Protein AF-0000000084924362 (afdb_homodimer)

Foldseek 3Di:
DDFDQALVPQPLVVLLPDAFDAADPALLLFAEAEAQQLFEFQQAEAQFAWLVRDGGHGHFFAADDPVQFQVQPPDVVSLVLQVVVLQARQQGALLGLLRCLNLCLLLQHQEYEYFAFAAAQQQHRPSSHAAHQELRFGHPSHHGLVSLLSSQVSNVVSNYAYAYEDEQFWHHLFWAFPDDAQEFDPDDQTHTQATAFSNGDRPHHQAQDDCVVVVRCPPNHHGGNSLCSHPLQFLRREAADDCPDPPSLQRYAPVSTTTTDQFDDDQVPTDGDSSLVRVLSSVLSSCSSRSHQEYEYEPVVRNDLNSLQVSLVSNCVSCVVSNHNCRAYEYADDDDDVRLVVSCVRRVHFAYEPLACQQVLLLCVLLFQWFVCSNQVSQACCVVVVPDGRASQSGHYEGENDDLASVNVPQQDKGSCADDVLSLLQLLVSLLCQQQGGHRYYYYPCSLQVFILPDRDSSSSNAHQSFDSHHGSNGHSHHHSDCPRLSSVQSSLSSVVSSVDPLSSGFGKAWWWWAPVLADTDGFTRDPSGGQAWTKMWRDDDLWIKIKTFGSAQPFKHKIWTFDDPVNDDFFWKKAWCDKPDPVRHRPIWTWDDSDPHTITTMDIHGRSMMTMITTD/DDFDQALVPQPLVVLLPDAFDAADPALLLFEEAEAQQLFEFQQAEAQFAWLVRDGGHGHFFAADDPVQFQVQPPDVVSLVLQVVVLQARQQGALLGLLRCLNLCLLLQHQEYEYFAFAAAQQQHRPSSHAAHQELRFGHPSHHGLVSLLSSQVSNVVSNYAYAYEDEQFWHHLFWAFPDDAQEADPDDQTHTQATAFSNGDRPHHQAQDDCVVVVRCPPNHHGGNSLCSHPLQFLRREAADDCPDPPSLQRYAPVSTTTTDQFDDDQVPTDGDSSLVRVLSSVLSSCSSRSHQEYEYEPVVRNDLNSLQVSLVSNCVSCVVSNHNCRAYEYAFDDDDVRLVVSCVRRVHFAYEPLACQQVLLLCVLLFQWFVCSNQVSQQCPPPDVDDGRACQQGHYEGENDDLASVNVPQQDKGSCADDVLSLLQLLVSLLCQQQGGHRYYYYPCSLQVFILHDRDSSSSNAHQSFDSHHGSNGHSHHHSDCPRLSSVQSSLSSVVSSVDPLSSGFGKAWWWWAPVLADTDGFTRDPSGGQAWTKMWRDDDLWIKIKTFGSAQPFKHKIWTFDDPVNDDFFWKKAWCDKPDPVRHRPIWTWDDSDPHTITTMDIHGRSMMIMIITD

Secondary structure (DSSP, 8-state):
-PPPSSGGG--HHHHTSSPPPPPPS-GGG--EEEE-HHHH--S-B-SSB-TTSPBP---SBPBP-GGGTTTT-SSHHHHHHHHHHTTS-----HHHHHTTHHHHHHHT--EEEEPP-EEEPTTS--TTS-SEEEEEEE-TTT--HHHHHHHHHHHHHTT-EEEEEE--SB--S-EEESSS--B--SSPPPPEEEE--TTS---B-SSS--TTT-GGGTTTSS-BSGGG-SGGGB----B-S-TTSTTHHHHSBBTTBPBB--EES-GGG-EE-HHHHHHHHHHHHHHHHH---EEEES-HHHH-HHHHHHHHHHHHHHHHHTT-TT-EEEE---SHHHHHHHHHHHH--SEEE--SSHHHHHHHHHTTSS-HHHHHHHHH-TTTT---TTTHHHHHEEEES--SS-GGGTT----TT-SSTHHHHHHHHHHHHHHHSSSEEEEETTGGGT---TTSSHHHHT-BSS-TTSBGGGB-S-B---TTSHHHHHHHHHHHHHHH-HHHHH-EEEE--EESSSS--B----BTTB--SEEEEEEEETTEEEEEEEE--SSS-EEEEEEE-TTT--TT-EEEEEEESSGGGTT-EEE-EE-SSS-EEEEEEE-TT-EEEEEE-/-PPPSSGGG--HHHHTSSPPPPPPS-GGG--EEEE-HHHH--S-B-SSB-TTSPBP---SBPBP-GGGTTTT-SSHHHHHHHHHHTTS-----HHHHHTTHHHHHHHT--EEEEPP-EEEPTTS--TT--SEEEEEEE-TTT--HHHHHHHHHHHHHTT-EEEEEE--SB--S-EEESSS--B--SSPPPPEEEE--TTS---B-SSS--TTT-GGGTTTSS-BSGGG-SGGGB----B-S-TTSTTHHHHSBBTTBPBB--EES-GGG-EE-HHHHHHHHHHHHHHHHH---EEEES-HHHH-HHHHHHHHHHHHHHHHHTT-TT-EEEE---SHHHHHHHHHHHH--SEEE--SSHHHHHHHHHTTSS-HHHHHGGG-TTTTT--STTTHHHHHEEEES--SS-GGGTT----TT-SSTHHHHHHHHHHHHHHHSSSEEEEETTGGGT---TTSSHHHHT-BSS-TTSBGGGB-S-B---TTSHHHHHHHHHHHHHHH-HHHHH-EEEE--EESSSS--B----BTTB--SEEEEEEEETTEEEEEEEE--SSS-EEEEEEE-TTT--TT-EEEEEEESSGGGTT-EEE-EE-SSS-EEEEEEE-TT-EEEEEE-

pLDDT: mean 93.86, std 7.82, range [41.47, 98.94]

Nearest PDB structures (foldseek):
  9fyz-assembly4_F  TM=7.043E-01  e=2.902E-29  Bacteroides thetaiotaomicron
  9fyz-assembly3_C  TM=7.097E-01  e=5.324E-29  Bacteroides thetaiotaomicron
  9fyz-assembly1_A  TM=7.021E-01  e=3.276E-29  Bacteroides thetaiotaomicron
  9fyz-assembly2_B  TM=7.365E-01  e=3.944E-28  Bacteroides thetaiotaomicron
  3ede-assembly1_A  TM=6.727E-01  e=7.284E-26  Flavobacterium sp. 92

Solvent-accessible surface area (backbone atoms only — not comparable to full-atom values): 61422 Å² total; per-residue (Å²): 133,84,71,58,58,37,74,90,66,57,58,56,73,67,48,51,72,62,90,58,76,64,42,62,96,52,68,25,71,38,29,36,35,37,41,53,47,36,27,46,20,62,65,38,58,18,69,31,46,34,61,88,66,49,71,33,78,62,59,76,23,42,64,64,51,83,86,45,58,38,66,30,46,80,41,68,70,41,30,51,52,29,58,55,37,45,67,40,71,68,54,10,21,38,64,19,47,46,50,40,44,28,53,39,38,68,37,48,43,31,24,38,35,37,39,29,53,35,16,51,41,68,67,51,66,57,54,72,23,78,32,33,25,25,72,65,37,45,20,71,77,39,43,44,64,66,39,47,29,48,27,38,51,50,26,51,75,59,62,23,45,39,26,42,35,44,72,74,39,44,34,10,69,33,56,37,56,72,56,89,84,47,68,48,74,89,71,59,66,60,59,66,60,7,14,13,31,43,80,57,49,46,78,37,72,70,31,73,76,54,53,87,84,39,53,63,37,60,91,52,12,34,50,38,35,47,69,56,24,38,61,77,24,34,51,46,23,26,24,51,84,48,79,86,40,88,56,39,38,51,43,19,12,66,69,69,22,40,26,37,31,42,55,47,67,51,63,92,61,47,43,75,24,71,33,37,55,48,49,51,51,45,56,50,44,49,37,44,68,32,55,55,45,29,36,36,37,50,55,41,70,32,49,35,65,29,47,45,21,52,50,37,50,52,49,49,38,45,33,41,76,53,55,22,78,48,57,38,36,32,29,38,42,72,78,49,68,68,45,34,52,51,47,32,54,36,17,60,42,50,25,28,43,34,59,60,64,47,24,58,36,47,48,30,29,52,69,8,64,39,40,53,59,68,40,56,46,72,57,49,60,42,60,82,64,54,28,56,77,46,50,66,47,23,59,31,27,34,38,37,69,48,54,69,67,40,72,63,48,63,71,64,24,53,32,82,27,33,84,54,70,66,34,53,57,36,47,55,38,48,54,48,49,50,56,56,40,85,18,19,24,34,43,33,69,49,54,56,68,56,45,23,21,65,79,47,34,57,45,32,48,54,43,20,41,40,6,46,63,31,14,54,70,49,17,46,55,28,16,58,74,52,75,77,38,67,51,30,44,53,46,19,53,53,37,50,48,38,73,70,34,62,28,40,41,71,21,37,73,42,84,34,33,32,13,86,80,64,73,64,68,42,66,60,57,58,54,94,77,33,23,71,42,62,50,39,32,36,25,37,37,68,86,44,54,33,44,33,31,36,23,31,23,67,83,46,62,39,67,33,30,34,53,51,62,59,89,75,49,51,70,66,42,41,33,24,25,77,38,39,72,44,70,87,48,42,73,40,70,36,49,30,41,64,71,50,101,84,38,29,27,32,66,47,74,24,43,41,26,12,37,34,34,29,34,68,112,130,84,72,58,58,38,73,88,66,57,58,58,73,68,48,51,72,62,88,57,76,66,42,62,96,52,68,24,70,38,29,36,34,38,42,52,48,35,28,47,20,62,65,37,57,18,70,31,46,34,62,86,65,48,71,32,77,64,59,75,24,42,64,64,51,82,86,44,57,37,66,30,45,81,42,68,71,42,32,51,52,30,58,54,39,44,65,39,72,68,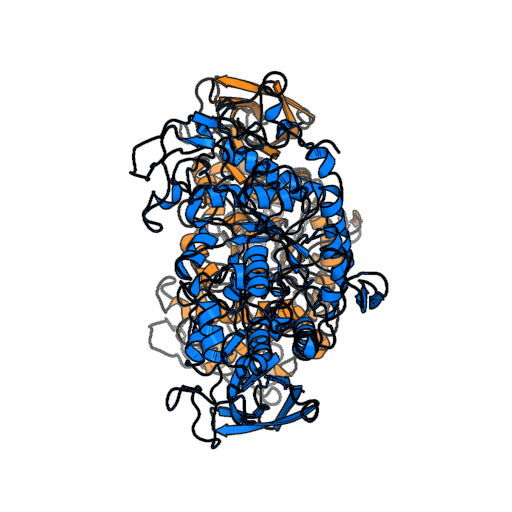54,10,21,38,65,18,48,46,51,39,44,26,54,40,38,68,38,48,41,31,24,37,34,36,41,31,53,36,16,51,43,69,66,49,65,57,56,71,22,79,32,33,25,25,72,64,37,46,19,71,76,38,43,43,62,66,40,48,30,48,28,39,51,50,27,49,75,60,60,22,45,40,26,42,36,43,72,72,39,43,33,12,69,34,56,36,55,74,55,88,85,49,68,46,73,90,73,59,65,60,59,66,61,6,15,13,32,44,79,57,50,46,79,36,72,69,30,73,76,54,53,88,84,38,52,62,37,61,90,52,12,34,49,37,35,47,70,56,24,41,63,77,23,34,49,47,24,26,24,52,83,47,79,84,41,88,56,39,37,54,44,18,12,64,68,70,23,39,25,38,30,42,55,49,69,52,62,94,62,47,43,74,24,70,33,38,54,49,50,51,51,45,57,51,44,51,37,44,68,33,57,53,45,31,37,37,36,50,55,40,70,31,47,36,63,28,45,44,20,52,50,39,50,50,50,50,38,46,33,41,74,55,56,22,77,47,57,38,36,33,29,38,43,72,81,49,67,67,45,34,52,52,48,32,52,34,18,62,43,50,26,30,42,36,59,59,62,48,25,59,37,48,49,31,30,52,68,8,65,38,40,54,58,68,41,58,53,72,53,50,32,58,78,80,56,61,29,47,78,44,51,64,47,23,58,31,28,34,37,37,68,49,55,67,67,40,72,64,46,65,73,64,25,54,33,79,28,33,83,54,72,66,35,53,55,36,47,53,38,46,53,49,49,49,57,56,39,85,19,20,22,34,43,32,69,48,53,56,69,56,45,23,21,65,79,46,35,56,45,33,49,55,43,19,39,41,5,47,66,30,14,53,69,48,16,47,55,29,16,57,75,53,72,78,36,67,49,30,45,53,46,19,54,53,36,50,48,38,73,70,33,63,29,40,42,71,23,37,74,42,85,33,34,31,14,86,82,65,73,65,68,39,67,60,55,57,54,94,78,33,22,72,41,63,51,38,33,35,24,36,36,72,86,44,53,32,44,34,32,35,20,31,23,67,84,46,63,39,67,35,30,33,53,50,63,60,91,76,49,52,71,66,44,41,33,24,26,77,37,40,73,46,69,88,48,41,72,39,70,37,47,30,41,65,71,51,100,83,39,30,26,31,65,45,74,25,43,41,26,11,40,36,34,29,32,67,110

Structure (mmCIF, N/CA/C/O backbone):
data_AF-0000000084924362-model_v1
#
loop_
_entity.id
_entity.type
_entity.pdbx_description
1 polymer 'Alpha-amylase family protein'
#
loop_
_atom_site.group_PDB
_atom_site.id
_atom_site.type_symbol
_atom_site.label_atom_id
_atom_site.label_alt_id
_atom_site.label_comp_id
_atom_site.label_asym_id
_atom_site.label_entity_id
_atom_site.label_seq_id
_atom_site.pdbx_PDB_ins_code
_atom_site.Cartn_x
_atom_site.Cartn_y
_atom_site.Cartn_z
_atom_site.occupancy
_atom_site.B_iso_or_equiv
_atom_site.auth_seq_id
_atom_site.auth_comp_id
_atom_site.auth_asym_id
_atom_site.auth_atom_id
_atom_site.pdbx_PDB_model_num
ATOM 1 N N . MET A 1 1 ? -16.188 -32.969 9.469 1 58 1 MET A N 1
ATOM 2 C CA . MET A 1 1 ? -17.297 -32 9.406 1 58 1 MET A CA 1
ATOM 3 C C . MET A 1 1 ? -18.125 -32.219 8.148 1 58 1 MET A C 1
ATOM 5 O O . MET A 1 1 ? -17.594 -32.594 7.098 1 58 1 MET A O 1
ATOM 9 N N . THR A 1 2 ? -19.391 -32.156 8.289 1 80.62 2 THR A N 1
ATOM 10 C CA . THR A 1 2 ? -20.297 -32.281 7.148 1 80.62 2 THR A CA 1
ATOM 11 C C . THR A 1 2 ? -20.109 -31.109 6.184 1 80.62 2 THR A C 1
ATOM 13 O O . THR A 1 2 ? -20.031 -29.953 6.605 1 80.62 2 THR A O 1
ATOM 16 N N . VAL A 1 3 ? -19.922 -31.453 4.895 1 91.38 3 VAL A N 1
ATOM 17 C CA . VAL A 1 3 ? -19.75 -30.453 3.848 1 91.38 3 VAL A CA 1
ATOM 18 C C . VAL A 1 3 ? -21.016 -29.625 3.707 1 91.38 3 VAL A C 1
ATOM 20 O O . VAL A 1 3 ? -22.109 -30.188 3.547 1 91.38 3 VAL A O 1
ATOM 23 N N . PRO A 1 4 ? -20.891 -28.344 3.83 1 95.06 4 PRO A N 1
ATOM 24 C CA . PRO A 1 4 ? -22.078 -27.516 3.65 1 95.06 4 PRO A CA 1
ATOM 25 C C . PRO A 1 4 ? -22.672 -27.609 2.242 1 95.06 4 PRO A C 1
ATOM 27 O O . PRO A 1 4 ? -21.922 -27.781 1.274 1 95.06 4 PRO A O 1
ATOM 30 N N . GLN A 1 5 ? -23.984 -27.531 2.127 1 95.25 5 GLN A N 1
ATOM 31 C CA . GLN A 1 5 ? -24.656 -27.594 0.834 1 95.25 5 GLN A CA 1
ATOM 32 C C . GLN A 1 5 ? -25.125 -26.219 0.395 1 95.25 5 GLN A C 1
ATOM 34 O O . GLN A 1 5 ? -25.547 -26.031 -0.751 1 95.25 5 GLN A O 1
ATOM 39 N N . SER A 1 6 ? -25.078 -25.297 1.368 1 96.25 6 SER A N 1
ATOM 40 C CA . SER A 1 6 ? -25.547 -23.938 1.124 1 96.25 6 SER A CA 1
ATOM 41 C C . SER A 1 6 ? -24.672 -22.906 1.84 1 96.25 6 SER A C 1
ATOM 43 O O . SER A 1 6 ? -24.062 -23.219 2.861 1 96.25 6 SER A O 1
ATOM 45 N N . ILE A 1 7 ? -24.641 -21.703 1.343 1 95.75 7 ILE A N 1
ATOM 46 C CA . ILE A 1 7 ? -23.875 -20.625 1.961 1 95.75 7 ILE A CA 1
ATOM 47 C C . ILE A 1 7 ? -24.5 -20.234 3.297 1 95.75 7 ILE A C 1
ATOM 49 O O . ILE A 1 7 ? -23.828 -19.672 4.168 1 95.75 7 ILE A O 1
ATOM 53 N N . THR A 1 8 ? -25.734 -20.453 3.488 1 94.31 8 THR A N 1
ATOM 54 C CA . THR A 1 8 ? -26.422 -20.125 4.734 1 94.31 8 THR A CA 1
ATOM 55 C C . THR A 1 8 ? -25.938 -21.016 5.871 1 94.31 8 THR A C 1
ATOM 57 O O . THR A 1 8 ? -26.203 -20.75 7.043 1 94.31 8 THR A O 1
ATOM 60 N N . GLU A 1 9 ? -25.219 -22.078 5.484 1 94.94 9 GLU A N 1
ATOM 61 C CA . GLU A 1 9 ? -24.719 -23.016 6.48 1 94.94 9 GLU A CA 1
ATOM 62 C C . GLU A 1 9 ? -23.297 -22.672 6.914 1 94.94 9 GLU A C 1
ATOM 64 O O . GLU A 1 9 ? -22.734 -23.312 7.793 1 94.94 9 GLU A O 1
ATOM 69 N N . LEU A 1 10 ? -22.844 -21.578 6.258 1 94.5 10 LEU A N 1
ATOM 70 C CA . LEU A 1 10 ? -21.453 -21.219 6.547 1 94.5 10 LEU A CA 1
ATOM 71 C C . LEU A 1 10 ? -21.359 -20.438 7.852 1 94.5 10 LEU A C 1
ATOM 73 O O . LEU A 1 10 ? -22.016 -19.406 8.016 1 94.5 10 LEU A O 1
ATOM 77 N N . ASP A 1 11 ? -20.938 -20.844 8.867 1 92.19 11 ASP A N 1
ATOM 78 C CA . ASP A 1 11 ? -20.812 -20.203 10.172 1 92.19 11 ASP A CA 1
ATOM 79 C C . ASP A 1 11 ? -19.562 -19.328 10.234 1 92.19 11 ASP A C 1
ATOM 81 O O . ASP A 1 11 ? -18.688 -19.547 11.07 1 92.19 11 ASP A O 1
ATOM 85 N N . LEU A 1 12 ? -19.531 -18.266 9.414 1 94.75 12 LEU A N 1
ATOM 86 C CA . LEU A 1 12 ? -18.359 -17.406 9.312 1 94.75 12 LEU A CA 1
ATOM 87 C C . LEU A 1 12 ? -18.062 -16.719 10.641 1 94.75 12 LEU A C 1
ATOM 89 O O . LEU A 1 12 ? -16.891 -16.531 11 1 94.75 12 LEU A O 1
ATOM 93 N N . LYS A 1 13 ? -19.109 -16.328 11.391 1 91.31 13 LYS A N 1
ATOM 94 C CA . LYS A 1 13 ? -18.922 -15.648 12.664 1 91.31 13 LYS A CA 1
ATOM 95 C C . LYS A 1 13 ? -18.109 -16.5 13.633 1 91.31 13 LYS A C 1
ATOM 97 O O . LYS A 1 13 ? -17.141 -16.016 14.227 1 91.31 13 LYS A O 1
ATOM 102 N N . ASN A 1 14 ? -18.438 -17.75 13.672 1 95.06 14 ASN A N 1
ATOM 103 C CA . ASN A 1 14 ? -17.703 -18.656 14.57 1 95.06 14 ASN A CA 1
ATOM 104 C C . ASN A 1 14 ? -16.312 -18.969 14.031 1 95.06 14 ASN A C 1
ATOM 106 O O . ASN A 1 14 ? -15.352 -19.062 14.797 1 95.06 14 ASN A O 1
ATOM 110 N N . LEU A 1 15 ? -16.219 -19.094 12.734 1 96.62 15 LEU A N 1
ATOM 111 C CA . LEU A 1 15 ? -14.945 -19.469 12.117 1 96.62 15 LEU A CA 1
ATOM 112 C C . LEU A 1 15 ? -13.93 -18.328 12.242 1 96.62 15 LEU A C 1
ATOM 114 O O . LEU A 1 15 ? -12.719 -18.578 12.18 1 96.62 15 LEU A O 1
ATOM 118 N N . THR A 1 16 ? -14.398 -17.094 12.438 1 97.06 16 THR A N 1
ATOM 119 C CA . THR A 1 16 ? -13.492 -15.953 12.453 1 97.06 16 THR A CA 1
ATOM 120 C C . THR A 1 16 ? -13.164 -15.531 13.883 1 97.06 16 THR A C 1
ATOM 122 O O . THR A 1 16 ? -12.414 -14.578 14.094 1 97.06 16 THR A O 1
ATOM 125 N N . ASN A 1 17 ? -13.773 -16.188 14.875 1 95.69 17 ASN A N 1
ATOM 126 C CA . ASN A 1 17 ? -13.516 -15.875 16.281 1 95.69 17 ASN A CA 1
ATOM 127 C C . ASN A 1 17 ? -12.211 -16.5 16.766 1 95.69 17 ASN A C 1
ATOM 129 O O . ASN A 1 17 ? -12.219 -17.328 17.672 1 95.69 17 ASN A O 1
ATOM 133 N N . ARG A 1 18 ? -11.117 -16.109 16.094 1 97.06 18 ARG A N 1
ATOM 134 C CA . ARG A 1 18 ? -9.766 -16.578 16.406 1 97.06 18 ARG A CA 1
ATOM 135 C C . ARG A 1 18 ? -8.727 -15.625 15.82 1 97.06 18 ARG A C 1
ATOM 137 O O . ARG A 1 18 ? -9.07 -14.672 15.117 1 97.06 18 ARG A O 1
ATOM 144 N N . THR A 1 19 ? -7.496 -15.867 16.203 1 97.19 19 THR A N 1
ATOM 145 C CA . THR A 1 19 ? -6.406 -15.07 15.648 1 97.19 19 THR A CA 1
ATOM 146 C C . THR A 1 19 ? -5.891 -15.703 14.352 1 97.19 19 THR A C 1
ATOM 148 O O . THR A 1 19 ? -5.68 -16.906 14.289 1 97.19 19 THR A O 1
ATOM 151 N N . PHE A 1 20 ? -5.727 -14.984 13.359 1 98.56 20 PHE A N 1
ATOM 152 C CA . PHE A 1 20 ? -5.27 -15.453 12.055 1 98.56 20 PHE A CA 1
ATOM 153 C C . PHE A 1 20 ? -3.797 -15.109 11.844 1 98.56 20 PHE A C 1
ATOM 155 O O . PHE A 1 20 ? -3.27 -14.203 12.484 1 98.56 20 PHE A O 1
ATOM 162 N N . HIS A 1 21 ? -3.135 -15.938 11.016 1 98.56 21 HIS A N 1
ATOM 163 C CA . HIS A 1 21 ? -1.755 -15.656 10.633 1 98.56 21 HIS A CA 1
ATOM 164 C C . HIS A 1 21 ? -1.649 -14.328 9.883 1 98.56 21 HIS A C 1
ATOM 166 O O . HIS A 1 21 ? -2.383 -14.102 8.914 1 98.56 21 HIS A O 1
ATOM 172 N N . PRO A 1 22 ? -0.805 -13.398 10.297 1 97.5 22 PRO A N 1
ATOM 173 C CA . PRO A 1 22 ? -0.743 -12.086 9.656 1 97.5 22 PRO A CA 1
ATOM 174 C C . PRO A 1 22 ? -0.2 -12.148 8.227 1 97.5 22 PRO A C 1
ATOM 176 O O . PRO A 1 22 ? 0.599 -13.039 7.91 1 97.5 22 PRO A O 1
ATOM 179 N N . SER A 1 23 ? -0.647 -11.242 7.418 1 97.81 23 SER A N 1
ATOM 180 C CA . SER A 1 23 ? -0.089 -11.078 6.078 1 97.81 23 SER A CA 1
ATOM 181 C C . SER A 1 23 ? 1.364 -10.617 6.137 1 97.81 23 SER A C 1
ATOM 183 O O . SER A 1 23 ? 1.81 -10.078 7.152 1 97.81 23 SER A O 1
ATOM 185 N N . PRO A 1 24 ? 2.121 -10.906 5.059 1 96.69 24 PRO A N 1
ATOM 186 C CA . PRO A 1 24 ? 3.455 -10.297 5.008 1 96.69 24 PRO A CA 1
ATOM 187 C C . PRO A 1 24 ? 3.41 -8.781 4.887 1 96.69 24 PRO A C 1
ATOM 189 O O . PRO A 1 24 ? 2.443 -8.227 4.352 1 96.69 24 PRO A O 1
ATOM 192 N N . VAL A 1 25 ? 4.484 -8.148 5.355 1 93.12 25 VAL A N 1
ATOM 193 C CA . VAL A 1 25 ? 4.609 -6.699 5.227 1 93.12 25 VAL A CA 1
ATOM 194 C C . VAL A 1 25 ? 4.684 -6.316 3.75 1 93.12 25 VAL A C 1
ATOM 196 O O . VAL A 1 25 ? 4.062 -5.34 3.324 1 93.12 25 VAL A O 1
ATOM 199 N N . ALA A 1 26 ? 5.418 -7.105 2.967 1 94.25 26 ALA A N 1
ATOM 200 C CA . ALA A 1 26 ? 5.641 -6.844 1.547 1 94.25 26 ALA A CA 1
ATOM 201 C C . ALA A 1 26 ? 5.691 -8.148 0.754 1 94.25 26 ALA A C 1
ATOM 203 O O . ALA A 1 26 ? 6.539 -9.008 1.014 1 94.25 26 ALA A O 1
ATOM 204 N N . TRP A 1 27 ? 4.805 -8.211 -0.245 1 96.25 27 TRP A N 1
ATOM 205 C CA . TRP A 1 27 ? 4.77 -9.438 -1.039 1 96.25 27 TRP A CA 1
ATOM 206 C C . TRP A 1 27 ? 5.953 -9.492 -2.002 1 96.25 27 TRP A C 1
ATOM 208 O O . TRP A 1 27 ? 6.344 -10.578 -2.445 1 96.25 27 TRP A O 1
ATOM 218 N N . GLU A 1 28 ? 6.57 -8.328 -2.303 1 94.38 28 GLU A N 1
ATOM 219 C CA . GLU A 1 28 ? 7.738 -8.32 -3.18 1 94.38 28 GLU A CA 1
ATOM 220 C C . GLU A 1 28 ? 8.938 -8.984 -2.512 1 94.38 28 GLU A C 1
ATOM 222 O O . GLU A 1 28 ? 9.922 -9.305 -3.178 1 94.38 28 GLU A O 1
ATOM 227 N N . ASP A 1 29 ? 8.836 -9.211 -1.19 1 97.06 29 ASP A N 1
ATOM 228 C CA . ASP A 1 29 ? 9.898 -9.906 -0.465 1 97.06 29 ASP A CA 1
ATOM 229 C C . ASP A 1 29 ? 9.766 -11.422 -0.62 1 97.06 29 ASP A C 1
ATOM 231 O O . ASP A 1 29 ? 10.688 -12.164 -0.296 1 97.06 29 ASP A O 1
ATOM 235 N N . GLN A 1 30 ? 8.594 -11.875 -1.101 1 98.19 30 GLN A N 1
ATOM 236 C CA . GLN A 1 30 ? 8.297 -13.305 -1.098 1 98.19 30 GLN A CA 1
ATOM 237 C C . GLN A 1 30 ? 8.742 -13.961 -2.4 1 98.19 30 GLN A C 1
ATOM 239 O O . GLN A 1 30 ? 8.938 -13.281 -3.41 1 98.19 30 GLN A O 1
ATOM 244 N N . VAL A 1 31 ? 9.008 -15.203 -2.322 1 98.69 31 VAL A N 1
ATOM 245 C CA . VAL A 1 31 ? 9.25 -16.062 -3.471 1 98.69 31 VAL A CA 1
ATOM 246 C C . VAL A 1 31 ? 8.133 -17.094 -3.59 1 98.69 31 VAL A C 1
ATOM 248 O O . VAL A 1 31 ? 7.973 -17.953 -2.715 1 98.69 31 VAL A O 1
ATOM 251 N N . LEU A 1 32 ? 7.41 -17.031 -4.699 1 98.69 32 LEU A N 1
ATOM 252 C CA . LEU A 1 32 ? 6.281 -17.922 -4.914 1 98.69 32 LEU A CA 1
ATOM 253 C C . LEU A 1 32 ? 6.742 -19.234 -5.562 1 98.69 32 LEU A C 1
ATOM 255 O O . LEU A 1 32 ? 7.715 -19.234 -6.32 1 98.69 32 LEU A O 1
ATOM 259 N N . TYR A 1 33 ? 6.105 -20.25 -5.199 1 98.75 33 TYR A N 1
ATOM 260 C CA . TYR A 1 33 ? 6.258 -21.578 -5.801 1 98.75 33 TYR A CA 1
ATOM 261 C C . TYR A 1 33 ? 4.91 -22.125 -6.246 1 98.75 33 TYR A C 1
ATOM 263 O O . TYR A 1 33 ? 4.059 -22.453 -5.414 1 98.75 33 TYR A O 1
ATOM 271 N N . PHE A 1 34 ? 4.727 -22.203 -7.555 1 98.19 34 PHE A N 1
ATOM 272 C CA . PHE A 1 34 ? 3.473 -22.703 -8.102 1 98.19 34 PHE A CA 1
ATOM 273 C C . PHE A 1 34 ? 3.568 -24.203 -8.383 1 98.19 34 PHE A C 1
ATOM 275 O O . PHE A 1 34 ? 4.551 -24.656 -8.969 1 98.19 34 PHE A O 1
ATOM 282 N N . LEU A 1 35 ? 2.547 -24.938 -7.969 1 98.31 35 LEU A N 1
ATOM 283 C CA . LEU A 1 35 ? 2.553 -26.375 -8.234 1 98.31 35 LEU A CA 1
ATOM 284 C C . LEU A 1 35 ? 1.149 -26.875 -8.555 1 98.31 35 LEU A C 1
ATOM 286 O O . LEU A 1 35 ? 0.16 -26.297 -8.094 1 98.31 35 LEU A O 1
ATOM 290 N N . LEU A 1 36 ? 1.085 -27.906 -9.398 1 97.81 36 LEU A N 1
ATOM 291 C CA . LEU A 1 36 ? -0.121 -28.703 -9.555 1 97.81 36 LEU A CA 1
ATOM 292 C C . LEU A 1 36 ? -0.19 -29.797 -8.484 1 97.81 36 LEU A C 1
ATOM 294 O O . LEU A 1 36 ? 0.649 -30.703 -8.461 1 97.81 36 LEU A O 1
ATOM 298 N N . LEU A 1 37 ? -1.16 -29.688 -7.703 1 98.31 37 LEU A N 1
ATOM 299 C CA . LEU A 1 37 ? -1.233 -30.547 -6.52 1 98.31 37 LEU A CA 1
ATOM 300 C C . LEU A 1 37 ? -1.228 -32 -6.914 1 98.31 37 LEU A C 1
ATOM 302 O O . LEU A 1 37 ? -0.494 -32.812 -6.328 1 98.31 37 LEU A O 1
ATOM 306 N N . ASP A 1 38 ? -1.91 -32.406 -7.941 1 98 38 ASP A N 1
ATOM 307 C CA . ASP A 1 38 ? -2.021 -33.781 -8.398 1 98 38 ASP A CA 1
ATOM 308 C C . ASP A 1 38 ? -0.662 -34.344 -8.828 1 98 38 ASP A C 1
ATOM 310 O O . ASP A 1 38 ? -0.465 -35.562 -8.891 1 98 38 ASP A O 1
ATOM 314 N N . ARG A 1 39 ? 0.23 -33.5 -9.07 1 98 39 ARG A N 1
ATOM 315 C CA . ARG A 1 39 ? 1.482 -33.906 -9.711 1 98 39 ARG A CA 1
ATOM 316 C C . ARG A 1 39 ? 2.658 -33.75 -8.75 1 98 39 ARG A C 1
ATOM 318 O O . ARG A 1 39 ? 3.793 -34.094 -9.086 1 98 39 ARG A O 1
ATOM 325 N N . PHE A 1 40 ? 2.42 -33.312 -7.523 1 98.44 40 PHE A N 1
ATOM 326 C CA . PHE A 1 40 ? 3.541 -32.844 -6.727 1 98.44 40 PHE A CA 1
ATOM 327 C C . PHE A 1 40 ? 4.039 -33.906 -5.781 1 98.44 40 PHE A C 1
ATOM 329 O O . PHE A 1 40 ? 5.211 -34.312 -5.832 1 98.44 40 PHE A O 1
ATOM 336 N N . SER A 1 41 ? 3.17 -34.5 -4.93 1 98.56 41 SER A N 1
ATOM 337 C CA . SER A 1 41 ? 3.572 -35.531 -3.994 1 98.56 41 SER A CA 1
ATOM 338 C C . SER A 1 41 ? 2.383 -36.406 -3.582 1 98.56 41 SER A C 1
ATOM 340 O O . SER A 1 41 ? 1.312 -35.875 -3.268 1 98.56 41 SER A O 1
ATOM 342 N N . ASP A 1 42 ? 2.611 -37.688 -3.529 1 97.62 42 ASP A N 1
ATOM 343 C CA . ASP A 1 42 ? 1.592 -38.594 -3.006 1 97.62 42 ASP A CA 1
ATOM 344 C C . ASP A 1 42 ? 1.968 -39.094 -1.615 1 97.62 42 ASP A C 1
ATOM 346 O O . ASP A 1 42 ? 1.304 -39.969 -1.069 1 97.62 42 ASP A O 1
ATOM 350 N N . GLY A 1 43 ? 3.025 -38.594 -1.122 1 96.94 43 GLY A N 1
ATOM 351 C CA . GLY A 1 43 ? 3.436 -38.875 0.241 1 96.94 43 GLY A CA 1
ATOM 352 C C . GLY A 1 43 ? 4.133 -40.219 0.374 1 96.94 43 GLY A C 1
ATOM 353 O O . GLY A 1 43 ? 4.391 -40.688 1.487 1 96.94 43 GLY A O 1
ATOM 354 N N . LYS A 1 44 ? 4.516 -40.844 -0.699 1 97.12 44 LYS A N 1
ATOM 355 C CA . LYS A 1 44 ? 5.062 -42.188 -0.642 1 97.12 44 LYS A CA 1
ATOM 356 C C . LYS A 1 44 ? 6.539 -42.219 -1.029 1 97.12 44 LYS A C 1
ATOM 358 O O . LYS A 1 44 ? 7.129 -43.281 -1.191 1 97.12 44 LYS A O 1
ATOM 363 N N . GLU A 1 45 ? 7.082 -41.062 -1.197 1 97.44 45 GLU A N 1
ATOM 364 C CA . GLU A 1 45 ? 8.477 -40.969 -1.616 1 97.44 45 GLU A CA 1
ATOM 365 C C . GLU A 1 45 ? 9.422 -41.375 -0.489 1 97.44 45 GLU A C 1
ATOM 367 O O . GLU A 1 45 ? 9.156 -41.094 0.683 1 97.44 45 GLU A O 1
ATOM 372 N N . THR A 1 46 ? 10.516 -41.969 -0.834 1 96.69 46 THR A N 1
ATOM 373 C CA . THR A 1 46 ? 11.562 -42.281 0.124 1 96.69 46 THR A CA 1
ATOM 374 C C . THR A 1 46 ? 12.875 -41.594 -0.254 1 96.69 46 THR A C 1
ATOM 376 O O . THR A 1 46 ? 13.047 -41.156 -1.394 1 96.69 46 THR A O 1
ATOM 379 N N . GLY A 1 47 ? 13.68 -41.438 0.721 1 95.19 47 GLY A N 1
ATOM 380 C CA . GLY A 1 47 ? 15.016 -40.906 0.472 1 95.19 47 GLY A CA 1
ATOM 381 C C . GLY A 1 47 ? 15.07 -39.375 0.493 1 95.19 47 GLY A C 1
ATOM 382 O O . GLY A 1 47 ? 16.156 -38.812 0.481 1 95.19 47 GLY A O 1
ATOM 383 N N . TYR A 1 48 ? 13.969 -38.656 0.535 1 95.81 48 TYR A N 1
ATOM 384 C CA . TYR A 1 48 ? 13.945 -37.219 0.648 1 95.81 48 TYR A CA 1
ATOM 385 C C . TYR A 1 48 ? 14.117 -36.781 2.098 1 95.81 48 TYR A C 1
ATOM 387 O O . TYR A 1 48 ? 14.18 -37.594 3.002 1 95.81 48 TYR A O 1
ATOM 395 N N . ARG A 1 49 ? 14.25 -35.469 2.348 1 96.88 49 ARG A N 1
ATOM 396 C CA . ARG A 1 49 ? 14.305 -34.938 3.701 1 96.88 49 ARG A CA 1
ATOM 397 C C . ARG A 1 49 ? 12.953 -34.375 4.133 1 96.88 49 ARG A C 1
ATOM 399 O O . ARG A 1 49 ? 12.312 -33.656 3.389 1 96.88 49 ARG A O 1
ATOM 406 N N . ASP A 1 50 ? 12.57 -34.719 5.266 1 96.62 50 ASP A N 1
ATOM 407 C CA . ASP A 1 50 ? 11.281 -34.25 5.77 1 96.62 50 ASP A CA 1
ATOM 408 C C . ASP A 1 50 ? 11.352 -32.812 6.238 1 96.62 50 ASP A C 1
ATOM 410 O O . ASP A 1 50 ? 12.367 -32.125 6.035 1 96.62 50 ASP A O 1
ATOM 414 N N . ASN A 1 51 ? 10.305 -32.25 6.848 1 97.69 51 ASN A N 1
ATOM 415 C CA . ASN A 1 51 ? 10.195 -30.844 7.199 1 97.69 51 ASN A CA 1
ATOM 416 C C . ASN A 1 51 ? 11.211 -30.453 8.266 1 97.69 51 ASN A C 1
ATOM 418 O O . ASN A 1 51 ? 11.586 -29.281 8.367 1 97.69 51 ASN A O 1
ATOM 422 N N . ARG A 1 52 ? 11.789 -31.469 9.047 1 95.12 52 ARG A N 1
ATOM 423 C CA . ARG A 1 52 ? 12.781 -31.219 10.086 1 95.12 52 ARG A CA 1
ATOM 424 C C . ARG A 1 52 ? 14.195 -31.438 9.562 1 95.12 52 ARG A C 1
ATOM 426 O O . ARG A 1 52 ? 15.172 -31.312 10.312 1 95.12 52 ARG A O 1
ATOM 433 N N . GLY A 1 53 ? 14.273 -31.859 8.289 1 96.25 53 GLY A N 1
ATOM 434 C CA . GLY A 1 53 ? 15.578 -32.031 7.672 1 96.25 53 GLY A CA 1
ATOM 435 C C . GLY A 1 53 ? 16.109 -33.438 7.781 1 96.25 53 GLY A C 1
ATOM 436 O O . GLY A 1 53 ? 17.266 -33.688 7.43 1 96.25 53 GLY A O 1
ATOM 437 N N . ARG A 1 54 ? 15.328 -34.5 8.328 1 95.44 54 ARG A N 1
ATOM 438 C CA . ARG A 1 54 ? 15.773 -35.906 8.492 1 95.44 54 ARG A CA 1
ATOM 439 C C . ARG A 1 54 ? 15.438 -36.719 7.258 1 95.44 54 ARG A C 1
ATOM 441 O O . ARG A 1 54 ? 14.375 -36.562 6.664 1 95.44 54 ARG A O 1
ATOM 448 N N . ARG A 1 55 ? 16.266 -37.438 6.816 1 95.69 55 ARG A N 1
ATOM 449 C CA . ARG A 1 55 ? 16.031 -38.312 5.672 1 95.69 55 ARG A CA 1
ATOM 450 C C . ARG A 1 55 ? 14.914 -39.312 5.961 1 95.69 55 ARG A C 1
ATOM 452 O O . ARG A 1 55 ? 14.883 -39.938 7.027 1 95.69 55 ARG A O 1
ATOM 459 N N . VAL A 1 56 ? 14.07 -39.469 5.02 1 95.44 56 VAL A N 1
ATOM 460 C CA . VAL A 1 56 ? 12.938 -40.375 5.172 1 95.44 56 VAL A CA 1
ATOM 461 C C . VAL A 1 56 ? 13.25 -41.719 4.516 1 95.44 56 VAL A C 1
ATOM 463 O O . VAL A 1 56 ? 13.539 -41.781 3.32 1 95.44 56 VAL A O 1
ATOM 466 N N . ALA A 1 57 ? 13.141 -42.75 5.27 1 91.31 57 ALA A N 1
ATOM 467 C CA . ALA A 1 57 ? 13.445 -44.094 4.773 1 91.31 57 ALA A CA 1
ATOM 468 C C . ALA A 1 57 ? 12.172 -44.844 4.426 1 91.31 57 ALA A C 1
ATOM 470 O O . ALA A 1 57 ? 12.203 -45.812 3.664 1 91.31 57 ALA A O 1
ATOM 471 N N . LYS A 1 58 ? 11.188 -44.344 5.066 1 88.38 58 LYS A N 1
ATOM 472 C CA . LYS A 1 58 ? 9.906 -45 4.793 1 88.38 58 LYS A CA 1
ATOM 473 C C . LYS A 1 58 ? 9.328 -44.531 3.461 1 88.38 58 LYS A C 1
ATOM 475 O O . LYS A 1 58 ? 9.609 -43.406 3.004 1 88.38 58 LYS A O 1
ATOM 480 N N . GLY A 1 59 ? 8.727 -45.438 2.596 1 90.44 59 GLY A N 1
ATOM 481 C CA . GLY A 1 59 ? 8.125 -45.094 1.313 1 90.44 59 GLY A CA 1
ATOM 482 C C . GLY A 1 59 ? 8.43 -46.094 0.229 1 90.44 59 GLY A C 1
ATOM 483 O O . GLY A 1 59 ? 9.141 -47.094 0.467 1 90.44 59 GLY A O 1
ATOM 484 N N . GLU A 1 60 ? 7.926 -45.75 -0.871 1 94.56 60 GLU A N 1
ATOM 485 C CA . GLU A 1 60 ? 7.961 -46.719 -1.941 1 94.56 60 GLU A CA 1
ATOM 486 C C . GLU A 1 60 ? 8.727 -46.219 -3.154 1 94.56 60 GLU A C 1
ATOM 488 O O . GLU A 1 60 ? 9.367 -46.969 -3.871 1 94.56 60 GLU A O 1
ATOM 493 N N . THR A 1 61 ? 8.688 -44.938 -3.398 1 97.56 61 THR A N 1
ATOM 494 C CA . THR A 1 61 ? 9.227 -44.375 -4.637 1 97.56 61 THR A CA 1
ATOM 495 C C . THR A 1 61 ? 10.625 -43.844 -4.414 1 97.56 61 THR A C 1
ATOM 497 O O . THR A 1 61 ? 10.805 -42.844 -3.709 1 97.56 61 THR A O 1
ATOM 500 N N . PRO A 1 62 ? 11.664 -44.344 -5.039 1 96.75 62 PRO A N 1
ATOM 501 C CA . PRO A 1 62 ? 13.047 -43.938 -4.824 1 96.75 62 PRO A CA 1
ATOM 502 C C . PRO A 1 62 ? 13.406 -42.688 -5.637 1 96.75 62 PRO A C 1
ATOM 504 O O . PRO A 1 62 ? 12.68 -42.312 -6.559 1 96.75 62 PRO A O 1
ATOM 507 N N . LEU A 1 63 ? 14.516 -42.125 -5.289 1 96.88 63 LEU A N 1
ATOM 508 C CA . LEU A 1 63 ? 15.031 -40.938 -5.957 1 96.88 63 LEU A CA 1
ATOM 509 C C . LEU A 1 63 ? 15.461 -41.25 -7.383 1 96.88 63 LEU A C 1
ATOM 511 O O . LEU A 1 63 ? 16.062 -42.281 -7.637 1 96.88 63 LEU A O 1
ATOM 515 N N . TYR A 1 64 ? 15.219 -40.406 -8.266 1 97.31 64 TYR A N 1
ATOM 516 C CA . TYR A 1 64 ? 15.641 -40.469 -9.664 1 97.31 64 TYR A CA 1
ATOM 517 C C . TYR A 1 64 ? 17.156 -40.594 -9.766 1 97.31 64 TYR A C 1
ATOM 519 O O . TYR A 1 64 ? 17.891 -39.906 -9.055 1 97.31 64 TYR A O 1
ATOM 527 N N . GLN A 1 65 ? 17.641 -41.5 -10.578 1 95.44 65 GLN A N 1
ATOM 528 C CA . GLN A 1 65 ? 19.031 -41.625 -11.016 1 95.44 65 GLN A CA 1
ATOM 529 C C . GLN A 1 65 ? 19.156 -41.469 -12.523 1 95.44 65 GLN A C 1
ATOM 531 O O . GLN A 1 65 ? 18.203 -41.75 -13.266 1 95.44 65 GLN A O 1
ATOM 536 N N . PRO A 1 66 ? 20.297 -41.031 -13 1 92.62 66 PRO A N 1
ATOM 537 C CA . PRO A 1 66 ? 20.453 -40.812 -14.438 1 92.62 66 PRO A CA 1
ATOM 538 C C . PRO A 1 66 ? 20.109 -42.031 -15.266 1 92.62 66 PRO A C 1
ATOM 540 O O . PRO A 1 66 ? 19.578 -41.938 -16.375 1 92.62 66 PRO A O 1
ATOM 543 N N . GLY A 1 67 ? 20.344 -43.156 -14.766 1 94.81 67 GLY A N 1
ATOM 544 C CA . GLY A 1 67 ? 20.062 -44.375 -15.469 1 94.81 67 GLY A CA 1
ATOM 545 C C . GLY A 1 67 ? 18.578 -44.656 -15.625 1 94.81 67 GLY A C 1
ATOM 546 O O . GLY A 1 67 ? 18.172 -45.5 -16.422 1 94.81 67 GLY A O 1
ATOM 547 N N . ASP A 1 68 ? 17.766 -43.938 -14.906 1 96.38 68 ASP A N 1
ATOM 548 C CA . ASP A 1 68 ? 16.312 -44.094 -14.938 1 96.38 68 ASP A CA 1
ATOM 549 C C . ASP A 1 68 ? 15.695 -43.375 -16.141 1 96.38 68 ASP A C 1
ATOM 551 O O . ASP A 1 68 ? 14.539 -43.656 -16.484 1 96.38 68 ASP A O 1
ATOM 555 N N . ALA A 1 69 ? 16.453 -42.5 -16.781 1 95.12 69 ALA A N 1
ATOM 556 C CA . ALA A 1 69 ? 15.914 -41.719 -17.891 1 95.12 69 ALA A CA 1
ATOM 557 C C . ALA A 1 69 ? 15.344 -42.594 -18.969 1 95.12 69 ALA A C 1
ATOM 559 O O . ALA A 1 69 ? 16 -43.531 -19.422 1 95.12 69 ALA A O 1
ATOM 560 N N . GLY A 1 70 ? 14.117 -42.375 -19.312 1 96.06 70 GLY A N 1
ATOM 561 C CA . GLY A 1 70 ? 13.484 -43.094 -20.406 1 96.06 70 GLY A CA 1
ATOM 562 C C . GLY A 1 70 ? 12.938 -44.438 -20.016 1 96.06 70 GLY A C 1
ATOM 563 O O . GLY A 1 70 ? 12.461 -45.188 -20.859 1 96.06 70 GLY A O 1
ATOM 564 N N . ASN A 1 71 ? 12.938 -44.75 -18.766 1 97.12 71 ASN A N 1
ATOM 565 C CA . ASN A 1 71 ? 12.539 -46.094 -18.344 1 97.12 71 ASN A CA 1
ATOM 566 C C . ASN A 1 71 ? 11.055 -46.344 -18.594 1 97.12 71 ASN A C 1
ATOM 568 O O . ASN A 1 71 ? 10.617 -47.5 -18.594 1 97.12 71 ASN A O 1
ATOM 572 N N . ALA A 1 72 ? 10.289 -45.312 -18.828 1 97.06 72 ALA A N 1
ATOM 573 C CA . ALA A 1 72 ? 8.852 -45.469 -19.047 1 97.06 72 ALA A CA 1
ATOM 574 C C . ALA A 1 72 ? 8.547 -45.656 -20.531 1 97.06 72 ALA A C 1
ATOM 576 O O . ALA A 1 72 ? 7.414 -46 -20.891 1 97.06 72 ALA A O 1
ATOM 577 N N . ILE A 1 73 ? 9.531 -45.531 -21.391 1 96.94 73 ILE A N 1
ATOM 578 C CA . ILE A 1 73 ? 9.219 -45.531 -22.812 1 96.94 73 ILE A CA 1
ATOM 579 C C . ILE A 1 73 ? 10.164 -46.5 -23.547 1 96.94 73 ILE A C 1
ATOM 581 O O . ILE A 1 73 ? 10.609 -46.188 -24.656 1 96.94 73 ILE A O 1
ATOM 585 N N . ARG A 1 74 ? 10.531 -47.531 -23.047 1 96.69 74 ARG A N 1
ATOM 586 C CA . ARG A 1 74 ? 11.453 -48.5 -23.641 1 96.69 74 ARG A CA 1
ATOM 587 C C . ARG A 1 74 ? 10.82 -49.156 -24.859 1 96.69 74 ARG A C 1
ATOM 589 O O . ARG A 1 74 ? 11.516 -49.531 -25.797 1 96.69 74 ARG A O 1
ATOM 596 N N . THR A 1 75 ? 9.508 -49.344 -24.766 1 97.12 75 THR A N 1
ATOM 597 C CA . THR A 1 75 ? 8.719 -49.844 -25.875 1 97.12 75 THR A CA 1
ATOM 598 C C . THR A 1 75 ? 7.555 -48.906 -26.188 1 97.12 75 THR A C 1
ATOM 600 O O . THR A 1 75 ? 7.176 -48.062 -25.359 1 97.12 75 THR A O 1
ATOM 603 N N . GLU A 1 76 ? 7.125 -49.031 -27.359 1 96.12 76 GLU A N 1
ATOM 604 C CA . GLU A 1 76 ? 6.035 -48.156 -27.75 1 96.12 76 GLU A CA 1
ATOM 605 C C . GLU A 1 76 ? 4.797 -48.375 -26.891 1 96.12 76 GLU A C 1
ATOM 607 O O . GLU A 1 76 ? 4.137 -47.438 -26.484 1 96.12 76 GLU A O 1
ATOM 612 N N . PRO A 1 77 ? 4.508 -49.656 -26.562 1 96.88 77 PRO A N 1
ATOM 613 C CA . PRO A 1 77 ? 3.375 -49.844 -25.656 1 96.88 77 PRO A CA 1
ATOM 614 C C . PRO A 1 77 ? 3.594 -49.156 -24.297 1 96.88 77 PRO A C 1
ATOM 616 O O . PRO A 1 77 ? 2.662 -48.594 -23.734 1 96.88 77 PRO A O 1
ATOM 619 N N . GLU A 1 78 ? 4.738 -49.219 -23.828 1 96.12 78 GLU A N 1
ATOM 620 C CA . GLU A 1 78 ? 5.059 -48.531 -22.578 1 96.12 78 GLU A CA 1
ATOM 621 C C . GLU A 1 78 ? 4.941 -47.031 -22.734 1 96.12 78 GLU A C 1
ATOM 623 O O . GLU A 1 78 ? 4.434 -46.344 -21.844 1 96.12 78 GLU A O 1
ATOM 628 N N . ALA A 1 79 ? 5.434 -46.562 -23.844 1 96.5 79 ALA A N 1
ATOM 629 C CA . ALA A 1 79 ? 5.352 -45.125 -24.141 1 96.5 79 ALA A CA 1
ATOM 630 C C . ALA A 1 79 ? 3.898 -44.656 -24.203 1 96.5 79 ALA A C 1
ATOM 632 O O . ALA A 1 79 ? 3.562 -43.594 -23.719 1 96.5 79 ALA A O 1
ATOM 633 N N . ALA A 1 80 ? 3.125 -45.438 -24.828 1 96.56 80 ALA A N 1
ATOM 634 C CA . ALA A 1 80 ? 1.705 -45.125 -24.953 1 96.56 80 ALA A CA 1
ATOM 635 C C . ALA A 1 80 ? 1.037 -45.031 -23.578 1 96.56 80 ALA A C 1
ATOM 637 O O . ALA A 1 80 ? 0.236 -44.125 -23.328 1 96.56 80 ALA A O 1
ATOM 638 N N . VAL A 1 81 ? 1.387 -45.969 -22.75 1 96.44 81 VAL A N 1
ATOM 639 C CA . VAL A 1 81 ? 0.84 -46 -21.406 1 96.44 81 VAL A CA 1
ATOM 640 C C . VAL A 1 81 ? 1.292 -44.75 -20.641 1 96.44 81 VAL A C 1
ATOM 642 O O . VAL A 1 81 ? 0.5 -44.125 -19.938 1 96.44 81 VAL A O 1
ATOM 645 N N . TRP A 1 82 ? 2.51 -44.406 -20.781 1 96.5 82 TRP A N 1
ATOM 646 C CA . TRP A 1 82 ? 3.072 -43.219 -20.141 1 96.5 82 TRP A CA 1
ATOM 647 C C . TRP A 1 82 ? 2.365 -41.938 -20.609 1 96.5 82 TRP A C 1
ATOM 649 O O . TRP A 1 82 ? 1.924 -41.125 -19.781 1 96.5 82 TRP A O 1
ATOM 659 N N . ARG A 1 83 ? 2.162 -41.812 -21.844 1 95.69 83 ARG A N 1
ATOM 660 C CA . ARG A 1 83 ? 1.492 -40.656 -22.391 1 95.69 83 ARG A CA 1
ATOM 661 C C . ARG A 1 83 ? 0.052 -40.562 -21.906 1 95.69 83 ARG A C 1
ATOM 663 O O . ARG A 1 83 ? -0.42 -39.469 -21.547 1 95.69 83 ARG A O 1
ATOM 670 N N . GLU A 1 84 ? -0.577 -41.625 -21.875 1 95.31 84 GLU A N 1
ATOM 671 C CA . GLU A 1 84 ? -1.965 -41.656 -21.422 1 95.31 84 GLU A CA 1
ATOM 672 C C . GLU A 1 84 ? -2.074 -41.312 -19.938 1 95.31 84 GLU A C 1
ATOM 674 O O . GLU A 1 84 ? -3.045 -40.656 -19.516 1 95.31 84 GLU A O 1
ATOM 679 N N . SER A 1 85 ? -1.1 -41.688 -19.219 1 95.5 85 SER A N 1
ATOM 680 C CA . SER A 1 85 ? -1.088 -41.375 -17.797 1 95.5 85 SER A CA 1
ATOM 681 C C . SER A 1 85 ? -1.036 -39.875 -17.547 1 95.5 85 SER A C 1
ATOM 683 O O . SER A 1 85 ? -1.527 -39.375 -16.516 1 95.5 85 SER A O 1
ATOM 685 N N . GLY A 1 86 ? -0.515 -39.188 -18.438 1 95.31 86 GLY A N 1
ATOM 686 C CA . GLY A 1 86 ? -0.402 -37.719 -18.312 1 95.31 86 GLY A CA 1
ATOM 687 C C . GLY A 1 86 ? -1.737 -37.031 -18.406 1 95.31 86 GLY A C 1
ATOM 688 O O . GLY A 1 86 ? -1.853 -35.844 -18.031 1 95.31 86 GLY A O 1
ATOM 689 N N . SER A 1 87 ? -2.75 -37.688 -18.828 1 94.06 87 SER A N 1
ATOM 690 C CA . SER A 1 87 ? -4.066 -37.062 -19 1 94.06 87 SER A CA 1
ATOM 691 C C . SER A 1 87 ? -5.02 -37.5 -17.891 1 94.06 87 SER A C 1
ATOM 693 O O . SER A 1 87 ? -6.211 -37.188 -17.938 1 94.06 87 SER A O 1
ATOM 695 N N . ARG A 1 88 ? -4.461 -38.188 -16.906 1 94.38 88 ARG A N 1
ATOM 696 C CA . ARG A 1 88 ? -5.281 -38.75 -15.836 1 94.38 88 ARG A CA 1
ATOM 697 C C . ARG A 1 88 ? -4.77 -38.281 -14.477 1 94.38 88 ARG A C 1
ATOM 699 O O . ARG A 1 88 ? -3.754 -37.594 -14.391 1 94.38 88 ARG A O 1
ATOM 706 N N . TRP A 1 89 ? -5.641 -38.531 -13.469 1 96.31 89 TRP A N 1
ATOM 707 C CA . TRP A 1 89 ? -5.188 -38.281 -12.102 1 96.31 89 TRP A CA 1
ATOM 708 C C . TRP A 1 89 ? -3.939 -39.125 -11.797 1 96.31 89 TRP A C 1
ATOM 710 O O . TRP A 1 89 ? -3.848 -40.281 -12.18 1 96.31 89 TRP A O 1
ATOM 720 N N . CYS A 1 90 ? -2.959 -38.5 -11.117 1 97.06 90 CYS A N 1
ATOM 721 C CA . CYS A 1 90 ? -1.725 -39.188 -10.805 1 97.06 90 CYS A CA 1
ATOM 722 C C . CYS A 1 90 ? -1.604 -39.438 -9.312 1 97.06 90 CYS A C 1
ATOM 724 O O . CYS A 1 90 ? -0.824 -40.312 -8.875 1 97.06 90 CYS A O 1
ATOM 726 N N . GLY A 1 91 ? -2.312 -38.594 -8.477 1 97.12 91 GLY A N 1
ATOM 727 C CA . GLY A 1 91 ? -2.449 -39.062 -7.102 1 97.12 91 GLY A CA 1
ATOM 728 C C . GLY A 1 91 ? -1.78 -38.125 -6.105 1 97.12 91 GLY A C 1
ATOM 729 O O . GLY A 1 91 ? -1.677 -38.438 -4.922 1 97.12 91 GLY A O 1
ATOM 730 N N . GLY A 1 92 ? -1.309 -36.906 -6.438 1 98.06 92 GLY A N 1
ATOM 731 C CA . GLY A 1 92 ? -0.822 -35.969 -5.465 1 98.06 92 GLY A CA 1
ATOM 732 C C . GLY A 1 92 ? -1.893 -35.5 -4.492 1 98.06 92 GLY A C 1
ATOM 733 O O . GLY A 1 92 ? -3.064 -35.375 -4.859 1 98.06 92 GLY A O 1
ATOM 734 N N . THR A 1 93 ? -1.443 -35.156 -3.201 1 98.5 93 THR A N 1
ATOM 735 C CA . THR A 1 93 ? -2.418 -34.844 -2.162 1 98.5 93 THR A CA 1
ATOM 736 C C . THR A 1 93 ? -1.947 -33.656 -1.32 1 98.5 93 THR A C 1
ATOM 738 O O . THR A 1 93 ? -0.781 -33.25 -1.389 1 98.5 93 THR A O 1
ATOM 741 N N . LEU A 1 94 ? -2.906 -33.188 -0.534 1 98.81 94 LEU A N 1
ATOM 742 C CA . LEU A 1 94 ? -2.594 -32.125 0.424 1 98.81 94 LEU A CA 1
ATOM 743 C C . LEU A 1 94 ? -1.608 -32.625 1.477 1 98.81 94 LEU A C 1
ATOM 745 O O . LEU A 1 94 ? -0.689 -31.891 1.863 1 98.81 94 LEU A O 1
ATOM 749 N N . LYS A 1 95 ? -1.768 -33.844 1.929 1 98.56 95 LYS A N 1
ATOM 750 C CA . LYS A 1 95 ? -0.842 -34.438 2.896 1 98.56 95 LYS A CA 1
ATOM 751 C C . LYS A 1 95 ? 0.556 -34.562 2.303 1 98.56 95 LYS A C 1
ATOM 753 O O . LYS A 1 95 ? 1.555 -34.344 2.982 1 98.56 95 LYS A O 1
ATOM 758 N N . GLY A 1 96 ? 0.547 -35.031 1.053 1 98.5 96 GLY A N 1
ATOM 759 C CA . GLY A 1 96 ? 1.827 -35.094 0.366 1 98.5 96 GLY A CA 1
ATOM 760 C C . GLY A 1 96 ? 2.537 -33.75 0.307 1 98.5 96 GLY A C 1
ATOM 761 O O . GLY A 1 96 ? 3.732 -33.656 0.594 1 98.5 96 GLY A O 1
ATOM 762 N N . LEU A 1 97 ? 1.831 -32.719 -0.07 1 98.88 97 LEU A N 1
ATOM 763 C CA . LEU A 1 97 ? 2.404 -31.359 -0.135 1 98.88 97 LEU A CA 1
ATOM 764 C C . LEU A 1 97 ? 2.873 -30.906 1.242 1 98.88 97 LEU A C 1
ATOM 766 O O . LEU A 1 97 ? 3.969 -30.359 1.378 1 98.88 97 LEU A O 1
ATOM 770 N N . ALA A 1 98 ? 2.078 -31.125 2.273 1 98.88 98 ALA A N 1
ATOM 771 C CA . ALA A 1 98 ? 2.441 -30.719 3.631 1 98.88 98 ALA A CA 1
ATOM 772 C C . ALA A 1 98 ? 3.775 -31.344 4.047 1 98.88 98 ALA A C 1
ATOM 774 O O . ALA A 1 98 ? 4.586 -30.688 4.707 1 98.88 98 ALA A O 1
ATOM 775 N N . SER A 1 99 ? 4.047 -32.531 3.592 1 98.38 99 SER A N 1
ATOM 776 C CA . SER A 1 99 ? 5.258 -33.25 3.975 1 98.38 99 SER A CA 1
ATOM 777 C C . SER A 1 99 ? 6.48 -32.719 3.252 1 98.38 99 SER A C 1
ATOM 779 O O . SER A 1 99 ? 7.613 -33.094 3.551 1 98.38 99 SER A O 1
ATOM 781 N N . LYS A 1 100 ? 6.293 -31.812 2.316 1 98.69 100 LYS A N 1
ATOM 782 C CA . LYS A 1 100 ? 7.395 -31.297 1.509 1 98.69 100 LYS A CA 1
ATOM 783 C C . LYS A 1 100 ? 7.66 -29.812 1.82 1 98.69 100 LYS A C 1
ATOM 785 O O . LYS A 1 100 ? 8.422 -29.156 1.112 1 98.69 100 LYS A O 1
ATOM 790 N N . MET A 1 101 ? 7.039 -29.203 2.828 1 98.81 101 MET A N 1
ATOM 791 C CA . MET A 1 101 ? 7.25 -27.797 3.191 1 98.81 101 MET A CA 1
ATOM 792 C C . MET A 1 101 ? 8.711 -27.547 3.553 1 98.81 101 MET A C 1
ATOM 794 O O . MET A 1 101 ? 9.25 -26.484 3.236 1 98.81 101 MET A O 1
ATOM 798 N N . GLY A 1 102 ? 9.367 -28.516 4.203 1 98.75 102 GLY A N 1
ATOM 799 C CA . GLY A 1 102 ? 10.781 -28.391 4.5 1 98.75 102 GLY A CA 1
ATOM 800 C C . GLY A 1 102 ? 11.641 -28.281 3.256 1 98.75 102 GLY A C 1
ATOM 801 O O . GLY A 1 102 ? 12.602 -27.5 3.217 1 98.75 102 GLY A O 1
ATOM 802 N N . TYR A 1 103 ? 11.32 -29.141 2.242 1 98.69 103 TYR A N 1
ATOM 803 C CA . TYR A 1 103 ? 12 -29.094 0.957 1 98.69 103 TYR A CA 1
ATOM 804 C C . TYR A 1 103 ? 11.938 -27.703 0.347 1 98.69 103 TYR A C 1
ATOM 806 O O . TYR A 1 103 ? 12.953 -27.172 -0.107 1 98.69 103 TYR A O 1
ATOM 814 N N . LEU A 1 104 ? 10.781 -27.094 0.408 1 98.88 104 LEU A N 1
ATOM 815 C CA . LEU A 1 104 ? 10.555 -25.766 -0.155 1 98.88 104 LEU A CA 1
ATOM 816 C C . LEU A 1 104 ? 11.25 -24.703 0.683 1 98.88 104 LEU A C 1
ATOM 818 O O . LEU A 1 104 ? 11.883 -23.797 0.138 1 98.88 104 LEU A O 1
ATOM 822 N N . LYS A 1 105 ? 11.133 -24.797 1.982 1 98.81 105 LYS A N 1
ATOM 823 C CA . LYS A 1 105 ? 11.766 -23.844 2.891 1 98.81 105 LYS A CA 1
ATOM 824 C C . LYS A 1 105 ? 13.273 -23.828 2.697 1 98.81 105 LYS A C 1
ATOM 826 O O . LYS A 1 105 ? 13.875 -22.75 2.592 1 98.81 105 LYS A O 1
ATOM 831 N N . ARG A 1 106 ? 13.883 -24.969 2.6 1 98.75 106 ARG A N 1
ATOM 832 C CA . ARG A 1 106 ? 15.336 -25.062 2.473 1 98.75 106 ARG A CA 1
ATOM 833 C C . ARG A 1 106 ? 15.797 -24.547 1.111 1 98.75 106 ARG A C 1
ATOM 835 O O . ARG A 1 106 ? 16.922 -24.062 0.971 1 98.75 106 ARG A O 1
ATOM 842 N N . MET A 1 107 ? 14.953 -24.594 0.118 1 98.69 107 MET A N 1
ATOM 843 C CA . MET A 1 107 ? 15.258 -23.969 -1.17 1 98.69 107 MET A CA 1
ATOM 844 C C . MET A 1 107 ? 15.188 -22.453 -1.073 1 98.69 107 MET A C 1
ATOM 846 O O . MET A 1 107 ? 15.891 -21.75 -1.799 1 98.69 107 MET A O 1
ATOM 850 N N . GLY A 1 108 ? 14.312 -21.891 -0.246 1 98.75 108 GLY A N 1
ATOM 851 C CA . GLY A 1 108 ? 14.164 -20.469 -0.063 1 98.75 108 GLY A CA 1
ATOM 852 C C . GLY A 1 108 ? 12.789 -19.953 -0.443 1 98.75 108 GLY A C 1
ATOM 853 O O . GLY A 1 108 ? 12.547 -18.75 -0.467 1 98.75 108 GLY A O 1
ATOM 854 N N . VAL A 1 109 ? 11.844 -20.828 -0.636 1 98.81 109 VAL A N 1
ATOM 855 C CA . VAL A 1 109 ? 10.469 -20.484 -0.993 1 98.81 109 VAL A CA 1
ATOM 856 C C . VAL A 1 1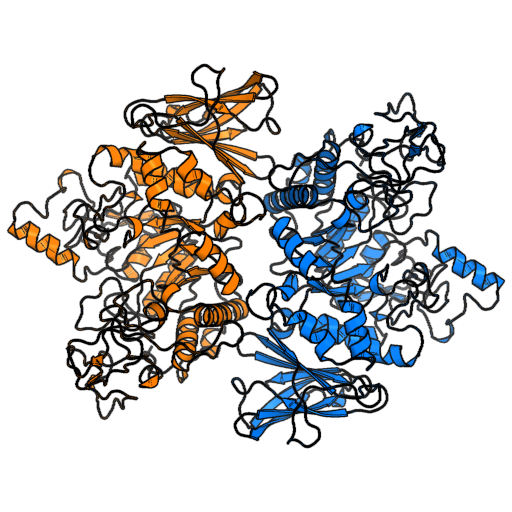09 ? 9.734 -19.969 0.24 1 98.81 109 VAL A C 1
ATOM 858 O O . VAL A 1 109 ? 9.867 -20.531 1.333 1 98.81 109 VAL A O 1
ATOM 861 N N . THR A 1 110 ? 8.938 -18.938 0.026 1 98.88 110 THR A N 1
ATOM 862 C CA . THR A 1 110 ? 8.258 -18.359 1.179 1 98.88 110 THR A CA 1
ATOM 863 C C . THR A 1 110 ? 6.75 -18.281 0.938 1 98.88 110 THR A C 1
ATOM 865 O O . THR A 1 110 ? 6.004 -17.797 1.794 1 98.88 110 THR A O 1
ATOM 868 N N . ALA A 1 111 ? 6.266 -18.734 -0.183 1 98.88 111 ALA A N 1
ATOM 869 C CA . ALA A 1 111 ? 4.84 -18.844 -0.467 1 98.88 111 ALA A CA 1
ATOM 870 C C . ALA A 1 111 ? 4.566 -19.938 -1.491 1 98.88 111 ALA A C 1
ATOM 872 O O . ALA A 1 111 ? 5.289 -20.062 -2.482 1 98.88 111 ALA A O 1
ATOM 873 N N . VAL A 1 112 ? 3.557 -20.703 -1.255 1 98.81 112 VAL A N 1
ATOM 874 C CA . VAL A 1 112 ? 3.166 -21.719 -2.227 1 98.81 112 VAL A CA 1
ATOM 875 C C . VAL A 1 112 ? 1.826 -21.344 -2.855 1 98.81 112 VAL A C 1
ATOM 877 O O . VAL A 1 112 ? 0.911 -20.906 -2.16 1 98.81 112 VAL A O 1
ATOM 880 N N . TRP A 1 113 ? 1.796 -21.375 -4.109 1 98.44 113 TRP A N 1
ATOM 881 C CA . TRP A 1 113 ? 0.588 -21.25 -4.918 1 98.44 113 TRP A CA 1
ATOM 882 C C . TRP A 1 113 ? 0.098 -22.609 -5.395 1 98.44 113 TRP A C 1
ATOM 884 O O . TRP A 1 113 ? 0.747 -23.25 -6.219 1 98.44 113 TRP A O 1
ATOM 894 N N . VAL A 1 114 ? -1.072 -23.016 -4.891 1 98.62 114 VAL A N 1
ATOM 895 C CA . VAL A 1 114 ? -1.581 -24.359 -5.125 1 98.62 114 VAL A CA 1
ATOM 896 C C . VAL A 1 114 ? -2.66 -24.328 -6.207 1 98.62 114 VAL A C 1
ATOM 898 O O . VAL A 1 114 ? -3.551 -23.469 -6.176 1 98.62 114 VAL A O 1
ATOM 901 N N . SER A 1 115 ? -2.588 -25.234 -7.098 1 97.94 115 SER A N 1
ATOM 902 C CA . SER A 1 115 ? -3.6 -25.344 -8.141 1 97.94 115 SER A CA 1
ATOM 903 C C . SER A 1 115 ? -4.992 -25.516 -7.547 1 97.94 115 SER A C 1
ATOM 905 O O . SER A 1 115 ? -5.133 -25.766 -6.348 1 97.94 115 SER A O 1
ATOM 907 N N . PRO A 1 116 ? -6.055 -25.344 -8.367 1 97.81 116 PRO A N 1
ATOM 908 C CA . PRO A 1 116 ? -7.41 -25.438 -7.816 1 97.81 116 PRO A CA 1
ATOM 909 C C . PRO A 1 116 ? -7.676 -26.781 -7.125 1 97.81 116 PRO A C 1
ATOM 911 O O . PRO A 1 116 ? -7.246 -27.828 -7.609 1 97.81 116 PRO A O 1
ATOM 914 N N . LEU A 1 117 ? -8.359 -26.688 -5.988 1 97.25 117 LEU A N 1
ATOM 915 C CA . LEU A 1 117 ? -8.414 -27.922 -5.199 1 97.25 117 LEU A CA 1
ATOM 916 C C . LEU A 1 117 ? -9.859 -28.297 -4.895 1 97.25 117 LEU A C 1
ATOM 918 O O . LEU A 1 117 ? -10.109 -29.281 -4.191 1 97.25 117 LEU A O 1
ATOM 922 N N . PHE A 1 118 ? -10.836 -27.547 -5.438 1 98 118 PHE A N 1
ATOM 923 C CA . PHE A 1 118 ? -12.211 -27.844 -5.059 1 98 118 PHE A CA 1
ATOM 924 C C . PHE A 1 118 ? -12.812 -28.922 -5.953 1 98 118 PHE A C 1
ATOM 926 O O . PHE A 1 118 ? -12.312 -29.172 -7.055 1 98 118 PHE A O 1
ATOM 933 N N . LYS A 1 119 ? -13.875 -29.531 -5.539 1 98 119 LYS A N 1
ATOM 934 C CA . LYS A 1 119 ? -14.375 -30.781 -6.102 1 98 119 LYS A CA 1
ATOM 935 C C . LYS A 1 119 ? -14.766 -30.609 -7.566 1 98 119 LYS A C 1
ATOM 937 O O . LYS A 1 119 ? -15.531 -29.703 -7.906 1 98 119 LYS A O 1
ATOM 942 N N . GLN A 1 120 ? -14.266 -31.547 -8.398 1 97.5 120 GLN A N 1
ATOM 943 C CA . GLN A 1 120 ? -14.477 -31.562 -9.836 1 97.5 120 GLN A CA 1
ATOM 944 C C . GLN A 1 120 ? -15.617 -32.5 -10.219 1 97.5 120 GLN A C 1
ATOM 946 O O . GLN A 1 120 ? -16.094 -33.281 -9.391 1 97.5 120 GLN A O 1
ATOM 951 N N . CYS A 1 121 ? -16.062 -32.375 -11.484 1 96.88 121 CYS A N 1
ATOM 952 C CA . CYS A 1 121 ? -17.031 -33.312 -12 1 96.88 121 CYS A CA 1
ATOM 953 C C . CYS A 1 121 ? -16.438 -34.719 -12.023 1 96.88 121 CYS A C 1
ATOM 955 O O . CYS A 1 121 ? -15.344 -34.938 -12.562 1 96.88 121 CYS A O 1
ATOM 957 N N . SER A 1 122 ? -17.125 -35.656 -11.516 1 94.38 122 SER A N 1
ATOM 958 C CA . SER A 1 122 ? -16.578 -36.969 -11.258 1 94.38 122 SER A CA 1
ATOM 959 C C . SER A 1 122 ? -16.359 -37.75 -12.562 1 94.38 122 SER A C 1
ATOM 961 O O . SER A 1 122 ? -15.547 -38.656 -12.617 1 94.38 122 SER A O 1
ATOM 963 N N . PHE A 1 123 ? -17.062 -37.406 -13.641 1 94.25 123 PHE A N 1
ATOM 964 C CA . PHE A 1 123 ? -17.031 -38.188 -14.875 1 94.25 123 PHE A CA 1
ATOM 965 C C . PHE A 1 123 ? -15.953 -37.656 -15.812 1 94.25 123 PHE A C 1
ATOM 967 O O . PHE A 1 123 ? -15.734 -38.219 -16.891 1 94.25 123 PHE A O 1
ATOM 974 N N . VAL A 1 124 ? -15.25 -36.625 -15.469 1 91.38 124 VAL A N 1
ATOM 975 C CA . VAL A 1 124 ? -14.156 -36.031 -16.234 1 91.38 124 VAL A CA 1
ATOM 976 C C . VAL A 1 124 ? -12.883 -36.031 -15.406 1 91.38 124 VAL A C 1
ATOM 978 O O . VAL A 1 124 ? -12.891 -35.594 -14.242 1 91.38 124 VAL A O 1
ATOM 981 N N . PRO A 1 125 ? -11.734 -36.5 -15.977 1 90 125 PRO A N 1
ATOM 982 C CA . PRO A 1 125 ? -10.484 -36.469 -15.211 1 90 125 PRO A CA 1
ATOM 983 C C . PRO A 1 125 ? -9.82 -35.094 -15.203 1 90 125 PRO A C 1
ATOM 985 O O . PRO A 1 125 ? -8.688 -34.969 -15.664 1 90 125 PRO A O 1
ATOM 988 N N . THR A 1 126 ? -10.43 -34.188 -14.633 1 91.19 126 THR A N 1
ATOM 989 C CA . THR A 1 126 ? -9.93 -32.812 -14.562 1 91.19 126 THR A CA 1
ATOM 990 C C . THR A 1 126 ? -8.93 -32.656 -13.422 1 91.19 126 THR A C 1
ATOM 992 O O . THR A 1 126 ? -9.18 -31.906 -12.469 1 91.19 126 THR A O 1
ATOM 995 N N . TYR A 1 127 ? -7.727 -33.25 -13.625 1 92.62 127 TYR A N 1
ATOM 996 C CA . TYR A 1 127 ? -6.715 -33.312 -12.57 1 92.62 127 TYR A CA 1
ATOM 997 C C . TYR A 1 127 ? -6.172 -31.922 -12.266 1 92.62 127 TYR A C 1
ATOM 999 O O . TYR A 1 127 ? -5.629 -31.688 -11.188 1 92.62 127 TYR A O 1
ATOM 1007 N N . HIS A 1 128 ? -6.336 -30.938 -13.234 1 90.94 128 HIS A N 1
ATOM 1008 C CA . HIS A 1 128 ? -5.773 -29.594 -13.055 1 90.94 128 HIS A CA 1
ATOM 1009 C C . HIS A 1 128 ? -6.699 -28.719 -12.227 1 90.94 128 HIS A C 1
ATOM 1011 O O . HIS A 1 128 ? -6.289 -27.656 -11.742 1 90.94 128 HIS A O 1
ATOM 1017 N N . GLY A 1 129 ? -7.953 -29.125 -12.078 1 93.44 129 GLY A N 1
ATOM 1018 C CA . GLY A 1 129 ? -8.789 -28.594 -11.008 1 93.44 129 GLY A CA 1
ATOM 1019 C C . GLY A 1 129 ? -9.664 -27.438 -11.453 1 93.44 129 GLY A C 1
ATOM 1020 O O . GLY A 1 129 ? -10.32 -26.797 -10.633 1 93.44 129 GLY A O 1
ATOM 1021 N N . TYR A 1 130 ? -9.883 -27.156 -12.781 1 94.25 130 TYR A N 1
ATOM 1022 C CA . TYR A 1 130 ? -10.539 -25.922 -13.211 1 94.25 130 TYR A CA 1
ATOM 1023 C C . TYR A 1 130 ? -12.008 -26.172 -13.531 1 94.25 130 TYR A C 1
ATOM 1025 O O . TYR A 1 130 ? -12.727 -25.266 -13.953 1 94.25 130 TYR A O 1
ATOM 1033 N N . GLY A 1 131 ? -12.516 -27.375 -13.406 1 96.38 131 GLY A N 1
ATOM 1034 C CA . GLY A 1 131 ? -13.906 -27.703 -13.641 1 96.38 131 GLY A CA 1
ATOM 1035 C C . GLY A 1 131 ? -14.664 -28.031 -12.367 1 96.38 131 GLY A C 1
ATOM 1036 O O . GLY A 1 131 ? -15.133 -29.156 -12.188 1 96.38 131 GLY A O 1
ATOM 1037 N N . ILE A 1 132 ? -14.969 -27.047 -11.594 1 98.06 132 ILE A N 1
ATOM 1038 C CA . ILE A 1 132 ? -15.461 -27.234 -10.234 1 98.06 132 ILE A CA 1
ATOM 1039 C C . ILE A 1 132 ? -16.938 -27.594 -10.266 1 98.06 132 ILE A C 1
ATOM 1041 O O . ILE A 1 132 ? -17.734 -26.969 -10.977 1 98.06 132 ILE A O 1
ATOM 1045 N N . GLN A 1 133 ? -17.297 -28.625 -9.539 1 98.06 133 GLN A N 1
ATOM 1046 C CA . GLN A 1 133 ? -18.672 -29.047 -9.328 1 98.06 133 GLN A CA 1
ATOM 1047 C C . GLN A 1 133 ? -19.172 -28.609 -7.961 1 98.06 133 GLN A C 1
ATOM 1049 O O . GLN A 1 133 ? -20.344 -28.266 -7.812 1 98.06 133 GLN A O 1
ATOM 1054 N N . ASN A 1 134 ? -18.375 -28.641 -7.004 1 98.44 134 ASN A N 1
ATOM 1055 C CA . ASN A 1 134 ? -18.703 -28.188 -5.66 1 98.44 134 ASN A CA 1
ATOM 1056 C C . ASN A 1 134 ? -17.656 -27.234 -5.102 1 98.44 134 ASN A C 1
ATOM 1058 O O . ASN A 1 134 ? -16.547 -27.656 -4.758 1 98.44 134 ASN A O 1
ATOM 1062 N N . PHE A 1 135 ? -18.016 -25.984 -4.875 1 98.56 135 PHE A N 1
ATOM 1063 C CA . PHE A 1 135 ? -17.094 -24.922 -4.453 1 98.56 135 PHE A CA 1
ATOM 1064 C C . PHE A 1 135 ? -16.875 -24.984 -2.947 1 98.56 135 PHE A C 1
ATOM 1066 O O . PHE A 1 135 ? -16 -24.281 -2.42 1 98.56 135 PHE A O 1
ATOM 1073 N N . LEU A 1 136 ? -17.547 -25.859 -2.205 1 98.25 136 LEU A N 1
ATOM 1074 C CA . LEU A 1 136 ? -17.469 -25.906 -0.75 1 98.25 136 LEU A CA 1
ATOM 1075 C C . LEU A 1 136 ? -16.797 -27.188 -0.279 1 98.25 136 LEU A C 1
ATOM 1077 O O . LEU A 1 136 ? -16.812 -27.5 0.914 1 98.25 136 LEU A O 1
ATOM 1081 N N . GLU A 1 137 ? -16.234 -27.891 -1.211 1 98.06 137 GLU A N 1
ATOM 1082 C CA . GLU A 1 137 ? -15.602 -29.156 -0.854 1 98.06 137 GLU A CA 1
ATOM 1083 C C . GLU A 1 137 ? -14.258 -29.328 -1.554 1 98.06 137 GLU A C 1
ATOM 1085 O O . GLU A 1 137 ? -14.125 -29.016 -2.74 1 98.06 137 GLU A O 1
ATOM 1090 N N . VAL A 1 138 ? -13.281 -29.781 -0.795 1 98.25 138 VAL A N 1
ATOM 1091 C CA . VAL A 1 138 ? -12.016 -30.188 -1.393 1 98.25 138 VAL A CA 1
ATOM 1092 C C . VAL A 1 138 ? -12.211 -31.469 -2.201 1 98.25 138 VAL A C 1
ATOM 1094 O O . VAL A 1 138 ? -12.914 -32.375 -1.763 1 98.25 138 VAL A O 1
ATOM 1097 N N . ASP A 1 139 ? -11.656 -31.5 -3.385 1 98.12 139 ASP A N 1
ATOM 1098 C CA . ASP A 1 139 ? -11.781 -32.719 -4.176 1 98.12 139 ASP A CA 1
ATOM 1099 C C . ASP A 1 139 ? -11.234 -33.938 -3.416 1 98.12 139 ASP A C 1
ATOM 1101 O O . ASP A 1 139 ? -10.133 -33.875 -2.875 1 98.12 139 ASP A O 1
ATOM 1105 N N . PRO A 1 140 ? -11.953 -34.969 -3.396 1 96.69 140 PRO A N 1
ATOM 1106 C CA . PRO A 1 140 ? -11.555 -36.125 -2.598 1 96.69 140 PRO A CA 1
ATOM 1107 C C . PRO A 1 140 ? -10.234 -36.75 -3.064 1 96.69 140 PRO A C 1
ATOM 1109 O O . PRO A 1 140 ? -9.562 -37.438 -2.299 1 96.69 140 PRO A O 1
ATOM 1112 N N . HIS A 1 141 ? -9.852 -36.531 -4.328 1 97.19 141 HIS A N 1
ATOM 1113 C CA . HIS A 1 141 ? -8.547 -37 -4.785 1 97.19 141 HIS A CA 1
ATOM 1114 C C . HIS A 1 141 ? -7.418 -36.344 -4.012 1 97.19 141 HIS A C 1
ATOM 1116 O O . HIS A 1 141 ? -6.328 -36.906 -3.887 1 97.19 141 HIS A O 1
ATOM 1122 N N . PHE A 1 142 ? -7.672 -35.094 -3.521 1 98.25 142 PHE A N 1
ATOM 1123 C CA . PHE A 1 142 ? -6.633 -34.312 -2.867 1 98.25 142 PHE A CA 1
ATOM 1124 C C . PHE A 1 142 ? -6.68 -34.5 -1.355 1 98.25 142 PHE A C 1
ATOM 1126 O O . PHE A 1 142 ? -5.676 -34.312 -0.668 1 98.25 142 PHE A O 1
ATOM 1133 N N . GLY A 1 143 ? -7.805 -34.781 -0.815 1 98 143 GLY A N 1
ATOM 1134 C CA . GLY A 1 143 ? -7.996 -34.906 0.619 1 98 143 GLY A CA 1
ATOM 1135 C C . GLY A 1 143 ? -9.281 -34.281 1.113 1 98 143 GLY A C 1
ATOM 1136 O O . GLY A 1 143 ? -10.336 -34.438 0.491 1 98 143 GLY A O 1
ATOM 1137 N N . THR A 1 144 ? -9.172 -33.688 2.33 1 98 144 THR A N 1
ATOM 1138 C CA . THR A 1 144 ? -10.328 -33.094 2.998 1 98 144 THR A CA 1
ATOM 1139 C C . THR A 1 144 ? -10.062 -31.641 3.354 1 98 144 THR A C 1
ATOM 1141 O O . THR A 1 144 ? -8.945 -31.141 3.18 1 98 144 THR A O 1
ATOM 1144 N N . ALA A 1 145 ? -11.141 -31.031 3.795 1 97.81 145 ALA A N 1
ATOM 1145 C CA . ALA A 1 145 ? -10.992 -29.672 4.301 1 97.81 145 ALA A CA 1
ATOM 1146 C C . ALA A 1 145 ? -10.039 -29.625 5.492 1 97.81 145 ALA A C 1
ATOM 1148 O O . ALA A 1 145 ? -9.273 -28.672 5.652 1 97.81 145 ALA A O 1
ATOM 1149 N N . ASP A 1 146 ? -10.07 -30.625 6.312 1 98.06 146 ASP A N 1
ATOM 1150 C CA . ASP A 1 146 ? -9.148 -30.719 7.445 1 98.06 146 ASP A CA 1
ATOM 1151 C C . ASP A 1 146 ? -7.703 -30.844 6.973 1 98.06 146 ASP A C 1
ATOM 1153 O O . ASP A 1 146 ? -6.793 -30.297 7.598 1 98.06 146 ASP A O 1
ATOM 1157 N N . ASP A 1 147 ? -7.535 -31.594 5.891 1 98.56 147 ASP A N 1
ATOM 1158 C CA . ASP A 1 147 ? -6.195 -31.703 5.32 1 98.56 147 ASP A CA 1
ATOM 1159 C C . ASP A 1 147 ? -5.691 -30.344 4.832 1 98.56 147 ASP A C 1
ATOM 1161 O O . ASP A 1 147 ? -4.504 -30.031 4.953 1 98.56 147 ASP A O 1
ATOM 1165 N N . LEU A 1 148 ? -6.578 -29.547 4.266 1 98.69 148 LEU A N 1
ATOM 1166 C CA . LEU A 1 148 ? -6.199 -28.203 3.836 1 98.69 148 LEU A CA 1
ATOM 1167 C C . LEU A 1 148 ? -5.812 -27.344 5.031 1 98.69 148 LEU A C 1
ATOM 1169 O O . LEU A 1 148 ? -4.797 -26.641 4.992 1 98.69 148 LEU A O 1
ATOM 1173 N N . ARG A 1 149 ? -6.605 -27.375 6.09 1 98.38 149 ARG A N 1
ATOM 1174 C CA . ARG A 1 149 ? -6.277 -26.641 7.309 1 98.38 149 ARG A CA 1
ATOM 1175 C C . ARG A 1 149 ? -4.902 -27.047 7.84 1 98.38 149 ARG A C 1
ATOM 1177 O O . ARG A 1 149 ? -4.109 -26.188 8.227 1 98.38 149 ARG A O 1
ATOM 1184 N N . GLU A 1 150 ? -4.664 -28.328 7.805 1 98.62 150 GLU A N 1
ATOM 1185 C CA . GLU A 1 150 ? -3.385 -28.828 8.281 1 98.62 150 GLU A CA 1
ATOM 1186 C C . GLU A 1 150 ? -2.238 -28.375 7.383 1 98.62 150 GLU A C 1
ATOM 1188 O O . GLU A 1 150 ? -1.167 -28.016 7.871 1 98.62 150 GLU A O 1
ATOM 1193 N N . LEU A 1 151 ? -2.465 -28.422 6.105 1 98.81 151 LEU A N 1
ATOM 1194 C CA . LEU A 1 151 ? -1.446 -27.938 5.184 1 98.81 151 LEU A CA 1
ATOM 1195 C C . LEU A 1 151 ? -1.062 -26.5 5.512 1 98.81 151 LEU A C 1
ATOM 1197 O O . LEU A 1 151 ? 0.123 -26.172 5.59 1 98.81 151 LEU A O 1
ATOM 1201 N N . VAL A 1 152 ? -2.045 -25.609 5.711 1 98.88 152 VAL A N 1
ATOM 1202 C CA . VAL A 1 152 ? -1.793 -24.188 5.953 1 98.88 152 VAL A CA 1
ATOM 1203 C C . VAL A 1 152 ? -1.075 -24.016 7.293 1 98.88 152 VAL A C 1
ATOM 1205 O O . VAL A 1 152 ? -0.132 -23.234 7.398 1 98.88 152 VAL A O 1
ATOM 1208 N N . HIS A 1 153 ? -1.48 -24.781 8.281 1 98.75 153 HIS A N 1
ATOM 1209 C CA . HIS A 1 153 ? -0.824 -24.734 9.578 1 98.75 153 HIS A CA 1
ATOM 1210 C C . HIS A 1 153 ? 0.651 -25.109 9.469 1 98.75 153 HIS A C 1
ATOM 1212 O O . HIS A 1 153 ? 1.518 -24.391 9.969 1 98.75 153 HIS A O 1
ATOM 1218 N N . VAL A 1 154 ? 0.919 -26.203 8.75 1 98.88 154 VAL A N 1
ATOM 1219 C CA . VAL A 1 154 ? 2.287 -26.672 8.578 1 98.88 154 VAL A CA 1
ATOM 1220 C C . VAL A 1 154 ? 3.09 -25.656 7.77 1 98.88 154 VAL A C 1
ATOM 1222 O O . VAL A 1 154 ? 4.25 -25.391 8.086 1 98.88 154 VAL A O 1
ATOM 1225 N N . ALA A 1 155 ? 2.469 -25.141 6.734 1 98.94 155 ALA A N 1
ATOM 1226 C CA . ALA A 1 155 ? 3.133 -24.125 5.918 1 98.94 155 ALA A CA 1
ATOM 1227 C C . ALA A 1 155 ? 3.527 -22.922 6.762 1 98.94 155 ALA A C 1
ATOM 1229 O O . ALA A 1 155 ? 4.688 -22.484 6.746 1 98.94 155 ALA A O 1
ATOM 1230 N N . HIS A 1 156 ? 2.566 -22.359 7.562 1 98.81 156 HIS A N 1
ATOM 1231 C CA . HIS A 1 156 ? 2.83 -21.203 8.414 1 98.81 156 HIS A CA 1
ATOM 1232 C C . HIS A 1 156 ? 3.941 -21.5 9.414 1 98.81 156 HIS A C 1
ATOM 1234 O O . HIS A 1 156 ? 4.816 -20.672 9.648 1 98.81 156 HIS A O 1
ATOM 1240 N N . ALA A 1 157 ? 3.941 -22.688 9.945 1 98.62 157 ALA A N 1
ATOM 1241 C CA . ALA A 1 157 ? 4.961 -23.094 10.906 1 98.62 157 ALA A CA 1
ATOM 1242 C C . ALA A 1 157 ? 6.344 -23.141 10.258 1 98.62 157 ALA A C 1
ATOM 1244 O O . ALA A 1 157 ? 7.363 -23.047 10.945 1 98.62 157 ALA A O 1
ATOM 1245 N N . ASN A 1 158 ? 6.348 -23.344 8.953 1 98.56 158 ASN A N 1
ATOM 1246 C CA . ASN A 1 158 ? 7.609 -23.391 8.219 1 98.56 158 ASN A CA 1
ATOM 1247 C C . ASN A 1 158 ? 7.902 -22.047 7.539 1 98.56 158 ASN A C 1
ATOM 1249 O O . ASN A 1 158 ? 8.773 -21.969 6.676 1 98.56 158 ASN A O 1
ATOM 1253 N N . GLY A 1 159 ? 7.145 -20.969 7.848 1 98.38 159 GLY A N 1
ATOM 1254 C CA . GLY A 1 159 ? 7.375 -19.641 7.297 1 98.38 159 GLY A CA 1
ATOM 1255 C C . GLY A 1 159 ? 6.922 -19.5 5.852 1 98.38 159 GLY A C 1
ATOM 1256 O O . GLY A 1 159 ? 7.488 -18.719 5.09 1 98.38 159 GLY A O 1
ATOM 1257 N N . ILE A 1 160 ? 5.961 -20.281 5.449 1 98.88 160 ILE A N 1
ATOM 1258 C CA . ILE A 1 160 ? 5.504 -20.297 4.066 1 98.88 160 ILE A CA 1
ATOM 1259 C C . ILE A 1 160 ? 4.035 -19.875 4.008 1 98.88 160 ILE A C 1
ATOM 1261 O O . ILE A 1 160 ? 3.193 -20.453 4.699 1 98.88 160 ILE A O 1
ATOM 1265 N N . TYR A 1 161 ? 3.713 -18.875 3.246 1 98.94 161 TYR A N 1
ATOM 1266 C CA . TYR A 1 161 ? 2.338 -18.453 2.994 1 98.94 161 TYR A CA 1
ATOM 1267 C C . TYR A 1 161 ? 1.67 -19.359 1.97 1 98.94 161 TYR A C 1
ATOM 1269 O O . TYR A 1 161 ? 2.35 -20.031 1.189 1 98.94 161 TYR A O 1
ATOM 1277 N N . VAL A 1 162 ? 0.335 -19.406 1.966 1 98.94 162 VAL A N 1
ATOM 1278 C CA . VAL A 1 162 ? -0.391 -20.297 1.06 1 98.94 162 VAL A CA 1
ATOM 1279 C C . VAL A 1 162 ? -1.374 -19.484 0.221 1 98.94 162 VAL A C 1
ATOM 1281 O O . VAL A 1 162 ? -2.217 -18.766 0.764 1 98.94 162 VAL A O 1
ATOM 1284 N N . ILE A 1 163 ? -1.267 -19.594 -1.057 1 98.81 163 ILE A N 1
ATOM 1285 C CA . ILE A 1 163 ? -2.158 -18.984 -2.037 1 98.81 163 ILE A CA 1
ATOM 1286 C C . ILE A 1 163 ? -2.957 -20.062 -2.754 1 98.81 163 ILE A C 1
ATOM 1288 O O . ILE A 1 163 ? -2.387 -21.047 -3.25 1 98.81 163 ILE A O 1
ATOM 1292 N N . LEU A 1 164 ? -4.277 -19.906 -2.832 1 98.75 164 LEU A N 1
ATOM 1293 C CA . LEU A 1 164 ? -5.105 -20.875 -3.557 1 98.75 164 LEU A CA 1
ATOM 1294 C C . LEU A 1 164 ? -5.484 -20.328 -4.934 1 98.75 164 LEU A C 1
ATOM 1296 O O . LEU A 1 164 ? -5.77 -19.141 -5.082 1 98.75 164 LEU A O 1
ATOM 1300 N N . ASP A 1 165 ? -5.461 -21.219 -5.852 1 98 165 ASP A N 1
ATOM 1301 C CA . ASP A 1 165 ? -6.004 -20.922 -7.176 1 98 165 ASP A CA 1
ATOM 1302 C C . ASP A 1 165 ? -7.523 -21.047 -7.184 1 98 165 ASP A C 1
ATOM 1304 O O . ASP A 1 165 ? -8.062 -22.125 -6.875 1 98 165 ASP A O 1
ATOM 1308 N N . ILE A 1 166 ? -8.219 -19.938 -7.605 1 98.38 166 ILE A N 1
ATOM 1309 C CA . ILE A 1 166 ? -9.672 -19.984 -7.5 1 98.38 166 ILE A CA 1
ATOM 1310 C C . ILE A 1 166 ? -10.297 -19.547 -8.828 1 98.38 166 ILE A C 1
ATOM 1312 O O . ILE A 1 166 ? -9.641 -18.906 -9.648 1 98.38 166 ILE A O 1
ATOM 1316 N N . ILE A 1 167 ? -11.578 -19.953 -8.992 1 97.75 167 ILE A N 1
ATOM 1317 C CA . ILE A 1 167 ? -12.328 -19.703 -10.211 1 97.75 167 ILE A CA 1
ATOM 1318 C C . ILE A 1 167 ? -13.672 -19.062 -9.867 1 97.75 167 ILE A C 1
ATOM 1320 O O . ILE A 1 167 ? -14.359 -19.5 -8.938 1 97.75 167 ILE A O 1
ATOM 1324 N N . LEU A 1 168 ? -13.992 -18.016 -10.562 1 96.81 168 LEU A N 1
ATOM 1325 C CA . LEU A 1 168 ? -15.281 -17.359 -10.344 1 96.81 168 LEU A CA 1
ATOM 1326 C C . LEU A 1 168 ? -16.109 -17.344 -11.625 1 96.81 168 LEU A C 1
ATOM 1328 O O . LEU A 1 168 ? -17.344 -17.375 -11.578 1 96.81 168 LEU A O 1
ATOM 1332 N N . ASN A 1 169 ? -15.555 -17.406 -12.781 1 95.88 169 ASN A N 1
ATOM 1333 C CA . ASN A 1 169 ? -16.219 -17.125 -14.047 1 95.88 169 ASN A CA 1
ATOM 1334 C C . ASN A 1 169 ? -17.031 -18.328 -14.539 1 95.88 169 ASN A C 1
ATOM 1336 O O . ASN A 1 169 ? -18 -18.172 -15.281 1 95.88 169 ASN A O 1
ATOM 1340 N N . HIS A 1 170 ? -16.594 -19.5 -14.125 1 97.69 170 HIS A N 1
ATOM 1341 C CA . HIS A 1 170 ? -17.281 -20.688 -14.648 1 97.69 170 HIS A CA 1
ATOM 1342 C C . HIS A 1 170 ? -17.312 -21.797 -13.617 1 97.69 170 HIS A C 1
ATOM 1344 O O . HIS A 1 170 ? -16.562 -21.781 -12.641 1 97.69 170 HIS A O 1
ATOM 1350 N N . ALA A 1 171 ? -18.234 -22.688 -13.828 1 97.94 171 ALA A N 1
ATOM 1351 C CA . ALA A 1 171 ? -18.25 -23.984 -13.156 1 97.94 171 ALA A CA 1
ATOM 1352 C C . ALA A 1 171 ? -17.781 -25.094 -14.094 1 97.94 171 ALA A C 1
ATOM 1354 O O . ALA A 1 171 ? -17.266 -24.812 -15.18 1 97.94 171 ALA A O 1
ATOM 1355 N N . GLY A 1 172 ? -17.781 -26.344 -13.602 1 97.56 172 GLY A N 1
ATOM 1356 C CA . GLY A 1 172 ? -17.453 -27.469 -14.469 1 97.56 172 GLY A CA 1
ATOM 1357 C C . GLY A 1 172 ? -18.531 -27.766 -15.484 1 97.56 172 GLY A C 1
ATOM 1358 O O . GLY A 1 172 ? -19.438 -26.953 -15.711 1 97.56 172 GLY A O 1
ATOM 1359 N N . ASN A 1 173 ? -18.375 -28.859 -16.188 1 97.44 173 ASN A N 1
ATOM 1360 C CA . ASN A 1 173 ? -19.391 -29.344 -17.125 1 97.44 173 ASN A CA 1
ATOM 1361 C C . ASN A 1 173 ? -20.594 -29.922 -16.391 1 97.44 173 ASN A C 1
ATOM 1363 O O . ASN A 1 173 ? -20.891 -31.109 -16.5 1 97.44 173 ASN A O 1
ATOM 1367 N N . ILE A 1 174 ? -21.359 -29.094 -15.797 1 97.81 174 ILE A N 1
ATOM 1368 C CA . ILE A 1 174 ? -22.312 -29.516 -14.766 1 97.81 174 ILE A CA 1
ATOM 1369 C C . ILE A 1 174 ? -23.703 -29.703 -15.383 1 97.81 174 ILE A C 1
ATOM 1371 O O . ILE A 1 174 ? -24.594 -30.281 -14.766 1 97.81 174 ILE A O 1
ATOM 1375 N N . PHE A 1 175 ? -23.969 -29.188 -16.594 1 97.81 175 PHE A N 1
ATOM 1376 C CA . PHE A 1 175 ? -25.25 -29.391 -17.25 1 97.81 175 PHE A CA 1
ATOM 1377 C C . PHE A 1 175 ? -25.062 -29.547 -18.766 1 97.81 175 PHE A C 1
ATOM 1379 O O . PHE A 1 175 ? -23.984 -29.266 -19.281 1 97.81 175 PHE A O 1
ATOM 1386 N N . ALA A 1 176 ? -26.125 -30.047 -19.391 1 97.31 176 ALA A N 1
ATOM 1387 C CA . ALA A 1 176 ? -26.125 -30.203 -20.844 1 97.31 176 ALA A CA 1
ATOM 1388 C C . ALA A 1 176 ? -27.188 -29.312 -21.484 1 97.31 176 ALA A C 1
ATOM 1390 O O . ALA A 1 176 ? -28.297 -29.172 -20.953 1 97.31 176 ALA A O 1
ATOM 1391 N N . TYR A 1 177 ? -26.766 -28.766 -22.609 1 97.19 177 TYR A N 1
ATOM 1392 C CA . TYR A 1 177 ? -27.766 -28.109 -23.453 1 97.19 177 TYR A CA 1
ATOM 1393 C C . TYR A 1 177 ? -28.641 -29.141 -24.156 1 97.19 177 TYR A C 1
ATOM 1395 O O . TYR A 1 177 ? -28.312 -30.328 -24.203 1 97.19 177 TYR A O 1
ATOM 1403 N N . ASP A 1 178 ? -29.766 -28.688 -24.734 1 95.5 178 ASP A N 1
ATOM 1404 C CA . ASP A 1 178 ? -30.734 -29.578 -25.359 1 95.5 178 ASP A CA 1
ATOM 1405 C C . ASP A 1 178 ? -30.266 -30 -26.75 1 95.5 178 ASP A C 1
ATOM 1407 O O . ASP A 1 178 ? -30.938 -30.781 -27.438 1 95.5 178 ASP A O 1
ATOM 1411 N N . ARG A 1 179 ? -29.141 -29.375 -27.094 1 92.75 179 ARG A N 1
ATOM 1412 C CA . ARG A 1 179 ? -28.547 -29.719 -28.375 1 92.75 179 ARG A CA 1
ATOM 1413 C C . ARG A 1 179 ? -27.016 -29.75 -28.266 1 92.75 179 ARG A C 1
ATOM 1415 O O . ARG A 1 179 ? -26.453 -29.234 -27.297 1 92.75 179 ARG A O 1
ATOM 1422 N N . GLY A 1 180 ? -26.375 -30.312 -29.25 1 87 180 GLY A N 1
ATOM 1423 C CA . GLY A 1 180 ? -24.938 -30.531 -29.203 1 87 180 GLY A CA 1
ATOM 1424 C C . GLY A 1 180 ? -24.125 -29.297 -29.609 1 87 180 GLY A C 1
ATOM 1425 O O . GLY A 1 180 ? -23.094 -29.016 -29 1 87 180 GLY A O 1
ATOM 1426 N N . TYR A 1 181 ? -24.531 -28.641 -30.656 1 91.12 181 TYR A N 1
ATOM 1427 C CA . TYR A 1 181 ? -23.797 -27.469 -31.141 1 91.12 181 TYR A CA 1
ATOM 1428 C C . TYR A 1 181 ? -24.438 -26.172 -30.656 1 91.12 181 TYR A C 1
ATOM 1430 O O . TYR A 1 181 ? -25.516 -25.797 -31.125 1 91.12 181 TYR A O 1
ATOM 1438 N N . THR A 1 182 ? -23.766 -25.484 -29.703 1 94.81 182 THR A N 1
ATOM 1439 C CA . THR A 1 182 ? -24.297 -24.281 -29.078 1 94.81 182 THR A CA 1
ATOM 1440 C C . THR A 1 182 ? -23.25 -23.156 -29.109 1 94.81 182 THR A C 1
ATOM 1442 O O . THR A 1 182 ? -22.75 -22.75 -28.062 1 94.81 182 THR A O 1
ATOM 1445 N N . PRO A 1 183 ? -22.969 -22.578 -30.297 1 96.12 183 PRO A N 1
ATOM 1446 C CA . PRO A 1 183 ? -22.016 -21.453 -30.391 1 96.12 183 PRO A CA 1
ATOM 1447 C C . PRO A 1 183 ? -22.609 -20.141 -29.875 1 96.12 183 PRO A C 1
ATOM 1449 O O . PRO A 1 183 ? -23.797 -19.875 -30.062 1 96.12 183 PRO A O 1
ATOM 1452 N N . TYR A 1 184 ? -21.766 -19.391 -29.219 1 96.69 184 TYR A N 1
ATOM 1453 C CA . TYR A 1 184 ? -22.188 -18.031 -28.859 1 96.69 184 TYR A CA 1
ATOM 1454 C C . TYR A 1 184 ? -22.562 -17.234 -30.094 1 96.69 184 TYR A C 1
ATOM 1456 O O . TYR A 1 184 ? -21.812 -17.219 -31.078 1 96.69 184 TYR A O 1
ATOM 1464 N N . ASP A 1 185 ? -23.688 -16.531 -30.062 1 94.69 185 ASP A N 1
ATOM 1465 C CA . ASP A 1 185 ? -24.094 -15.703 -31.203 1 94.69 185 ASP A CA 1
ATOM 1466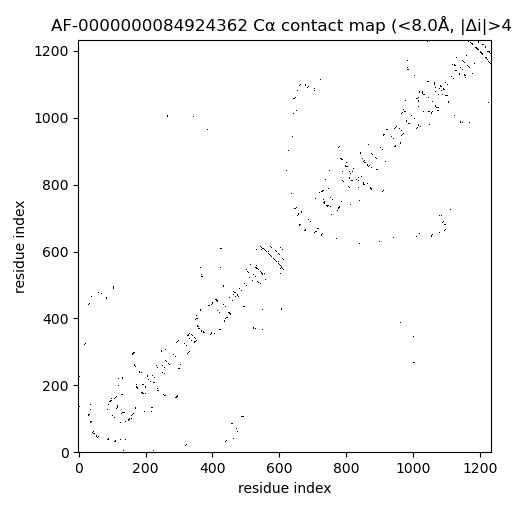 C C . ASP A 1 185 ? -24.578 -14.328 -30.734 1 94.69 185 ASP A C 1
ATOM 1468 O O . ASP A 1 185 ? -25.125 -13.562 -31.531 1 94.69 185 ASP A O 1
ATOM 1472 N N . GLY A 1 186 ? -24.422 -14.062 -29.5 1 92.56 186 GLY A N 1
ATOM 1473 C CA . GLY A 1 186 ? -24.688 -12.742 -28.953 1 92.56 186 GLY A CA 1
ATOM 1474 C C . GLY A 1 186 ? -26.125 -12.57 -28.484 1 92.56 186 GLY A C 1
ATOM 1475 O O . GLY A 1 186 ? -26.438 -11.633 -27.75 1 92.56 186 GLY A O 1
ATOM 1476 N N . SER A 1 187 ? -26.969 -13.523 -28.734 1 91.69 187 SER A N 1
ATOM 1477 C CA . SER A 1 187 ? -28.375 -13.273 -28.453 1 91.69 187 SER A CA 1
ATOM 1478 C C . SER A 1 187 ? -29.062 -14.539 -27.938 1 91.69 187 SER A C 1
ATOM 1480 O O . SER A 1 187 ? -29.953 -14.461 -27.078 1 91.69 187 SER A O 1
ATOM 1482 N N . THR A 1 188 ? -28.703 -15.609 -28.344 1 94.69 188 THR A N 1
ATOM 1483 C CA . THR A 1 188 ? -29.406 -16.859 -28.062 1 94.69 188 THR A CA 1
ATOM 1484 C C . THR A 1 188 ? -29.094 -17.328 -26.641 1 94.69 188 THR A C 1
ATOM 1486 O O . THR A 1 188 ? -27.922 -17.422 -26.25 1 94.69 188 THR A O 1
ATOM 1489 N N . VAL A 1 189 ? -30.109 -17.578 -25.891 1 96.94 189 VAL A N 1
ATOM 1490 C CA . VAL A 1 189 ? -30.016 -18.328 -24.641 1 96.94 189 VAL A CA 1
ATOM 1491 C C . VAL A 1 189 ? -30.469 -19.766 -24.875 1 96.94 189 VAL A C 1
ATOM 1493 O O . VAL A 1 189 ? -31.641 -20.016 -25.141 1 96.94 189 VAL A O 1
ATOM 1496 N N . TYR A 1 190 ? -29.594 -20.703 -24.688 1 97.19 190 TYR A N 1
ATOM 1497 C CA . TYR A 1 190 ? -29.875 -22.078 -25.062 1 97.19 190 TYR A CA 1
ATOM 1498 C C . TYR A 1 190 ? -30.641 -22.797 -23.938 1 97.19 190 TYR A C 1
ATOM 1500 O O . TYR A 1 190 ? -30.344 -22.609 -22.766 1 97.19 190 TYR A O 1
ATOM 1508 N N . PRO A 1 191 ? -31.625 -23.578 -24.359 1 96.88 191 PRO A N 1
ATOM 1509 C CA . PRO A 1 191 ? -32.281 -24.406 -23.344 1 96.88 191 PRO A CA 1
ATOM 1510 C C . PRO A 1 191 ? -31.391 -25.5 -22.781 1 96.88 191 PRO A C 1
ATOM 1512 O O . PRO A 1 191 ? -30.531 -26.031 -23.484 1 96.88 191 PRO A O 1
ATOM 1515 N N . VAL A 1 192 ? -31.656 -25.797 -21.5 1 97.88 192 VAL A N 1
ATOM 1516 C CA . VAL A 1 192 ? -30.844 -26.781 -20.797 1 97.88 192 VAL A CA 1
ATOM 1517 C C . VAL A 1 192 ? -31.672 -28.031 -20.516 1 97.88 192 VAL A C 1
ATOM 1519 O O . VAL A 1 192 ? -32.812 -27.953 -20.047 1 97.88 192 VAL A O 1
ATOM 1522 N N . THR A 1 193 ? -31.094 -29.156 -20.875 1 97.19 193 THR A N 1
ATOM 1523 C CA . THR A 1 193 ? -31.734 -30.453 -20.609 1 97.19 193 THR A CA 1
ATOM 1524 C C . THR A 1 193 ? -31.797 -30.719 -19.109 1 97.19 193 THR A C 1
ATOM 1526 O O . THR A 1 193 ? -32.812 -31.141 -18.578 1 97.19 193 THR A O 1
ATOM 1529 N N . GLY A 1 194 ? -30.703 -30.547 -18.453 1 97.31 194 GLY A N 1
ATOM 1530 C CA . GLY A 1 194 ? -30.625 -30.766 -17.016 1 97.31 194 GLY A CA 1
ATOM 1531 C C . GLY A 1 194 ? -29.203 -30.766 -16.484 1 97.31 194 GLY A C 1
ATOM 1532 O O . GLY A 1 194 ? -28.25 -30.75 -17.266 1 97.31 194 GLY A O 1
ATOM 1533 N N . PHE A 1 195 ? -29.094 -30.781 -15.164 1 98.19 195 PHE A N 1
ATOM 1534 C CA . PHE A 1 195 ? -27.812 -30.984 -14.516 1 98.19 195 PHE A CA 1
ATOM 1535 C C . PHE A 1 195 ? -27.344 -32.438 -14.695 1 98.19 195 PHE A C 1
ATOM 1537 O O . PHE A 1 195 ? -28.156 -33.344 -14.836 1 98.19 195 PHE A O 1
ATOM 1544 N N . ARG A 1 196 ? -26.078 -32.531 -14.648 1 97.62 196 ARG A N 1
ATOM 1545 C CA . ARG A 1 196 ? -25.484 -33.844 -14.844 1 97.62 196 ARG A CA 1
ATOM 1546 C C . ARG A 1 196 ? -25.359 -34.594 -13.516 1 97.62 196 ARG A C 1
ATOM 1548 O O . ARG A 1 196 ? -25.031 -34 -12.492 1 97.62 196 ARG A O 1
ATOM 1555 N N . SER A 1 197 ? -25.578 -35.906 -13.562 1 96.94 197 SER A N 1
ATOM 1556 C CA . SER A 1 197 ? -25.328 -36.812 -12.43 1 96.94 197 SER A CA 1
ATOM 1557 C C . SER A 1 197 ? -23.875 -37.25 -12.383 1 96.94 197 SER A C 1
ATOM 1559 O O . SER A 1 197 ? -23.062 -36.812 -13.188 1 96.94 197 SER A O 1
ATOM 1561 N N . ALA A 1 198 ? -23.562 -38.094 -11.469 1 95.38 198 ALA A N 1
ATOM 1562 C CA . ALA A 1 198 ? -22.188 -38.531 -11.211 1 95.38 198 ALA A CA 1
ATOM 1563 C C . ALA A 1 198 ? -21.562 -39.156 -12.469 1 95.38 198 ALA A C 1
ATOM 1565 O O . ALA A 1 198 ? -20.359 -39.031 -12.688 1 95.38 198 ALA A O 1
ATOM 1566 N N . ASP A 1 199 ? -22.422 -39.688 -13.297 1 95.62 199 ASP A N 1
ATOM 1567 C CA . ASP A 1 199 ? -21.906 -40.375 -14.469 1 95.62 199 ASP A CA 1
ATOM 1568 C C . ASP A 1 199 ? -21.922 -39.469 -15.703 1 95.62 199 ASP A C 1
ATOM 1570 O O . ASP A 1 199 ? -21.625 -39.906 -16.812 1 95.62 199 ASP A O 1
ATOM 1574 N N . GLY A 1 200 ? -22.344 -38.312 -15.547 1 96.44 200 GLY A N 1
ATOM 1575 C CA . GLY A 1 200 ? -22.328 -37.312 -16.625 1 96.44 200 GLY A CA 1
ATOM 1576 C C . GLY A 1 200 ? -23.641 -37.219 -17.375 1 96.44 200 GLY A C 1
ATOM 1577 O O . GLY A 1 200 ? -23.797 -36.344 -18.234 1 96.44 200 GLY A O 1
ATOM 1578 N N . THR A 1 201 ? -24.625 -38.062 -16.984 1 96.88 201 THR A N 1
ATOM 1579 C CA . THR A 1 201 ? -25.938 -38.031 -17.625 1 96.88 201 THR A CA 1
ATOM 1580 C C . THR A 1 201 ? -26.734 -36.812 -17.172 1 96.88 201 THR A C 1
ATOM 1582 O O . THR A 1 201 ? -26.859 -36.562 -15.977 1 96.88 201 THR A O 1
ATOM 1585 N N . PRO A 1 202 ? -27.25 -36.031 -18.125 1 96.94 202 PRO A N 1
ATOM 1586 C CA . PRO A 1 202 ? -28.016 -34.844 -17.75 1 96.94 202 PRO A CA 1
ATOM 1587 C C . PRO A 1 202 ? -29.453 -35.156 -17.359 1 96.94 202 PRO A C 1
ATOM 1589 O O . PRO A 1 202 ? -30.391 -34.75 -18.047 1 96.94 202 PRO A O 1
ATOM 1592 N N . ASN A 1 203 ? -29.672 -35.781 -16.219 1 96 203 ASN A N 1
ATOM 1593 C CA . ASN A 1 203 ? -30.984 -36.312 -15.836 1 96 203 ASN A CA 1
ATOM 1594 C C . ASN A 1 203 ? -31.484 -35.688 -14.539 1 96 203 ASN A C 1
ATOM 1596 O O . ASN A 1 203 ? -32.469 -36.125 -13.953 1 96 203 ASN A O 1
ATOM 1600 N N . LEU A 1 204 ? -30.797 -34.719 -14.039 1 97.31 204 LEU A N 1
ATOM 1601 C CA . LEU A 1 204 ? -31.234 -34 -12.844 1 97.31 204 LEU A CA 1
ATOM 1602 C C . LEU A 1 204 ? -31.922 -32.688 -13.227 1 97.31 204 LEU A C 1
ATOM 1604 O O . LEU A 1 204 ? -31.594 -32.094 -14.258 1 97.31 204 LEU A O 1
ATOM 1608 N N . PRO A 1 205 ? -32.812 -32.25 -12.43 1 96.44 205 PRO A N 1
ATOM 1609 C CA . PRO A 1 205 ? -33.5 -31 -12.75 1 96.44 205 PRO A CA 1
ATOM 1610 C C . PRO A 1 205 ? -32.531 -29.812 -12.82 1 96.44 205 PRO A C 1
ATOM 1612 O O . PRO A 1 205 ? -31.609 -29.719 -12.023 1 96.44 205 PRO A O 1
ATOM 1615 N N . PHE A 1 206 ? -32.844 -28.922 -13.789 1 97.19 206 PHE A N 1
ATOM 1616 C CA . PHE A 1 206 ? -32.094 -27.672 -13.891 1 97.19 206 PHE A CA 1
ATOM 1617 C C . PHE A 1 206 ? -32.719 -26.594 -13.023 1 97.19 206 PHE A C 1
ATOM 1619 O O . PHE A 1 206 ? -33.469 -25.734 -13.523 1 97.19 206 PHE A O 1
ATOM 1626 N N . GLY A 1 207 ? -32.406 -26.547 -11.797 1 96 207 GLY A N 1
ATOM 1627 C CA . GLY A 1 207 ? -32.938 -25.703 -10.734 1 96 207 GLY A CA 1
ATOM 1628 C C . GLY A 1 207 ? -32.594 -26.234 -9.352 1 96 207 GLY A C 1
ATOM 1629 O O . GLY A 1 207 ? -31.891 -27.234 -9.203 1 96 207 GLY A O 1
ATOM 1630 N N . PRO A 1 208 ? -33.031 -25.5 -8.406 1 94.12 208 PRO A N 1
ATOM 1631 C CA . PRO A 1 208 ? -32.781 -25.984 -7.047 1 94.12 208 PRO A CA 1
ATOM 1632 C C . PRO A 1 208 ? -33.188 -27.453 -6.859 1 94.12 208 PRO A C 1
ATOM 1634 O O . PRO A 1 208 ? -34.312 -27.844 -7.242 1 94.12 208 PRO A O 1
ATOM 1637 N N . ILE A 1 209 ? -32.344 -28.203 -6.242 1 94.62 209 ILE A N 1
ATOM 1638 C CA . ILE A 1 209 ? -32.531 -29.641 -6.195 1 94.62 209 ILE A CA 1
ATOM 1639 C C . ILE A 1 209 ? -32.938 -30.062 -4.777 1 94.62 209 ILE A C 1
ATOM 1641 O O . ILE A 1 209 ? -32.281 -29.672 -3.809 1 94.62 209 ILE A O 1
ATOM 1645 N N . ASP A 1 210 ? -33.969 -30.828 -4.73 1 92.88 210 ASP A N 1
ATOM 1646 C CA . ASP A 1 210 ? -34.281 -31.578 -3.523 1 92.88 210 ASP A CA 1
ATOM 1647 C C . ASP A 1 210 ? -33.562 -32.906 -3.484 1 92.88 210 ASP A C 1
ATOM 1649 O O . ASP A 1 210 ? -33.906 -33.844 -4.207 1 92.88 210 ASP A O 1
ATOM 1653 N N . THR A 1 211 ? -32.625 -32.938 -2.604 1 90.94 211 THR A N 1
ATOM 1654 C CA . THR A 1 211 ? -31.766 -34.094 -2.58 1 90.94 211 THR A CA 1
ATOM 1655 C C . THR A 1 211 ? -32.562 -35.344 -2.123 1 90.94 211 THR A C 1
ATOM 1657 O O . THR A 1 211 ? -32.125 -36.469 -2.344 1 90.94 211 THR A O 1
ATOM 1660 N N . LYS A 1 212 ? -33.812 -35.219 -1.448 1 90.94 212 LYS A N 1
ATOM 1661 C CA . LYS A 1 212 ? -34.656 -36.344 -1.097 1 90.94 212 LYS A CA 1
ATOM 1662 C C . LYS A 1 212 ? -35.312 -36.938 -2.338 1 90.94 212 LYS A C 1
ATOM 1664 O O . LYS A 1 212 ? -35.406 -38.156 -2.479 1 90.94 212 LYS A O 1
ATOM 1669 N N . ALA A 1 213 ? -35.594 -36.062 -3.201 1 93.88 213 ALA A N 1
ATOM 1670 C CA . ALA A 1 213 ? -36.25 -36.5 -4.438 1 93.88 213 ALA A CA 1
ATOM 1671 C C . ALA A 1 213 ? -35.219 -36.906 -5.488 1 93.88 213 ALA A C 1
ATOM 1673 O O . ALA A 1 213 ? -35.5 -37.719 -6.359 1 93.88 213 ALA A O 1
ATOM 1674 N N . ASN A 1 214 ? -34.062 -36.344 -5.422 1 94.88 214 ASN A N 1
ATOM 1675 C CA . ASN A 1 214 ? -32.969 -36.625 -6.348 1 94.88 214 ASN A CA 1
ATOM 1676 C C . ASN A 1 214 ? -31.688 -36.969 -5.609 1 94.88 214 ASN A C 1
ATOM 1678 O O . ASN A 1 214 ? -30.719 -36.219 -5.641 1 94.88 214 ASN A O 1
ATOM 1682 N N . PRO A 1 215 ? -31.656 -38.062 -5.055 1 92.19 215 PRO A N 1
ATOM 1683 C CA . PRO A 1 215 ? -30.516 -38.438 -4.215 1 92.19 215 PRO A CA 1
ATOM 1684 C C . PRO A 1 215 ? -29.203 -38.531 -4.992 1 92.19 215 PRO A C 1
ATOM 1686 O O . PRO A 1 215 ? -28.125 -38.406 -4.406 1 92.19 215 PRO A O 1
ATOM 1689 N N . ASP A 1 216 ? -29.297 -38.656 -6.309 1 91.5 216 ASP A N 1
ATOM 1690 C CA . ASP A 1 216 ? -28.109 -38.75 -7.148 1 91.5 216 ASP A CA 1
ATOM 1691 C C . ASP A 1 216 ? -27.406 -37.406 -7.277 1 91.5 216 ASP A C 1
ATOM 1693 O O . ASP A 1 216 ? -26.266 -37.344 -7.734 1 91.5 216 ASP A O 1
ATOM 1697 N N . ALA A 1 217 ? -27.984 -36.438 -6.82 1 94.56 217 ALA A N 1
ATOM 1698 C CA . ALA A 1 217 ? -27.422 -35.094 -6.945 1 94.56 217 ALA A CA 1
ATOM 1699 C C . ALA A 1 217 ? -26.281 -34.875 -5.953 1 94.56 217 ALA A C 1
ATOM 1701 O O . ALA A 1 217 ? -25.344 -34.125 -6.23 1 94.56 217 ALA A O 1
ATOM 1702 N N . TRP A 1 218 ? -26.391 -35.531 -4.809 1 93.62 218 TRP A N 1
ATOM 1703 C CA . TRP A 1 218 ? -25.375 -35.375 -3.775 1 93.62 218 TRP A CA 1
ATOM 1704 C C . TRP A 1 218 ? -24.609 -36.656 -3.543 1 93.62 218 TRP A C 1
ATOM 1706 O O . TRP A 1 218 ? -25.219 -37.719 -3.395 1 93.62 218 TRP A O 1
ATOM 1716 N N . PRO A 1 219 ? -23.312 -36.594 -3.453 1 93.5 219 PRO A N 1
ATOM 1717 C CA . PRO A 1 219 ? -22.469 -35.406 -3.469 1 93.5 219 PRO A CA 1
ATOM 1718 C C . PRO A 1 219 ? -21.875 -35.125 -4.844 1 93.5 219 PRO A C 1
ATOM 1720 O O . PRO A 1 219 ? -21.188 -34.094 -5.027 1 93.5 219 PRO A O 1
ATOM 1723 N N . ASP A 1 220 ? -22.203 -35.906 -5.926 1 94.94 220 ASP A N 1
ATOM 1724 C CA . ASP A 1 220 ? -21.375 -35.875 -7.125 1 94.94 220 ASP A CA 1
ATOM 1725 C C . ASP A 1 220 ? -22.141 -35.281 -8.305 1 94.94 220 ASP A C 1
ATOM 1727 O O . ASP A 1 220 ? -21.578 -35.125 -9.391 1 94.94 220 ASP A O 1
ATOM 1731 N N . GLY A 1 221 ? -23.406 -35.031 -8.117 1 96 221 GLY A N 1
ATOM 1732 C CA . GLY A 1 221 ? -24.203 -34.5 -9.203 1 96 221 GLY A CA 1
ATOM 1733 C C . GLY A 1 221 ? -24.547 -33.031 -9.031 1 96 221 GLY A C 1
ATOM 1734 O O . GLY A 1 221 ? -24.297 -32.469 -7.98 1 96 221 GLY A O 1
ATOM 1735 N N . ALA A 1 222 ? -25.016 -32.5 -10.102 1 97.12 222 ALA A N 1
ATOM 1736 C CA . ALA A 1 222 ? -25.422 -31.094 -10.125 1 97.12 222 ALA A CA 1
ATOM 1737 C C . ALA A 1 222 ? -24.234 -30.172 -9.812 1 97.12 222 ALA A C 1
ATOM 1739 O O . ALA A 1 222 ? -23.125 -30.391 -10.289 1 97.12 222 ALA A O 1
ATOM 1740 N N . VAL A 1 223 ? -24.531 -29 -9.203 1 98.12 223 VAL A N 1
ATOM 1741 C CA . VAL A 1 223 ? -23.516 -28.031 -8.781 1 98.12 223 VAL A CA 1
ATOM 1742 C C . VAL A 1 223 ? -23.828 -27.562 -7.363 1 98.12 223 VAL A C 1
ATOM 1744 O O . VAL A 1 223 ? -25 -27.5 -6.961 1 98.12 223 VAL A O 1
ATOM 1747 N N . TRP A 1 224 ? -22.781 -27.297 -6.625 1 97.81 224 TRP A N 1
ATOM 1748 C CA . TRP A 1 224 ? -22.953 -26.859 -5.25 1 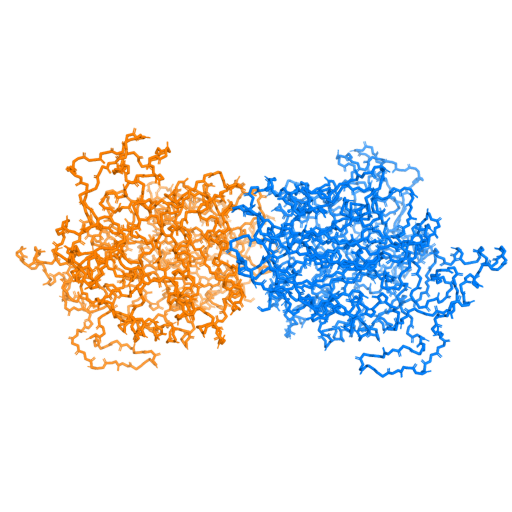97.81 224 TRP A CA 1
ATOM 1749 C C . TRP A 1 224 ? -22 -25.703 -4.93 1 97.81 224 TRP A C 1
ATOM 1751 O O . TRP A 1 224 ? -20.875 -25.656 -5.426 1 97.81 224 TRP A O 1
ATOM 1761 N N . PRO A 1 225 ? -22.531 -24.703 -4.066 1 97.75 225 PRO A N 1
ATOM 1762 C CA . PRO A 1 225 ? -23.688 -24.734 -3.176 1 97.75 225 PRO A CA 1
ATOM 1763 C C . PRO A 1 225 ? -25 -24.547 -3.918 1 97.75 225 PRO A C 1
ATOM 1765 O O . PRO A 1 225 ? -25 -24.188 -5.098 1 97.75 225 PRO A O 1
ATOM 1768 N N . ARG A 1 226 ? -26.141 -24.703 -3.146 1 97.12 226 ARG A N 1
ATOM 1769 C CA . ARG A 1 226 ? -27.484 -24.703 -3.719 1 97.12 226 ARG A CA 1
ATOM 1770 C C . ARG A 1 226 ? -27.766 -23.391 -4.441 1 97.12 226 ARG A C 1
ATOM 1772 O O . ARG A 1 226 ? -28.469 -23.375 -5.449 1 97.12 226 ARG A O 1
ATOM 1779 N N . GLU A 1 227 ? -27.172 -22.328 -4.004 1 97.19 227 GLU A N 1
ATOM 1780 C CA . GLU A 1 227 ? -27.391 -21 -4.555 1 97.19 227 GLU A CA 1
ATOM 1781 C C . GLU A 1 227 ? -26.922 -20.922 -6.004 1 97.19 227 GLU A C 1
ATOM 1783 O O . GLU A 1 227 ? -27.344 -20.016 -6.742 1 97.19 227 GLU A O 1
ATOM 1788 N N . LEU A 1 228 ? -26.094 -21.875 -6.445 1 98.31 228 LEU A N 1
ATOM 1789 C CA . LEU A 1 228 ? -25.594 -21.875 -7.816 1 98.31 228 LEU A CA 1
ATOM 1790 C C . LEU A 1 228 ? -26.469 -22.766 -8.711 1 98.31 228 LEU A C 1
ATOM 1792 O O . LEU A 1 228 ? -26.188 -22.922 -9.898 1 98.31 228 LEU A O 1
ATOM 1796 N N . GLN A 1 229 ? -27.594 -23.266 -8.188 1 98.25 229 GLN A N 1
ATOM 1797 C CA . GLN A 1 229 ? -28.406 -24.203 -8.945 1 98.25 229 GLN A CA 1
ATOM 1798 C C . GLN A 1 229 ? -29.531 -23.484 -9.688 1 98.25 229 GLN A C 1
ATOM 1800 O O . GLN A 1 229 ? -30.203 -24.078 -10.531 1 98.25 229 GLN A O 1
ATOM 1805 N N . ALA A 1 230 ? -29.656 -22.172 -9.414 1 97.25 230 ALA A N 1
ATOM 1806 C CA . ALA A 1 230 ? -30.656 -21.391 -10.133 1 97.25 230 ALA A CA 1
ATOM 1807 C C . ALA A 1 230 ? -30.312 -21.266 -11.609 1 97.25 230 ALA A C 1
ATOM 1809 O O . ALA A 1 230 ? -29.141 -21.094 -11.969 1 97.25 230 ALA A O 1
ATOM 1810 N N . ALA A 1 231 ? -31.312 -21.297 -12.445 1 94.88 231 ALA A N 1
ATOM 1811 C CA . ALA A 1 231 ? -31.062 -21.188 -13.875 1 94.88 231 ALA A CA 1
ATOM 1812 C C . ALA A 1 231 ? -30.375 -19.859 -14.219 1 94.88 231 ALA A C 1
ATOM 1814 O O . ALA A 1 231 ? -29.516 -19.812 -15.094 1 94.88 231 ALA A O 1
ATOM 1815 N N . ASN A 1 232 ? -30.781 -18.875 -13.539 1 95.81 232 ASN A N 1
ATOM 1816 C CA . ASN A 1 232 ? -30.234 -17.562 -13.852 1 95.81 232 ASN A CA 1
ATOM 1817 C C . ASN A 1 232 ? -28.828 -17.375 -13.297 1 95.81 232 ASN A C 1
ATOM 1819 O O . ASN A 1 232 ? -28.234 -16.312 -13.445 1 95.81 232 ASN A O 1
ATOM 1823 N N . ALA A 1 233 ? -28.281 -18.391 -12.664 1 98 233 ALA A N 1
ATOM 1824 C CA . ALA A 1 233 ? -26.891 -18.359 -12.219 1 98 233 ALA A CA 1
ATOM 1825 C C . ALA A 1 233 ? -25.938 -18.516 -13.398 1 98 233 ALA A C 1
ATOM 1827 O O . ALA A 1 233 ? -24.734 -18.266 -13.273 1 98 233 ALA A O 1
ATOM 1828 N N . TYR A 1 234 ? -26.438 -18.812 -14.523 1 98.12 234 TYR A N 1
ATOM 1829 C CA . TYR A 1 234 ? -25.609 -19.062 -15.711 1 98.12 234 TYR A CA 1
ATOM 1830 C C . TYR A 1 234 ? -26.109 -18.234 -16.891 1 98.12 234 TYR A C 1
ATOM 1832 O O . TYR A 1 234 ? -27.312 -18.016 -17.047 1 98.12 234 TYR A O 1
ATOM 1840 N N . THR A 1 235 ? -25.188 -17.891 -17.781 1 97.44 235 THR A N 1
ATOM 1841 C CA . THR A 1 235 ? -25.562 -17.109 -18.938 1 97.44 235 THR A CA 1
ATOM 1842 C C . THR A 1 235 ? -26.266 -17.969 -19.984 1 97.44 235 THR A C 1
ATOM 1844 O O . THR A 1 235 ? -27.234 -17.531 -20.609 1 97.44 235 THR A O 1
ATOM 1847 N N . ARG A 1 236 ? -25.812 -19.156 -20.219 1 97.62 236 ARG A N 1
ATOM 1848 C CA . ARG A 1 236 ? -26.375 -20.156 -21.109 1 97.62 236 ARG A CA 1
ATOM 1849 C C . ARG A 1 236 ? -26.375 -19.672 -22.562 1 97.62 236 ARG A C 1
ATOM 1851 O O . ARG A 1 236 ? -27.344 -19.875 -23.297 1 97.62 236 ARG A O 1
ATOM 1858 N N . MET A 1 237 ? -25.281 -19.016 -22.922 1 97.56 237 MET A N 1
ATOM 1859 C CA . MET A 1 237 ? -25.266 -18.406 -24.25 1 97.56 237 MET A CA 1
ATOM 1860 C C . MET A 1 237 ? -24.328 -19.172 -25.172 1 97.56 237 MET A C 1
ATOM 1862 O O . MET A 1 237 ? -23.938 -18.656 -26.234 1 97.56 237 MET A O 1
ATOM 1866 N N . GLY A 1 238 ? -23.875 -20.344 -24.781 1 97.12 238 GLY A N 1
ATOM 1867 C CA . GLY A 1 238 ? -23.062 -21.188 -25.641 1 97.12 238 GLY A CA 1
ATOM 1868 C C . GLY A 1 238 ? -21.578 -20.906 -25.484 1 97.12 238 GLY A C 1
ATOM 1869 O O . GLY A 1 238 ? -21.172 -20.078 -24.672 1 97.12 238 GLY A O 1
ATOM 1870 N N . HIS A 1 239 ? -20.75 -21.688 -26.297 1 96.75 239 HIS A N 1
ATOM 1871 C CA . HIS A 1 239 ? -19.297 -21.641 -26.125 1 96.75 239 HIS A CA 1
ATOM 1872 C C . HIS A 1 239 ? -18.688 -20.484 -26.906 1 96.75 239 HIS A C 1
ATOM 1874 O O . HIS A 1 239 ? -19.156 -20.141 -28 1 96.75 239 HIS A O 1
ATOM 1880 N N . ILE A 1 240 ? -17.609 -19.984 -26.438 1 96.31 240 ILE A N 1
ATOM 1881 C CA . ILE A 1 240 ? -16.859 -18.891 -27.047 1 96.31 240 ILE A CA 1
ATOM 1882 C C . ILE A 1 240 ? -16.234 -19.375 -28.359 1 96.31 240 ILE A C 1
ATOM 1884 O O . ILE A 1 240 ? -15.695 -20.469 -28.438 1 96.31 240 ILE A O 1
ATOM 1888 N N . ARG A 1 241 ? -16.281 -18.562 -29.406 1 93.69 241 ARG A N 1
ATOM 1889 C CA . ARG A 1 241 ? -15.641 -18.781 -30.703 1 93.69 241 ARG A CA 1
ATOM 1890 C C . ARG A 1 241 ? -14.516 -17.781 -30.938 1 93.69 241 ARG A C 1
ATOM 1892 O O . ARG A 1 241 ? -13.438 -18.141 -31.406 1 93.69 241 ARG A O 1
ATOM 1899 N N . ASP A 1 242 ? -14.852 -16.641 -30.547 1 93.75 242 ASP A N 1
ATOM 1900 C CA . ASP A 1 242 ? -13.875 -15.562 -30.641 1 93.75 242 ASP A CA 1
ATOM 1901 C C . ASP A 1 242 ? -13.5 -15.062 -29.25 1 93.75 242 ASP A C 1
ATOM 1903 O O . ASP A 1 242 ? -14.234 -14.273 -28.641 1 93.75 242 ASP A O 1
ATOM 1907 N N . TRP A 1 243 ? -12.297 -15.367 -28.891 1 89.44 243 TRP A N 1
ATOM 1908 C CA . TRP A 1 243 ? -11.844 -15.195 -27.516 1 89.44 243 TRP A CA 1
ATOM 1909 C C . TRP A 1 243 ? -11.578 -13.727 -27.203 1 89.44 243 TRP A C 1
ATOM 1911 O O . TRP A 1 243 ? -11.43 -13.344 -26.047 1 89.44 243 TRP A O 1
ATOM 1921 N N . ASP A 1 244 ? -11.555 -12.828 -28.172 1 87.31 244 ASP A N 1
ATOM 1922 C CA . ASP A 1 244 ? -11.188 -11.43 -27.953 1 87.31 244 ASP A CA 1
ATOM 1923 C C . ASP A 1 244 ? -12.375 -10.508 -28.234 1 87.31 244 ASP A C 1
ATOM 1925 O O . ASP A 1 244 ? -12.25 -9.289 -28.125 1 87.31 244 ASP A O 1
ATOM 1929 N N . SER A 1 245 ? -13.5 -11.102 -28.5 1 91.94 245 SER A N 1
ATOM 1930 C CA . SER A 1 245 ? -14.664 -10.289 -28.844 1 91.94 245 SER A CA 1
ATOM 1931 C C . SER A 1 245 ? -15.555 -10.047 -27.641 1 91.94 245 SER A C 1
ATOM 1933 O O . SER A 1 245 ? -16.016 -10.992 -27 1 91.94 245 SER A O 1
ATOM 1935 N N . TYR A 1 246 ? -15.859 -8.836 -27.328 1 89.31 246 TYR A N 1
ATOM 1936 C CA . TYR A 1 246 ? -16.828 -8.461 -26.312 1 89.31 246 TYR A CA 1
ATOM 1937 C C . TYR A 1 246 ? -18.25 -8.562 -26.859 1 89.31 246 TYR A C 1
ATOM 1939 O O . TYR A 1 246 ? -18.547 -8.062 -27.953 1 89.31 246 TYR A O 1
ATOM 1947 N N . HIS A 1 247 ? -19.062 -9.18 -26.312 1 91.62 247 HIS A N 1
ATOM 1948 C CA . HIS A 1 247 ? -19.141 -9.711 -24.953 1 91.62 247 HIS A CA 1
ATOM 1949 C C . HIS A 1 247 ? -18.938 -11.227 -24.953 1 91.62 247 HIS A C 1
ATOM 1951 O O . HIS A 1 247 ? -19.234 -11.891 -23.953 1 91.62 247 HIS A O 1
ATOM 1957 N N . GLU A 1 248 ? -18.547 -11.75 -26.094 1 94.38 248 GLU A N 1
ATOM 1958 C CA . GLU A 1 248 ? -18.406 -13.195 -26.234 1 94.38 248 GLU A CA 1
ATOM 1959 C C . GLU A 1 248 ? -17.5 -13.773 -25.141 1 94.38 248 GLU A C 1
ATOM 1961 O O . GLU A 1 248 ? -17.844 -14.781 -24.516 1 94.38 248 GLU A O 1
ATOM 1966 N N . TYR A 1 249 ? -16.422 -13.141 -24.812 1 92.06 249 TYR A N 1
ATOM 1967 C CA . TYR A 1 249 ? -15.492 -13.68 -23.828 1 92.06 249 TYR A CA 1
ATOM 1968 C C . TYR A 1 249 ? -16.047 -13.516 -22.422 1 92.06 249 TYR A C 1
ATOM 1970 O O . TYR A 1 249 ? -15.562 -14.141 -21.469 1 92.06 249 TYR A O 1
ATOM 1978 N N . LEU A 1 250 ? -17.047 -12.633 -22.266 1 93.06 250 LEU A N 1
ATOM 1979 C CA . LEU A 1 250 ? -17.625 -12.398 -20.953 1 93.06 250 LEU A CA 1
ATOM 1980 C C . LEU A 1 250 ? -18.797 -13.359 -20.688 1 93.06 250 LEU A C 1
ATOM 1982 O O . LEU A 1 250 ? -18.984 -13.812 -19.562 1 93.06 250 LEU A O 1
ATOM 1986 N N . ASP A 1 251 ? -19.5 -13.68 -21.797 1 95.5 251 ASP A N 1
ATOM 1987 C CA . ASP A 1 251 ? -20.812 -14.32 -21.609 1 95.5 251 ASP A CA 1
ATOM 1988 C C . ASP A 1 251 ? -20.797 -15.758 -22.109 1 95.5 251 ASP A C 1
ATOM 1990 O O . ASP A 1 251 ? -21.719 -16.531 -21.859 1 95.5 251 ASP A O 1
ATOM 1994 N N . GLY A 1 252 ? -19.797 -16.078 -22.781 1 96.94 252 GLY A N 1
ATOM 1995 C CA . GLY A 1 252 ? -19.766 -17.406 -23.375 1 96.94 252 GLY A CA 1
ATOM 1996 C C . GLY A 1 252 ? -19.141 -18.453 -22.469 1 96.94 252 GLY A C 1
ATOM 1997 O O . GLY A 1 252 ? -18.359 -18.125 -21.578 1 96.94 252 GLY A O 1
ATOM 1998 N N . ASP A 1 253 ? -19.531 -19.719 -22.75 1 96.88 253 ASP A N 1
ATOM 1999 C CA . ASP A 1 253 ? -18.922 -20.859 -22.062 1 96.88 253 ASP A CA 1
ATOM 2000 C C . ASP A 1 253 ? -17.469 -21.031 -22.469 1 96.88 253 ASP A C 1
ATOM 2002 O O . ASP A 1 253 ? -17.109 -20.891 -23.641 1 96.88 253 ASP A O 1
ATOM 2006 N N . PHE A 1 254 ? -16.641 -21.266 -21.5 1 93.56 254 PHE A N 1
ATOM 2007 C CA . PHE A 1 254 ? -15.25 -21.641 -21.75 1 93.56 254 PHE A CA 1
ATOM 2008 C C . PHE A 1 254 ? -15.148 -23.125 -22.109 1 93.56 254 PHE A C 1
ATOM 2010 O O . PHE A 1 254 ? -14.938 -23.969 -21.25 1 93.56 254 PHE A O 1
ATOM 2017 N N . PHE A 1 255 ? -15.305 -23.438 -23.359 1 91.75 255 PHE A N 1
ATOM 2018 C CA . PHE A 1 255 ? -15.422 -24.797 -23.844 1 91.75 255 PHE A CA 1
ATOM 2019 C C . PHE A 1 255 ? -16.609 -25.516 -23.188 1 91.75 255 PHE A C 1
ATOM 2021 O O . PHE A 1 255 ? -17.75 -25.062 -23.328 1 91.75 255 PHE A O 1
ATOM 2028 N N . ASP A 1 256 ? -16.266 -26.578 -22.422 1 93.56 256 ASP A N 1
ATOM 2029 C CA . ASP A 1 256 ? -17.375 -27.297 -21.797 1 93.56 256 ASP A CA 1
ATOM 2030 C C . ASP A 1 256 ? -17.641 -26.781 -20.391 1 93.56 256 ASP A C 1
ATOM 2032 O O . ASP A 1 256 ? -18.547 -27.266 -19.703 1 93.56 256 ASP A O 1
ATOM 2036 N N . LEU A 1 257 ? -16.875 -25.797 -19.953 1 96.69 257 LEU A N 1
ATOM 2037 C CA . LEU A 1 257 ? -17.094 -25.172 -18.656 1 96.69 257 LEU A CA 1
ATOM 2038 C C . LEU A 1 257 ? -18.188 -24.109 -18.734 1 96.69 257 LEU A C 1
ATOM 2040 O O . LEU A 1 257 ? -18.188 -23.281 -19.656 1 96.69 257 LEU A O 1
ATOM 2044 N N . LYS A 1 258 ? -19.094 -24.125 -17.859 1 97.94 258 LYS A N 1
ATOM 2045 C CA . LYS A 1 258 ? -20.312 -23.328 -17.969 1 97.94 258 LYS A CA 1
ATOM 2046 C C . LYS A 1 258 ? -20.141 -21.953 -17.328 1 97.94 258 LYS A C 1
ATOM 2048 O O . LYS A 1 258 ? -19.812 -21.844 -16.156 1 97.94 258 LYS A O 1
ATOM 2053 N N . ASP A 1 259 ? -20.453 -20.969 -18.094 1 98 259 ASP A N 1
ATOM 2054 C CA . ASP A 1 259 ? -20.25 -19.578 -17.672 1 98 259 ASP A CA 1
ATOM 2055 C C . ASP A 1 259 ? -21.25 -19.188 -16.594 1 98 259 ASP A C 1
ATOM 2057 O O . ASP A 1 259 ? -22.453 -19.375 -16.75 1 98 259 ASP A O 1
ATOM 2061 N N . ILE A 1 260 ? -20.75 -18.656 -15.508 1 98.38 260 ILE A N 1
ATOM 2062 C CA . ILE A 1 260 ? -21.562 -18.141 -14.406 1 98.38 260 ILE A CA 1
ATOM 2063 C C . ILE A 1 260 ? -21.906 -16.672 -14.648 1 98.38 260 ILE A C 1
ATOM 2065 O O . ILE A 1 260 ? -21.031 -15.875 -14.969 1 98.38 260 ILE A O 1
ATOM 2069 N N . HIS A 1 261 ? -23.156 -16.359 -14.539 1 97.94 261 HIS A N 1
ATOM 2070 C CA . HIS A 1 261 ? -23.594 -14.969 -14.633 1 97.94 261 HIS A CA 1
ATOM 2071 C C . HIS A 1 261 ? -23.219 -14.188 -13.375 1 97.94 261 HIS A C 1
ATOM 2073 O O . HIS A 1 261 ? -23.891 -14.32 -12.344 1 97.94 261 HIS A O 1
ATOM 2079 N N . LEU A 1 262 ? -22.266 -13.297 -13.492 1 97.69 262 LEU A N 1
ATOM 2080 C CA . LEU A 1 262 ? -21.719 -12.68 -12.297 1 97.69 262 LEU A CA 1
ATOM 2081 C C . LEU A 1 262 ? -22.422 -11.359 -11.984 1 97.69 262 LEU A C 1
ATOM 2083 O O . LEU A 1 262 ? -22.344 -10.859 -10.859 1 97.69 262 LEU A O 1
ATOM 2087 N N . GLY A 1 263 ? -23.078 -10.781 -12.914 1 96.81 263 GLY A N 1
ATOM 2088 C CA . GLY A 1 263 ? -23.766 -9.523 -12.664 1 96.81 263 GLY A CA 1
ATOM 2089 C C . GLY A 1 263 ? -23.922 -8.672 -13.906 1 96.81 263 GLY A C 1
ATOM 2090 O O . GLY A 1 263 ? -23.766 -9.164 -15.031 1 96.81 263 GLY A O 1
ATOM 2091 N N . GLU A 1 264 ? -24.375 -7.402 -13.664 1 93.5 264 GLU A N 1
ATOM 2092 C CA . GLU A 1 264 ? -24.656 -6.5 -14.773 1 93.5 264 GLU A CA 1
ATOM 2093 C C . GLU A 1 264 ? -24.266 -5.066 -14.43 1 93.5 264 GLU A C 1
ATOM 2095 O O . GLU A 1 264 ? -24.172 -4.707 -13.258 1 93.5 264 GLU A O 1
ATOM 2100 N N . GLY A 1 265 ? -23.953 -4.336 -15.578 1 88.94 265 GLY A N 1
ATOM 2101 C CA . GLY A 1 265 ? -23.703 -2.912 -15.422 1 88.94 265 GLY A CA 1
ATOM 2102 C C . GLY A 1 265 ? -22.234 -2.539 -15.594 1 88.94 265 GLY A C 1
ATOM 2103 O O . GLY A 1 265 ? -21.375 -3.414 -15.633 1 88.94 265 GLY A O 1
ATOM 2104 N N . GLU A 1 266 ? -22.078 -1.229 -15.617 1 84.75 266 GLU A N 1
ATOM 2105 C CA . GLU A 1 266 ? -20.719 -0.691 -15.688 1 84.75 266 GLU A CA 1
ATOM 2106 C C . GLU A 1 266 ? -20.016 -0.789 -14.336 1 84.75 266 GLU A C 1
ATOM 2108 O O . GLU A 1 266 ? -20.672 -0.964 -13.305 1 84.75 266 GLU A O 1
ATOM 2113 N N . VAL A 1 267 ? -18.75 -0.668 -14.375 1 84.44 267 VAL A N 1
ATOM 2114 C CA . VAL A 1 267 ? -17.891 -0.875 -13.203 1 84.44 267 VAL A CA 1
ATOM 2115 C C . VAL A 1 267 ? -18.391 -0.015 -12.047 1 84.44 267 VAL A C 1
ATOM 2117 O O . VAL A 1 267 ? -18.516 -0.498 -10.914 1 84.44 267 VAL A O 1
ATOM 2120 N N . ASP A 1 268 ? -18.828 1.245 -12.281 1 78 268 ASP A N 1
ATOM 2121 C CA . ASP A 1 268 ? -19.203 2.184 -11.227 1 78 268 ASP A CA 1
ATOM 2122 C C . ASP A 1 268 ? -20.641 1.959 -10.773 1 78 268 ASP A C 1
ATOM 2124 O O . ASP A 1 268 ? -21.047 2.457 -9.727 1 78 268 ASP A O 1
ATOM 2128 N N . ALA A 1 269 ? -21.422 1.264 -11.547 1 83.75 269 ALA A N 1
ATOM 2129 C CA . ALA A 1 269 ? -22.812 0.969 -11.242 1 83.75 269 ALA A CA 1
ATOM 2130 C C . ALA A 1 269 ? -23.078 -0.532 -11.297 1 83.75 269 ALA A C 1
ATOM 2132 O O . ALA A 1 269 ? -24.172 -0.958 -11.695 1 83.75 269 ALA A O 1
ATOM 2133 N N . PHE A 1 270 ? -22.125 -1.226 -11.008 1 90.88 270 PHE A N 1
ATOM 2134 C CA . PHE A 1 270 ? -22.203 -2.678 -11.125 1 90.88 270 PHE A CA 1
ATOM 2135 C C . PHE A 1 270 ? -23.156 -3.252 -10.094 1 90.88 270 PHE A C 1
ATOM 2137 O O . PHE A 1 270 ? -23.172 -2.826 -8.938 1 90.88 270 PHE A O 1
ATOM 2144 N N . ARG A 1 271 ? -24.047 -4.207 -10.57 1 93.19 271 ARG A N 1
ATOM 2145 C CA . ARG A 1 271 ? -24.969 -4.957 -9.727 1 93.19 271 ARG A CA 1
ATOM 2146 C C . ARG A 1 271 ? -24.625 -6.441 -9.719 1 93.19 271 ARG A C 1
ATOM 2148 O O . ARG A 1 271 ? -24.797 -7.133 -10.727 1 93.19 271 ARG A O 1
ATOM 2155 N N . PRO A 1 272 ? -24.078 -6.922 -8.594 1 96.12 272 PRO A N 1
ATOM 2156 C CA . PRO A 1 272 ? -23.703 -8.336 -8.523 1 96.12 272 PRO A CA 1
ATOM 2157 C C . PRO A 1 272 ? -24.906 -9.273 -8.625 1 96.12 272 PRO A C 1
ATOM 2159 O O . PRO A 1 272 ? -25.984 -8.945 -8.133 1 96.12 272 PRO A O 1
ATOM 2162 N N . SER A 1 273 ? -24.734 -10.398 -9.227 1 97.62 273 SER A N 1
ATOM 2163 C CA . SER A 1 273 ? -25.75 -11.438 -9.258 1 97.62 273 SER A CA 1
ATOM 2164 C C . SER A 1 273 ? -25.781 -12.227 -7.953 1 97.62 273 SER A C 1
ATOM 2166 O O . SER A 1 273 ? -24.828 -12.164 -7.168 1 97.62 273 SER A O 1
ATOM 2168 N N . PRO A 1 274 ? -26.859 -12.953 -7.742 1 96.94 274 PRO A N 1
ATOM 2169 C CA . PRO A 1 274 ? -26.875 -13.852 -6.59 1 96.94 274 PRO A CA 1
ATOM 2170 C C . PRO A 1 274 ? -25.75 -14.898 -6.641 1 96.94 274 PRO A C 1
ATOM 2172 O O . PRO A 1 274 ? -25.219 -15.289 -5.598 1 96.94 274 PRO A O 1
ATOM 2175 N N . ALA A 1 275 ? -25.391 -15.305 -7.852 1 98.31 275 ALA A N 1
ATOM 2176 C CA . ALA A 1 275 ? -24.328 -16.281 -7.996 1 98.31 275 ALA A CA 1
ATOM 2177 C C . ALA A 1 275 ? -22.984 -15.711 -7.52 1 98.31 275 ALA A C 1
ATOM 2179 O O . ALA A 1 275 ? -22.25 -16.375 -6.797 1 98.31 275 ALA A O 1
ATOM 2180 N N . LEU A 1 276 ? -22.719 -14.453 -7.941 1 98.25 276 LEU A N 1
ATOM 2181 C CA . LEU A 1 276 ? -21.484 -13.812 -7.492 1 98.25 276 LEU A CA 1
ATOM 2182 C C . LEU A 1 276 ? -21.484 -13.648 -5.977 1 98.25 276 LEU A C 1
ATOM 2184 O O . LEU A 1 276 ? -20.469 -13.891 -5.32 1 98.25 276 LEU A O 1
ATOM 2188 N N . LEU A 1 277 ? -22.609 -13.227 -5.402 1 97.38 277 LEU A N 1
ATOM 2189 C CA . LEU A 1 277 ? -22.719 -13.07 -3.955 1 97.38 277 LEU A CA 1
ATOM 2190 C C . LEU A 1 277 ? -22.453 -14.391 -3.246 1 97.38 277 LEU A C 1
ATOM 2192 O O . LEU A 1 277 ? -21.766 -14.43 -2.227 1 97.38 277 LEU A O 1
ATOM 2196 N N . ALA A 1 278 ? -22.969 -15.461 -3.807 1 98.19 278 ALA A N 1
ATOM 2197 C CA . ALA A 1 278 ? -22.734 -16.781 -3.23 1 98.19 278 ALA A CA 1
ATOM 2198 C C . ALA A 1 278 ? -21.266 -17.156 -3.279 1 98.19 278 ALA A C 1
ATOM 2200 O O . ALA A 1 278 ? -20.703 -17.672 -2.301 1 98.19 278 ALA A O 1
ATOM 2201 N N . LEU A 1 279 ? -20.656 -16.875 -4.379 1 98.69 279 LEU A N 1
ATOM 2202 C CA . LEU A 1 279 ? -19.234 -17.188 -4.535 1 98.69 279 LEU A CA 1
ATOM 2203 C C . LEU A 1 279 ? -18.375 -16.359 -3.582 1 98.69 279 LEU A C 1
ATOM 2205 O O . LEU A 1 279 ? -17.375 -16.844 -3.062 1 98.69 279 LEU A O 1
ATOM 2209 N N . CYS A 1 280 ? -18.734 -15.125 -3.361 1 98.12 280 CYS A N 1
ATOM 2210 C CA . CYS A 1 280 ? -18.031 -14.312 -2.369 1 98.12 280 CYS A CA 1
ATOM 2211 C C . CYS A 1 280 ? -18.062 -14.984 -1.002 1 98.12 280 CYS A C 1
ATOM 2213 O O . CYS A 1 280 ? -17.031 -15.086 -0.336 1 98.12 280 CYS A O 1
ATOM 2215 N N . GLU A 1 281 ? -19.203 -15.492 -0.629 1 98.06 281 GLU A N 1
ATOM 2216 C CA . GLU A 1 281 ? -19.328 -16.172 0.661 1 98.06 281 GLU A CA 1
ATOM 2217 C C . GLU A 1 281 ? -18.484 -17.438 0.701 1 98.06 281 GLU A C 1
ATOM 2219 O O . GLU A 1 281 ? -17.875 -17.766 1.728 1 98.06 281 GLU A O 1
ATOM 2224 N N . VAL A 1 282 ? -18.469 -18.094 -0.389 1 98.56 282 VAL A N 1
ATOM 2225 C CA . VAL A 1 282 ? -17.688 -19.312 -0.5 1 98.56 282 VAL A CA 1
ATOM 2226 C C . VAL A 1 282 ? -16.203 -19.016 -0.223 1 98.56 282 VAL A C 1
ATOM 2228 O O . VAL A 1 282 ? -15.57 -19.703 0.578 1 98.56 282 VAL A O 1
ATOM 2231 N N . TYR A 1 283 ? -15.727 -18.047 -0.84 1 98.69 283 TYR A N 1
ATOM 2232 C CA . TYR A 1 283 ? -14.289 -17.797 -0.744 1 98.69 283 TYR A CA 1
ATOM 2233 C C . TYR A 1 283 ? -13.945 -17.109 0.572 1 98.69 283 TYR A C 1
ATOM 2235 O O . TYR A 1 283 ? -12.812 -17.219 1.057 1 98.69 283 TYR A O 1
ATOM 2243 N N . LYS A 1 284 ? -14.898 -16.359 1.189 1 98.62 284 LYS A N 1
ATOM 2244 C CA . LYS A 1 284 ? -14.719 -15.961 2.582 1 98.62 284 LYS A CA 1
ATOM 2245 C C . LYS A 1 284 ? -14.586 -17.188 3.492 1 98.62 284 LYS A C 1
ATOM 2247 O O . LYS A 1 284 ? -13.727 -17.203 4.379 1 98.62 284 LYS A O 1
ATOM 2252 N N . TYR A 1 285 ? -15.414 -18.203 3.266 1 98.25 285 TYR A N 1
ATOM 2253 C CA . TYR A 1 285 ? -15.445 -19.438 4.051 1 98.25 285 TYR A CA 1
ATOM 2254 C C . TYR A 1 285 ? -14.078 -20.109 4.043 1 98.25 285 TYR A C 1
ATOM 2256 O O . TYR A 1 285 ? -13.586 -20.531 5.094 1 98.25 285 TYR A O 1
ATOM 2264 N N . TRP A 1 286 ? -13.461 -20.156 2.898 1 98.62 286 TRP A N 1
ATOM 2265 C CA . TRP A 1 286 ? -12.195 -20.875 2.811 1 98.62 286 TRP A CA 1
ATOM 2266 C C . TRP A 1 286 ? -11.078 -20.094 3.498 1 98.62 286 TRP A C 1
ATOM 2268 O O . TRP A 1 286 ? -10.164 -20.688 4.066 1 98.62 286 TRP A O 1
ATOM 2278 N N . ILE A 1 287 ? -11.102 -18.75 3.496 1 98.81 287 ILE A N 1
ATOM 2279 C CA . ILE A 1 287 ? -10.164 -17.953 4.285 1 98.81 287 ILE A CA 1
ATOM 2280 C C . ILE A 1 287 ? -10.367 -18.25 5.77 1 98.81 287 ILE A C 1
ATOM 2282 O O . ILE A 1 287 ? -9.414 -18.562 6.484 1 98.81 287 ILE A O 1
ATOM 2286 N N . ALA A 1 288 ? -11.633 -18.156 6.199 1 98.56 288 ALA A N 1
ATOM 2287 C CA . ALA A 1 288 ? -11.984 -18.312 7.609 1 98.56 288 ALA A CA 1
ATOM 2288 C C . ALA A 1 288 ? -11.609 -19.703 8.117 1 98.56 288 ALA A C 1
ATOM 2290 O O . ALA A 1 288 ? -11.086 -19.859 9.219 1 98.56 288 ALA A O 1
ATOM 2291 N N . LEU A 1 289 ? -11.852 -20.688 7.281 1 97.94 289 LEU A N 1
ATOM 2292 C CA . LEU A 1 289 ? -11.648 -22.078 7.695 1 97.94 289 LEU A CA 1
ATOM 2293 C C . LEU A 1 289 ? -10.164 -22.422 7.707 1 97.94 289 LEU A C 1
ATOM 2295 O O . LEU A 1 289 ? -9.664 -23 8.68 1 97.94 289 LEU A O 1
ATOM 2299 N N . SER A 1 290 ? -9.422 -22.062 6.645 1 98.25 290 SER A N 1
ATOM 2300 C CA . SER A 1 290 ? -8.094 -22.641 6.441 1 98.25 290 SER A CA 1
ATOM 2301 C C . SER A 1 290 ? -6.996 -21.625 6.758 1 98.25 290 SER A C 1
ATOM 2303 O O . SER A 1 290 ? -5.828 -22 6.898 1 98.25 290 SER A O 1
ATOM 2305 N N . ASP A 1 291 ? -7.301 -20.312 6.828 1 98.69 291 ASP A N 1
ATOM 2306 C CA . ASP A 1 291 ? -6.32 -19.281 7.16 1 98.69 291 ASP A CA 1
ATOM 2307 C C . ASP A 1 291 ? -5.332 -19.078 6.012 1 98.69 291 ASP A C 1
ATOM 2309 O O . ASP A 1 291 ? -4.137 -18.891 6.242 1 98.69 291 ASP A O 1
ATOM 2313 N N . VAL A 1 292 ? -5.832 -19.219 4.766 1 98.81 292 VAL A N 1
ATOM 2314 C CA . VAL A 1 292 ? -4.984 -19.016 3.594 1 98.81 292 VAL A CA 1
ATOM 2315 C C . VAL A 1 292 ? -4.594 -17.547 3.496 1 98.81 292 VAL A C 1
ATOM 2317 O O . VAL A 1 292 ? -5.215 -16.688 4.129 1 98.81 292 VAL A O 1
ATOM 2320 N N . ASP A 1 293 ? -3.609 -17.219 2.627 1 98.88 293 ASP A N 1
ATOM 2321 C CA . ASP A 1 293 ? -2.969 -15.906 2.676 1 98.88 293 ASP A CA 1
ATOM 2322 C C . ASP A 1 293 ? -3.225 -15.125 1.391 1 98.88 293 ASP A C 1
ATOM 2324 O O . ASP A 1 293 ? -2.914 -13.93 1.312 1 98.88 293 ASP A O 1
ATOM 2328 N N . GLY A 1 294 ? -3.762 -15.711 0.39 1 98.75 294 GLY A N 1
ATOM 2329 C CA . GLY A 1 294 ? -4.051 -15.078 -0.885 1 98.75 294 GLY A CA 1
ATOM 2330 C C . GLY A 1 294 ? -4.805 -15.977 -1.844 1 98.75 294 GLY A C 1
ATOM 2331 O O . GLY A 1 294 ? -4.984 -17.172 -1.573 1 98.75 294 GLY A O 1
ATOM 2332 N N . TYR A 1 295 ? -5.312 -15.367 -2.971 1 98.69 295 TYR A N 1
ATOM 2333 C CA . TYR A 1 295 ? -5.949 -16.078 -4.074 1 98.69 295 TYR A CA 1
ATOM 2334 C C . TYR A 1 295 ? -5.328 -15.68 -5.406 1 98.69 295 TYR A C 1
ATOM 2336 O O . TYR A 1 295 ? -5.031 -14.508 -5.641 1 98.69 295 TYR A O 1
ATOM 2344 N N . ARG A 1 296 ? -5.016 -16.641 -6.156 1 97.94 296 ARG A N 1
ATOM 2345 C CA . ARG A 1 296 ? -4.844 -16.391 -7.586 1 97.94 296 ARG A CA 1
ATOM 2346 C C . ARG A 1 296 ? -6.156 -16.594 -8.336 1 97.94 296 ARG A C 1
ATOM 2348 O O . ARG A 1 296 ? -6.742 -17.672 -8.289 1 97.94 296 ARG A O 1
ATOM 2355 N N . ILE A 1 297 ? -6.633 -15.562 -9 1 97.31 297 ILE A N 1
ATOM 2356 C CA . ILE A 1 297 ? -7.934 -15.57 -9.656 1 97.31 297 ILE A CA 1
ATOM 2357 C C . ILE A 1 297 ? -7.766 -15.898 -11.141 1 97.31 297 ILE A C 1
ATOM 2359 O O . ILE A 1 297 ? -7.129 -15.141 -11.875 1 97.31 297 ILE A O 1
ATOM 2363 N N . ASP A 1 298 ? -8.375 -16.906 -11.508 1 93.62 298 ASP A N 1
ATOM 2364 C CA . ASP A 1 298 ? -8.312 -17.391 -12.883 1 93.62 298 ASP A CA 1
ATOM 2365 C C . ASP A 1 298 ? -9.188 -16.531 -13.805 1 93.62 298 ASP A C 1
ATOM 2367 O O . ASP A 1 298 ? -10.242 -16.047 -13.391 1 93.62 298 ASP A O 1
ATOM 2371 N N . THR A 1 299 ? -8.844 -16.312 -14.984 1 89.75 299 THR A N 1
ATOM 2372 C CA . THR A 1 299 ? -9.602 -15.805 -16.109 1 89.75 299 THR A CA 1
ATOM 2373 C C . THR A 1 299 ? -10.289 -14.484 -15.758 1 89.75 299 THR A C 1
ATOM 2375 O O . THR A 1 299 ? -11.492 -14.32 -15.984 1 89.75 299 THR A O 1
ATOM 2378 N N . VAL A 1 300 ? -9.555 -13.547 -15.281 1 93.06 300 VAL A N 1
ATOM 2379 C CA . VAL A 1 300 ? -10.078 -12.25 -14.875 1 93.06 300 VAL A CA 1
ATOM 2380 C C . VAL A 1 300 ? -10.719 -11.555 -16.078 1 93.06 300 VAL A C 1
ATOM 2382 O O . VAL A 1 300 ? -11.758 -10.906 -15.938 1 93.06 300 VAL A O 1
ATOM 2385 N N . LYS A 1 301 ? -10.109 -11.734 -17.266 1 88.88 301 LYS A N 1
ATOM 2386 C CA . LYS A 1 301 ? -10.648 -11.156 -18.484 1 88.88 301 LYS A CA 1
ATOM 2387 C C . LYS A 1 301 ? -12.102 -11.57 -18.703 1 88.88 301 LYS A C 1
ATOM 2389 O O . LYS A 1 301 ? -12.93 -10.75 -19.094 1 88.88 301 LYS A O 1
ATOM 2394 N N . HIS A 1 302 ? -12.406 -12.719 -18.328 1 92.25 302 HIS A N 1
ATOM 2395 C CA . HIS A 1 302 ? -13.719 -13.297 -18.609 1 92.25 302 HIS A CA 1
ATOM 2396 C C . HIS A 1 302 ? -14.711 -12.977 -17.5 1 92.25 302 HIS A C 1
ATOM 2398 O O . HIS A 1 302 ? -15.914 -13.227 -17.641 1 92.25 302 HIS A O 1
ATOM 2404 N N . MET A 1 303 ? -14.305 -12.438 -16.438 1 94.38 303 MET A N 1
ATOM 2405 C CA . MET A 1 303 ? -15.18 -11.992 -15.359 1 94.38 303 MET A CA 1
ATOM 2406 C C . MET A 1 303 ? -15.734 -10.602 -15.648 1 94.38 303 MET A C 1
ATOM 2408 O O . MET A 1 303 ? -16.859 -10.297 -15.273 1 94.38 303 MET A O 1
ATOM 2412 N N . GLY A 1 304 ? -14.914 -9.812 -16.297 1 92.31 304 GLY A N 1
ATOM 2413 C CA . GLY A 1 304 ? -15.234 -8.406 -16.438 1 92.31 304 GLY A CA 1
ATOM 2414 C C . GLY A 1 304 ? -14.773 -7.566 -15.258 1 92.31 304 GLY A C 1
ATOM 2415 O O . GLY A 1 304 ? -14.641 -8.078 -14.148 1 92.31 304 GLY A O 1
ATOM 2416 N N . ALA A 1 305 ? -14.625 -6.258 -15.477 1 91.25 305 ALA A N 1
ATOM 2417 C CA . ALA A 1 305 ? -14.055 -5.352 -14.484 1 91.25 305 ALA A CA 1
ATOM 2418 C C . ALA A 1 305 ? -15 -5.168 -13.305 1 91.25 305 ALA A C 1
ATOM 2420 O O . ALA A 1 305 ? -14.555 -5.082 -12.156 1 91.25 305 ALA A O 1
ATOM 2421 N N . GLY A 1 306 ? -16.281 -5.055 -13.539 1 92.56 306 GLY A N 1
ATOM 2422 C CA . GLY A 1 306 ? -17.266 -4.855 -12.477 1 92.56 306 GLY A CA 1
ATOM 2423 C C . GLY A 1 306 ? -17.281 -5.988 -11.469 1 92.56 306 GLY A C 1
ATOM 2424 O O . GLY A 1 306 ? -17.188 -5.75 -10.258 1 92.56 306 GLY A O 1
ATOM 2425 N N . ALA A 1 307 ? -17.344 -7.203 -11.961 1 95.88 307 ALA A N 1
ATOM 2426 C CA . ALA A 1 307 ? -17.375 -8.375 -11.094 1 95.88 307 ALA A CA 1
ATOM 2427 C C . ALA A 1 307 ? -16.047 -8.531 -10.344 1 95.88 307 ALA A C 1
ATOM 2429 O O . ALA A 1 307 ? -16.047 -8.836 -9.148 1 95.88 307 ALA A O 1
ATOM 2430 N N . THR A 1 308 ? -14.977 -8.273 -11.055 1 95.5 308 THR A N 1
ATOM 2431 C CA . THR A 1 308 ? -13.656 -8.391 -10.445 1 95.5 308 THR A CA 1
ATOM 2432 C C . THR A 1 308 ? -13.484 -7.387 -9.312 1 95.5 308 THR A C 1
ATOM 2434 O O . THR A 1 308 ? -13.023 -7.742 -8.227 1 95.5 308 THR A O 1
ATOM 2437 N N . ARG A 1 309 ? -13.883 -6.188 -9.562 1 92.75 309 ARG A N 1
ATOM 2438 C CA . ARG A 1 309 ? -13.773 -5.145 -8.547 1 92.75 309 ARG A CA 1
ATOM 2439 C C . ARG A 1 309 ? -14.633 -5.477 -7.324 1 92.75 309 ARG A C 1
ATOM 2441 O O . ARG A 1 309 ? -14.188 -5.316 -6.188 1 92.75 309 ARG A O 1
ATOM 2448 N N . PHE A 1 310 ? -15.836 -5.875 -7.594 1 93.56 310 PHE A N 1
ATOM 2449 C CA . PHE A 1 310 ? -16.75 -6.23 -6.508 1 93.56 310 PHE A CA 1
ATOM 2450 C C . PHE A 1 310 ? -16.156 -7.332 -5.641 1 93.56 310 PHE A C 1
ATOM 2452 O O . PHE A 1 310 ? -16.094 -7.199 -4.418 1 93.56 310 PHE A O 1
ATOM 2459 N N . PHE A 1 311 ? -15.656 -8.359 -6.273 1 96.75 311 PHE A N 1
ATOM 2460 C CA . PHE A 1 311 ? -15.07 -9.492 -5.562 1 96.75 311 PHE A CA 1
ATOM 2461 C C . PHE A 1 311 ? -13.844 -9.062 -4.773 1 96.75 311 PHE A C 1
ATOM 2463 O O . PHE A 1 311 ? -13.695 -9.414 -3.6 1 96.75 311 PHE A O 1
ATOM 2470 N N . ALA A 1 312 ? -12.984 -8.344 -5.402 1 95.44 312 ALA A N 1
ATOM 2471 C CA . ALA A 1 312 ? -11.758 -7.887 -4.746 1 95.44 312 ALA A CA 1
ATOM 2472 C C . ALA A 1 312 ? -12.078 -7.07 -3.496 1 95.44 312 ALA A C 1
ATOM 2474 O O . ALA A 1 312 ? -11.469 -7.277 -2.443 1 95.44 312 ALA A O 1
ATOM 2475 N N . SER A 1 313 ? -13.023 -6.211 -3.6 1 92.38 313 SER A N 1
ATOM 2476 C CA . SER A 1 313 ? -13.414 -5.379 -2.469 1 92.38 313 SER A CA 1
ATOM 2477 C C . SER A 1 313 ? -13.953 -6.223 -1.318 1 92.38 313 SER A C 1
ATOM 2479 O O . SER A 1 313 ? -13.57 -6.023 -0.164 1 92.38 313 SER A O 1
ATOM 2481 N N . VAL A 1 314 ? -14.797 -7.18 -1.639 1 95.38 314 VAL A N 1
ATOM 2482 C CA . VAL A 1 314 ? -15.422 -8.039 -0.634 1 95.38 314 VAL A CA 1
ATOM 2483 C C . VAL A 1 314 ? -14.344 -8.82 0.111 1 95.38 314 VAL A C 1
ATOM 2485 O O . VAL A 1 314 ? -14.336 -8.859 1.344 1 95.38 314 VAL A O 1
ATOM 2488 N N . ILE A 1 315 ? -13.422 -9.32 -0.633 1 97.5 315 ILE A N 1
ATOM 2489 C CA . ILE A 1 315 ? -12.414 -10.195 -0.034 1 97.5 315 ILE A CA 1
ATOM 2490 C C . ILE A 1 315 ? -11.43 -9.352 0.777 1 97.5 315 ILE A C 1
ATOM 2492 O O . ILE A 1 315 ? -11.039 -9.742 1.883 1 97.5 315 ILE A O 1
ATOM 2496 N N . HIS A 1 316 ? -11.031 -8.234 0.282 1 95.56 316 HIS A N 1
ATOM 2497 C CA . HIS A 1 316 ? -10.117 -7.367 1.015 1 95.56 316 HIS A CA 1
ATOM 2498 C C . HIS A 1 316 ? -10.727 -6.914 2.336 1 95.56 316 HIS A C 1
ATOM 2500 O O . HIS A 1 316 ? -10.062 -6.953 3.377 1 95.56 316 HIS A O 1
ATOM 2506 N N . GLU A 1 317 ? -11.961 -6.469 2.287 1 95.12 317 GLU A N 1
ATOM 2507 C CA . GLU A 1 317 ? -12.609 -6.016 3.514 1 95.12 317 GLU A CA 1
ATOM 2508 C C . GLU A 1 317 ? -12.727 -7.148 4.527 1 95.12 317 GLU A C 1
ATOM 2510 O O . GLU A 1 317 ? -12.43 -6.965 5.711 1 95.12 317 GLU A O 1
ATOM 2515 N N . PHE A 1 318 ? -13.078 -8.344 4.062 1 97.38 318 PHE A N 1
ATOM 2516 C CA . PHE A 1 318 ? -13.203 -9.492 4.949 1 97.38 318 PHE A CA 1
ATOM 2517 C C . PHE A 1 318 ? -11.867 -9.836 5.582 1 97.38 318 PHE A C 1
ATOM 2519 O O . PHE A 1 318 ? -11.773 -10.031 6.797 1 97.38 318 PHE A O 1
ATOM 2526 N N . ALA A 1 319 ? -10.859 -9.883 4.715 1 97.69 319 ALA A N 1
ATOM 2527 C CA . ALA A 1 319 ? -9.523 -10.227 5.191 1 97.69 319 ALA A CA 1
ATOM 2528 C C . ALA A 1 319 ? -9.023 -9.219 6.223 1 97.69 319 ALA A C 1
ATOM 2530 O O . ALA A 1 319 ? -8.523 -9.602 7.281 1 97.69 319 ALA A O 1
ATOM 2531 N N . GLN A 1 320 ? -9.188 -7.977 5.977 1 95.56 320 GLN A N 1
ATOM 2532 C CA . GLN A 1 320 ? -8.75 -6.941 6.906 1 95.56 320 GLN A CA 1
ATOM 2533 C C . GLN A 1 320 ? -9.531 -7.016 8.219 1 95.56 320 GLN A C 1
ATOM 2535 O O . GLN A 1 320 ? -8.969 -6.77 9.289 1 95.56 320 GLN A O 1
ATOM 2540 N N . ALA A 1 321 ? -10.797 -7.348 8.133 1 95.81 321 ALA A N 1
ATOM 2541 C CA . ALA A 1 321 ? -11.641 -7.453 9.32 1 95.81 321 ALA A CA 1
ATOM 2542 C C . ALA A 1 321 ? -11.109 -8.523 10.273 1 95.81 321 ALA A C 1
ATOM 2544 O O . ALA A 1 321 ? -11.312 -8.445 11.484 1 95.81 321 ALA A O 1
ATOM 2545 N N . ILE A 1 322 ? -10.359 -9.508 9.719 1 97.25 322 ILE A N 1
ATOM 2546 C CA . ILE A 1 322 ? -9.875 -10.578 10.578 1 97.25 322 ILE A CA 1
ATOM 2547 C C . ILE A 1 322 ? -8.367 -10.438 10.781 1 97.25 322 ILE A C 1
ATOM 2549 O O . ILE A 1 322 ? -7.707 -11.383 11.227 1 97.25 322 ILE A O 1
ATOM 2553 N N . GLY A 1 323 ? -7.805 -9.367 10.375 1 96.12 323 GLY A N 1
ATOM 2554 C CA . GLY A 1 323 ? -6.426 -9.031 10.695 1 96.12 323 GLY A CA 1
ATOM 2555 C C . GLY A 1 323 ? -5.457 -9.383 9.578 1 96.12 323 GLY A C 1
ATOM 2556 O O . GLY A 1 323 ? -4.242 -9.242 9.742 1 96.12 323 GLY A O 1
ATOM 2557 N N . LYS A 1 324 ? -5.922 -9.859 8.453 1 97.75 324 LYS A N 1
ATOM 2558 C CA . LYS A 1 324 ? -5.062 -10.102 7.297 1 97.75 324 LYS A CA 1
ATOM 2559 C C . LYS A 1 324 ? -4.984 -8.875 6.395 1 97.75 324 LYS A C 1
ATOM 2561 O O . LYS A 1 324 ? -5.648 -8.82 5.355 1 97.75 324 LYS A O 1
ATOM 2566 N N . GLU A 1 325 ? -4.039 -8.023 6.676 1 95.94 325 GLU A N 1
ATOM 2567 C CA . GLU A 1 325 ? -3.984 -6.648 6.18 1 95.94 325 GLU A CA 1
ATOM 2568 C C . GLU A 1 325 ? -3.557 -6.605 4.719 1 95.94 325 GLU A C 1
ATOM 2570 O O . GLU A 1 325 ? -3.846 -5.641 4.008 1 95.94 325 GLU A O 1
ATOM 2575 N N . ASN A 1 326 ? -2.834 -7.598 4.277 1 96.38 326 ASN A N 1
ATOM 2576 C CA . ASN A 1 326 ? -2.27 -7.645 2.932 1 96.38 326 ASN A CA 1
ATOM 2577 C C . ASN A 1 326 ? -2.562 -8.977 2.248 1 96.38 326 ASN A C 1
ATOM 2579 O O . ASN A 1 326 ? -1.661 -9.609 1.698 1 96.38 326 ASN A O 1
ATOM 2583 N N . PHE A 1 327 ? -3.926 -9.391 2.408 1 97.88 327 PHE A N 1
ATOM 2584 C CA . PHE A 1 327 ? -4.359 -10.562 1.655 1 97.88 327 PHE A CA 1
ATOM 2585 C C . PHE A 1 327 ? -4.184 -10.336 0.158 1 97.88 327 PHE A C 1
ATOM 2587 O O . PHE A 1 327 ? -4.602 -9.312 -0.377 1 97.88 327 PHE A O 1
ATOM 2594 N N . TYR A 1 328 ? -3.553 -11.18 -0.521 1 97.25 328 TYR A N 1
ATOM 2595 C CA . TYR A 1 328 ? -3.041 -10.898 -1.858 1 97.25 328 TYR A CA 1
ATOM 2596 C C . TYR A 1 328 ? -3.92 -11.539 -2.926 1 97.25 328 TYR A C 1
ATOM 2598 O O . TYR A 1 328 ? -4.16 -12.75 -2.898 1 97.25 328 TYR A O 1
ATOM 2606 N N . LEU A 1 329 ? -4.492 -10.742 -3.814 1 97.5 329 LEU A N 1
ATOM 2607 C CA . LEU A 1 329 ? -5.266 -11.195 -4.965 1 97.5 329 LEU A CA 1
ATOM 2608 C C . LEU A 1 329 ? -4.473 -11.016 -6.258 1 97.5 329 LEU A C 1
ATOM 2610 O O . LEU A 1 329 ? -4.223 -9.891 -6.684 1 97.5 329 LEU A O 1
ATOM 2614 N N . ILE A 1 330 ? -4.074 -12.125 -6.812 1 97 330 ILE A N 1
ATOM 2615 C CA . ILE A 1 330 ? -3.311 -12.125 -8.055 1 97 330 ILE A CA 1
ATOM 2616 C C . ILE A 1 330 ? -4.227 -12.477 -9.227 1 97 330 ILE A C 1
ATOM 2618 O O . ILE A 1 330 ? -4.883 -13.523 -9.211 1 97 330 ILE A O 1
ATOM 2622 N N . GLY A 1 331 ? -4.277 -11.594 -10.227 1 95.38 331 GLY A N 1
ATOM 2623 C CA . GLY A 1 331 ? -5.141 -11.844 -11.367 1 95.38 331 GLY A CA 1
ATOM 2624 C C . GLY A 1 331 ? -4.387 -12.344 -12.586 1 95.38 331 GLY A C 1
ATOM 2625 O O . GLY A 1 331 ? -3.287 -11.867 -12.883 1 95.38 331 GLY A O 1
ATOM 2626 N N . GLU A 1 332 ? -4.902 -13.297 -13.172 1 89.25 332 GLU A N 1
ATOM 2627 C CA . GLU A 1 332 ? -4.449 -13.625 -14.516 1 89.25 332 GLU A CA 1
ATOM 2628 C C . GLU A 1 332 ? -5.039 -12.664 -15.547 1 89.25 332 GLU A C 1
ATOM 2630 O O . GLU A 1 332 ? -6.223 -12.758 -15.883 1 89.25 332 GLU A O 1
ATOM 2635 N N . ILE A 1 333 ? -4.289 -11.75 -15.992 1 79.69 333 ILE A N 1
ATOM 2636 C CA . ILE A 1 333 ? -4.715 -10.703 -16.906 1 79.69 333 ILE A CA 1
ATOM 2637 C C . ILE A 1 333 ? -3.949 -10.82 -18.219 1 79.69 333 ILE A C 1
ATOM 2639 O O . ILE A 1 333 ? -2.732 -10.625 -18.266 1 79.69 333 ILE A O 1
ATOM 2643 N N . THR A 1 334 ? -4.578 -11.188 -19.188 1 74.25 334 THR A N 1
ATOM 2644 C CA . THR A 1 334 ? -3.959 -11.289 -20.5 1 74.25 334 THR A CA 1
ATOM 2645 C C . THR A 1 334 ? -4.184 -10.008 -21.297 1 74.25 334 THR A C 1
ATOM 2647 O O . THR A 1 334 ? -4.945 -9.133 -20.875 1 74.25 334 THR A O 1
ATOM 2650 N N . GLY A 1 335 ? -3.514 -9.781 -22.328 1 71.81 335 GLY A N 1
ATOM 2651 C CA . GLY A 1 335 ? -3.701 -8.617 -23.188 1 71.81 335 GLY A CA 1
ATOM 2652 C C . GLY A 1 335 ? -2.621 -7.566 -23.016 1 71.81 335 GLY A C 1
ATOM 2653 O O . GLY A 1 335 ? -2.826 -6.398 -23.344 1 71.81 335 GLY A O 1
ATOM 2654 N N . GLY A 1 336 ? -1.576 -7.961 -22.375 1 73.88 336 GLY A N 1
ATOM 2655 C CA . GLY A 1 336 ? -0.425 -7.074 -22.312 1 73.88 336 GLY A CA 1
ATOM 2656 C C . GLY A 1 336 ? -0.334 -6.301 -21.016 1 73.88 336 GLY A C 1
ATOM 2657 O O . GLY A 1 336 ? -1.253 -6.344 -20.203 1 73.88 336 GLY A O 1
ATOM 2658 N N . ARG A 1 337 ? 0.722 -5.562 -20.812 1 76.25 337 ARG A N 1
ATOM 2659 C CA . ARG A 1 337 ? 1.072 -4.859 -19.578 1 76.25 337 ARG A CA 1
ATOM 2660 C C . ARG A 1 337 ? 0.141 -3.676 -19.344 1 76.25 337 ARG A C 1
ATOM 2662 O O . ARG A 1 337 ? -0.216 -3.381 -18.203 1 76.25 337 ARG A O 1
ATOM 2669 N N . ASP A 1 338 ? -0.219 -3.045 -20.422 1 77.25 338 ASP A N 1
ATOM 2670 C CA . ASP A 1 338 ? -1.127 -1.909 -20.297 1 77.25 338 ASP A CA 1
ATOM 2671 C C . ASP A 1 338 ? -2.475 -2.348 -19.719 1 77.25 338 ASP A C 1
ATOM 2673 O O . ASP A 1 338 ? -3.035 -1.677 -18.844 1 77.25 338 ASP A O 1
ATOM 2677 N N . ASN A 1 339 ? -2.9 -3.408 -20.266 1 82.69 339 ASN A N 1
ATOM 2678 C CA . ASN A 1 339 ? -4.172 -3.93 -19.766 1 82.69 339 ASN A CA 1
ATOM 2679 C C . ASN A 1 339 ? -4.059 -4.387 -18.312 1 82.69 339 ASN A C 1
ATOM 2681 O O . ASN A 1 339 ? -4.984 -4.188 -17.516 1 82.69 339 ASN A O 1
ATOM 2685 N N . ALA A 1 340 ? -2.943 -4.957 -18 1 84.06 340 ALA A N 1
ATOM 2686 C CA . ALA A 1 340 ? -2.717 -5.383 -16.625 1 84.06 340 ALA A CA 1
ATOM 2687 C C . ALA A 1 340 ? -2.719 -4.191 -15.68 1 84.06 340 ALA A C 1
ATOM 2689 O O . ALA A 1 340 ? -3.355 -4.23 -14.625 1 84.06 340 ALA A O 1
ATOM 2690 N N . PHE A 1 341 ? -2.086 -3.117 -16.062 1 80.69 341 PHE A N 1
ATOM 2691 C CA . PHE A 1 341 ? -2.027 -1.903 -15.266 1 80.69 341 PHE A CA 1
ATOM 2692 C C . PHE A 1 341 ? -3.424 -1.345 -15.023 1 80.69 341 PHE A C 1
ATOM 2694 O O . PHE A 1 341 ? -3.805 -1.082 -13.883 1 80.69 341 PHE A O 1
ATOM 2701 N N . ASN A 1 342 ? -4.16 -1.224 -16.078 1 82.12 342 ASN A N 1
ATOM 2702 C CA . ASN A 1 342 ? -5.496 -0.644 -15.984 1 82.12 342 ASN A CA 1
ATOM 2703 C C . ASN A 1 342 ? -6.438 -1.527 -15.172 1 82.12 342 ASN A C 1
ATOM 2705 O O . ASN A 1 342 ? -7.238 -1.025 -14.383 1 82.12 342 ASN A O 1
ATOM 2709 N N . THR A 1 343 ? -6.309 -2.762 -15.43 1 87.75 343 THR A N 1
ATOM 2710 C CA . THR A 1 343 ? -7.18 -3.693 -14.719 1 87.75 343 THR A CA 1
ATOM 2711 C C . THR A 1 343 ? -6.891 -3.672 -13.219 1 87.75 343 THR A C 1
ATOM 2713 O O . THR A 1 343 ? -7.816 -3.619 -12.406 1 87.75 343 THR A O 1
ATOM 2716 N N . LEU A 1 344 ? -5.629 -3.65 -12.875 1 87.94 344 LEU A N 1
ATOM 2717 C CA . LEU A 1 344 ? -5.27 -3.59 -11.461 1 87.94 344 LEU A CA 1
ATOM 2718 C C . LEU A 1 344 ? -5.781 -2.303 -10.828 1 87.94 344 LEU A C 1
ATOM 2720 O O . LEU A 1 344 ? -6.355 -2.33 -9.734 1 87.94 344 LEU A O 1
ATOM 2724 N N . ALA A 1 345 ? -5.621 -1.229 -11.523 1 80.44 345 ALA A N 1
ATOM 2725 C CA . ALA A 1 345 ? -6.035 0.075 -11.008 1 80.44 345 ALA A CA 1
ATOM 2726 C C . ALA A 1 345 ? -7.551 0.142 -10.836 1 80.44 345 ALA A C 1
ATOM 2728 O O . ALA A 1 345 ? -8.047 0.723 -9.867 1 80.44 345 ALA A O 1
ATOM 2729 N N . THR A 1 346 ? -8.258 -0.49 -11.703 1 84.19 346 THR A N 1
ATOM 2730 C CA . THR A 1 346 ? -9.711 -0.404 -11.734 1 84.19 346 THR A CA 1
ATOM 2731 C C . THR A 1 346 ? -10.336 -1.373 -10.734 1 84.19 346 THR A C 1
ATOM 2733 O O . THR A 1 346 ? -11.359 -1.065 -10.117 1 84.19 346 THR A O 1
ATOM 2736 N N . THR A 1 347 ? -9.758 -2.48 -10.508 1 90 347 THR A N 1
ATOM 2737 C CA . THR A 1 347 ? -10.461 -3.564 -9.828 1 90 347 THR A CA 1
ATOM 2738 C C . THR A 1 347 ? -9.984 -3.709 -8.391 1 90 347 THR A C 1
ATOM 2740 O O . THR A 1 347 ? -10.648 -4.34 -7.566 1 90 347 THR A O 1
ATOM 2743 N N . GLY A 1 348 ? -8.797 -3.229 -8.102 1 88.5 348 GLY A N 1
ATOM 2744 C CA . GLY A 1 348 ? -8.258 -3.377 -6.758 1 88.5 348 GLY A CA 1
ATOM 2745 C C . GLY A 1 348 ? -7.52 -4.684 -6.551 1 88.5 348 GLY A C 1
ATOM 2746 O O . GLY A 1 348 ? -7.082 -4.988 -5.438 1 88.5 348 GLY A O 1
ATOM 2747 N N . LEU A 1 349 ? -7.281 -5.453 -7.645 1 93.62 349 LEU A N 1
ATOM 2748 C CA . LEU A 1 349 ? -6.387 -6.598 -7.551 1 93.62 349 LEU A CA 1
ATOM 2749 C C . LEU A 1 349 ? -4.984 -6.16 -7.145 1 93.62 349 LEU A C 1
ATOM 2751 O O . LEU A 1 349 ? -4.566 -5.039 -7.449 1 93.62 349 LEU A O 1
ATOM 2755 N N . ASN A 1 350 ? -4.277 -7.043 -6.461 1 94.31 350 ASN A N 1
ATOM 2756 C CA . ASN A 1 350 ? -2.963 -6.668 -5.945 1 94.31 350 ASN A CA 1
ATOM 2757 C C . ASN A 1 350 ? -1.878 -6.824 -7.004 1 94.31 350 ASN A C 1
ATOM 2759 O O . ASN A 1 350 ? -0.942 -6.023 -7.062 1 94.31 350 ASN A O 1
ATOM 2763 N N . ALA A 1 351 ? -2.01 -7.855 -7.836 1 94.38 351 ALA A N 1
ATOM 2764 C CA . ALA A 1 351 ? -0.961 -8.125 -8.812 1 94.38 351 ALA A CA 1
ATOM 2765 C C . ALA A 1 351 ? -1.518 -8.883 -10.023 1 94.38 351 ALA A C 1
ATOM 2767 O O . ALA A 1 351 ? -2.621 -9.43 -9.961 1 94.38 351 ALA A O 1
ATOM 2768 N N . ALA A 1 352 ? -0.757 -8.789 -11.078 1 93.06 352 ALA A N 1
ATOM 2769 C CA . ALA A 1 352 ? -1.03 -9.547 -12.297 1 93.06 352 ALA A CA 1
ATOM 2770 C C . ALA A 1 352 ? -0.006 -10.664 -12.492 1 93.06 352 ALA A C 1
ATOM 2772 O O . ALA A 1 352 ? 1.167 -10.5 -12.148 1 93.06 352 ALA A O 1
ATOM 2773 N N . LEU A 1 353 ? -0.475 -11.703 -12.992 1 90.19 353 LEU A N 1
ATOM 2774 C CA . LEU A 1 353 ? 0.437 -12.766 -13.398 1 90.19 353 LEU A CA 1
ATOM 2775 C C . LEU A 1 353 ? 1.132 -12.414 -14.711 1 90.19 353 LEU A C 1
ATOM 2777 O O . LEU A 1 353 ? 0.47 -12.141 -15.711 1 90.19 353 LEU A O 1
ATOM 2781 N N . GLY A 1 354 ? 2.422 -12.359 -14.719 1 84.44 354 GLY A N 1
ATOM 2782 C CA . GLY A 1 354 ? 3.207 -11.945 -15.867 1 84.44 354 GLY A CA 1
ATOM 2783 C C . GLY A 1 354 ? 3.449 -13.07 -16.859 1 84.44 354 GLY A C 1
ATOM 2784 O O . GLY A 1 354 ? 4.59 -13.32 -17.25 1 84.44 354 GLY A O 1
ATOM 2785 N N . VAL A 1 355 ? 2.387 -13.688 -17.391 1 78.44 355 VAL A N 1
ATOM 2786 C CA . VAL A 1 355 ? 2.531 -14.891 -18.203 1 78.44 355 VAL A CA 1
ATOM 2787 C C . VAL A 1 355 ? 2.531 -14.523 -19.688 1 78.44 355 VAL A C 1
ATOM 2789 O O . VAL A 1 355 ? 2.744 -15.375 -20.547 1 78.44 355 VAL A O 1
ATOM 2792 N N . ASP A 1 356 ? 2.395 -13.258 -19.953 1 81.44 356 ASP A N 1
ATOM 2793 C CA . ASP A 1 356 ? 2.324 -12.852 -21.359 1 81.44 356 ASP A CA 1
ATOM 2794 C C . ASP A 1 356 ? 3.713 -12.812 -21.984 1 81.44 356 ASP A C 1
ATOM 2796 O O . ASP A 1 356 ? 4.168 -13.812 -22.547 1 81.44 356 ASP A O 1
ATOM 2800 N N . ASP A 1 357 ? 4.484 -11.781 -21.75 1 82.38 357 ASP A N 1
ATOM 2801 C CA . ASP A 1 357 ? 5.719 -11.594 -22.516 1 82.38 357 ASP A CA 1
ATOM 2802 C C . ASP A 1 357 ? 6.941 -11.898 -21.641 1 82.38 357 ASP A C 1
ATOM 2804 O O . ASP A 1 357 ? 8.023 -12.18 -22.156 1 82.38 357 ASP A O 1
ATOM 2808 N N . ILE A 1 358 ? 6.844 -12.031 -20.406 1 88.69 358 ILE A N 1
ATOM 2809 C CA . ILE A 1 358 ? 7.988 -12.102 -19.5 1 88.69 358 ILE A CA 1
ATOM 2810 C C . ILE A 1 358 ? 8.703 -13.438 -19.688 1 88.69 358 ILE A C 1
ATOM 2812 O O . ILE A 1 358 ? 9.922 -13.477 -19.875 1 88.69 358 ILE A O 1
ATOM 2816 N N . PRO A 1 359 ? 7.973 -14.602 -19.781 1 91.12 359 PRO A N 1
ATOM 2817 C CA . PRO A 1 359 ? 8.672 -15.883 -19.891 1 91.12 359 PRO A CA 1
ATOM 2818 C C . PRO A 1 359 ? 9.508 -15.992 -21.156 1 91.12 359 PRO A C 1
ATOM 2820 O O . PRO A 1 359 ? 10.664 -16.422 -21.109 1 91.12 359 PRO A O 1
ATOM 2823 N N . LEU A 1 360 ? 8.977 -15.547 -22.25 1 91.75 360 LEU A N 1
ATOM 2824 C CA . LEU A 1 360 ? 9.672 -15.68 -23.531 1 91.75 360 LEU A CA 1
ATOM 2825 C C . LEU A 1 360 ? 10.859 -14.727 -23.594 1 91.75 360 LEU A C 1
ATOM 2827 O O . LEU A 1 360 ? 11.922 -15.094 -24.109 1 91.75 360 LEU A O 1
ATOM 2831 N N . ARG A 1 361 ? 10.656 -13.516 -23.141 1 93.06 361 ARG A N 1
ATOM 2832 C CA . ARG A 1 361 ? 11.75 -12.547 -23.156 1 93.06 361 ARG A CA 1
ATOM 2833 C C . ARG A 1 361 ? 12.891 -12.992 -22.25 1 93.06 361 ARG A C 1
ATOM 2835 O O . ARG A 1 361 ? 14.062 -12.812 -22.578 1 93.06 361 ARG A O 1
ATOM 2842 N N . LEU A 1 362 ? 12.516 -13.523 -21.141 1 95.62 362 LEU A N 1
ATOM 2843 C CA . LEU A 1 362 ? 13.516 -14.047 -20.219 1 95.62 362 LEU A CA 1
ATOM 2844 C C . LEU A 1 362 ? 14.273 -15.211 -20.844 1 95.62 362 LEU A C 1
ATOM 2846 O O . LEU A 1 362 ? 15.508 -15.242 -20.812 1 95.62 362 LEU A O 1
ATOM 2850 N N . GLU A 1 363 ? 13.578 -16.141 -21.438 1 95.31 363 GLU A N 1
ATOM 2851 C CA . GLU A 1 363 ? 14.18 -17.312 -22.078 1 95.31 363 GLU A CA 1
ATOM 2852 C C . GLU A 1 363 ? 15.109 -16.906 -23.219 1 95.31 363 GLU A C 1
ATOM 2854 O O . GLU A 1 363 ? 16.234 -17.391 -23.312 1 95.31 363 GLU A O 1
ATOM 2859 N N . ASP A 1 364 ? 14.602 -16.016 -24.031 1 95.56 364 ASP A N 1
ATOM 2860 C CA . ASP A 1 364 ? 15.383 -15.594 -25.203 1 95.56 364 ASP A CA 1
ATOM 2861 C C . ASP A 1 364 ? 16.672 -14.891 -24.766 1 95.56 364 ASP A C 1
ATOM 2863 O O . ASP A 1 364 ? 17.719 -15.07 -25.391 1 95.56 364 ASP A O 1
ATOM 2867 N N . LEU A 1 365 ? 16.562 -14.148 -23.703 1 96.69 365 LEU A N 1
ATOM 2868 C CA . LEU A 1 365 ? 17.766 -13.492 -23.188 1 96.69 365 LEU A CA 1
ATOM 2869 C C . LEU A 1 365 ? 18.766 -14.516 -22.688 1 96.69 365 LEU A C 1
ATOM 2871 O O . LEU A 1 365 ? 19.938 -14.516 -23.109 1 96.69 365 LEU A O 1
ATOM 2875 N N . VAL A 1 366 ? 18.344 -15.406 -21.875 1 97.38 366 VAL A N 1
ATOM 2876 C CA . VAL A 1 366 ? 19.25 -16.344 -21.203 1 97.38 366 VAL A CA 1
ATOM 2877 C C . VAL A 1 366 ? 19.859 -17.297 -22.234 1 97.38 366 VAL A C 1
ATOM 2879 O O . VAL A 1 366 ? 21.031 -17.672 -22.125 1 97.38 366 VAL A O 1
ATOM 2882 N N . LYS A 1 367 ? 19.109 -17.641 -23.297 1 95.5 367 LYS A N 1
ATOM 2883 C CA . LYS A 1 367 ? 19.594 -18.562 -24.312 1 95.5 367 LYS A CA 1
ATOM 2884 C C . LYS A 1 367 ? 20.375 -17.812 -25.391 1 95.5 367 LYS A C 1
ATOM 2886 O O . LYS A 1 367 ? 20.812 -18.422 -26.375 1 95.5 367 LYS A O 1
ATOM 2891 N N . GLY A 1 368 ? 20.484 -16.531 -25.281 1 95.31 368 GLY A N 1
ATOM 2892 C CA . GLY A 1 368 ? 21.312 -15.734 -26.172 1 95.31 368 GLY A CA 1
ATOM 2893 C C . GLY A 1 368 ? 20.641 -15.438 -27.5 1 95.31 368 GLY A C 1
ATOM 2894 O O . GLY A 1 368 ? 21.312 -15.172 -28.5 1 95.31 368 GLY A O 1
ATOM 2895 N N . ARG A 1 369 ? 19.297 -15.391 -27.469 1 94.38 369 ARG A N 1
ATOM 2896 C CA . ARG A 1 369 ? 18.578 -15.266 -28.734 1 94.38 369 ARG A CA 1
ATOM 2897 C C . ARG A 1 369 ? 18.047 -13.844 -28.922 1 94.38 369 ARG A C 1
ATOM 2899 O O . ARG A 1 369 ? 17.562 -13.508 -30 1 94.38 369 ARG A O 1
ATOM 2906 N N . ALA A 1 370 ? 18.125 -13.047 -27.906 1 94.56 370 ALA A N 1
ATOM 2907 C CA . ALA A 1 370 ? 17.609 -11.688 -27.969 1 94.56 370 ALA A CA 1
ATOM 2908 C C . ALA A 1 370 ? 18.484 -10.711 -27.203 1 94.56 370 ALA A C 1
ATOM 2910 O O . ALA A 1 370 ? 19.312 -11.125 -26.391 1 94.56 370 ALA A O 1
ATOM 2911 N N . ASN A 1 371 ? 18.25 -9.461 -27.547 1 95.69 371 ASN A N 1
ATOM 2912 C CA . ASN A 1 371 ? 18.953 -8.422 -26.797 1 95.69 371 ASN A CA 1
ATOM 2913 C C . ASN A 1 371 ? 18.453 -8.336 -25.359 1 95.69 371 ASN A C 1
ATOM 2915 O O . ASN A 1 371 ? 17.25 -8.391 -25.094 1 95.69 371 ASN A O 1
ATOM 2919 N N . PRO A 1 372 ? 19.484 -8.195 -24.406 1 95.88 372 PRO A N 1
ATOM 2920 C CA . PRO A 1 372 ? 19.078 -8.055 -23.016 1 95.88 372 PRO A CA 1
ATOM 2921 C C . PRO A 1 372 ? 18.094 -6.906 -22.797 1 95.88 372 PRO A C 1
ATOM 2923 O O . PRO A 1 372 ? 17.25 -6.988 -21.906 1 95.88 372 PRO A O 1
ATOM 2926 N N . ALA A 1 373 ? 18.172 -5.852 -23.562 1 93 373 ALA A N 1
ATOM 2927 C CA . ALA A 1 373 ? 17.297 -4.695 -23.453 1 93 373 ALA A CA 1
ATOM 2928 C C . ALA A 1 373 ? 15.828 -5.098 -23.625 1 93 373 ALA A C 1
ATOM 2930 O O . ALA A 1 373 ? 14.938 -4.504 -23.031 1 93 373 ALA A O 1
ATOM 2931 N N . ASP A 1 374 ? 15.602 -6.094 -24.406 1 92.06 374 ASP A N 1
ATOM 2932 C CA . ASP A 1 374 ? 14.234 -6.547 -24.656 1 92.06 374 ASP A CA 1
ATOM 2933 C C . ASP A 1 374 ? 13.57 -7 -23.359 1 92.06 374 ASP A C 1
ATOM 2935 O O . ASP A 1 374 ? 12.391 -6.723 -23.125 1 92.06 374 ASP A O 1
ATOM 2939 N N . TYR A 1 375 ? 14.312 -7.656 -22.531 1 92.5 375 TYR A N 1
ATOM 2940 C CA . TYR A 1 375 ? 13.789 -8.117 -21.25 1 92.5 375 TYR A CA 1
ATOM 2941 C C . TYR A 1 375 ? 13.766 -6.988 -20.234 1 92.5 375 TYR A C 1
ATOM 2943 O O . TYR A 1 375 ? 12.742 -6.754 -19.594 1 92.5 375 TYR A O 1
ATOM 2951 N N . PHE A 1 376 ? 14.82 -6.27 -20.094 1 91.06 376 PHE A N 1
ATOM 2952 C CA . PHE A 1 376 ? 14.961 -5.277 -19.031 1 91.06 376 PHE A CA 1
ATOM 2953 C C . PHE A 1 376 ? 14.039 -4.086 -19.281 1 91.06 376 PHE A C 1
ATOM 2955 O O . PHE A 1 376 ? 13.594 -3.428 -18.344 1 91.06 376 PHE A O 1
ATOM 2962 N N . ASN A 1 377 ? 13.742 -3.842 -20.531 1 85.31 377 ASN A N 1
ATOM 2963 C CA . ASN A 1 377 ? 12.844 -2.742 -20.859 1 85.31 377 ASN A CA 1
ATOM 2964 C C . ASN A 1 377 ? 11.406 -3.037 -20.422 1 85.31 377 ASN A C 1
ATOM 2966 O O . ASN A 1 377 ? 10.578 -2.131 -20.359 1 85.31 377 ASN A O 1
ATOM 2970 N N . LEU A 1 378 ? 11.195 -4.344 -20.172 1 81.62 378 LEU A N 1
ATOM 2971 C CA . LEU A 1 378 ? 9.875 -4.699 -19.656 1 81.62 378 LEU A CA 1
ATOM 2972 C C . LEU A 1 378 ? 9.594 -3.984 -18.344 1 81.62 378 LEU A C 1
ATOM 2974 O O . LEU A 1 378 ? 8.43 -3.713 -18.016 1 81.62 378 LEU A O 1
ATOM 2978 N N . PHE A 1 379 ? 10.734 -3.693 -17.609 1 78.31 379 PHE A N 1
ATOM 2979 C CA . PHE A 1 379 ? 10.586 -3.186 -16.25 1 78.31 379 PHE A CA 1
ATOM 2980 C C . PHE A 1 379 ? 10.797 -1.677 -16.219 1 78.31 379 PHE A C 1
ATOM 2982 O O . PHE A 1 379 ? 10.797 -1.073 -15.141 1 78.31 379 PHE A O 1
ATOM 2989 N N . ARG A 1 380 ? 11.547 -1.106 -17.172 1 62.97 380 ARG A N 1
ATOM 2990 C CA . ARG A 1 380 ? 11.828 0.324 -17.188 1 62.97 380 ARG A CA 1
ATOM 2991 C C . ARG A 1 380 ? 10.562 1.136 -17.406 1 62.97 380 ARG A C 1
ATOM 2993 O O . ARG A 1 380 ? 10.414 2.234 -16.859 1 62.97 380 ARG A O 1
ATOM 3000 N N . ASN A 1 381 ? 10.211 0.868 -18.859 1 50.94 381 ASN A N 1
ATOM 3001 C CA . ASN A 1 381 ? 9.312 1.894 -19.375 1 50.94 381 ASN A CA 1
ATOM 3002 C C . ASN A 1 381 ? 8.148 2.158 -18.422 1 50.94 381 ASN A C 1
ATOM 3004 O O . ASN A 1 381 ? 7.047 1.647 -18.625 1 50.94 381 ASN A O 1
ATOM 3008 N N . SER A 1 382 ? 8.375 2.061 -17.312 1 45.34 382 SER A N 1
ATOM 3009 C CA . SER A 1 382 ? 7.199 2.609 -16.656 1 45.34 382 SER A CA 1
ATOM 3010 C C . SER A 1 382 ? 6.75 3.912 -17.312 1 45.34 382 SER A C 1
ATOM 3012 O O . SER A 1 382 ? 7.055 5 -16.812 1 45.34 382 SER A O 1
ATOM 3014 N N . LEU A 1 383 ? 7.207 4.281 -18.312 1 41.47 383 LEU A N 1
ATOM 3015 C CA . LEU A 1 383 ? 6.578 5.172 -19.281 1 41.47 383 LEU A CA 1
ATOM 3016 C C . LEU A 1 383 ? 5.094 5.355 -18.984 1 41.47 383 LEU A C 1
ATOM 3018 O O . LEU A 1 383 ? 4.578 6.473 -19.031 1 41.47 383 LEU A O 1
ATOM 3022 N N . LEU A 1 384 ? 4.559 4.117 -19.344 1 43.47 384 LEU A N 1
ATOM 3023 C CA . LEU A 1 384 ? 3.111 4.285 -19.281 1 43.47 384 LEU A CA 1
ATOM 3024 C C . LEU A 1 384 ? 2.699 5.094 -18.062 1 43.47 384 LEU A C 1
ATOM 3026 O O . LEU A 1 384 ? 1.727 5.848 -18.109 1 43.47 384 LEU A O 1
ATOM 3030 N N . VAL A 1 385 ? 3.172 4.707 -16.859 1 47.44 385 VAL A N 1
ATOM 3031 C CA . VAL A 1 385 ? 2.303 5.125 -15.773 1 47.44 385 VAL A CA 1
ATOM 3032 C C . VAL A 1 385 ? 2.895 6.348 -15.078 1 47.44 385 VAL A C 1
ATOM 3034 O O . VAL A 1 385 ? 2.383 6.793 -14.047 1 47.44 385 VAL A O 1
ATOM 3037 N N . ARG A 1 386 ? 3.963 6.879 -15.984 1 47.44 386 ARG A N 1
ATOM 3038 C CA . ARG A 1 386 ? 4.457 8.125 -15.406 1 47.44 386 ARG A CA 1
ATOM 3039 C C . ARG A 1 386 ? 4.66 7.988 -13.906 1 47.44 386 ARG A C 1
ATOM 3041 O O . ARG A 1 386 ? 4.422 8.938 -13.156 1 47.44 386 ARG A O 1
ATOM 3048 N N . LYS A 1 387 ? 4.477 6.773 -13.438 1 52.38 387 LYS A N 1
ATOM 3049 C CA . LYS A 1 387 ? 4.715 6.598 -12.008 1 52.38 387 LYS A CA 1
ATOM 3050 C C . LYS A 1 387 ? 6.184 6.285 -11.727 1 52.38 387 LYS A C 1
ATOM 3052 O O . LYS A 1 387 ? 6.922 5.895 -12.633 1 52.38 387 LYS A O 1
ATOM 3057 N N . GLU A 1 388 ? 6.824 6.84 -10.844 1 49.47 388 GLU A N 1
ATOM 3058 C CA . GLU A 1 388 ? 8.219 6.715 -10.438 1 49.47 388 GLU A CA 1
ATOM 3059 C C . GLU A 1 388 ? 8.836 5.426 -10.969 1 49.47 388 GLU A C 1
ATOM 3061 O O . GLU A 1 388 ? 8.125 4.473 -11.281 1 49.47 388 GLU A O 1
ATOM 3066 N N . SER A 1 389 ? 10.062 5.395 -11.453 1 48.81 389 SER A N 1
ATOM 3067 C CA . SER A 1 389 ? 11.016 4.422 -11.977 1 48.81 389 SER A CA 1
ATOM 3068 C C . SER A 1 389 ? 11.125 3.203 -11.07 1 48.81 389 SER A C 1
ATOM 3070 O O . SER A 1 389 ? 11.297 3.34 -9.859 1 48.81 389 SER A O 1
ATOM 3072 N N . HIS A 1 390 ? 10.797 2.105 -11.672 1 56.19 390 HIS A N 1
ATOM 3073 C CA . HIS A 1 390 ? 11.273 0.8 -11.234 1 56.19 390 HIS A CA 1
ATOM 3074 C C . HIS A 1 390 ? 10.531 0.332 -9.984 1 56.19 390 HIS A C 1
ATOM 3076 O O . HIS A 1 390 ? 10.953 -0.612 -9.32 1 56.19 390 HIS A O 1
ATOM 3082 N N . VAL A 1 391 ? 9.297 1.135 -9.672 1 61.62 391 VAL A N 1
ATOM 3083 C CA . VAL A 1 391 ? 8.852 0.635 -8.375 1 61.62 391 VAL A CA 1
ATOM 3084 C C . VAL A 1 391 ? 7.492 -0.042 -8.523 1 61.62 391 VAL A C 1
ATOM 3086 O O . VAL A 1 391 ? 7.176 -0.988 -7.797 1 61.62 391 VAL A O 1
ATOM 3089 N N . TRP A 1 392 ? 6.801 0.246 -9.703 1 71.69 392 TRP A N 1
ATOM 3090 C CA . TRP A 1 392 ? 5.449 -0.304 -9.781 1 71.69 392 TRP A CA 1
ATOM 3091 C C . TRP A 1 392 ? 5.488 -1.819 -9.953 1 71.69 392 TRP A C 1
ATOM 3093 O O . TRP A 1 392 ? 4.746 -2.545 -9.281 1 71.69 392 TRP A O 1
ATOM 3103 N N . PHE A 1 393 ? 6.477 -2.371 -10.664 1 77.88 393 PHE A N 1
ATOM 3104 C CA . PHE A 1 393 ? 6.527 -3.785 -11.016 1 77.88 393 PHE A CA 1
ATOM 3105 C C . PHE A 1 393 ? 6.898 -4.629 -9.805 1 77.88 393 PHE A C 1
ATOM 3107 O O . PHE A 1 393 ? 6.605 -5.828 -9.758 1 77.88 393 PHE A O 1
ATOM 3114 N N . ARG A 1 394 ? 7.492 -3.943 -8.93 1 84.62 394 ARG A N 1
ATOM 3115 C CA . ARG A 1 394 ? 8.117 -4.66 -7.824 1 84.62 394 ARG A CA 1
ATOM 3116 C C . ARG A 1 394 ? 7.09 -5.496 -7.066 1 84.62 394 ARG A C 1
ATOM 3118 O O . ARG A 1 394 ? 7.363 -6.645 -6.703 1 84.62 394 ARG A O 1
ATOM 3125 N N . ASP A 1 395 ? 5.871 -4.953 -6.957 1 89 395 ASP A N 1
ATOM 3126 C CA . ASP A 1 395 ? 4.891 -5.66 -6.137 1 89 395 ASP A CA 1
ATOM 3127 C C . ASP A 1 395 ? 3.568 -5.828 -6.883 1 89 395 ASP A C 1
ATOM 3129 O O . ASP A 1 395 ? 2.549 -6.168 -6.281 1 89 395 ASP A O 1
ATOM 3133 N N . LYS A 1 396 ? 3.631 -5.621 -8.266 1 90.19 396 LYS A N 1
ATOM 3134 C CA . LYS A 1 396 ? 2.379 -5.664 -9.016 1 90.19 396 LYS A CA 1
ATOM 3135 C C . LYS A 1 396 ? 2.41 -6.758 -10.086 1 90.19 396 LYS A C 1
ATOM 3137 O O . LYS A 1 396 ? 1.391 -7.051 -10.711 1 90.19 396 LYS A O 1
ATOM 3142 N N . VAL A 1 397 ? 3.584 -7.34 -10.227 1 91.44 397 VAL A N 1
ATOM 3143 C CA . VAL A 1 397 ? 3.686 -8.352 -11.273 1 91.44 397 VAL A CA 1
ATOM 3144 C C . VAL A 1 397 ? 4.387 -9.594 -10.719 1 91.44 397 VAL A C 1
ATOM 3146 O O . VAL A 1 397 ? 5.473 -9.492 -10.141 1 91.44 397 VAL A O 1
ATOM 3149 N N . VAL A 1 398 ? 3.736 -10.695 -10.859 1 95.31 398 VAL A N 1
ATOM 3150 C CA . VAL A 1 398 ? 4.371 -11.977 -10.578 1 95.31 398 VAL A CA 1
ATOM 3151 C C . VAL A 1 398 ? 5.125 -12.469 -11.812 1 95.31 398 VAL A C 1
ATOM 3153 O O . VAL A 1 398 ? 4.539 -12.617 -12.891 1 95.31 398 VAL A O 1
ATOM 3156 N N . THR A 1 399 ? 6.422 -12.68 -11.719 1 94.75 399 THR A N 1
ATOM 3157 C CA . THR A 1 399 ? 7.254 -13.078 -12.852 1 94.75 399 THR A CA 1
ATOM 3158 C C . THR A 1 399 ? 7.496 -14.586 -12.836 1 94.75 399 THR A C 1
ATOM 3160 O O . THR A 1 399 ? 7.676 -15.18 -11.773 1 94.75 399 THR A O 1
ATOM 3163 N N . VAL A 1 400 ? 7.465 -15.203 -14.031 1 93.69 400 VAL A N 1
ATOM 3164 C CA . VAL A 1 400 ? 7.605 -16.656 -14.141 1 93.69 400 VAL A CA 1
ATOM 3165 C C . VAL A 1 400 ? 8.492 -17 -15.336 1 93.69 400 VAL A C 1
ATOM 3167 O O . VAL A 1 400 ? 8.609 -16.203 -16.281 1 93.69 400 VAL A O 1
ATOM 3170 N N . ILE A 1 401 ? 9.109 -18.188 -15.281 1 93.88 401 ILE A N 1
ATOM 3171 C CA . ILE A 1 401 ? 9.867 -18.734 -16.391 1 93.88 401 ILE A CA 1
ATOM 3172 C C . ILE A 1 401 ? 9.016 -19.766 -17.141 1 93.88 401 ILE A C 1
ATOM 3174 O O . ILE A 1 401 ? 9 -19.797 -18.375 1 93.88 401 ILE A O 1
ATOM 3178 N N . ASP A 1 402 ? 8.414 -20.562 -16.312 1 91.81 402 ASP A N 1
ATOM 3179 C CA . ASP A 1 402 ? 7.523 -21.625 -16.781 1 91.81 402 ASP A CA 1
ATOM 3180 C C . ASP A 1 402 ? 6.211 -21.625 -16 1 91.81 402 ASP A C 1
ATOM 3182 O O . ASP A 1 402 ? 6.148 -21.109 -14.875 1 91.81 402 ASP A O 1
ATOM 3186 N N . ASP A 1 403 ? 5.195 -22.062 -16.703 1 88.94 403 ASP A N 1
ATOM 3187 C CA . ASP A 1 403 ? 3.947 -22.312 -15.992 1 88.94 403 ASP A CA 1
ATOM 3188 C C . ASP A 1 403 ? 3.221 -23.531 -16.578 1 88.94 403 ASP A C 1
ATOM 3190 O O . ASP A 1 403 ? 3.752 -24.219 -17.438 1 88.94 403 ASP A O 1
ATOM 3194 N N . HIS A 1 404 ? 2.105 -23.812 -16.047 1 89.56 404 HIS A N 1
ATOM 3195 C CA . HIS A 1 404 ? 1.434 -25.078 -16.344 1 89.56 404 HIS A CA 1
ATOM 3196 C C . HIS A 1 404 ? 0.719 -25.016 -17.703 1 89.56 404 HIS A C 1
ATOM 3198 O O . HIS A 1 404 ? 0.291 -26.047 -18.219 1 89.56 404 HIS A O 1
ATOM 3204 N N . ASP A 1 405 ? 0.64 -23.828 -18.297 1 84.75 405 ASP A N 1
ATOM 3205 C CA . ASP A 1 405 ? -0.066 -23.688 -19.578 1 84.75 405 ASP A CA 1
ATOM 3206 C C . ASP A 1 405 ? 0.865 -23.172 -20.656 1 84.75 405 ASP A C 1
ATOM 3208 O O . ASP A 1 405 ? 0.654 -23.438 -21.844 1 84.75 405 ASP A O 1
ATOM 3212 N N . GLN A 1 406 ? 1.77 -22.406 -20.266 1 83.06 406 GLN A N 1
ATOM 3213 C CA . GLN A 1 406 ? 2.674 -21.734 -21.188 1 83.06 406 GLN A CA 1
ATOM 3214 C C . GLN A 1 406 ? 1.904 -21.094 -22.328 1 83.06 406 GLN A C 1
ATOM 3216 O O . GLN A 1 406 ? 2.221 -21.312 -23.5 1 83.06 406 GLN A O 1
ATOM 3221 N N . VAL A 1 407 ? 0.984 -20.266 -22.047 1 74.56 407 VAL A N 1
ATOM 3222 C CA . VAL A 1 407 ? 0.075 -19.656 -23 1 74.56 407 VAL A CA 1
ATOM 3223 C C . VAL A 1 407 ? 0.871 -18.844 -24.016 1 74.56 407 VAL A C 1
ATOM 3225 O O . VAL A 1 407 ? 0.495 -18.75 -25.188 1 74.56 407 VAL A O 1
ATOM 3228 N N . CYS A 1 408 ? 1.986 -18.375 -23.594 1 75.12 408 CYS A N 1
ATOM 3229 C CA . CYS A 1 408 ? 2.799 -17.5 -24.438 1 75.12 408 CYS A CA 1
ATOM 3230 C C . CYS A 1 408 ? 3.424 -18.266 -25.594 1 75.12 408 CYS A C 1
ATOM 3232 O O . CYS A 1 408 ? 3.891 -17.672 -26.562 1 75.12 408 CYS A O 1
ATOM 3234 N N . ARG A 1 409 ? 3.424 -19.594 -25.531 1 80.94 409 ARG A N 1
ATOM 3235 C CA . ARG A 1 409 ? 4.141 -20.391 -26.516 1 80.94 409 ARG A CA 1
ATOM 3236 C C . ARG A 1 409 ? 3.188 -20.938 -27.594 1 80.94 409 ARG A C 1
ATOM 3238 O O . ARG A 1 409 ? 3.619 -21.562 -28.562 1 80.94 409 ARG A O 1
ATOM 3245 N N . GLY A 1 410 ? 2.01 -20.703 -27.469 1 77.44 410 GLY A N 1
ATOM 3246 C CA . GLY A 1 410 ? 1.061 -21.219 -28.453 1 77.44 410 GLY A CA 1
ATOM 3247 C C . GLY A 1 410 ? 1.059 -22.734 -28.531 1 77.44 410 GLY A C 1
ATOM 3248 O O . GLY A 1 410 ? 0.896 -23.422 -27.531 1 77.44 410 GLY A O 1
ATOM 3249 N N . ALA A 1 411 ? 1.49 -23.25 -29.703 1 76.38 411 ALA A N 1
ATOM 3250 C CA . ALA A 1 411 ? 1.375 -24.672 -29.953 1 76.38 411 ALA A CA 1
ATOM 3251 C C . ALA A 1 411 ? 2.619 -25.422 -29.469 1 76.38 411 ALA A C 1
ATOM 3253 O O . ALA A 1 411 ? 2.566 -26.625 -29.203 1 76.38 411 ALA A O 1
ATOM 3254 N N . LYS A 1 412 ? 3.691 -24.766 -29.406 1 80.12 412 LYS A N 1
ATOM 3255 C CA . LYS A 1 412 ? 4.922 -25.422 -28.984 1 80.12 412 LYS A CA 1
ATOM 3256 C C . LYS A 1 412 ? 5.121 -25.328 -27.484 1 80.12 412 LYS A C 1
ATOM 3258 O O . LYS A 1 412 ? 6.027 -24.641 -27.016 1 80.12 412 LYS A O 1
ATOM 3263 N N . LYS A 1 413 ? 4.418 -26.188 -26.797 1 88.62 413 LYS A N 1
ATOM 3264 C CA . LYS A 1 413 ? 4.453 -26.188 -25.344 1 88.62 413 LYS A CA 1
ATOM 3265 C C . LYS A 1 413 ? 5.672 -26.938 -24.828 1 88.62 413 LYS A C 1
ATOM 3267 O O . LYS A 1 413 ? 5.844 -28.125 -25.125 1 88.62 413 LYS A O 1
ATOM 3272 N N . GLU A 1 414 ? 6.504 -26.312 -24.203 1 91.56 414 GLU A N 1
ATOM 3273 C CA . GLU A 1 414 ? 7.688 -26.891 -23.578 1 91.56 414 GLU A CA 1
ATOM 3274 C C . GLU A 1 414 ? 8.234 -25.984 -22.484 1 91.56 414 GLU A C 1
ATOM 3276 O O . GLU A 1 414 ? 7.871 -24.812 -22.406 1 91.56 414 GLU A O 1
ATOM 3281 N N . ARG A 1 415 ? 8.969 -26.562 -21.641 1 95.38 415 ARG A N 1
ATOM 3282 C CA . ARG A 1 415 ? 9.602 -25.797 -20.578 1 95.38 415 ARG A CA 1
ATOM 3283 C C . ARG A 1 415 ? 10.969 -25.266 -21.016 1 95.38 415 ARG A C 1
ATOM 3285 O O . ARG A 1 415 ? 11.414 -25.531 -22.125 1 95.38 415 ARG A O 1
ATOM 3292 N N . PHE A 1 416 ? 11.586 -24.469 -20.281 1 95.56 416 PHE A N 1
ATOM 3293 C CA . PHE A 1 416 ? 12.836 -23.781 -20.578 1 95.56 416 PHE A CA 1
ATOM 3294 C C . PHE A 1 416 ? 13.898 -24.781 -21.016 1 95.56 416 PHE A C 1
ATOM 3296 O O . PHE A 1 416 ? 14.68 -24.516 -21.938 1 95.56 416 PHE A O 1
ATOM 3303 N N . CYS A 1 417 ? 13.938 -26 -20.406 1 96.12 417 CYS A N 1
ATOM 3304 C CA . CYS A 1 417 ? 15.031 -26.953 -20.562 1 96.12 417 CYS A CA 1
ATOM 3305 C C . CYS A 1 417 ? 14.781 -27.875 -21.75 1 96.12 417 CYS A C 1
ATOM 3307 O O . CYS A 1 417 ? 15.586 -28.766 -22.016 1 96.12 417 CYS A O 1
ATOM 3309 N N . ALA A 1 418 ? 13.758 -27.703 -22.484 1 94.44 418 ALA A N 1
ATOM 3310 C CA . ALA A 1 418 ? 13.43 -28.578 -23.609 1 94.44 418 ALA A CA 1
ATOM 3311 C C . ALA A 1 418 ? 14.391 -28.344 -24.781 1 94.44 418 ALA A C 1
ATOM 3313 O O . ALA A 1 418 ? 14.875 -27.219 -24.984 1 94.44 418 ALA A O 1
ATOM 3314 N N . GLY A 1 419 ? 14.594 -29.422 -25.547 1 91.38 419 GLY A N 1
ATOM 3315 C CA . GLY A 1 419 ? 15.383 -29.312 -26.766 1 91.38 419 GLY A CA 1
ATOM 3316 C C . GLY A 1 419 ? 16.859 -29.594 -26.547 1 91.38 419 GLY A C 1
ATOM 3317 O O . GLY A 1 419 ? 17.234 -30.688 -26.094 1 91.38 419 GLY A O 1
ATOM 3318 N N . ASP A 1 420 ? 17.641 -28.531 -26.719 1 90.56 420 ASP A N 1
ATOM 3319 C CA . ASP A 1 420 ? 19.078 -28.672 -26.609 1 90.56 420 ASP A CA 1
ATOM 3320 C C . ASP A 1 420 ? 19.5 -28.906 -25.156 1 90.56 420 ASP A C 1
ATOM 3322 O O . ASP A 1 420 ? 19.156 -28.125 -24.266 1 90.56 420 ASP A O 1
ATOM 3326 N N . PRO A 1 421 ? 20.281 -29.969 -24.922 1 87.75 421 PRO A N 1
ATOM 3327 C CA . PRO A 1 421 ? 20.719 -30.281 -23.562 1 87.75 421 PRO A CA 1
ATOM 3328 C C . PRO A 1 421 ? 21.5 -29.141 -22.906 1 87.75 421 PRO A C 1
ATOM 3330 O O . PRO A 1 421 ? 21.578 -29.062 -21.688 1 87.75 421 PRO A O 1
ATOM 3333 N N . LYS A 1 422 ? 22 -28.344 -23.672 1 88.12 422 LYS A N 1
ATOM 3334 C CA . LYS A 1 422 ? 22.766 -27.219 -23.109 1 88.12 422 LYS A CA 1
ATOM 3335 C C . LYS A 1 422 ? 21.859 -26.281 -22.328 1 88.12 422 LYS A C 1
ATOM 3337 O O . LYS A 1 422 ? 22.328 -25.531 -21.469 1 88.12 422 LYS A O 1
ATOM 3342 N N . TRP A 1 423 ? 20.578 -26.297 -22.672 1 93.06 423 TRP A N 1
ATOM 3343 C CA . TRP A 1 423 ? 19.656 -25.406 -21.969 1 93.06 423 TRP A CA 1
ATOM 3344 C C . TRP A 1 423 ? 19.547 -25.766 -20.5 1 93.06 423 TRP A C 1
ATOM 3346 O O . TRP A 1 423 ? 19.281 -24.906 -19.656 1 93.06 423 TRP A O 1
ATOM 3356 N N . ARG A 1 424 ? 19.828 -27.016 -20.219 1 93.69 424 ARG A N 1
ATOM 3357 C CA . ARG A 1 424 ? 19.797 -27.453 -18.828 1 93.69 424 ARG A CA 1
ATOM 3358 C C . ARG A 1 424 ? 20.906 -26.766 -18.031 1 93.69 424 ARG A C 1
ATOM 3360 O O . ARG A 1 424 ? 20.75 -26.516 -16.828 1 93.69 424 ARG A O 1
ATOM 3367 N N . ARG A 1 425 ? 21.938 -26.438 -18.703 1 94.38 425 ARG A N 1
ATOM 3368 C CA . ARG A 1 425 ? 23.062 -25.781 -18.047 1 94.38 425 ARG A CA 1
ATOM 3369 C C . ARG A 1 425 ? 22.734 -24.328 -17.734 1 94.38 425 ARG A C 1
ATOM 3371 O O . ARG A 1 425 ? 23.359 -23.719 -16.875 1 94.38 425 ARG A O 1
ATOM 3378 N N . LEU A 1 426 ? 21.703 -23.797 -18.438 1 97.06 426 LEU A N 1
ATOM 3379 C CA . LEU A 1 426 ? 21.406 -22.375 -18.344 1 97.06 426 LEU A CA 1
ATOM 3380 C C . LEU A 1 426 ? 20.203 -22.125 -17.453 1 97.06 426 LEU A C 1
ATOM 3382 O O . LEU A 1 426 ? 19.859 -20.984 -17.156 1 97.06 426 LEU A O 1
ATOM 3386 N N . VAL A 1 427 ? 19.594 -23.156 -16.969 1 97.69 427 VAL A N 1
ATOM 3387 C CA . VAL A 1 427 ? 18.328 -22.984 -16.25 1 97.69 427 VAL A CA 1
ATOM 3388 C C . VAL A 1 427 ? 18.594 -22.25 -14.93 1 97.69 427 VAL A C 1
ATOM 3390 O O . VAL A 1 427 ? 17.75 -21.469 -14.484 1 97.69 427 VAL A O 1
ATOM 3393 N N . LEU A 1 428 ? 19.766 -22.453 -14.352 1 98.12 428 LEU A N 1
ATOM 3394 C CA . LEU A 1 428 ? 20.109 -21.688 -13.148 1 98.12 428 LEU A CA 1
ATOM 3395 C C . LEU A 1 428 ? 20.141 -20.188 -13.445 1 98.12 428 LEU A C 1
ATOM 3397 O O . LEU A 1 428 ? 19.719 -19.391 -12.625 1 98.12 428 LEU A O 1
ATOM 3401 N N . ASN A 1 429 ? 20.672 -19.828 -14.617 1 98.31 429 ASN A N 1
ATOM 3402 C CA . ASN A 1 429 ? 20.672 -18.422 -15.023 1 98.31 429 ASN A CA 1
ATOM 3403 C C . ASN A 1 429 ? 19.266 -17.859 -15.141 1 98.31 429 ASN A C 1
ATOM 3405 O O . ASN A 1 429 ? 19.016 -16.719 -14.758 1 98.31 429 ASN A O 1
ATOM 3409 N N . ALA A 1 430 ? 18.391 -18.656 -15.68 1 98.25 430 ALA A N 1
ATOM 3410 C CA . ALA A 1 430 ? 17 -18.219 -15.805 1 98.25 430 ALA A CA 1
ATOM 3411 C C . ALA A 1 430 ? 16.359 -17.984 -14.438 1 98.25 430 ALA A C 1
ATOM 3413 O O . ALA A 1 430 ? 15.711 -16.969 -14.211 1 98.25 430 ALA A O 1
ATOM 3414 N N . LEU A 1 431 ? 16.594 -18.891 -13.539 1 98.5 431 LEU A N 1
ATOM 3415 C CA . LEU A 1 431 ? 16.062 -18.781 -12.188 1 98.5 431 LEU A CA 1
ATOM 3416 C C . LEU A 1 431 ? 16.672 -17.578 -11.469 1 98.5 431 LEU A C 1
ATOM 3418 O O . LEU A 1 431 ? 15.961 -16.812 -10.805 1 98.5 431 LEU A O 1
ATOM 3422 N N . ALA A 1 432 ? 17.969 -17.438 -11.617 1 98.62 432 ALA A N 1
ATOM 3423 C CA . ALA A 1 432 ? 18.672 -16.312 -11 1 98.62 432 ALA A CA 1
ATOM 3424 C C . ALA A 1 432 ? 18.141 -14.984 -11.523 1 98.62 432 ALA A C 1
ATOM 3426 O O . ALA A 1 432 ? 17.844 -14.078 -10.742 1 98.62 432 ALA A O 1
ATOM 3427 N N . LEU A 1 433 ? 18.016 -14.914 -12.828 1 98.12 433 LEU A N 1
ATOM 3428 C CA . LEU A 1 433 ? 17.484 -13.695 -13.438 1 98.12 433 LEU A CA 1
ATOM 3429 C C . LEU A 1 433 ? 16.078 -13.398 -12.922 1 98.12 433 LEU A C 1
ATOM 3431 O O . LEU A 1 433 ? 15.789 -12.266 -12.508 1 98.12 433 LEU A O 1
ATOM 3435 N N . ASN A 1 434 ? 15.258 -14.328 -12.859 1 97.5 434 ASN A N 1
ATOM 3436 C CA . ASN A 1 434 ? 13.875 -14.156 -12.414 1 97.5 434 ASN A CA 1
ATOM 3437 C C . ASN A 1 434 ? 13.812 -13.672 -10.969 1 97.5 434 ASN A C 1
ATOM 3439 O O . ASN A 1 434 ? 12.992 -12.812 -10.633 1 97.5 434 ASN A O 1
ATOM 3443 N N . THR A 1 435 ? 14.695 -14.164 -10.086 1 98.12 435 THR A N 1
ATOM 3444 C CA . THR A 1 435 ? 14.578 -13.914 -8.656 1 98.12 435 THR A CA 1
ATOM 3445 C C . THR A 1 435 ? 15.391 -12.688 -8.258 1 98.12 435 THR A C 1
ATOM 3447 O O . THR A 1 435 ? 15.281 -12.203 -7.129 1 98.12 435 THR A O 1
ATOM 3450 N N . THR A 1 436 ? 16.219 -12.188 -9.156 1 97.88 436 THR A N 1
ATOM 3451 C CA . THR A 1 436 ? 17.047 -11.047 -8.781 1 97.88 436 THR A CA 1
ATOM 3452 C C . THR A 1 436 ? 16.734 -9.836 -9.664 1 97.88 436 THR A C 1
ATOM 3454 O O . THR A 1 436 ? 17.438 -8.828 -9.617 1 97.88 436 THR A O 1
ATOM 3457 N N . THR A 1 437 ? 15.711 -9.898 -10.523 1 94.94 437 THR A N 1
ATOM 3458 C CA . THR A 1 437 ? 15.156 -8.742 -11.219 1 94.94 437 THR A CA 1
ATOM 3459 C C . THR A 1 437 ? 13.805 -8.344 -10.633 1 94.94 437 THR A C 1
ATOM 3461 O O . THR A 1 437 ? 13.289 -9.023 -9.742 1 94.94 437 THR A O 1
ATOM 3464 N N . LEU A 1 438 ? 13.266 -7.242 -11.109 1 91.38 438 LEU A N 1
ATOM 3465 C CA . LEU A 1 438 ? 12.055 -6.66 -10.539 1 91.38 438 LEU A CA 1
ATOM 3466 C C . LEU A 1 438 ? 10.867 -7.598 -10.719 1 91.38 438 LEU A C 1
ATOM 3468 O O . LEU A 1 438 ? 10.727 -8.234 -11.758 1 91.38 438 LEU A O 1
ATOM 3472 N N . GLY A 1 439 ? 9.953 -7.562 -9.664 1 92.19 439 GLY A N 1
ATOM 3473 C CA . GLY A 1 439 ? 8.758 -8.391 -9.648 1 92.19 439 GLY A CA 1
ATOM 3474 C C . GLY A 1 439 ? 8.703 -9.336 -8.461 1 92.19 439 GLY A C 1
ATOM 3475 O O . GLY A 1 439 ? 9.609 -9.352 -7.629 1 92.19 439 GLY A O 1
ATOM 3476 N N . ILE A 1 440 ? 7.59 -10.023 -8.328 1 96.44 440 ILE A N 1
ATOM 3477 C CA . ILE A 1 440 ? 7.445 -11.117 -7.371 1 96.44 440 ILE A CA 1
ATOM 3478 C C . ILE A 1 440 ? 7.742 -12.445 -8.055 1 96.44 440 ILE A C 1
ATOM 3480 O O . ILE A 1 440 ? 6.926 -12.953 -8.828 1 96.44 440 ILE A O 1
ATOM 3484 N N . PRO A 1 441 ? 8.875 -12.984 -7.777 1 97.62 441 PRO A N 1
ATOM 3485 C CA . PRO A 1 441 ? 9.266 -14.172 -8.539 1 97.62 441 PRO A CA 1
ATOM 3486 C C . PRO A 1 441 ? 8.445 -15.406 -8.164 1 97.62 441 PRO A C 1
ATOM 3488 O O . PRO A 1 441 ? 8.133 -15.609 -6.992 1 97.62 441 PRO A O 1
ATOM 3491 N N . CYS A 1 442 ? 8.133 -16.125 -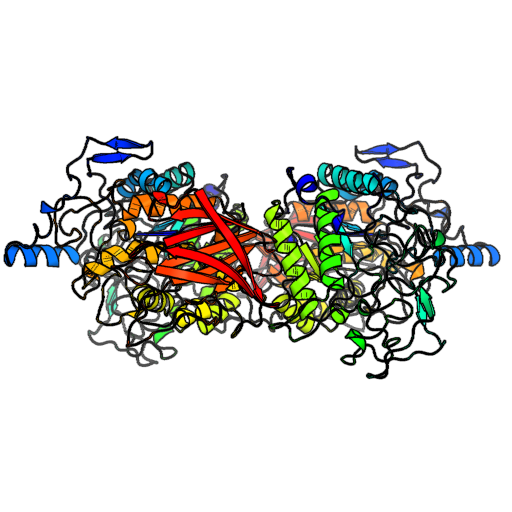9.172 1 97.94 442 CYS A N 1
ATOM 3492 C CA . CYS A 1 442 ? 7.418 -17.375 -9.016 1 97.94 442 CYS A CA 1
ATOM 3493 C C . CYS A 1 442 ? 8.156 -18.516 -9.719 1 97.94 442 CYS A C 1
ATOM 3495 O O . CYS A 1 442 ? 8.5 -18.391 -10.898 1 97.94 442 CYS A O 1
ATOM 3497 N N . VAL A 1 443 ? 8.414 -19.531 -9.008 1 98.06 443 VAL A N 1
ATOM 3498 C CA . VAL A 1 443 ? 9.031 -20.75 -9.531 1 98.06 443 VAL A CA 1
ATOM 3499 C C . VAL A 1 443 ? 7.957 -21.812 -9.781 1 98.06 443 VAL A C 1
ATOM 3501 O O . VAL A 1 443 ? 7.129 -22.078 -8.906 1 98.06 443 VAL A O 1
ATOM 3504 N N . TYR A 1 444 ? 7.957 -22.359 -10.977 1 97.62 444 TYR A N 1
ATOM 3505 C CA . TYR A 1 444 ? 7.094 -23.484 -11.281 1 97.62 444 TYR A CA 1
ATOM 3506 C C . TYR A 1 444 ? 7.742 -24.797 -10.844 1 97.62 444 TYR A C 1
ATOM 3508 O O . TYR A 1 444 ? 8.938 -25 -11.055 1 97.62 444 TYR A O 1
ATOM 3516 N N . TYR A 1 445 ? 6.98 -25.641 -10.203 1 98.19 445 TYR A N 1
ATOM 3517 C CA . TYR A 1 445 ? 7.566 -26.859 -9.641 1 98.19 445 TYR A CA 1
ATOM 3518 C C . TYR A 1 445 ? 8.328 -27.641 -10.703 1 98.19 445 TYR A C 1
ATOM 3520 O O . TYR A 1 445 ? 7.91 -27.672 -11.867 1 98.19 445 TYR A O 1
ATOM 3528 N N . GLY A 1 446 ? 9.422 -28.203 -10.328 1 97.88 446 GLY A N 1
ATOM 3529 C CA . GLY A 1 446 ? 10.211 -29.031 -11.219 1 97.88 446 GLY A CA 1
ATOM 3530 C C . GLY A 1 446 ? 11.312 -28.281 -11.922 1 97.88 446 GLY A C 1
ATOM 3531 O O . GLY A 1 446 ? 12.258 -28.875 -12.438 1 97.88 446 GLY A O 1
ATOM 3532 N N . THR A 1 447 ? 11.188 -26.922 -11.961 1 98.06 447 THR A N 1
ATOM 3533 C CA . THR A 1 447 ? 12.234 -26.141 -12.609 1 98.06 447 THR A CA 1
ATOM 3534 C C . THR A 1 447 ? 13.562 -26.297 -11.867 1 98.06 447 THR A C 1
ATOM 3536 O O . THR A 1 447 ? 14.617 -26.375 -12.492 1 98.06 447 THR A O 1
ATOM 3539 N N . GLU A 1 448 ? 13.508 -26.406 -10.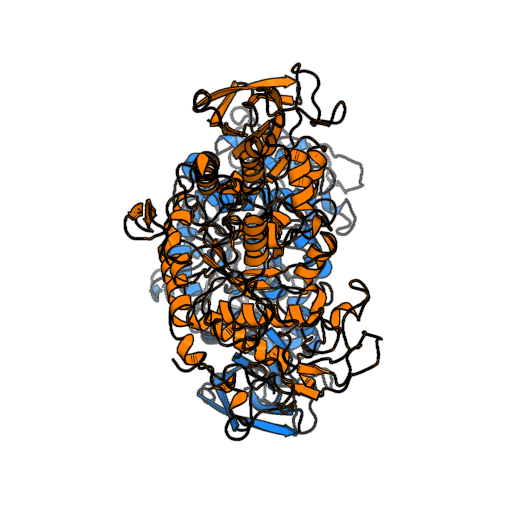555 1 98.12 448 GLU A N 1
ATOM 3540 C CA . GLU A 1 448 ? 14.695 -26.562 -9.719 1 98.12 448 GLU A CA 1
ATOM 3541 C C . GLU A 1 448 ? 15.344 -27.922 -9.93 1 98.12 448 GLU A C 1
ATOM 3543 O O . GLU A 1 448 ? 16.469 -28.156 -9.477 1 98.12 448 GLU A O 1
ATOM 3548 N N . GLN A 1 449 ? 14.625 -28.828 -10.586 1 97.62 449 GLN A N 1
ATOM 3549 C CA . GLN A 1 449 ? 15.133 -30.156 -10.953 1 97.62 449 GLN A CA 1
ATOM 3550 C C . GLN A 1 449 ? 15.375 -30.25 -12.453 1 97.62 449 GLN A C 1
ATOM 3552 O O . GLN A 1 449 ? 15.602 -31.344 -12.984 1 97.62 449 GLN A O 1
ATOM 3557 N N . ALA A 1 450 ? 15.203 -29.156 -13.219 1 96.88 450 ALA A N 1
ATOM 3558 C CA . ALA A 1 450 ? 15.5 -28.984 -14.641 1 96.88 450 ALA A CA 1
ATOM 3559 C C . ALA A 1 450 ? 14.547 -29.797 -15.5 1 96.88 450 ALA A C 1
ATOM 3561 O O . ALA A 1 450 ? 14.945 -30.375 -16.516 1 96.88 450 ALA A O 1
ATOM 3562 N N . PHE A 1 451 ? 13.281 -29.891 -15.047 1 96.88 451 PHE A N 1
ATOM 3563 C CA . PHE A 1 451 ? 12.281 -30.531 -15.891 1 96.88 451 PHE A CA 1
ATOM 3564 C C . PHE A 1 451 ? 12.266 -29.922 -17.281 1 96.88 451 PHE A C 1
ATOM 3566 O O . PHE A 1 451 ? 12.352 -28.703 -17.422 1 96.88 451 PHE A O 1
ATOM 3573 N N . ASP A 1 452 ? 12.125 -30.688 -18.328 1 94.62 452 ASP A N 1
ATOM 3574 C CA . ASP A 1 452 ? 12.195 -30.188 -19.703 1 94.62 452 ASP A CA 1
ATOM 3575 C C . ASP A 1 452 ? 10.805 -30.062 -20.312 1 94.62 452 ASP A C 1
ATOM 3577 O O . ASP A 1 452 ? 10.586 -29.25 -21.219 1 94.62 452 ASP A O 1
ATOM 3581 N N . GLY A 1 453 ? 9.875 -30.859 -19.844 1 93.38 453 GLY A N 1
ATOM 3582 C CA . GLY A 1 453 ? 8.516 -30.781 -20.344 1 93.38 453 GLY A CA 1
ATOM 3583 C C . GLY A 1 453 ? 8.422 -31 -21.844 1 93.38 453 GLY A C 1
ATOM 3584 O O . GLY A 1 453 ? 7.594 -30.375 -22.516 1 93.38 453 GLY A O 1
ATOM 3585 N N . GLU A 1 454 ? 9.219 -31.781 -22.406 1 89.38 454 GLU A N 1
ATOM 3586 C CA . GLU A 1 454 ? 9.281 -31.984 -23.859 1 89.38 454 GLU A CA 1
ATOM 3587 C C . GLU A 1 454 ? 8.148 -32.906 -24.328 1 89.38 454 GLU A C 1
ATOM 3589 O O . GLU A 1 454 ? 7.883 -33.938 -23.734 1 89.38 454 GLU A O 1
ATOM 3594 N N . GLY A 1 455 ? 7.402 -32.531 -25.375 1 86.19 455 GLY A N 1
ATOM 3595 C CA . GLY A 1 455 ? 6.375 -33.375 -25.969 1 86.19 455 GLY A CA 1
ATOM 3596 C C . GLY A 1 455 ? 5.32 -32.594 -26.719 1 86.19 455 GLY A C 1
ATOM 3597 O O . GLY A 1 455 ? 4.516 -33.156 -27.469 1 86.19 455 GLY A O 1
ATOM 3598 N N . GLY A 1 456 ? 5.266 -31.25 -26.453 1 85.69 456 GLY A N 1
ATOM 3599 C CA . GLY A 1 456 ? 4.457 -30.359 -27.281 1 85.69 456 GLY A CA 1
ATOM 3600 C C . GLY A 1 456 ? 3.006 -30.297 -26.859 1 85.69 456 GLY A C 1
ATOM 3601 O O . GLY A 1 456 ? 2.121 -30.016 -27.672 1 85.69 456 GLY A O 1
ATOM 3602 N N . ASP A 1 457 ? 2.779 -30.734 -25.719 1 88.75 457 ASP A N 1
ATOM 3603 C CA . ASP A 1 457 ? 1.43 -30.719 -25.156 1 88.75 457 ASP A CA 1
ATOM 3604 C C . ASP A 1 457 ? 1.45 -30.297 -23.703 1 88.75 457 ASP A C 1
ATOM 3606 O O . ASP A 1 457 ? 2.479 -30.406 -23.031 1 88.75 457 ASP A O 1
ATOM 3610 N N . ASP A 1 458 ? 0.293 -29.812 -23.172 1 90.31 458 ASP A N 1
ATOM 3611 C CA . ASP A 1 458 ? 0.176 -29.344 -21.797 1 90.31 458 ASP A CA 1
ATOM 3612 C C . ASP A 1 458 ? 0.598 -30.438 -20.812 1 90.31 458 ASP A C 1
ATOM 3614 O O . ASP A 1 458 ? 1.18 -30.141 -19.766 1 90.31 458 ASP A O 1
ATOM 3618 N N . ARG A 1 459 ? 0.251 -31.656 -21.156 1 91.69 459 ARG A N 1
ATOM 3619 C CA . ARG A 1 459 ? 0.492 -32.719 -20.203 1 91.69 459 ARG A CA 1
ATOM 3620 C C . ARG A 1 459 ? 1.978 -32.844 -19.891 1 91.69 459 ARG A C 1
ATOM 3622 O O . ARG A 1 459 ? 2.346 -33.219 -18.766 1 91.69 459 ARG A O 1
ATOM 3629 N N . TYR A 1 460 ? 2.814 -32.469 -20.844 1 93.69 460 TYR A N 1
ATOM 3630 C CA . TYR A 1 460 ? 4.25 -32.625 -20.625 1 93.69 460 TYR A CA 1
ATOM 3631 C C . TYR A 1 460 ? 4.809 -31.5 -19.766 1 93.69 460 TYR A C 1
ATOM 3633 O O . TYR A 1 460 ? 5.91 -31.609 -19.219 1 93.69 460 TYR A O 1
ATOM 3641 N N . LEU A 1 461 ? 4.055 -30.375 -19.656 1 95.38 461 LEU A N 1
ATOM 3642 C CA . LEU A 1 461 ? 4.395 -29.312 -18.734 1 95.38 461 LEU A CA 1
ATOM 3643 C C . LEU A 1 461 ? 4.027 -29.688 -17.297 1 95.38 461 LEU A C 1
ATOM 3645 O O . LEU A 1 461 ? 4.457 -29.047 -16.344 1 95.38 461 LEU A O 1
ATOM 3649 N N . ARG A 1 462 ? 3.25 -30.797 -17.203 1 96.88 462 ARG A N 1
ATOM 3650 C CA . ARG A 1 462 ? 2.594 -31.141 -15.953 1 96.88 462 ARG A CA 1
ATOM 3651 C C . ARG A 1 462 ? 3.035 -32.531 -15.461 1 96.88 462 ARG A C 1
ATOM 3653 O O . ARG A 1 462 ? 2.221 -33.281 -14.953 1 96.88 462 ARG A O 1
ATOM 3660 N N . GLU A 1 463 ? 4.27 -32.875 -15.656 1 96.56 463 GLU A N 1
ATOM 3661 C CA . GLU A 1 463 ? 4.844 -34.125 -15.219 1 96.56 463 GLU A CA 1
ATOM 3662 C C . GLU A 1 463 ? 4.938 -34.188 -13.695 1 96.56 463 GLU A C 1
ATOM 3664 O O . GLU A 1 463 ? 4.992 -33.156 -13.023 1 96.56 463 GLU A O 1
ATOM 3669 N N . CYS A 1 464 ? 5.027 -35.406 -13.172 1 97.56 464 CYS A N 1
ATOM 3670 C CA . CYS A 1 464 ? 4.961 -35.594 -11.734 1 97.56 464 CYS A CA 1
ATOM 3671 C C . CYS A 1 464 ? 6.336 -35.438 -11.094 1 97.56 464 CYS A C 1
ATOM 3673 O O . CYS A 1 464 ? 7.309 -36.062 -11.555 1 97.56 464 CYS A O 1
ATOM 3675 N N . MET A 1 465 ? 6.348 -34.75 -9.992 1 97.69 465 MET A N 1
ATOM 3676 C CA . MET A 1 465 ? 7.535 -34.656 -9.156 1 97.69 465 MET A CA 1
ATOM 3677 C C . MET A 1 465 ? 7.781 -35.938 -8.391 1 97.69 465 MET A C 1
ATOM 3679 O O . MET A 1 465 ? 8.93 -36.375 -8.211 1 97.69 465 MET A O 1
ATOM 3683 N N . PHE A 1 466 ? 6.684 -36.656 -8.039 1 95.31 466 PHE A N 1
ATOM 3684 C CA . PHE A 1 466 ? 6.824 -37.875 -7.238 1 95.31 466 PHE A CA 1
ATOM 3685 C C . PHE A 1 466 ? 6.953 -39.094 -8.133 1 95.31 466 PHE A C 1
ATOM 3687 O O . PHE A 1 466 ? 7.105 -40.219 -7.633 1 95.31 466 PHE A O 1
ATOM 3694 N N . GLY A 1 467 ? 6.957 -38.906 -9.508 1 89.56 467 GLY A N 1
ATOM 3695 C CA . GLY A 1 467 ? 7.18 -39.969 -10.484 1 89.56 467 GLY A CA 1
ATOM 3696 C C . GLY A 1 467 ? 5.922 -40.719 -10.836 1 89.56 467 GLY A C 1
ATOM 3697 O O . GLY A 1 467 ? 5.391 -40.594 -11.938 1 89.56 467 GLY A O 1
ATOM 3698 N N . GLY A 1 468 ? 5.477 -41.562 -9.93 1 91.56 468 GLY A N 1
ATOM 3699 C CA . GLY A 1 468 ? 4.297 -42.344 -10.25 1 91.56 468 GLY A CA 1
ATOM 3700 C C . GLY A 1 468 ? 4.289 -42.844 -11.68 1 91.56 468 GLY A C 1
ATOM 3701 O O . GLY A 1 468 ? 5.297 -43.375 -12.164 1 91.56 468 GLY A O 1
ATOM 3702 N N . PRO A 1 469 ? 3.145 -42.75 -12.359 1 92.31 469 PRO A N 1
ATOM 3703 C CA . PRO A 1 469 ? 3.033 -43.281 -13.719 1 92.31 469 PRO A CA 1
ATOM 3704 C C . PRO A 1 469 ? 3.516 -42.312 -14.781 1 92.31 469 PRO A C 1
ATOM 3706 O O . PRO A 1 469 ? 3.684 -42.688 -15.945 1 92.31 469 PRO A O 1
ATOM 3709 N N . PHE A 1 470 ? 3.762 -41.062 -14.461 1 97.19 470 PHE A N 1
ATOM 3710 C CA . PHE A 1 470 ? 4.047 -40.031 -15.438 1 97.19 470 PHE A CA 1
ATOM 3711 C C . PHE A 1 470 ? 5.121 -39.094 -14.922 1 97.19 470 PHE A C 1
ATOM 3713 O O . PHE A 1 470 ? 4.855 -37.906 -14.664 1 97.19 470 PHE A O 1
ATOM 3720 N N . GLY A 1 471 ? 6.277 -39.562 -14.828 1 96.62 471 GLY A N 1
ATOM 3721 C CA . GLY A 1 471 ? 7.391 -38.781 -14.289 1 96.62 471 GLY A CA 1
ATOM 3722 C C . GLY A 1 471 ? 8.125 -37.969 -15.344 1 96.62 471 GLY A C 1
ATOM 3723 O O . GLY A 1 471 ? 7.965 -38.219 -16.547 1 96.62 471 GLY A O 1
ATOM 3724 N N . ALA A 1 472 ? 8.867 -37 -14.93 1 96.31 472 ALA A N 1
ATOM 3725 C CA . ALA A 1 472 ? 9.719 -36.219 -15.812 1 96.31 472 ALA A CA 1
ATOM 3726 C C . ALA A 1 472 ? 10.781 -37.094 -16.484 1 96.31 472 ALA A C 1
ATOM 3728 O O . ALA A 1 472 ? 11.062 -38.188 -16.016 1 96.31 472 ALA A O 1
ATOM 3729 N N . PHE A 1 473 ? 11.305 -36.594 -17.625 1 96.12 473 PHE A N 1
ATOM 3730 C CA . PHE A 1 473 ? 12.359 -37.25 -18.391 1 96.12 473 PHE A CA 1
ATOM 3731 C C . PHE A 1 473 ? 11.898 -38.625 -18.875 1 96.12 473 PHE A C 1
ATOM 3733 O O . PHE A 1 473 ? 12.688 -39.594 -18.906 1 96.12 473 PHE A O 1
ATOM 3740 N N . ARG A 1 474 ? 10.594 -38.75 -19.062 1 96.56 474 ARG A N 1
ATOM 3741 C CA . ARG A 1 474 ? 9.992 -39.969 -19.609 1 96.56 474 ARG A CA 1
ATOM 3742 C C . ARG A 1 474 ? 10.227 -41.156 -18.672 1 96.56 474 ARG A C 1
ATOM 3744 O O . ARG A 1 474 ? 10.602 -42.219 -19.109 1 96.56 474 ARG A O 1
ATOM 3751 N N . THR A 1 475 ? 9.992 -40.875 -17.359 1 97.62 475 THR A N 1
ATOM 3752 C CA . THR A 1 475 ? 10.219 -41.906 -16.359 1 97.62 475 THR A CA 1
ATOM 3753 C C . THR A 1 475 ? 8.906 -42.312 -15.688 1 97.62 475 THR A C 1
ATOM 3755 O O . THR A 1 475 ? 7.879 -41.656 -15.898 1 97.62 475 THR A O 1
ATOM 3758 N N . ARG A 1 476 ? 8.977 -43.344 -14.969 1 97.06 476 ARG A N 1
ATOM 3759 C CA . ARG A 1 476 ? 7.961 -43.781 -14.016 1 97.06 476 ARG A CA 1
ATOM 3760 C C . ARG A 1 476 ? 8.602 -44.375 -12.766 1 97.06 476 ARG A C 1
ATOM 3762 O O . ARG A 1 476 ? 9.711 -44.906 -12.82 1 97.06 476 ARG A O 1
ATOM 3769 N N . GLY A 1 477 ? 7.969 -44.156 -11.672 1 96.44 477 GLY A N 1
ATOM 3770 C CA . GLY A 1 477 ? 8.32 -44.844 -10.445 1 96.44 477 GLY A CA 1
ATOM 3771 C C . GLY A 1 477 ? 9.555 -44.281 -9.766 1 96.44 477 GLY A C 1
ATOM 3772 O O . GLY A 1 477 ? 10.195 -44.938 -8.961 1 96.44 477 GLY A O 1
ATOM 3773 N N . VAL A 1 478 ? 9.938 -43.062 -10.102 1 97.94 478 VAL A N 1
ATOM 3774 C CA . VAL A 1 478 ? 11.055 -42.406 -9.438 1 97.94 478 VAL A CA 1
ATOM 3775 C C . VAL A 1 478 ? 10.688 -40.969 -9.094 1 97.94 478 VAL A C 1
ATOM 3777 O O . VAL A 1 478 ? 10.008 -40.312 -9.867 1 97.94 478 VAL A O 1
ATOM 3780 N N . GLN A 1 479 ? 11.125 -40.5 -7.926 1 97.69 479 GLN A N 1
ATOM 3781 C CA . GLN A 1 479 ? 10.766 -39.156 -7.473 1 97.69 479 GLN A CA 1
ATOM 3782 C C . GLN A 1 479 ? 11.914 -38.188 -7.68 1 97.69 479 GLN A C 1
ATOM 3784 O O . GLN A 1 479 ? 13.055 -38.594 -7.918 1 97.69 479 GLN A O 1
ATOM 3789 N N . PHE A 1 480 ? 11.648 -36.844 -7.508 1 98.19 480 PHE A N 1
ATOM 3790 C CA . PHE A 1 480 ? 12.633 -35.844 -7.922 1 98.19 480 PHE A CA 1
ATOM 3791 C C . PHE A 1 480 ? 12.875 -34.844 -6.812 1 98.19 480 PHE A C 1
ATOM 3793 O O . PHE A 1 480 ? 13.352 -33.719 -7.07 1 98.19 480 PHE A O 1
ATOM 3800 N N . PHE A 1 481 ? 12.469 -35.125 -5.555 1 98.25 481 PHE A N 1
ATOM 3801 C CA . PHE A 1 481 ? 12.781 -34.25 -4.438 1 98.25 481 PHE A CA 1
ATOM 3802 C C . PHE A 1 481 ? 14.25 -34.375 -4.035 1 98.25 481 PHE A C 1
ATOM 3804 O O . PHE A 1 481 ? 14.547 -34.75 -2.902 1 98.25 481 PHE A O 1
ATOM 3811 N N . ASP A 1 482 ? 15.141 -34.031 -4.941 1 97.69 482 ASP A N 1
ATOM 3812 C CA . ASP A 1 482 ? 16.578 -34.156 -4.766 1 97.69 482 ASP A CA 1
ATOM 3813 C C . ASP A 1 482 ? 17.219 -32.844 -4.352 1 97.69 482 ASP A C 1
ATOM 3815 O O . ASP A 1 482 ? 17.438 -31.953 -5.191 1 97.69 482 ASP A O 1
ATOM 3819 N N . GLU A 1 483 ? 17.594 -32.688 -3.119 1 97.81 483 GLU A N 1
ATOM 3820 C CA . GLU A 1 483 ? 18.188 -31.453 -2.617 1 97.81 483 GLU A CA 1
ATOM 3821 C C . GLU A 1 483 ? 19.672 -31.375 -2.949 1 97.81 483 GLU A C 1
ATOM 3823 O O . GLU A 1 483 ? 20.312 -30.344 -2.721 1 97.81 483 GLU A O 1
ATOM 3828 N N . GLU A 1 484 ? 20.203 -32.469 -3.572 1 96.75 484 GLU A N 1
ATOM 3829 C CA . GLU A 1 484 ? 21.594 -32.469 -4.004 1 96.75 484 GLU A CA 1
ATOM 3830 C C . GLU A 1 484 ? 21.719 -32.062 -5.473 1 96.75 484 GLU A C 1
ATOM 3832 O O . GLU A 1 484 ? 22.828 -31.906 -5.988 1 96.75 484 GLU A O 1
ATOM 3837 N N . ASN A 1 485 ? 20.578 -31.984 -6.121 1 96.94 485 ASN A N 1
ATOM 3838 C CA . ASN A 1 485 ? 20.609 -31.469 -7.484 1 96.94 485 ASN A CA 1
ATOM 3839 C C . ASN A 1 485 ? 21.359 -30.141 -7.562 1 96.94 485 ASN A C 1
ATOM 3841 O O . ASN A 1 485 ? 21.125 -29.234 -6.754 1 96.94 485 ASN A O 1
ATOM 3845 N N . PRO A 1 486 ? 22.266 -30.016 -8.539 1 96.31 486 PRO A N 1
ATOM 3846 C CA . PRO A 1 486 ? 23.078 -28.797 -8.594 1 96.31 486 PRO A CA 1
ATOM 3847 C C . PRO A 1 486 ? 22.25 -27.531 -8.75 1 96.31 486 PRO A C 1
ATOM 3849 O O . PRO A 1 486 ? 22.578 -26.5 -8.164 1 96.31 486 PRO A O 1
ATOM 3852 N N . VAL A 1 487 ? 21.203 -27.562 -9.539 1 97.81 487 VAL A N 1
ATOM 3853 C CA . VAL A 1 487 ? 20.359 -26.391 -9.727 1 97.81 487 VAL A CA 1
ATOM 3854 C C . VAL A 1 487 ? 19.672 -26.031 -8.414 1 97.81 487 VAL A C 1
ATOM 3856 O O . VAL A 1 487 ? 19.672 -24.859 -8 1 97.81 487 VAL A O 1
ATOM 3859 N N . TYR A 1 488 ? 19.125 -27.031 -7.707 1 98.38 488 TYR A N 1
ATOM 3860 C CA . TYR A 1 488 ? 18.484 -26.812 -6.414 1 98.38 488 TYR A CA 1
ATOM 3861 C C . TYR A 1 488 ? 19.453 -26.172 -5.422 1 98.38 488 TYR A C 1
ATOM 3863 O O . TYR A 1 488 ? 19.125 -25.172 -4.785 1 98.38 488 TYR A O 1
ATOM 3871 N N . ARG A 1 489 ? 20.609 -26.734 -5.32 1 98.19 489 ARG A N 1
ATOM 3872 C CA . ARG A 1 489 ? 21.594 -26.297 -4.332 1 98.19 489 ARG A CA 1
ATOM 3873 C C . ARG A 1 489 ? 22.031 -24.859 -4.586 1 98.19 489 ARG A C 1
ATOM 3875 O O . ARG A 1 489 ? 22.062 -24.047 -3.662 1 98.19 489 ARG A O 1
ATOM 3882 N N . GLU A 1 490 ? 22.375 -24.625 -5.844 1 98.44 490 GLU A N 1
ATOM 3883 C CA . GLU A 1 490 ? 22.844 -23.281 -6.172 1 98.44 490 GLU A CA 1
ATOM 3884 C C . GLU A 1 490 ? 21.719 -22.25 -6.055 1 98.44 490 GLU A C 1
ATOM 3886 O O . GLU A 1 490 ? 21.938 -21.141 -5.59 1 98.44 490 GLU A O 1
ATOM 3891 N N . PHE A 1 491 ? 20.578 -22.641 -6.492 1 98.62 491 PHE A N 1
ATOM 3892 C CA . PHE A 1 491 ? 19.422 -21.75 -6.398 1 98.62 491 PHE A CA 1
ATOM 3893 C C . PHE A 1 491 ? 19.125 -21.406 -4.949 1 98.62 491 PHE A C 1
ATOM 3895 O O . PHE A 1 491 ? 18.812 -20.25 -4.633 1 98.62 491 PHE A O 1
ATOM 3902 N N . ALA A 1 492 ? 19.219 -22.375 -4.031 1 98.81 492 ALA A N 1
ATOM 3903 C CA . ALA A 1 492 ? 19.016 -22.141 -2.605 1 98.81 492 ALA A CA 1
ATOM 3904 C C . ALA A 1 492 ? 19.969 -21.078 -2.082 1 98.81 492 ALA A C 1
ATOM 3906 O O . ALA A 1 492 ? 19.578 -20.219 -1.281 1 98.81 492 ALA A O 1
ATOM 3907 N N . LYS A 1 493 ? 21.203 -21.109 -2.562 1 98.69 493 LYS A N 1
ATOM 3908 C CA . LYS A 1 493 ? 22.172 -20.094 -2.168 1 98.69 493 LYS A CA 1
ATOM 3909 C C . LYS A 1 493 ? 21.75 -18.703 -2.666 1 98.69 493 LYS A C 1
ATOM 3911 O O . LYS A 1 493 ? 21.875 -17.719 -1.939 1 98.69 493 LYS A O 1
ATOM 3916 N N . ILE A 1 494 ? 21.312 -18.672 -3.877 1 98.81 494 ILE A N 1
ATOM 3917 C CA . ILE A 1 494 ? 20.875 -17.422 -4.484 1 98.81 494 ILE A CA 1
ATOM 3918 C C . ILE A 1 494 ? 19.703 -16.844 -3.705 1 98.81 494 ILE A C 1
ATOM 3920 O O . ILE A 1 494 ? 19.688 -15.656 -3.377 1 98.81 494 ILE A O 1
ATOM 3924 N N . LEU A 1 495 ? 18.734 -17.672 -3.34 1 98.88 495 LEU A N 1
ATOM 3925 C CA . LEU A 1 495 ? 17.547 -17.203 -2.629 1 98.88 495 LEU A CA 1
ATOM 3926 C C . LEU A 1 495 ? 17.891 -16.781 -1.205 1 98.88 495 LEU A C 1
ATOM 3928 O O . LEU A 1 495 ? 17.281 -15.867 -0.657 1 98.88 495 LEU A O 1
ATOM 3932 N N . ALA A 1 496 ? 18.875 -17.469 -0.611 1 98.69 496 ALA A N 1
ATOM 3933 C CA . ALA A 1 496 ? 19.328 -17.047 0.709 1 98.69 496 ALA A CA 1
ATOM 3934 C C . ALA A 1 496 ? 19.891 -15.633 0.669 1 98.69 496 ALA A C 1
ATOM 3936 O O . ALA A 1 496 ? 19.609 -14.82 1.554 1 98.69 496 ALA A O 1
ATOM 3937 N N . LEU A 1 497 ? 20.641 -15.344 -0.379 1 98.38 497 LEU A N 1
ATOM 3938 C CA . LEU A 1 497 ? 21.188 -14 -0.53 1 98.38 497 LEU A CA 1
ATOM 3939 C C . LEU A 1 497 ? 20.094 -12.984 -0.811 1 98.38 497 LEU A C 1
ATOM 3941 O O . LEU A 1 497 ? 20.141 -11.859 -0.309 1 98.38 497 LEU A O 1
ATOM 3945 N N . ARG A 1 498 ? 19.109 -13.367 -1.622 1 98.5 498 ARG A N 1
ATOM 3946 C CA . ARG A 1 498 ? 17.969 -12.484 -1.873 1 98.5 498 ARG A CA 1
ATOM 3947 C C . ARG A 1 498 ? 17.25 -12.125 -0.574 1 98.5 498 ARG A C 1
ATOM 3949 O O . ARG A 1 498 ? 16.891 -10.969 -0.356 1 98.5 498 ARG A O 1
ATOM 3956 N N . ARG A 1 499 ? 17.062 -13.117 0.253 1 97.75 499 ARG A N 1
ATOM 3957 C CA . ARG A 1 499 ? 16.391 -12.898 1.527 1 97.75 499 ARG A CA 1
ATOM 3958 C C . ARG A 1 499 ? 17.172 -11.938 2.408 1 97.75 499 ARG A C 1
ATOM 3960 O O . ARG A 1 499 ? 16.594 -11.102 3.105 1 97.75 499 ARG A O 1
ATOM 3967 N N . GLU A 1 500 ? 18.469 -12.039 2.299 1 97.19 500 GLU A N 1
ATOM 3968 C CA . GLU A 1 500 ? 19.344 -11.25 3.158 1 97.19 500 GLU A CA 1
ATOM 3969 C C . GLU A 1 500 ? 19.469 -9.82 2.658 1 97.19 500 GLU A C 1
ATOM 3971 O O . GLU A 1 500 ? 19.625 -8.891 3.455 1 97.19 500 GLU A O 1
ATOM 3976 N N . LYS A 1 501 ? 19.469 -9.633 1.325 1 97.19 501 LYS A N 1
ATOM 3977 C CA . LYS A 1 501 ? 19.875 -8.367 0.736 1 97.19 501 LYS A CA 1
ATOM 3978 C C . LYS A 1 501 ? 18.672 -7.582 0.219 1 97.19 501 LYS A C 1
ATOM 3980 O O . LYS A 1 501 ? 18.078 -7.941 -0.8 1 97.19 501 LYS A O 1
ATOM 3985 N N . LEU A 1 502 ? 18.422 -6.418 0.822 1 95.25 502 LEU A N 1
ATOM 3986 C CA . LEU A 1 502 ? 17.281 -5.586 0.493 1 95.25 502 LEU A CA 1
ATOM 3987 C C . LEU A 1 502 ? 17.328 -5.133 -0.962 1 95.25 502 LEU A C 1
ATOM 3989 O O . LEU A 1 502 ? 16.297 -5.105 -1.646 1 95.25 502 LEU A O 1
ATOM 3993 N N . PRO A 1 503 ? 18.531 -4.805 -1.575 1 95.88 503 PRO A N 1
ATOM 3994 C CA . PRO A 1 503 ? 18.562 -4.371 -2.973 1 95.88 503 PRO A CA 1
ATOM 3995 C C . PRO A 1 503 ? 18 -5.422 -3.932 1 95.88 503 PRO A C 1
ATOM 3997 O O . PRO A 1 503 ? 17.391 -5.074 -4.941 1 95.88 503 PRO A O 1
ATOM 4000 N N . LEU A 1 504 ? 18.109 -6.664 -3.596 1 96.88 504 LEU A N 1
ATOM 4001 C CA . LEU A 1 504 ? 17.672 -7.723 -4.496 1 96.88 504 LEU A CA 1
ATOM 4002 C C . LEU A 1 504 ? 16.141 -7.863 -4.461 1 96.88 504 LEU A C 1
ATOM 4004 O O . LEU A 1 504 ? 15.539 -8.344 -5.422 1 96.88 504 LEU A O 1
ATOM 4008 N N . ARG A 1 505 ? 15.539 -7.402 -3.375 1 94.94 505 ARG A N 1
ATOM 4009 C CA . ARG A 1 505 ? 14.094 -7.555 -3.209 1 94.94 505 ARG A CA 1
ATOM 4010 C C . ARG A 1 505 ? 13.359 -6.27 -3.58 1 94.94 505 ARG A C 1
ATOM 4012 O O . ARG A 1 505 ? 12.297 -6.312 -4.191 1 94.94 505 ARG A O 1
ATOM 4019 N N . ARG A 1 506 ? 14.023 -5.094 -3.307 1 92.38 506 ARG A N 1
ATOM 4020 C CA . ARG A 1 506 ? 13.273 -3.846 -3.369 1 92.38 506 ARG A CA 1
ATOM 4021 C C . ARG A 1 506 ? 14.008 -2.803 -4.203 1 92.38 506 ARG A C 1
ATOM 4023 O O . ARG A 1 506 ? 13.484 -1.717 -4.457 1 92.38 506 ARG A O 1
ATOM 4030 N N . GLY A 1 507 ? 15.141 -3.074 -4.637 1 92.31 507 GLY A N 1
ATOM 4031 C CA . GLY A 1 507 ? 16.016 -2.068 -5.215 1 92.31 507 GLY A CA 1
ATOM 4032 C C . GLY A 1 507 ? 15.625 -1.672 -6.625 1 92.31 507 GLY A C 1
ATOM 4033 O O . GLY A 1 507 ? 14.969 -2.443 -7.332 1 92.31 507 GLY A O 1
ATOM 4034 N N . ARG A 1 508 ? 16.047 -0.551 -7.043 1 89.44 508 ARG A N 1
ATOM 4035 C CA . ARG A 1 508 ? 15.977 -0.106 -8.43 1 89.44 508 ARG A CA 1
ATOM 4036 C C . ARG A 1 508 ? 16.844 -0.978 -9.328 1 89.44 508 ARG A C 1
ATOM 4038 O O . ARG A 1 508 ? 17.812 -1.576 -8.867 1 89.44 508 ARG A O 1
ATOM 4045 N N . GLN A 1 509 ? 16.453 -1.059 -10.594 1 92.25 509 GLN A N 1
ATOM 4046 C CA . GLN A 1 509 ? 17.125 -1.97 -11.516 1 92.25 509 GLN A CA 1
ATOM 4047 C C . GLN A 1 509 ? 17.656 -1.225 -12.742 1 92.25 509 GLN A C 1
ATOM 4049 O O . GLN A 1 509 ? 16.953 -0.392 -13.32 1 92.25 509 GLN A O 1
ATOM 4054 N N . TYR A 1 510 ? 18.922 -1.509 -13.117 1 91.69 510 TYR A N 1
ATOM 4055 C CA . TYR A 1 510 ? 19.547 -0.906 -14.289 1 91.69 510 TYR A CA 1
ATOM 4056 C C . TYR A 1 510 ? 20.328 -1.945 -15.086 1 91.69 510 TYR A C 1
ATOM 4058 O O . TYR A 1 510 ? 21.25 -2.572 -14.562 1 91.69 510 TYR A O 1
ATOM 4066 N N . LEU A 1 511 ? 19.922 -2.113 -16.391 1 95.19 511 LEU A N 1
ATOM 4067 C CA . LEU A 1 511 ? 20.828 -2.822 -17.281 1 95.19 511 LEU A CA 1
ATOM 4068 C C . LEU A 1 511 ? 22.125 -2.037 -17.484 1 95.19 511 LEU A C 1
ATOM 4070 O O . LEU A 1 511 ? 22.094 -0.833 -17.75 1 95.19 511 LEU A O 1
ATOM 4074 N N . ARG A 1 512 ? 23.234 -2.691 -17.312 1 96.81 512 ARG A N 1
ATOM 4075 C CA . ARG A 1 512 ? 24.484 -1.952 -17.344 1 96.81 512 ARG A CA 1
ATOM 4076 C C . ARG A 1 512 ? 25.234 -2.17 -18.656 1 96.81 512 ARG A C 1
ATOM 4078 O O . ARG A 1 512 ? 25.234 -3.279 -19.188 1 96.81 512 ARG A O 1
ATOM 4085 N N . GLU A 1 513 ? 25.875 -1.142 -19.078 1 96.94 513 GLU A N 1
ATOM 4086 C CA . GLU A 1 513 ? 26.75 -1.215 -20.25 1 96.94 513 GLU A CA 1
ATOM 4087 C C . GLU A 1 513 ? 28.031 -1.978 -19.922 1 96.94 513 GLU A C 1
ATOM 4089 O O . GLU A 1 513 ? 28.469 -2.02 -18.766 1 96.94 513 GLU A O 1
ATOM 4094 N N . ILE A 1 514 ? 28.562 -2.535 -21.016 1 97.19 514 ILE A N 1
ATOM 4095 C CA . ILE A 1 514 ? 29.797 -3.293 -20.859 1 97.19 514 ILE A CA 1
ATOM 4096 C C . ILE A 1 514 ? 30.828 -2.838 -21.891 1 97.19 514 ILE A C 1
ATOM 4098 O O . ILE A 1 514 ? 30.484 -2.121 -22.828 1 97.19 514 ILE A O 1
ATOM 4102 N N . SER A 1 515 ? 32.062 -3.205 -21.625 1 96.44 515 SER A N 1
ATOM 4103 C CA . SER A 1 515 ? 33.156 -2.992 -22.547 1 96.44 515 SER A CA 1
ATOM 4104 C C . SER A 1 515 ? 34.188 -4.133 -22.484 1 96.44 515 SER A C 1
ATOM 4106 O O . SER A 1 515 ? 34.531 -4.598 -21.391 1 96.44 515 SER A O 1
ATOM 4108 N N . GLY A 1 516 ? 34.562 -4.613 -23.688 1 92.38 516 GLY A N 1
ATOM 4109 C CA . GLY A 1 516 ? 35.625 -5.617 -23.75 1 92.38 516 GLY A CA 1
ATOM 4110 C C . GLY A 1 516 ? 37.031 -5.035 -23.625 1 92.38 516 GLY A C 1
ATOM 4111 O O . GLY A 1 516 ? 37.938 -5.695 -23.109 1 92.38 516 GLY A O 1
ATOM 4112 N N . ASP A 1 517 ? 37.156 -3.732 -24.062 1 90.25 517 ASP A N 1
ATOM 4113 C CA . ASP A 1 517 ? 38.469 -3.119 -24.125 1 90.25 517 ASP A CA 1
ATOM 4114 C C . ASP A 1 517 ? 38.656 -2.055 -23.047 1 90.25 517 ASP A C 1
ATOM 4116 O O . ASP A 1 517 ? 39.719 -1.444 -22.922 1 90.25 517 ASP A O 1
ATOM 4120 N N . GLY A 1 518 ? 37.625 -1.834 -22.297 1 89.25 518 GLY A N 1
ATOM 4121 C CA . GLY A 1 518 ? 37.688 -0.835 -21.234 1 89.25 518 GLY A CA 1
ATOM 4122 C C . GLY A 1 518 ? 37.562 0.586 -21.75 1 89.25 518 GLY A C 1
ATOM 4123 O O . GLY A 1 518 ? 37.844 1.542 -21.016 1 89.25 518 GLY A O 1
ATOM 4124 N N . VAL A 1 519 ? 37.125 0.787 -23.016 1 89.06 519 VAL A N 1
ATOM 4125 C CA . VAL A 1 519 ? 37.062 2.121 -23.609 1 89.06 519 VAL A CA 1
ATOM 4126 C C . VAL A 1 519 ? 35.656 2.391 -24.156 1 89.06 519 VAL A C 1
ATOM 4128 O O . VAL A 1 519 ? 35.062 3.412 -23.844 1 89.06 519 VAL A O 1
ATOM 4131 N N . THR A 1 520 ? 35.25 1.504 -24.953 1 92 520 THR A N 1
ATOM 4132 C CA . THR A 1 520 ? 33.938 1.673 -25.594 1 92 520 THR A CA 1
ATOM 4133 C C . THR A 1 520 ? 32.875 0.886 -24.859 1 92 520 THR A C 1
ATOM 4135 O O . THR A 1 520 ? 32.875 -0.347 -24.859 1 92 520 THR A O 1
ATOM 4138 N N . PHE A 1 521 ? 32.031 1.597 -24.234 1 94.94 521 PHE A N 1
ATOM 4139 C CA . PHE A 1 521 ? 30.953 0.958 -23.469 1 94.94 521 PHE A CA 1
ATOM 4140 C C . PHE A 1 521 ? 29.641 0.978 -24.25 1 94.94 521 PHE A C 1
ATOM 4142 O O . PHE A 1 521 ? 29.359 1.938 -24.969 1 94.94 521 PHE A O 1
ATOM 4149 N N . GLY A 1 522 ? 28.844 0.009 -24.172 1 94.19 522 GLY A N 1
ATOM 4150 C CA . GLY A 1 522 ? 27.5 -0.127 -24.719 1 94.19 522 GLY A CA 1
ATOM 4151 C C . GLY A 1 522 ? 26.734 -1.286 -24.125 1 94.19 522 GLY A C 1
ATOM 4152 O O . GLY A 1 522 ? 27.297 -2.137 -23.438 1 94.19 522 GLY A O 1
ATOM 4153 N N . LEU A 1 523 ? 25.469 -1.27 -24.344 1 95.38 523 LEU A N 1
ATOM 4154 C CA . LEU A 1 523 ? 24.672 -2.398 -23.875 1 95.38 523 LEU A CA 1
ATOM 4155 C C . LEU A 1 523 ? 25 -3.66 -24.672 1 95.38 523 LEU A C 1
ATOM 4157 O O . LEU A 1 523 ? 25.281 -3.59 -25.859 1 95.38 523 LEU A O 1
ATOM 4161 N N . PRO A 1 524 ? 25.016 -4.77 -23.984 1 93.31 524 PRO A N 1
ATOM 4162 C CA . PRO A 1 524 ? 25.203 -6.008 -24.734 1 93.31 524 PRO A CA 1
ATOM 4163 C C . PRO A 1 524 ? 24.109 -6.227 -25.781 1 93.31 524 PRO A C 1
ATOM 4165 O O . PRO A 1 524 ? 22.953 -5.836 -25.578 1 93.31 524 PRO A O 1
ATOM 4168 N N . TYR A 1 525 ? 24.484 -6.824 -26.906 1 91.56 525 TYR A N 1
ATOM 4169 C CA . TYR A 1 525 ? 23.547 -7.07 -27.984 1 91.56 525 TYR A CA 1
ATOM 4170 C C . TYR A 1 525 ? 23.938 -8.305 -28.797 1 91.56 525 TYR A C 1
ATOM 4172 O O . TYR A 1 525 ? 25.062 -8.805 -28.656 1 91.56 525 TYR A O 1
ATOM 4180 N N . VAL A 1 526 ? 23.016 -8.742 -29.5 1 89.06 526 VAL A N 1
ATOM 4181 C CA . VAL A 1 526 ? 23.203 -9.93 -30.328 1 89.06 526 VAL A CA 1
ATOM 4182 C C . VAL A 1 526 ? 24.156 -9.617 -31.484 1 89.06 526 VAL A C 1
ATOM 4184 O O . VAL A 1 526 ? 23.984 -8.617 -32.188 1 89.06 526 VAL A O 1
ATOM 4187 N N . ILE A 1 527 ? 25.125 -10.43 -31.609 1 84.88 527 ILE A N 1
ATOM 4188 C CA . ILE A 1 527 ? 26.047 -10.391 -32.75 1 84.88 527 ILE A CA 1
ATOM 4189 C C . ILE A 1 527 ? 26.047 -11.742 -33.469 1 84.88 527 ILE A C 1
ATOM 4191 O O . ILE A 1 527 ? 26.328 -12.773 -32.844 1 84.88 527 ILE A O 1
ATOM 4195 N N . GLY A 1 528 ? 25.859 -11.773 -34.75 1 86.25 528 GLY A N 1
ATOM 4196 C CA . GLY A 1 528 ? 25.859 -13.016 -35.5 1 86.25 528 GLY A CA 1
ATOM 4197 C C . GLY A 1 528 ? 24.719 -13.945 -35.125 1 86.25 528 GLY A C 1
ATOM 4198 O O . GLY A 1 528 ? 24.891 -15.164 -35.062 1 86.25 528 GLY A O 1
ATOM 4199 N N . GLY A 1 529 ? 23.641 -13.445 -34.625 1 87.62 529 GLY A N 1
ATOM 4200 C CA . GLY A 1 529 ? 22.438 -14.227 -34.375 1 87.62 529 GLY A CA 1
ATOM 4201 C C . GLY A 1 529 ? 22.359 -14.734 -32.938 1 87.62 529 GLY A C 1
ATOM 4202 O O . GLY A 1 529 ? 21.375 -15.359 -32.562 1 87.62 529 GLY A O 1
ATOM 4203 N N . GLU A 1 530 ? 23.469 -14.633 -32.188 1 91.81 530 GLU A N 1
ATOM 4204 C CA . GLU A 1 530 ? 23.5 -15.039 -30.797 1 91.81 530 GLU A CA 1
ATOM 4205 C C . GLU A 1 530 ? 24.328 -14.07 -29.953 1 91.81 530 GLU A C 1
ATOM 4207 O O . GLU A 1 530 ? 25.234 -13.422 -30.469 1 91.81 530 GLU A O 1
ATOM 4212 N N . ILE A 1 531 ? 23.922 -13.938 -28.812 1 92.69 531 ILE A N 1
ATOM 4213 C CA . ILE A 1 531 ? 24.719 -13.156 -27.875 1 92.69 531 ILE A CA 1
ATOM 4214 C C . ILE A 1 531 ? 25.469 -14.094 -26.922 1 92.69 531 ILE A C 1
ATOM 4216 O O . ILE A 1 531 ? 24.859 -14.875 -26.203 1 92.69 531 ILE A O 1
ATOM 4220 N N . ARG A 1 532 ? 26.75 -14.156 -26.984 1 93.19 532 ARG A N 1
ATOM 4221 C CA . ARG A 1 532 ? 27.641 -14.828 -26.047 1 93.19 532 ARG A CA 1
ATOM 4222 C C . ARG A 1 532 ? 28.453 -13.82 -25.234 1 93.19 532 ARG A C 1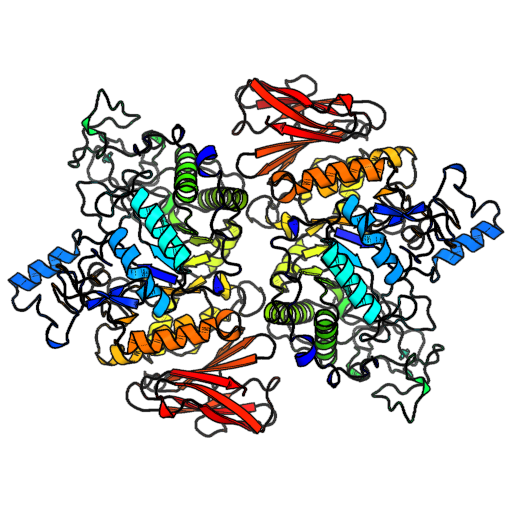
ATOM 4224 O O . ARG A 1 532 ? 29.578 -13.492 -25.609 1 93.19 532 ARG A O 1
ATOM 4231 N N . SER A 1 533 ? 27.766 -13.344 -24.188 1 94.56 533 SER A N 1
ATOM 4232 C CA . SER A 1 533 ? 28.312 -12.188 -23.5 1 94.56 533 SER A CA 1
ATOM 4233 C C . SER A 1 533 ? 27.891 -12.164 -22.031 1 94.56 533 SER A C 1
ATOM 4235 O O . SER A 1 533 ? 26.984 -12.898 -21.625 1 94.56 533 SER A O 1
ATOM 4237 N N . VAL A 1 534 ? 28.672 -11.398 -21.312 1 97 534 VAL A N 1
ATOM 4238 C CA . VAL A 1 534 ? 28.234 -10.992 -19.984 1 97 534 VAL A CA 1
ATOM 4239 C C . VAL A 1 534 ? 27.031 -10.062 -20.094 1 97 534 VAL A C 1
ATOM 4241 O O . VAL A 1 534 ? 27.062 -9.094 -20.859 1 97 534 VAL A O 1
ATOM 4244 N N . VAL A 1 535 ? 25.984 -10.375 -19.422 1 98.31 535 VAL A N 1
ATOM 4245 C CA . VAL A 1 535 ? 24.828 -9.492 -19.281 1 98.31 535 VAL A CA 1
ATOM 4246 C C . VAL A 1 535 ? 24.703 -9.047 -17.828 1 98.31 535 VAL A C 1
ATOM 4248 O O . VAL A 1 535 ? 24.156 -9.773 -17 1 98.31 535 VAL A O 1
ATOM 4251 N N . PRO A 1 536 ? 25.234 -7.875 -17.531 1 98.5 536 PRO A N 1
ATOM 4252 C CA . PRO A 1 536 ? 25.188 -7.383 -16.141 1 98.5 536 PRO A CA 1
ATOM 4253 C C . PRO A 1 536 ? 24.031 -6.434 -15.891 1 98.5 536 PRO A C 1
ATOM 4255 O O . PRO A 1 536 ? 23.578 -5.746 -16.812 1 98.5 536 PRO A O 1
ATOM 4258 N N . TRP A 1 537 ? 23.5 -6.387 -14.711 1 97.25 537 TRP A N 1
ATOM 4259 C CA . TRP A 1 537 ? 22.562 -5.375 -14.234 1 97.25 537 TRP A CA 1
ATOM 4260 C C . TRP A 1 537 ? 22.828 -5.027 -12.773 1 97.25 537 TRP A C 1
ATOM 4262 O O . TRP A 1 537 ? 23.516 -5.773 -12.07 1 97.25 537 TRP A O 1
ATOM 4272 N N . SER A 1 538 ? 22.406 -3.854 -12.391 1 96.44 538 SER A N 1
ATOM 4273 C CA . SER A 1 538 ? 22.531 -3.402 -11.008 1 96.44 538 SER A CA 1
ATOM 4274 C C . SER A 1 538 ? 21.172 -3.373 -10.32 1 96.44 538 SER A C 1
ATOM 4276 O O . SER A 1 538 ? 20.141 -3.086 -10.953 1 96.44 538 SER A O 1
ATOM 4278 N N . ARG A 1 539 ? 21.172 -3.793 -9.109 1 95.69 539 ARG A N 1
ATOM 4279 C CA . ARG A 1 539 ? 20.109 -3.479 -8.148 1 95.69 539 ARG A CA 1
ATOM 4280 C C . ARG A 1 539 ? 20.594 -2.484 -7.102 1 95.69 539 ARG A C 1
ATOM 4282 O O . ARG A 1 539 ? 21.625 -2.709 -6.457 1 95.69 539 ARG A O 1
ATOM 4289 N N . ILE A 1 540 ? 19.844 -1.328 -6.98 1 94.38 540 ILE A N 1
ATOM 4290 C CA . ILE A 1 540 ? 20.281 -0.279 -6.07 1 94.38 540 ILE A CA 1
ATOM 4291 C C . ILE A 1 540 ? 19.172 0.045 -5.074 1 94.38 540 ILE A C 1
ATOM 4293 O O . ILE A 1 540 ? 18.031 0.255 -5.465 1 94.38 540 ILE A O 1
ATOM 4297 N N . PHE A 1 541 ? 19.469 0.04 -3.824 1 93.94 541 PHE A N 1
ATOM 4298 C CA . PHE A 1 541 ? 18.547 0.459 -2.766 1 93.94 541 PHE A CA 1
ATOM 4299 C C . PHE A 1 541 ? 19.25 1.405 -1.795 1 93.94 541 PHE A C 1
ATOM 4301 O O . PHE A 1 541 ? 20.234 1.032 -1.16 1 93.94 541 PHE A O 1
ATOM 4308 N N . ASP A 1 542 ? 18.688 2.643 -1.681 1 93.62 542 ASP A N 1
ATOM 4309 C CA . ASP A 1 542 ? 19.344 3.715 -0.94 1 93.62 542 ASP A CA 1
ATOM 4310 C C . ASP A 1 542 ? 20.766 3.945 -1.45 1 93.62 542 ASP A C 1
ATOM 4312 O O . ASP A 1 542 ? 20.953 4.391 -2.584 1 93.62 542 ASP A O 1
ATOM 4316 N N . THR A 1 543 ? 21.797 3.5 -0.724 1 92 543 THR A N 1
ATOM 4317 C CA . THR A 1 543 ? 23.156 3.75 -1.152 1 92 543 THR A CA 1
ATOM 4318 C C . THR A 1 543 ? 23.891 2.438 -1.442 1 92 543 THR A C 1
ATOM 4320 O O . THR A 1 543 ? 25.094 2.426 -1.649 1 92 543 THR A O 1
ATOM 4323 N N . GLU A 1 544 ? 23.156 1.348 -1.522 1 94.88 544 GLU A N 1
ATOM 4324 C CA . GLU A 1 544 ? 23.766 0.042 -1.754 1 94.88 544 GLU A CA 1
ATOM 4325 C C . GLU A 1 544 ? 23.531 -0.43 -3.186 1 94.88 544 GLU A C 1
ATOM 4327 O O . GLU A 1 544 ? 22.391 -0.496 -3.645 1 94.88 544 GLU A O 1
ATOM 4332 N N . GLU A 1 545 ? 24.578 -0.68 -3.863 1 96.56 545 GLU A N 1
ATOM 4333 C CA . GLU A 1 545 ? 24.5 -1.264 -5.199 1 96.56 545 GLU A CA 1
ATOM 4334 C C . GLU A 1 545 ? 25.031 -2.695 -5.211 1 96.56 545 GLU A C 1
ATOM 4336 O O . GLU A 1 545 ? 26.109 -2.969 -4.68 1 96.56 545 GLU A O 1
ATOM 4341 N N . MET A 1 546 ? 24.266 -3.584 -5.734 1 98.19 546 MET A N 1
ATOM 4342 C CA . MET A 1 546 ? 24.734 -4.922 -6.098 1 98.19 546 MET A CA 1
ATOM 4343 C C . MET A 1 546 ? 24.797 -5.082 -7.609 1 98.19 546 MET A C 1
ATOM 4345 O O . MET A 1 546 ? 23.922 -4.609 -8.328 1 98.19 546 MET A O 1
ATOM 4349 N N . VAL A 1 547 ? 25.844 -5.652 -8.086 1 98.62 547 VAL A N 1
ATOM 4350 C CA . VAL A 1 547 ? 26.016 -5.938 -9.5 1 98.62 547 VAL A CA 1
ATOM 4351 C C . VAL A 1 547 ? 25.859 -7.438 -9.75 1 98.62 547 VAL A C 1
ATOM 4353 O O . VAL A 1 547 ? 26.547 -8.25 -9.125 1 98.62 547 VAL A O 1
ATOM 4356 N N . LEU A 1 548 ? 24.953 -7.758 -10.578 1 98.81 548 LEU A N 1
ATOM 4357 C CA . LEU A 1 548 ? 24.703 -9.141 -10.977 1 98.81 548 LEU A CA 1
ATOM 4358 C C . LEU A 1 548 ? 25.016 -9.336 -12.453 1 98.81 548 LEU A C 1
ATOM 4360 O O . LEU A 1 548 ? 25 -8.383 -13.234 1 98.81 548 LEU A O 1
ATOM 4364 N N . ALA A 1 549 ? 25.312 -10.555 -12.812 1 98.81 549 ALA A N 1
ATOM 4365 C CA . ALA A 1 549 ? 25.562 -10.82 -14.227 1 98.81 549 ALA A CA 1
ATOM 4366 C C . ALA A 1 549 ? 25.375 -12.305 -14.547 1 98.81 549 ALA A C 1
ATOM 4368 O O . ALA A 1 549 ? 25.766 -13.172 -13.758 1 98.81 549 ALA A O 1
ATOM 4369 N N . ILE A 1 550 ? 24.797 -12.562 -15.641 1 98.56 550 ILE A N 1
ATOM 4370 C CA . ILE A 1 550 ? 24.781 -13.906 -16.203 1 98.56 550 ILE A CA 1
ATOM 4371 C C . ILE A 1 550 ? 25.688 -13.961 -17.422 1 98.56 550 ILE A C 1
ATOM 4373 O O . ILE A 1 550 ? 26.047 -12.922 -17.984 1 98.56 550 ILE A O 1
ATOM 4377 N N . ASN A 1 551 ? 26.156 -15.141 -17.75 1 97.94 551 ASN A N 1
ATOM 4378 C CA . ASN A 1 551 ? 26.875 -15.445 -18.984 1 97.94 551 ASN A CA 1
ATOM 4379 C C . ASN A 1 551 ? 26 -16.25 -19.938 1 97.94 551 ASN A C 1
ATOM 4381 O O . ASN A 1 551 ? 25.594 -17.375 -19.625 1 97.94 551 ASN A O 1
ATOM 4385 N N . THR A 1 552 ? 25.672 -15.68 -21.125 1 95.75 552 THR A N 1
ATOM 4386 C CA . THR A 1 552 ? 24.828 -16.375 -22.078 1 95.75 552 THR A CA 1
ATOM 4387 C C . THR A 1 552 ? 25.641 -17.391 -22.875 1 95.75 552 THR A C 1
ATOM 4389 O O . THR A 1 552 ? 25.078 -18.156 -23.672 1 95.75 552 THR A O 1
ATOM 4392 N N . ASP A 1 553 ? 26.938 -17.406 -22.688 1 94.19 553 ASP A N 1
ATOM 4393 C CA . ASP A 1 553 ? 27.797 -18.406 -23.281 1 94.19 553 ASP A CA 1
ATOM 4394 C C . ASP A 1 553 ? 27.875 -19.656 -22.422 1 94.19 553 ASP A C 1
ATOM 4396 O O . ASP A 1 553 ? 28.453 -19.625 -21.328 1 94.19 553 ASP A O 1
ATOM 4400 N N . ALA A 1 554 ? 27.391 -20.719 -22.875 1 92.56 554 ALA A N 1
ATOM 4401 C CA . ALA A 1 554 ? 27.312 -21.953 -22.094 1 92.56 554 ALA A CA 1
ATOM 4402 C C . ALA A 1 554 ? 28.688 -22.641 -22.031 1 92.56 554 ALA A C 1
ATOM 4404 O O . ALA A 1 554 ? 28.922 -23.469 -21.156 1 92.56 554 ALA A O 1
ATOM 4405 N N . ASP A 1 555 ? 29.594 -22.266 -22.859 1 94.31 555 ASP A N 1
ATOM 4406 C CA . ASP A 1 555 ? 30.766 -23.094 -23.078 1 94.31 555 ASP A CA 1
ATOM 4407 C C . ASP A 1 555 ? 32.031 -22.438 -22.5 1 94.31 555 ASP A C 1
ATOM 4409 O O . ASP A 1 555 ? 33 -23.109 -22.188 1 94.31 555 ASP A O 1
ATOM 4413 N N . SER A 1 556 ? 32 -21.109 -22.438 1 96.44 556 SER A N 1
ATOM 4414 C CA . SER A 1 556 ? 33.219 -20.438 -22.016 1 96.44 556 SER A CA 1
ATOM 4415 C C . SER A 1 556 ? 32.906 -19.312 -21.016 1 96.44 556 SER A C 1
ATOM 4417 O O . SER A 1 556 ? 31.891 -18.641 -21.141 1 96.44 556 SER A O 1
ATOM 4419 N N . PRO A 1 557 ? 33.844 -19.141 -20.047 1 97.62 557 PRO A N 1
ATOM 4420 C CA . PRO A 1 557 ? 33.719 -17.938 -19.203 1 97.62 557 PRO A CA 1
ATOM 4421 C C . PRO A 1 557 ? 33.906 -16.656 -20 1 97.62 557 PRO A C 1
ATOM 4423 O O . PRO A 1 557 ? 34.562 -16.656 -21.047 1 97.62 557 PRO A O 1
ATOM 4426 N N . ARG A 1 558 ? 33.281 -15.602 -19.594 1 97.56 558 ARG A N 1
ATOM 4427 C CA . ARG A 1 558 ? 33.406 -14.289 -20.219 1 97.56 558 ARG A CA 1
ATOM 4428 C C . ARG A 1 558 ? 33.75 -13.219 -19.188 1 97.56 558 ARG A C 1
ATOM 4430 O O . ARG A 1 558 ? 33.312 -13.297 -18.031 1 97.56 558 ARG A O 1
ATOM 4437 N N . THR A 1 559 ? 34.531 -12.305 -19.625 1 97.75 559 THR A N 1
ATOM 4438 C CA . THR A 1 559 ? 34.938 -11.164 -18.797 1 97.75 559 THR A CA 1
ATOM 4439 C C . THR A 1 559 ? 34.594 -9.852 -19.484 1 97.75 559 THR A C 1
ATOM 4441 O O . THR A 1 559 ? 34.75 -9.727 -20.703 1 97.75 559 THR A O 1
ATOM 4444 N N . ALA A 1 560 ? 34.125 -8.867 -18.734 1 97.81 560 ALA A N 1
ATOM 4445 C CA . ALA A 1 560 ? 33.844 -7.539 -19.281 1 97.81 560 ALA A CA 1
ATOM 4446 C C . ALA A 1 560 ? 34 -6.469 -18.203 1 97.81 560 ALA A C 1
ATOM 4448 O O . ALA A 1 560 ? 33.875 -6.766 -17 1 97.81 560 ALA A O 1
ATOM 4449 N N . TRP A 1 561 ? 34.344 -5.262 -18.703 1 97.56 561 TRP A N 1
ATOM 4450 C CA . TRP A 1 561 ? 34.156 -4.086 -17.859 1 97.56 561 TRP A CA 1
ATOM 4451 C C . TRP A 1 561 ? 32.656 -3.73 -17.75 1 97.56 561 TRP A C 1
ATOM 4453 O O . TRP A 1 561 ? 31.969 -3.639 -18.75 1 97.56 561 TRP A O 1
ATOM 4463 N N . VAL A 1 562 ? 32.219 -3.607 -16.516 1 98.25 562 VAL A N 1
ATOM 4464 C CA . VAL A 1 562 ? 30.797 -3.318 -16.25 1 98.25 562 VAL A CA 1
ATOM 4465 C C . VAL A 1 562 ? 30.672 -1.962 -15.555 1 98.25 562 VAL A C 1
ATOM 4467 O O . VAL A 1 562 ? 31.328 -1.714 -14.539 1 98.25 562 VAL A O 1
ATOM 4470 N N . LEU A 1 563 ? 29.844 -1.116 -16.094 1 97 563 LEU A N 1
ATOM 4471 C CA . LEU A 1 563 ? 29.594 0.191 -15.5 1 97 563 LEU A CA 1
ATOM 4472 C C . LEU A 1 563 ? 28.938 0.046 -14.133 1 97 563 LEU A C 1
ATOM 4474 O O . LEU A 1 563 ? 28.062 -0.803 -13.953 1 97 563 LEU A O 1
ATOM 4478 N N . VAL A 1 564 ? 29.359 0.817 -13.148 1 96.56 564 VAL A N 1
ATOM 4479 C CA . VAL A 1 564 ? 28.703 0.943 -11.852 1 96.56 564 VAL A CA 1
ATOM 4480 C C . VAL A 1 564 ? 28.297 2.395 -11.625 1 96.56 564 VAL A C 1
ATOM 4482 O O . VAL A 1 564 ? 28.672 3.283 -12.391 1 96.56 564 VAL A O 1
ATOM 4485 N N . ASP A 1 565 ? 27.484 2.592 -10.703 1 94.25 565 ASP A N 1
ATOM 4486 C CA . ASP A 1 565 ? 26.953 3.926 -10.445 1 94.25 565 ASP A CA 1
ATOM 4487 C C . ASP A 1 565 ? 28.031 4.863 -9.922 1 94.25 565 ASP A C 1
ATOM 4489 O O . ASP A 1 565 ? 28.516 4.691 -8.805 1 94.25 565 ASP A O 1
ATOM 4493 N N . GLY A 1 566 ? 28.312 5.875 -10.703 1 92.25 566 GLY A N 1
ATOM 4494 C CA . GLY A 1 566 ? 29.391 6.789 -10.375 1 92.25 566 GLY A CA 1
ATOM 4495 C C . GLY A 1 566 ? 29.078 7.688 -9.195 1 92.25 566 GLY A C 1
ATOM 4496 O O . GLY A 1 566 ? 29.984 8.289 -8.609 1 92.25 566 GLY A O 1
ATOM 4497 N N . SER A 1 567 ? 27.828 7.777 -8.805 1 87.94 567 SER A N 1
ATOM 4498 C CA . SER A 1 567 ? 27.453 8.594 -7.656 1 87.94 567 SER A CA 1
ATOM 4499 C C . SER A 1 567 ? 27.625 7.832 -6.348 1 87.94 567 SER A C 1
ATOM 4501 O O . SER A 1 567 ? 27.641 8.43 -5.27 1 87.94 567 SER A O 1
ATOM 4503 N N . LEU A 1 568 ? 27.812 6.555 -6.48 1 92.38 568 LEU A N 1
ATOM 4504 C CA . LEU A 1 568 ? 27.875 5.719 -5.285 1 92.38 568 LEU A CA 1
ATOM 4505 C C . LEU A 1 568 ? 29.297 5.223 -5.035 1 92.38 568 LEU A C 1
ATOM 4507 O O . LEU A 1 568 ? 29.641 4.844 -3.914 1 92.38 568 LEU A O 1
ATOM 4511 N N . HIS A 1 569 ? 30.031 5.238 -6.125 1 94.44 569 HIS A N 1
ATOM 4512 C CA . HIS A 1 569 ? 31.328 4.594 -5.996 1 94.44 569 HIS A CA 1
ATOM 4513 C C . HIS A 1 569 ? 32.438 5.496 -6.5 1 94.44 569 HIS A C 1
ATOM 4515 O O . HIS A 1 569 ? 32.219 6.34 -7.375 1 94.44 569 HIS A O 1
ATOM 4521 N N . ARG A 1 570 ? 33.656 5.336 -5.906 1 92.5 570 ARG A N 1
ATOM 4522 C CA . ARG A 1 570 ? 34.875 6.031 -6.305 1 92.5 570 ARG A CA 1
ATOM 4523 C C . ARG A 1 570 ? 35.969 5.043 -6.711 1 92.5 570 ARG A C 1
ATOM 4525 O O . ARG A 1 570 ? 35.906 3.861 -6.371 1 92.5 570 ARG A O 1
ATOM 4532 N N . GLU A 1 571 ? 36.875 5.625 -7.469 1 95.5 571 GLU A N 1
ATOM 4533 C CA . GLU A 1 571 ? 38.031 4.797 -7.836 1 95.5 571 GLU A CA 1
ATOM 4534 C C . GLU A 1 571 ? 38.656 4.164 -6.605 1 95.5 571 GLU A C 1
ATOM 4536 O O . GLU A 1 571 ? 38.875 4.84 -5.598 1 95.5 571 GLU A O 1
ATOM 4541 N N . GLY A 1 572 ? 38.844 2.928 -6.703 1 96.19 572 GLY A N 1
ATOM 4542 C CA . GLY A 1 572 ? 39.5 2.23 -5.605 1 96.19 572 GLY A CA 1
ATOM 4543 C C . GLY A 1 572 ? 38.531 1.473 -4.719 1 96.19 572 GLY A C 1
ATOM 4544 O O . GLY A 1 572 ? 38.938 0.562 -3.99 1 96.19 572 GLY A O 1
ATOM 4545 N N . ASP A 1 573 ? 37.25 1.865 -4.723 1 96.31 573 ASP A N 1
ATOM 4546 C CA . ASP A 1 573 ? 36.25 1.056 -4.027 1 96.31 573 ASP A CA 1
ATOM 4547 C C . ASP A 1 573 ? 36.281 -0.389 -4.523 1 96.31 573 ASP A C 1
ATOM 4549 O O . ASP A 1 573 ? 36.688 -0.657 -5.648 1 96.31 573 ASP A O 1
ATOM 4553 N N . ARG A 1 574 ? 35.906 -1.297 -3.697 1 97.44 574 ARG A N 1
ATOM 4554 C CA . ARG A 1 574 ? 36 -2.701 -4.082 1 97.44 574 ARG A CA 1
ATOM 4555 C C . ARG A 1 574 ? 34.656 -3.395 -4.02 1 97.44 574 ARG A C 1
ATOM 4557 O O . ARG A 1 574 ? 33.844 -3.129 -3.117 1 97.44 574 ARG A O 1
ATOM 4564 N N . PHE A 1 575 ? 34.406 -4.133 -4.949 1 98 575 PHE A N 1
ATOM 4565 C CA . PHE A 1 575 ? 33.281 -5.074 -4.957 1 98 575 PHE A CA 1
ATOM 4566 C C . PHE A 1 575 ? 33.781 -6.488 -4.676 1 98 575 PHE A C 1
ATOM 4568 O O . PHE A 1 575 ? 34.844 -6.887 -5.137 1 98 575 PHE A O 1
ATOM 4575 N N . ALA A 1 576 ? 33.031 -7.23 -3.916 1 98.19 576 ALA A N 1
ATOM 4576 C CA . ALA A 1 576 ? 33.344 -8.625 -3.639 1 98.19 576 ALA A CA 1
ATOM 4577 C C . ALA A 1 576 ? 32.312 -9.562 -4.242 1 98.19 576 ALA A C 1
ATOM 4579 O O . ALA A 1 576 ? 31.109 -9.266 -4.207 1 98.19 576 ALA A O 1
ATOM 4580 N N . TYR A 1 577 ? 32.781 -10.672 -4.785 1 98.25 577 TYR A N 1
ATOM 4581 C CA . TYR A 1 577 ? 31.891 -11.742 -5.211 1 98.25 577 TYR A CA 1
ATOM 4582 C C . TYR A 1 577 ? 31.219 -12.398 -4.012 1 98.25 577 TYR A C 1
ATOM 4584 O O . TYR A 1 577 ? 31.859 -13.102 -3.236 1 98.25 577 TYR A O 1
ATOM 4592 N N . ARG A 1 578 ? 29.906 -12.109 -3.848 1 98.12 578 ARG A N 1
ATOM 4593 C CA . ARG A 1 578 ? 29.125 -12.742 -2.785 1 98.12 578 ARG A CA 1
ATOM 4594 C C . ARG A 1 578 ? 28.625 -14.117 -3.219 1 98.12 578 ARG A C 1
ATOM 4596 O O . ARG A 1 578 ? 28.422 -15 -2.383 1 98.12 578 ARG A O 1
ATOM 4603 N N . TYR A 1 579 ? 28.406 -14.211 -4.52 1 98.56 579 TYR A N 1
ATOM 4604 C CA . TYR A 1 579 ? 28.016 -15.477 -5.133 1 98.56 579 TYR A CA 1
ATOM 4605 C C . TYR A 1 579 ? 28.641 -15.633 -6.508 1 98.56 579 TYR A C 1
ATOM 4607 O O . TYR A 1 579 ? 28.797 -14.656 -7.25 1 98.56 579 TYR A O 1
ATOM 4615 N N . SER A 1 580 ? 28.984 -16.812 -6.84 1 98.69 580 SER A N 1
ATOM 4616 C CA . SER A 1 580 ? 29.406 -17.234 -8.172 1 98.69 580 SER A CA 1
ATOM 4617 C C . SER A 1 580 ? 29.141 -18.719 -8.398 1 98.69 580 SER A C 1
ATOM 4619 O O . SER A 1 580 ? 29.266 -19.516 -7.477 1 98.69 580 SER A O 1
ATOM 4621 N N . THR A 1 581 ? 28.781 -19.031 -9.578 1 98 581 THR A N 1
ATOM 4622 C CA . THR A 1 581 ? 28.641 -20.438 -9.922 1 98 581 THR A CA 1
ATOM 4623 C C . THR A 1 581 ? 30 -21.125 -9.859 1 98 581 THR A C 1
ATOM 4625 O O . THR A 1 581 ? 30.078 -22.359 -9.812 1 98 581 THR A O 1
ATOM 4628 N N . ASP A 1 582 ? 31.078 -20.391 -9.875 1 97.44 582 ASP A N 1
ATOM 4629 C CA . ASP A 1 582 ? 32.438 -20.875 -9.578 1 97.44 582 ASP A CA 1
ATOM 4630 C C . ASP A 1 582 ? 32.812 -20.547 -8.133 1 97.44 582 ASP A C 1
ATOM 4632 O O . ASP A 1 582 ? 33.188 -19.422 -7.828 1 97.44 582 ASP A O 1
ATOM 4636 N N . PRO A 1 583 ? 32.781 -21.531 -7.32 1 96.5 583 PRO A N 1
ATOM 4637 C CA . PRO A 1 583 ? 33.094 -21.281 -5.906 1 96.5 583 PRO A CA 1
ATOM 4638 C C . PRO A 1 583 ? 34.438 -20.625 -5.695 1 96.5 583 PRO A C 1
ATOM 4640 O O . PRO A 1 583 ? 34.656 -19.922 -4.703 1 96.5 583 PRO A O 1
ATOM 4643 N N . GLY A 1 584 ? 35.375 -20.812 -6.578 1 97.12 584 GLY A N 1
ATOM 4644 C CA . GLY A 1 584 ? 36.688 -20.234 -6.461 1 97.12 584 GLY A CA 1
ATOM 4645 C C . GLY A 1 584 ? 36.688 -18.719 -6.559 1 97.12 584 GLY A C 1
ATOM 4646 O O . GLY A 1 584 ? 37.656 -18.062 -6.133 1 97.12 584 GLY A O 1
ATOM 4647 N N . GLN A 1 585 ? 35.594 -18.109 -7.086 1 97.62 585 GLN A N 1
ATOM 4648 C CA . GLN A 1 585 ? 35.5 -16.672 -7.27 1 97.62 585 GLN A CA 1
ATOM 4649 C C . GLN A 1 585 ? 34.938 -15.992 -6.023 1 97.62 585 GLN A C 1
ATOM 4651 O O . GLN A 1 585 ? 35.062 -14.773 -5.859 1 97.62 585 GLN A O 1
ATOM 4656 N N . VAL A 1 586 ? 34.344 -16.719 -5.168 1 97.31 586 VAL A N 1
ATOM 4657 C CA . VAL A 1 586 ? 33.625 -16.141 -4.027 1 97.31 586 VAL A CA 1
ATOM 4658 C C . VAL A 1 586 ? 34.625 -15.469 -3.088 1 97.31 586 VAL A C 1
ATOM 4660 O O . VAL A 1 586 ? 35.688 -16.016 -2.809 1 97.31 586 VAL A O 1
ATOM 4663 N N . ARG A 1 587 ? 34.406 -14.32 -2.59 1 94.25 587 ARG A N 1
ATOM 4664 C CA . ARG A 1 587 ? 35.219 -13.469 -1.701 1 94.25 587 ARG A CA 1
ATOM 4665 C C . ARG A 1 587 ? 36.312 -12.742 -2.471 1 94.25 587 ARG A C 1
ATOM 4667 O O . ARG A 1 587 ? 36.938 -11.844 -1.933 1 94.25 587 ARG A O 1
ATOM 4674 N N . GLY A 1 588 ? 36.5 -13.195 -3.738 1 97.38 588 GLY A N 1
ATOM 4675 C CA . GLY A 1 588 ? 37.344 -12.383 -4.582 1 97.38 588 GLY A CA 1
ATOM 4676 C C . GLY A 1 588 ? 36.844 -10.961 -4.766 1 97.38 588 GLY A C 1
ATOM 4677 O O . GLY A 1 588 ? 35.656 -10.719 -4.648 1 97.38 588 GLY A O 1
ATOM 4678 N N . THR A 1 589 ? 37.75 -10.047 -5.012 1 97.75 589 THR A N 1
ATOM 4679 C CA . THR A 1 589 ? 37.344 -8.656 -5.117 1 97.75 589 THR A CA 1
ATOM 4680 C C . THR A 1 589 ? 37.812 -8.055 -6.441 1 97.75 589 THR A C 1
ATOM 4682 O O . THR A 1 589 ? 38.656 -8.609 -7.113 1 97.75 589 THR A O 1
ATOM 4685 N N . THR A 1 590 ? 37.188 -7.125 -6.84 1 97.5 590 THR A N 1
ATOM 4686 C CA . THR A 1 590 ? 37.531 -6.285 -7.969 1 97.5 590 THR A CA 1
ATOM 4687 C C . THR A 1 590 ? 37.375 -4.809 -7.621 1 97.5 590 THR A C 1
ATOM 4689 O O . THR A 1 590 ? 36.469 -4.43 -6.891 1 97.5 590 THR A O 1
ATOM 4692 N N . ALA A 1 591 ? 38.25 -4 -8.086 1 97.56 591 ALA A N 1
ATOM 4693 C CA . ALA A 1 591 ? 38.25 -2.582 -7.734 1 97.56 591 ALA A CA 1
ATOM 4694 C C . ALA A 1 591 ? 37.531 -1.75 -8.805 1 97.56 591 ALA A C 1
ATOM 4696 O O . ALA A 1 591 ? 37.625 -2.059 -9.992 1 97.56 591 ALA A O 1
ATOM 4697 N N . VAL A 1 592 ? 36.906 -0.743 -8.344 1 97.69 592 VAL A N 1
ATOM 4698 C CA . VAL A 1 592 ? 36.344 0.248 -9.25 1 97.69 592 VAL A CA 1
ATOM 4699 C C . VAL A 1 592 ? 37.469 1.038 -9.922 1 97.69 592 VAL A C 1
ATOM 4701 O O . VAL A 1 592 ? 38.375 1.513 -9.25 1 97.69 592 VAL A O 1
ATOM 4704 N N . GLN A 1 593 ? 37.438 1.118 -11.211 1 96.19 593 GLN A N 1
ATOM 4705 C CA . GLN A 1 593 ? 38.375 1.927 -11.984 1 96.19 593 GLN A CA 1
ATOM 4706 C C . GLN A 1 593 ? 37.656 3.084 -12.672 1 96.19 593 GLN A C 1
ATOM 4708 O O . GLN A 1 593 ? 36.594 2.898 -13.266 1 96.19 593 GLN A O 1
ATOM 4713 N N . ARG A 1 594 ? 38.188 4.211 -12.586 1 94.44 594 ARG A N 1
ATOM 4714 C CA . ARG A 1 594 ? 37.719 5.348 -13.367 1 94.44 594 ARG A CA 1
ATOM 4715 C C . ARG A 1 594 ? 38.219 5.281 -14.805 1 94.44 594 ARG A C 1
ATOM 4717 O O . ARG A 1 594 ? 39.406 5.457 -15.047 1 94.44 594 ARG A O 1
ATOM 4724 N N . ILE A 1 595 ? 37.406 5.059 -15.703 1 91 595 ILE A N 1
ATOM 4725 C CA . ILE A 1 595 ? 37.781 4.949 -17.109 1 91 595 ILE A CA 1
ATOM 4726 C C . ILE A 1 595 ? 37.875 6.344 -17.734 1 91 595 ILE A C 1
ATOM 4728 O O . ILE A 1 595 ? 38.781 6.629 -18.5 1 91 595 ILE A O 1
ATOM 4732 N N . ASN A 1 596 ? 36.906 7.195 -17.422 1 86.62 596 ASN A N 1
ATOM 4733 C CA . ASN A 1 596 ? 36.875 8.625 -17.734 1 86.62 596 ASN A CA 1
ATOM 4734 C C . ASN A 1 596 ? 35.969 9.383 -16.781 1 86.62 596 ASN A C 1
ATOM 4736 O O . ASN A 1 596 ? 35.594 8.867 -15.727 1 86.62 596 ASN A O 1
ATOM 4740 N N . ASP A 1 597 ? 35.75 10.656 -17.078 1 82.81 597 ASP A N 1
ATOM 4741 C CA . ASP A 1 597 ? 35.031 11.523 -16.156 1 82.81 597 ASP A CA 1
ATOM 4742 C C . ASP A 1 597 ? 33.625 11.031 -15.93 1 82.81 597 ASP A C 1
ATOM 4744 O O . ASP A 1 597 ? 33.031 11.297 -14.883 1 82.81 597 ASP A O 1
ATOM 4748 N N . ALA A 1 598 ? 33.125 10.156 -16.812 1 82.88 598 ALA A N 1
ATOM 4749 C CA . ALA A 1 598 ? 31.703 9.789 -16.75 1 82.88 598 ALA A CA 1
ATOM 4750 C C . ALA A 1 598 ? 31.531 8.305 -16.422 1 82.88 598 ALA A C 1
ATOM 4752 O O . ALA A 1 598 ? 30.422 7.848 -16.141 1 82.88 598 ALA A O 1
ATOM 4753 N N . VAL A 1 599 ? 32.625 7.637 -16.406 1 89.38 599 VAL A N 1
ATOM 4754 C CA . VAL A 1 599 ? 32.469 6.188 -16.391 1 89.38 599 VAL A CA 1
ATOM 4755 C C . VAL A 1 599 ? 33.312 5.586 -15.273 1 89.38 599 VAL A C 1
ATOM 4757 O O . VAL A 1 599 ? 34.531 5.73 -15.258 1 89.38 599 VAL A O 1
ATOM 4760 N N . GLN A 1 600 ? 32.688 4.973 -14.328 1 94.75 600 GLN A N 1
ATOM 4761 C CA . GLN A 1 600 ? 33.25 4.059 -13.359 1 94.75 600 GLN A CA 1
ATOM 4762 C C . GLN A 1 600 ? 32.844 2.617 -13.633 1 94.75 600 GLN A C 1
ATOM 4764 O O . GLN A 1 600 ? 31.688 2.355 -13.969 1 94.75 600 GLN A O 1
ATOM 4769 N N . ALA A 1 601 ? 33.875 1.76 -13.617 1 97.5 601 ALA A N 1
ATOM 4770 C CA . ALA A 1 601 ? 33.531 0.385 -13.984 1 97.5 601 ALA A CA 1
ATOM 4771 C C . ALA A 1 601 ? 34.312 -0.611 -13.141 1 97.5 601 ALA A C 1
ATOM 4773 O O . ALA A 1 601 ? 35.312 -0.252 -12.516 1 97.5 601 ALA A O 1
ATOM 4774 N N . ILE A 1 602 ? 33.844 -1.771 -13.047 1 97.94 602 ILE A N 1
ATOM 4775 C CA . ILE A 1 602 ? 34.562 -2.906 -12.461 1 97.94 602 ILE A CA 1
ATOM 4776 C C . ILE A 1 602 ? 34.688 -4.02 -13.5 1 97.94 602 ILE A C 1
ATOM 4778 O O . ILE A 1 602 ? 33.875 -4.129 -14.414 1 97.94 602 ILE A O 1
ATOM 4782 N N . GLN A 1 603 ? 35.719 -4.781 -13.391 1 97.75 603 GLN A N 1
ATOM 4783 C CA . GLN A 1 603 ? 35.844 -5.957 -14.242 1 97.75 603 GLN A CA 1
ATOM 4784 C C . GLN A 1 603 ? 35.156 -7.164 -13.633 1 97.75 603 GLN A C 1
ATOM 4786 O O . GLN A 1 603 ? 35.406 -7.52 -12.484 1 97.75 603 GLN A O 1
ATOM 4791 N N . VAL A 1 604 ? 34.312 -7.789 -14.383 1 98.44 604 VAL A N 1
ATOM 4792 C CA . VAL A 1 604 ? 33.531 -8.914 -13.898 1 98.44 604 VAL A CA 1
ATOM 4793 C C . VAL A 1 604 ? 33.75 -10.133 -14.789 1 98.44 604 VAL A C 1
ATOM 4795 O O . VAL A 1 604 ? 33.656 -10.047 -16.016 1 98.44 604 VAL A O 1
ATOM 4798 N N . THR A 1 605 ? 34.125 -11.18 -14.219 1 98.38 605 THR A N 1
ATOM 4799 C CA . THR A 1 605 ? 34.219 -12.469 -14.891 1 98.38 605 THR A CA 1
ATOM 4800 C C . THR A 1 605 ? 33.062 -13.375 -14.484 1 98.38 605 THR A C 1
ATOM 4802 O O . THR A 1 605 ? 32.812 -13.586 -13.289 1 98.38 605 THR A O 1
ATOM 4805 N N . VAL A 1 606 ? 32.375 -13.867 -15.453 1 98.69 606 VAL A N 1
ATOM 4806 C CA . VAL A 1 606 ? 31.266 -14.797 -15.211 1 98.69 606 VAL A CA 1
ATOM 4807 C C . VAL A 1 606 ? 31.609 -16.156 -15.797 1 98.69 606 VAL A C 1
ATOM 4809 O O . VAL A 1 606 ? 31.969 -16.266 -16.969 1 98.69 606 VAL A O 1
ATOM 4812 N N . PRO A 1 607 ? 31.516 -17.234 -14.969 1 98.38 607 PRO A N 1
ATOM 4813 C CA . PRO A 1 607 ? 31.797 -18.578 -15.484 1 98.38 607 PRO A CA 1
ATOM 4814 C C . PRO A 1 607 ? 30.875 -18.969 -16.641 1 98.38 607 PRO A C 1
ATOM 4816 O O . PRO A 1 607 ? 29.859 -18.312 -16.875 1 98.38 607 PRO A O 1
ATOM 4819 N N . ALA A 1 608 ? 31.312 -20.078 -17.406 1 97.44 608 ALA A N 1
ATOM 4820 C CA . ALA A 1 608 ? 30.469 -20.625 -18.469 1 97.44 608 ALA A CA 1
ATOM 4821 C C . ALA A 1 608 ? 29.078 -21 -17.938 1 97.44 608 ALA A C 1
ATOM 4823 O O . ALA A 1 608 ? 28.969 -21.641 -16.891 1 97.44 608 ALA A O 1
ATOM 4824 N N . ALA A 1 609 ? 28.047 -20.531 -18.578 1 96.62 609 ALA A N 1
ATOM 4825 C CA . ALA A 1 609 ? 26.672 -20.766 -18.172 1 96.62 609 ALA A CA 1
ATOM 4826 C C . ALA A 1 609 ? 26.469 -20.359 -16.703 1 96.62 609 ALA A C 1
ATOM 4828 O O . ALA A 1 609 ? 25.734 -21.016 -15.977 1 96.62 609 ALA A O 1
ATOM 4829 N N . GLY A 1 610 ? 27.188 -19.281 -16.344 1 97.88 610 GLY A N 1
ATOM 4830 C CA . GLY A 1 610 ? 27.219 -19 -14.914 1 97.88 610 GLY A CA 1
ATOM 4831 C C . GLY A 1 610 ? 26.516 -17.719 -14.547 1 97.88 610 GLY A C 1
ATOM 4832 O O . GLY A 1 610 ? 25.922 -17.047 -15.406 1 97.88 610 GLY A O 1
ATOM 4833 N N . PHE A 1 611 ? 26.469 -17.406 -13.25 1 98.62 611 PHE A N 1
ATOM 4834 C CA . PHE A 1 611 ? 25.844 -16.266 -12.578 1 98.62 611 PHE A CA 1
ATOM 4835 C C . PHE A 1 611 ? 26.719 -15.773 -11.43 1 98.62 611 PHE A C 1
ATOM 4837 O O . PHE A 1 611 ? 27.328 -16.578 -10.727 1 98.62 611 PHE A O 1
ATOM 4844 N N . VAL A 1 612 ? 26.828 -14.461 -11.32 1 98.88 612 VAL A N 1
ATOM 4845 C CA . VAL A 1 612 ? 27.594 -13.891 -10.219 1 98.88 612 VAL A CA 1
ATOM 4846 C C . VAL A 1 612 ? 26.812 -12.742 -9.578 1 98.88 612 VAL A C 1
ATOM 4848 O O . VAL A 1 612 ? 25.969 -12.117 -10.227 1 98.88 612 VAL A O 1
ATOM 4851 N N . MET A 1 613 ? 27.031 -12.547 -8.312 1 98.81 613 MET A N 1
ATOM 4852 C CA . MET A 1 613 ? 26.562 -11.383 -7.559 1 98.81 613 MET A CA 1
ATOM 4853 C C . MET A 1 613 ? 27.719 -10.703 -6.836 1 98.81 613 MET A C 1
ATOM 4855 O O . MET A 1 613 ? 28.469 -11.352 -6.098 1 98.81 613 MET A O 1
ATOM 4859 N N . LEU A 1 614 ? 27.828 -9.453 -7.094 1 98.69 614 LEU A N 1
ATOM 4860 C CA . LEU A 1 614 ? 28.859 -8.664 -6.426 1 98.69 614 LEU A CA 1
ATOM 4861 C C . LEU A 1 614 ? 28.234 -7.57 -5.559 1 98.69 614 LEU A C 1
ATOM 4863 O O . LEU A 1 614 ? 27.203 -7.012 -5.918 1 98.69 614 LEU A O 1
ATOM 4867 N N . GLU A 1 615 ? 28.812 -7.301 -4.43 1 96.75 615 GLU A N 1
ATOM 4868 C CA . GLU A 1 615 ? 28.422 -6.219 -3.535 1 96.75 615 GLU A CA 1
ATOM 4869 C C . GLU A 1 615 ? 29.625 -5.402 -3.08 1 96.75 615 GLU A C 1
ATOM 4871 O O . GLU A 1 615 ? 30.75 -5.91 -3.041 1 96.75 615 GLU A O 1
ATOM 4876 N N . GLN A 1 616 ? 29.297 -4.188 -2.781 1 90.94 616 GLN A N 1
ATOM 4877 C CA . GLN A 1 616 ? 30.391 -3.367 -2.262 1 90.94 616 GLN A CA 1
ATOM 4878 C C . GLN A 1 616 ? 30.844 -3.867 -0.896 1 90.94 616 GLN A C 1
ATOM 4880 O O . GLN A 1 616 ? 30.031 -4.246 -0.057 1 90.94 616 GLN A O 1
ATOM 4885 N N . ARG A 1 617 ? 32.156 -3.994 -0.737 1 83.5 617 ARG A N 1
ATOM 4886 C CA . ARG A 1 617 ? 32.781 -4.426 0.521 1 83.5 617 ARG A CA 1
ATOM 4887 C C . ARG A 1 617 ? 32.812 -3.281 1.527 1 83.5 617 ARG A C 1
ATOM 4889 O O . ARG A 1 617 ? 33.125 -2.141 1.165 1 83.5 617 ARG A O 1
ATOM 4896 N N . MET B 1 1 ? 25.75 17.688 21.734 1 58.47 1 MET B N 1
ATOM 4897 C CA . MET B 1 1 ? 26.469 17.328 20.516 1 58.47 1 MET B CA 1
ATOM 4898 C C . MET B 1 1 ? 26.688 18.562 19.641 1 58.47 1 MET B C 1
ATOM 4900 O O . MET B 1 1 ? 25.859 19.469 19.609 1 58.47 1 MET B O 1
ATOM 4904 N N . THR B 1 2 ? 27.844 18.672 19.125 1 80.69 2 THR B N 1
ATOM 4905 C CA . THR B 1 2 ? 28.156 19.797 18.234 1 80.69 2 THR B CA 1
ATOM 4906 C C . THR B 1 2 ? 27.328 19.703 16.953 1 80.69 2 THR B C 1
ATOM 4908 O O . THR B 1 2 ? 27.188 18.641 16.359 1 80.69 2 THR B O 1
ATOM 4911 N N . VAL B 1 3 ? 26.688 20.828 16.625 1 91.56 3 VAL B N 1
ATOM 4912 C CA . VAL B 1 3 ? 25.859 20.906 15.422 1 91.56 3 VAL B CA 1
ATOM 4913 C C . VAL B 1 3 ? 26.75 20.75 14.18 1 91.56 3 VAL B C 1
ATOM 4915 O O . VAL B 1 3 ? 27.734 21.469 14.023 1 91.56 3 VAL B O 1
ATOM 4918 N N . PRO B 1 4 ? 26.391 19.812 13.359 1 95.06 4 PRO B N 1
ATOM 4919 C CA . PRO B 1 4 ? 27.188 19.672 12.133 1 95.06 4 PRO B CA 1
ATOM 4920 C C . PRO B 1 4 ? 27.094 20.891 11.219 1 95.06 4 PRO B C 1
ATOM 4922 O O . PRO B 1 4 ? 26.062 21.547 11.172 1 95.06 4 PRO B O 1
ATOM 4925 N N . GLN B 1 5 ? 28.188 21.188 10.516 1 95.31 5 GLN B N 1
ATOM 4926 C CA . GLN B 1 5 ? 28.219 22.328 9.586 1 95.31 5 GLN B CA 1
ATOM 4927 C C . GLN B 1 5 ? 28.141 21.844 8.141 1 95.31 5 GLN B C 1
ATOM 4929 O O . GLN B 1 5 ? 27.969 22.656 7.227 1 95.31 5 GLN B O 1
ATOM 4934 N N . SER B 1 6 ? 28.328 20.516 7.992 1 96.25 6 SER B N 1
ATOM 4935 C CA . SER B 1 6 ? 28.344 19.922 6.664 1 96.25 6 SER B CA 1
ATOM 4936 C C . SER B 1 6 ? 27.672 18.547 6.668 1 96.25 6 SER B C 1
ATOM 4938 O O . SER B 1 6 ? 27.641 17.875 7.699 1 96.25 6 SER B O 1
ATOM 4940 N N . ILE B 1 7 ? 27.172 18.109 5.527 1 95.69 7 ILE B N 1
ATOM 4941 C CA . ILE B 1 7 ? 26.531 16.812 5.402 1 95.69 7 ILE B CA 1
ATOM 4942 C C . ILE B 1 7 ? 27.594 15.711 5.539 1 95.69 7 ILE B C 1
ATOM 4944 O O . ILE B 1 7 ? 27.266 14.57 5.867 1 95.69 7 ILE B O 1
ATOM 4948 N N . THR B 1 8 ? 28.797 15.969 5.262 1 94.25 8 THR B N 1
ATOM 4949 C CA . THR B 1 8 ? 29.875 14.992 5.371 1 94.25 8 THR B CA 1
ATOM 4950 C C . THR B 1 8 ? 30.141 14.633 6.832 1 94.25 8 THR B C 1
ATOM 4952 O O . THR B 1 8 ? 30.828 13.656 7.121 1 94.25 8 THR B O 1
ATOM 4955 N N . GLU B 1 9 ? 29.578 15.445 7.711 1 94.94 9 GLU B N 1
ATOM 4956 C CA . GLU B 1 9 ? 29.781 15.219 9.141 1 94.94 9 GLU B CA 1
ATOM 4957 C C . GLU B 1 9 ? 28.656 14.375 9.727 1 94.94 9 GLU B C 1
ATOM 4959 O O . GLU B 1 9 ? 28.688 14.039 10.914 1 94.94 9 GLU B O 1
ATOM 4964 N N . LEU B 1 10 ? 27.734 14.039 8.789 1 94.31 10 LEU B N 1
ATOM 4965 C CA . LEU B 1 10 ? 26.578 13.312 9.289 1 94.31 10 LEU B CA 1
ATOM 4966 C C . LEU B 1 10 ? 26.891 11.828 9.453 1 94.31 10 LEU B C 1
ATOM 4968 O O . LEU B 1 10 ? 27.297 11.172 8.5 1 94.31 10 LEU B O 1
ATOM 4972 N N . ASP B 1 11 ? 27.094 11.273 10.453 1 92.06 11 ASP B N 1
ATOM 4973 C CA . ASP B 1 11 ? 27.422 9.875 10.734 1 92.06 11 ASP B CA 1
ATOM 4974 C C . ASP B 1 11 ? 26.156 9 10.68 1 92.06 11 ASP B C 1
ATOM 4976 O O . ASP B 1 11 ? 25.812 8.344 11.664 1 92.06 11 ASP B O 1
ATOM 4980 N N . LEU B 1 12 ? 25.531 8.922 9.477 1 94.62 12 LEU B N 1
ATOM 4981 C CA . LEU B 1 12 ? 24.281 8.195 9.32 1 94.62 12 LEU B CA 1
ATOM 4982 C C . LEU B 1 12 ? 24.453 6.715 9.656 1 94.62 12 LEU B C 1
ATOM 4984 O O . LEU B 1 12 ? 23.562 6.082 10.211 1 94.62 12 LEU B O 1
ATOM 4988 N N . LYS B 1 13 ? 25.625 6.125 9.289 1 91 13 LYS B N 1
ATOM 4989 C CA . LYS B 1 13 ? 25.875 4.711 9.539 1 91 13 LYS B CA 1
ATOM 4990 C C . LYS B 1 13 ? 25.766 4.387 11.023 1 91 13 LYS B C 1
ATOM 4992 O O . LYS B 1 13 ? 25.094 3.43 11.406 1 91 13 LYS B O 1
ATOM 4997 N N . ASN B 1 14 ? 26.344 5.223 11.82 1 94.94 14 ASN B N 1
ATOM 4998 C CA . ASN B 1 14 ? 26.281 4.996 13.266 1 94.94 14 ASN B CA 1
ATOM 4999 C C . ASN B 1 14 ? 24.906 5.301 13.836 1 94.94 14 ASN B C 1
ATOM 5001 O O . ASN B 1 14 ? 24.422 4.602 14.734 1 94.94 14 ASN B O 1
ATOM 5005 N N . LEU B 1 15 ? 24.281 6.316 13.281 1 96.56 15 LEU B N 1
ATOM 5006 C CA . LEU B 1 15 ? 22.984 6.742 13.789 1 96.56 15 LEU B CA 1
ATOM 5007 C C . LEU B 1 15 ? 21.906 5.699 13.484 1 96.56 15 LEU B C 1
ATOM 5009 O O . LEU B 1 15 ? 20.875 5.648 14.156 1 96.56 15 LEU B O 1
ATOM 5013 N N . THR B 1 16 ? 22.141 4.844 12.469 1 97 16 THR B N 1
ATOM 5014 C CA . THR B 1 16 ? 21.109 3.906 12.047 1 97 16 THR B CA 1
ATOM 5015 C C . THR B 1 16 ? 21.359 2.52 12.625 1 97 16 THR B C 1
ATOM 5017 O O . THR B 1 16 ? 20.594 1.585 12.375 1 97 16 THR B O 1
ATOM 5020 N N . ASN B 1 17 ? 22.469 2.336 13.359 1 95.56 17 ASN B N 1
ATOM 5021 C CA . ASN B 1 17 ? 22.781 1.052 13.977 1 95.56 17 ASN B CA 1
ATOM 5022 C C . ASN B 1 17 ? 21.984 0.832 15.266 1 95.56 17 ASN B C 1
ATOM 5024 O O . ASN B 1 17 ? 22.562 0.696 16.344 1 95.56 17 ASN B O 1
ATOM 5028 N N . ARG B 1 18 ? 20.672 0.841 15.109 1 97 18 ARG B N 1
ATOM 5029 C CA . ARG B 1 18 ? 19.703 0.637 16.188 1 97 18 ARG B CA 1
ATOM 5030 C C . ARG B 1 18 ? 18.344 0.228 15.648 1 97 18 ARG B C 1
ATOM 5032 O O . ARG B 1 18 ? 18.141 0.191 14.438 1 97 18 ARG B O 1
ATOM 5039 N N . THR B 1 19 ? 17.5 -0.159 16.578 1 97.19 19 THR B N 1
ATOM 5040 C CA . THR B 1 19 ? 16.125 -0.49 16.172 1 97.19 19 THR B CA 1
ATOM 5041 C C . THR B 1 19 ? 15.25 0.754 16.188 1 97.19 19 THR B C 1
ATOM 5043 O O . THR B 1 19 ? 15.297 1.549 17.125 1 97.19 19 THR B O 1
ATOM 5046 N N . PHE B 1 20 ? 14.516 0.986 15.211 1 98.56 20 PHE B N 1
ATOM 5047 C CA . PHE B 1 20 ? 13.641 2.143 15.078 1 98.56 20 PHE B CA 1
ATOM 5048 C C . PHE B 1 20 ? 12.195 1.761 15.359 1 98.56 20 PHE B C 1
ATOM 5050 O O . PHE B 1 20 ? 11.828 0.588 15.266 1 98.56 20 PHE B O 1
ATOM 5057 N N . HIS B 1 21 ? 11.422 2.754 15.836 1 98.56 21 HIS B N 1
ATOM 5058 C CA . HIS B 1 21 ? 9.992 2.557 16.031 1 98.56 21 HIS B CA 1
ATOM 5059 C C . HIS B 1 21 ? 9.289 2.232 14.711 1 98.56 21 HIS B C 1
ATOM 5061 O O . HIS B 1 21 ? 9.453 2.949 13.727 1 98.56 21 HIS B O 1
ATOM 5067 N N . PRO B 1 22 ? 8.539 1.144 14.617 1 97.5 22 PRO B N 1
ATOM 5068 C CA . PRO B 1 22 ? 7.934 0.752 13.344 1 97.5 22 PRO B CA 1
ATOM 5069 C C . PRO B 1 22 ? 6.844 1.721 12.883 1 97.5 22 PRO B C 1
ATOM 5071 O O . PRO B 1 22 ? 6.191 2.355 13.719 1 97.5 22 PRO B O 1
ATOM 5074 N N . SER B 1 23 ? 6.688 1.816 11.602 1 97.81 23 SER B N 1
ATOM 5075 C CA . SER B 1 23 ? 5.578 2.572 11.031 1 97.81 23 SER B CA 1
ATOM 5076 C C . SER B 1 23 ? 4.238 1.922 11.359 1 97.81 23 SER B C 1
ATOM 5078 O O . SER B 1 23 ? 4.184 0.735 11.688 1 97.81 23 SER B O 1
ATOM 5080 N N . PRO B 1 24 ? 3.164 2.74 11.336 1 96.69 24 PRO B N 1
ATOM 5081 C CA . PRO B 1 24 ? 1.851 2.102 11.453 1 96.69 24 PRO B CA 1
ATOM 5082 C C . PRO B 1 24 ? 1.515 1.222 10.25 1 96.69 24 PRO B C 1
ATOM 5084 O O . PRO B 1 24 ? 2.004 1.466 9.148 1 96.69 24 PRO B O 1
ATOM 5087 N N . VAL B 1 25 ? 0.646 0.239 10.5 1 93.12 25 VAL B N 1
ATOM 5088 C CA . VAL B 1 25 ? 0.172 -0.63 9.43 1 93.12 25 VAL B CA 1
ATOM 5089 C C . VAL B 1 25 ? -0.624 0.188 8.414 1 93.12 25 VAL B C 1
ATOM 5091 O O . VAL B 1 25 ? -0.479 -0.001 7.203 1 93.12 25 VAL B O 1
ATOM 5094 N N . ALA B 1 26 ? -1.444 1.118 8.914 1 94.19 26 ALA B N 1
ATOM 5095 C CA . ALA B 1 26 ? -2.318 1.946 8.086 1 94.19 26 ALA B CA 1
ATOM 5096 C C . ALA B 1 26 ? -2.434 3.357 8.656 1 94.19 26 ALA B C 1
ATOM 5098 O O . ALA B 1 26 ? -2.877 3.543 9.789 1 94.19 26 ALA B O 1
ATOM 5099 N N . TRP B 1 27 ? -2.086 4.316 7.797 1 96.19 27 TRP B N 1
ATOM 5100 C CA . TRP B 1 27 ? -2.146 5.699 8.266 1 96.19 27 TRP B CA 1
ATOM 5101 C C . TRP B 1 27 ? -3.588 6.191 8.328 1 96.19 27 TRP B C 1
ATOM 5103 O O . TRP B 1 27 ? -3.898 7.137 9.055 1 96.19 27 TRP B O 1
ATOM 5113 N N . GLU B 1 28 ? -4.508 5.52 7.578 1 94.25 28 GLU B N 1
ATOM 5114 C CA . GLU B 1 28 ? -5.914 5.906 7.621 1 94.25 28 GLU B CA 1
ATOM 5115 C C . GLU B 1 28 ? -6.531 5.59 8.984 1 94.25 28 GLU B C 1
ATOM 5117 O O . GLU B 1 28 ? -7.621 6.07 9.305 1 94.25 28 GLU B O 1
ATOM 5122 N N . ASP B 1 29 ? -5.812 4.805 9.797 1 97.06 29 ASP B N 1
ATOM 5123 C CA . ASP B 1 29 ? -6.273 4.5 11.148 1 97.06 29 ASP B CA 1
ATOM 5124 C C . ASP B 1 29 ? -5.91 5.621 12.125 1 97.06 29 ASP B C 1
ATOM 5126 O O . ASP B 1 29 ? -6.418 5.668 13.242 1 97.06 29 ASP B O 1
ATOM 5130 N N . GLN B 1 30 ? -5.008 6.508 11.695 1 98.12 30 GLN B N 1
ATOM 5131 C CA . GLN B 1 30 ? -4.441 7.496 12.609 1 98.12 30 GLN B CA 1
ATOM 5132 C C . GLN B 1 30 ? -5.266 8.781 12.609 1 98.12 30 GLN B C 1
ATOM 5134 O O . GLN B 1 30 ? -6.035 9.031 11.68 1 98.12 30 GLN B O 1
ATOM 5139 N N . VAL B 1 31 ? -5.195 9.477 13.68 1 98.69 31 VAL B N 1
ATOM 5140 C CA . VAL B 1 31 ? -5.734 10.828 13.82 1 98.69 31 VAL B CA 1
ATOM 5141 C C . VAL B 1 31 ? -4.59 11.82 14.023 1 98.69 31 VAL B C 1
ATOM 5143 O O . VAL B 1 31 ? -3.885 11.766 15.031 1 98.69 31 VAL B O 1
ATOM 5146 N N . LEU B 1 32 ? -4.461 12.734 13.062 1 98.69 32 LEU B N 1
ATOM 5147 C CA . LEU B 1 32 ? -3.379 13.711 13.109 1 98.69 32 LEU B CA 1
ATOM 5148 C C . LEU B 1 32 ? -3.789 14.938 13.922 1 98.69 32 LEU B C 1
ATOM 5150 O O . LEU B 1 32 ? -4.969 15.289 13.969 1 98.69 32 LEU B O 1
ATOM 5154 N N . TYR B 1 33 ? -2.865 15.469 14.594 1 98.75 33 TYR B N 1
ATOM 5155 C CA . TYR B 1 33 ? -2.982 16.734 15.312 1 98.75 33 TYR B CA 1
ATOM 5156 C C . TYR B 1 33 ? -1.885 17.703 14.891 1 98.75 33 TYR B C 1
ATOM 5158 O O . TYR B 1 33 ? -0.707 17.484 15.18 1 98.75 33 TYR B O 1
ATOM 5166 N N . PHE B 1 34 ? -2.285 18.734 14.172 1 98.25 34 PHE B N 1
ATOM 5167 C CA . PHE B 1 34 ? -1.319 19.734 13.711 1 98.25 34 PHE B CA 1
ATOM 5168 C C . PHE B 1 34 ? -1.216 20.891 14.695 1 98.25 34 PHE B C 1
ATOM 5170 O O . PHE B 1 34 ? -2.232 21.406 15.156 1 98.25 34 PHE B O 1
ATOM 5177 N N . LEU B 1 35 ? 0.023 21.281 15.016 1 98.31 35 LEU B N 1
ATOM 5178 C CA . LEU B 1 35 ? 0.205 22.406 15.93 1 98.31 35 LEU B CA 1
ATOM 5179 C C . LEU B 1 35 ? 1.394 23.266 15.508 1 98.31 35 LEU B C 1
ATOM 5181 O O . LEU B 1 35 ? 2.344 22.766 14.906 1 98.31 35 LEU B O 1
ATOM 5185 N N . LEU B 1 36 ? 1.3 24.562 15.797 1 97.81 36 LEU B N 1
ATOM 5186 C CA . LEU B 1 36 ? 2.453 25.453 15.773 1 97.81 36 LEU B CA 1
ATOM 5187 C C . LEU B 1 36 ? 3.213 25.391 17.094 1 97.81 36 LEU B C 1
ATOM 5189 O O . LEU B 1 36 ? 2.684 25.781 18.141 1 97.81 36 LEU B O 1
ATOM 5193 N N . LEU B 1 37 ? 4.379 24.953 17 1 98.31 37 LEU B N 1
ATOM 5194 C CA . LEU B 1 37 ? 5.145 24.656 18.203 1 98.31 37 LEU B CA 1
ATOM 5195 C C . LEU B 1 37 ? 5.277 25.906 19.078 1 98.31 37 LEU B C 1
ATOM 5197 O O . LEU B 1 37 ? 5.062 25.828 20.297 1 98.31 37 LEU B O 1
ATOM 5201 N N . ASP B 1 38 ? 5.512 27.062 18.531 1 98.06 38 ASP B N 1
ATOM 5202 C CA . ASP B 1 38 ? 5.699 28.312 19.266 1 98.06 38 ASP B CA 1
ATOM 5203 C C . ASP B 1 38 ? 4.438 28.688 20.031 1 98.06 38 ASP B C 1
ATOM 5205 O O . ASP B 1 38 ? 4.496 29.484 20.984 1 98.06 38 ASP B O 1
ATOM 5209 N N . ARG B 1 39 ? 3.373 28.156 19.688 1 98 39 ARG B N 1
ATOM 5210 C CA . ARG B 1 39 ? 2.086 28.609 20.203 1 98 39 ARG B CA 1
ATOM 5211 C C . ARG B 1 39 ? 1.444 27.547 21.094 1 98 39 ARG B C 1
ATOM 5213 O O . ARG B 1 39 ? 0.374 27.781 21.656 1 98 39 ARG B O 1
ATOM 5220 N N . PHE B 1 40 ? 2.098 26.422 21.328 1 98.44 40 PHE B N 1
ATOM 5221 C CA . PHE B 1 40 ? 1.364 25.297 21.875 1 98.44 40 PHE B CA 1
ATOM 5222 C C . PHE B 1 40 ? 1.573 25.203 23.391 1 98.44 40 PHE B C 1
ATOM 5224 O O . PHE B 1 40 ? 0.611 25.25 24.156 1 98.44 40 PHE B O 1
ATOM 5231 N N . SER B 1 41 ? 2.834 25.125 23.859 1 98.56 41 SER B N 1
ATOM 5232 C CA . SER B 1 41 ? 3.113 25.031 25.281 1 98.56 41 SER B CA 1
ATOM 5233 C C . SER B 1 41 ? 4.516 25.531 25.609 1 98.56 41 SER B C 1
ATOM 5235 O O . SER B 1 41 ? 5.48 25.188 24.922 1 98.56 41 SER B O 1
ATOM 5237 N N . ASP B 1 42 ? 4.613 26.281 26.672 1 97.62 42 ASP B N 1
ATOM 5238 C CA . ASP B 1 42 ? 5.926 26.703 27.156 1 97.62 42 ASP B CA 1
ATOM 5239 C C . ASP B 1 42 ? 6.312 25.922 28.422 1 97.62 42 ASP B C 1
ATOM 5241 O O . ASP B 1 42 ? 7.324 26.234 29.047 1 97.62 42 ASP B O 1
ATOM 5245 N N . GLY B 1 43 ? 5.496 25.016 28.766 1 96.94 43 GLY B N 1
ATOM 5246 C CA . GLY B 1 43 ? 5.797 24.125 29.875 1 96.94 43 GLY B CA 1
ATOM 5247 C C . GLY B 1 43 ? 5.531 24.75 31.234 1 96.94 43 GLY B C 1
ATOM 5248 O O . GLY B 1 43 ? 5.887 24.172 32.25 1 96.94 43 GLY B O 1
ATOM 5249 N N . LYS B 1 44 ? 4.859 25.844 31.312 1 97.12 44 LYS B N 1
ATOM 5250 C CA . LYS B 1 44 ? 4.695 26.562 32.562 1 97.12 44 LYS B CA 1
ATOM 5251 C C . LYS B 1 44 ? 3.24 26.547 33.031 1 97.12 44 LYS B C 1
ATOM 5253 O O . LYS B 1 44 ? 2.877 27.234 34 1 97.12 44 LYS B O 1
ATOM 5258 N N . GLU B 1 45 ? 2.436 25.828 32.312 1 97.44 45 GLU B N 1
ATOM 5259 C CA . GLU B 1 45 ? 1.014 25.781 32.625 1 97.44 45 GLU B CA 1
ATOM 5260 C C . GLU B 1 45 ? 0.771 25.016 33.938 1 97.44 45 GLU B C 1
ATOM 5262 O O . GLU B 1 45 ? 1.456 24.031 34.219 1 97.44 45 GLU B O 1
ATOM 5267 N N . THR B 1 46 ? -0.212 25.422 34.688 1 96.62 46 THR B N 1
ATOM 5268 C CA . THR B 1 46 ? -0.64 24.719 35.875 1 96.62 46 THR B CA 1
ATOM 5269 C C . THR B 1 46 ? -2.094 24.266 35.75 1 96.62 46 THR B C 1
ATOM 5271 O O . THR B 1 46 ? -2.836 24.781 34.906 1 96.62 46 THR B O 1
ATOM 5274 N N . GLY B 1 47 ? -2.41 23.297 36.5 1 95.19 47 GLY B N 1
ATOM 5275 C CA . GLY B 1 47 ? -3.795 22.844 36.562 1 95.19 47 GLY B CA 1
ATOM 5276 C C . GLY B 1 47 ? -4.156 21.844 35.5 1 95.19 47 GLY B C 1
ATOM 5277 O O . GLY B 1 47 ? -5.227 21.234 35.562 1 95.19 47 GLY B O 1
ATOM 5278 N N . TYR B 1 48 ? -3.338 21.562 34.5 1 95.81 48 TYR B N 1
ATOM 5279 C CA . TYR B 1 48 ? -3.572 20.547 33.5 1 95.81 48 TYR B CA 1
ATOM 5280 C C . TYR B 1 48 ? -3.186 19.156 34 1 95.81 48 TYR B C 1
ATOM 5282 O O . TYR B 1 48 ? -2.682 19.031 35.125 1 95.81 48 TYR B O 1
ATOM 5290 N N . ARG B 1 49 ? -3.438 18.109 33.25 1 96.88 49 ARG B N 1
ATOM 5291 C CA . ARG B 1 49 ? -3.012 16.75 33.594 1 96.88 49 ARG B CA 1
ATOM 5292 C C . ARG B 1 49 ? -1.755 16.359 32.812 1 96.88 49 ARG B C 1
ATOM 5294 O O . ARG B 1 49 ? -1.685 16.547 31.594 1 96.88 49 ARG B O 1
ATOM 5301 N N . ASP B 1 50 ? -0.855 15.812 33.469 1 96.56 50 ASP B N 1
ATOM 5302 C CA . ASP B 1 50 ? 0.398 15.422 32.844 1 96.56 50 ASP B CA 1
ATOM 5303 C C . ASP B 1 50 ? 0.234 14.125 32.062 1 96.56 50 ASP B C 1
ATOM 5305 O O . ASP B 1 50 ? -0.88 13.617 31.906 1 96.56 50 ASP B O 1
ATOM 5309 N N . ASN B 1 51 ? 1.306 13.562 31.516 1 97.69 51 ASN B N 1
ATOM 5310 C CA . ASN B 1 51 ? 1.262 12.414 30.625 1 97.69 51 ASN B CA 1
ATOM 5311 C C . ASN B 1 51 ? 0.756 11.164 31.344 1 97.69 51 ASN B C 1
ATOM 5313 O O . ASN B 1 51 ? 0.231 10.25 30.703 1 97.69 51 ASN B O 1
ATOM 5317 N N . ARG B 1 52 ? 0.804 11.133 32.719 1 95.06 52 ARG B N 1
ATOM 5318 C CA . ARG B 1 52 ? 0.341 10 33.5 1 95.06 52 ARG B CA 1
ATOM 5319 C C . ARG B 1 52 ? -1.08 10.227 34.031 1 95.06 52 ARG B C 1
ATOM 5321 O O . ARG B 1 52 ? -1.632 9.391 34.719 1 95.06 52 ARG B O 1
ATOM 5328 N N . GLY B 1 53 ? -1.615 11.43 33.719 1 96.25 53 GLY B N 1
ATOM 5329 C CA . GLY B 1 53 ? -2.994 11.719 34.062 1 96.25 53 GLY B CA 1
ATOM 5330 C C . GLY B 1 53 ? -3.121 12.438 35.406 1 96.25 53 GLY B C 1
ATOM 5331 O O . GLY B 1 53 ? -4.23 12.633 35.906 1 96.25 53 GLY B O 1
ATOM 5332 N N . ARG B 1 54 ? -1.983 12.93 36.094 1 95.06 54 ARG B N 1
ATOM 5333 C CA . ARG B 1 54 ? -2.006 13.609 37.375 1 95.06 54 ARG B CA 1
ATOM 5334 C C . ARG B 1 54 ? -2.078 15.125 37.188 1 95.06 54 ARG B C 1
ATOM 5336 O O . ARG B 1 54 ? -1.44 15.68 36.312 1 95.06 54 ARG B O 1
ATOM 5343 N N . ARG B 1 55 ? -2.818 15.695 37.875 1 95.62 55 ARG B N 1
ATOM 5344 C CA . ARG B 1 55 ? -2.93 17.141 37.844 1 95.62 55 ARG B CA 1
ATOM 5345 C C . ARG B 1 55 ? -1.613 17.812 38.219 1 95.62 55 ARG B C 1
ATOM 5347 O O . ARG B 1 55 ? -0.988 17.438 39.219 1 95.62 55 ARG B O 1
ATOM 5354 N N . VAL B 1 56 ? -1.267 18.781 37.5 1 95.5 56 VAL B N 1
ATOM 5355 C CA . VAL B 1 56 ? -0.017 19.5 37.75 1 95.5 56 VAL B CA 1
ATOM 5356 C C . VAL B 1 56 ? -0.296 20.781 38.531 1 95.5 56 VAL B C 1
ATOM 5358 O O . VAL B 1 56 ? -1.062 21.625 38.062 1 95.5 56 VAL B O 1
ATOM 5361 N N . ALA B 1 57 ? 0.352 20.906 39.594 1 91.31 57 ALA B N 1
ATOM 5362 C CA . ALA B 1 57 ? 0.149 22.062 40.438 1 91.31 57 ALA B CA 1
ATOM 5363 C C . ALA B 1 57 ? 1.276 23.078 40.281 1 91.31 57 ALA B C 1
ATOM 5365 O O . ALA B 1 57 ? 1.118 24.266 40.594 1 91.31 57 ALA B O 1
ATOM 5366 N N . LYS B 1 58 ? 2.316 22.5 39.812 1 88.12 58 LYS B N 1
ATOM 5367 C CA . LYS B 1 58 ? 3.453 23.391 39.594 1 88.12 58 LYS B CA 1
ATOM 5368 C C . LYS B 1 58 ? 3.293 24.188 38.281 1 88.12 58 LYS B C 1
ATOM 5370 O O . LYS B 1 58 ? 2.623 23.734 37.375 1 88.12 58 LYS B O 1
ATOM 5375 N N . GLY B 1 59 ? 3.57 25.547 38.219 1 90.44 59 GLY B N 1
ATOM 5376 C CA . GLY B 1 59 ? 3.471 26.391 37.031 1 90.44 59 GLY B CA 1
ATOM 5377 C C . GLY B 1 59 ? 2.953 27.781 37.344 1 90.44 59 GLY B C 1
ATOM 5378 O O . GLY B 1 59 ? 2.646 28.094 38.5 1 90.44 59 GLY B O 1
ATOM 5379 N N . GLU B 1 60 ? 2.842 28.438 36.281 1 94.56 60 GLU B N 1
ATOM 5380 C CA . GLU B 1 60 ? 2.555 29.859 36.469 1 94.56 60 GLU B CA 1
ATOM 5381 C C . GLU B 1 60 ? 1.243 30.25 35.781 1 94.56 60 GLU B C 1
ATOM 5383 O O . GLU B 1 60 ? 0.531 31.141 36.25 1 94.56 60 GLU B O 1
ATOM 5388 N N . THR B 1 61 ? 0.901 29.625 34.719 1 97.56 61 THR B N 1
ATOM 5389 C CA . THR B 1 61 ? -0.23 30.062 33.906 1 97.56 61 THR B CA 1
ATOM 5390 C C . THR B 1 61 ? -1.477 29.234 34.219 1 97.56 61 THR B C 1
ATOM 5392 O O . THR B 1 61 ? -1.531 28.047 33.938 1 97.56 61 THR B O 1
ATOM 5395 N N . PRO B 1 62 ? -2.535 29.828 34.75 1 96.69 62 PRO B N 1
ATOM 5396 C CA . PRO B 1 62 ? -3.74 29.094 35.156 1 96.69 62 PRO B CA 1
ATOM 5397 C C . PRO B 1 62 ? -4.676 28.812 33.969 1 96.69 62 PRO B C 1
ATOM 5399 O O . PRO B 1 62 ? -4.527 29.391 32.906 1 96.69 62 PRO B O 1
ATOM 5402 N N . LEU B 1 63 ? -5.613 27.953 34.25 1 96.88 63 LEU B N 1
ATOM 5403 C CA . LEU B 1 63 ? -6.605 27.562 33.25 1 96.88 63 LEU B CA 1
ATOM 5404 C C . LEU B 1 63 ? -7.539 28.719 32.906 1 96.88 63 LEU B C 1
ATOM 5406 O O . LEU B 1 63 ? -7.957 29.453 33.812 1 96.88 63 LEU B O 1
ATOM 5410 N N . TYR B 1 64 ? -7.898 28.875 31.734 1 97.38 64 TYR B N 1
ATOM 5411 C CA . TYR B 1 64 ? -8.867 29.844 31.234 1 97.38 64 TYR B CA 1
ATOM 5412 C C . TYR B 1 64 ? -10.219 29.672 31.938 1 97.38 64 TYR B C 1
ATOM 5414 O O . TYR B 1 64 ? -10.68 28.547 32.125 1 97.38 64 TYR B O 1
ATOM 5422 N N . GLN B 1 65 ? -10.812 30.734 32.375 1 95.38 65 GLN B N 1
ATOM 5423 C CA . GLN B 1 65 ? -12.188 30.844 32.844 1 95.38 65 GLN B CA 1
ATOM 5424 C C . GLN B 1 65 ? -12.992 31.828 32 1 95.38 65 GLN B C 1
ATOM 5426 O O . GLN B 1 65 ? -12.43 32.75 31.422 1 95.38 65 GLN B O 1
ATOM 5431 N N . PRO B 1 66 ? -14.289 31.641 31.938 1 92.56 66 PRO B N 1
ATOM 5432 C CA . PRO B 1 66 ? -15.109 32.531 31.109 1 92.56 66 PRO B CA 1
ATOM 5433 C C . PRO B 1 66 ? -14.914 34 31.422 1 92.56 66 PRO B C 1
ATOM 5435 O O . PRO B 1 66 ? -14.969 34.844 30.531 1 92.56 66 PRO B O 1
ATOM 5438 N N . GLY B 1 67 ? -14.672 34.281 32.594 1 94.81 67 GLY B N 1
ATOM 5439 C CA . GLY B 1 67 ? -14.461 35.688 33 1 94.81 67 GLY B CA 1
ATOM 5440 C C . GLY B 1 67 ? -13.18 36.281 32.469 1 94.81 67 GLY B C 1
ATOM 5441 O O . GLY B 1 67 ? -13 37.5 32.469 1 94.81 67 GLY B O 1
ATOM 5442 N N . ASP B 1 68 ? -12.305 35.469 31.953 1 96.44 68 ASP B N 1
ATOM 5443 C CA . ASP B 1 68 ? -11.016 35.906 31.422 1 96.44 68 ASP B CA 1
ATOM 5444 C C . ASP B 1 68 ? -11.148 36.438 30.016 1 96.44 68 ASP B C 1
ATOM 5446 O O . ASP B 1 68 ? -10.242 37.125 29.5 1 96.44 68 ASP B O 1
ATOM 5450 N N . ALA B 1 69 ? -12.289 36.188 29.359 1 95.19 69 ALA B N 1
ATOM 5451 C CA . ALA B 1 69 ? -12.469 36.594 27.969 1 95.19 69 ALA B CA 1
ATOM 5452 C C . ALA B 1 69 ? -12.258 38.094 27.797 1 95.19 69 ALA B C 1
ATOM 5454 O O . ALA B 1 69 ? -12.828 38.875 28.547 1 95.19 69 ALA B O 1
ATOM 5455 N N . GLY B 1 70 ? -11.391 38.469 26.922 1 96.06 70 GLY B N 1
ATOM 5456 C CA . GLY B 1 70 ? -11.164 39.844 26.594 1 96.06 70 GLY B CA 1
ATOM 5457 C C . GLY B 1 70 ? -10.227 40.562 27.562 1 96.06 70 GLY B C 1
ATOM 5458 O O . GLY B 1 70 ? -10.031 41.781 27.469 1 96.06 70 GLY B O 1
ATOM 5459 N N . ASN B 1 71 ? -9.617 39.844 28.422 1 97.12 71 ASN B N 1
ATOM 5460 C CA . ASN B 1 71 ? -8.805 40.469 29.453 1 97.12 71 ASN B CA 1
ATOM 5461 C C . ASN B 1 71 ? -7.566 41.125 28.859 1 97.12 71 ASN B C 1
ATOM 5463 O O . ASN B 1 71 ? -6.941 41.969 29.516 1 97.12 71 ASN B O 1
ATOM 5467 N N . ALA B 1 72 ? -7.223 40.812 27.641 1 97.06 72 ALA B N 1
ATOM 5468 C CA . ALA B 1 72 ? -6.031 41.375 27.016 1 97.06 72 ALA B CA 1
ATOM 5469 C C . ALA B 1 72 ? -6.371 42.656 26.25 1 97.06 72 ALA B C 1
ATOM 5471 O O . ALA B 1 72 ? -5.477 43.375 25.812 1 97.06 72 ALA B O 1
ATOM 5472 N N . ILE B 1 73 ? -7.637 43 26.141 1 96.94 73 ILE B N 1
ATOM 5473 C CA . ILE B 1 73 ? -7.992 44.094 25.266 1 96.94 73 ILE B CA 1
ATOM 5474 C C . ILE B 1 73 ? -8.938 45.062 25.984 1 96.94 73 ILE B C 1
ATOM 5476 O O . ILE B 1 73 ? -9.883 45.594 25.391 1 96.94 73 ILE B O 1
ATOM 5480 N N . ARG B 1 74 ? -8.812 45.25 27.188 1 96.62 74 ARG B N 1
ATOM 5481 C CA . ARG B 1 74 ? -9.68 46.125 27.984 1 96.62 74 ARG B CA 1
ATOM 5482 C C . ARG B 1 74 ? -9.516 47.594 27.562 1 96.62 74 ARG B C 1
ATOM 5484 O O . ARG B 1 74 ? -10.461 48.375 27.656 1 96.62 74 ARG B O 1
ATOM 5491 N N . THR B 1 75 ? -8.289 47.906 27.141 1 97.12 75 THR B N 1
ATOM 5492 C CA . THR B 1 75 ? -7.988 49.219 26.578 1 97.12 75 THR B CA 1
ATOM 5493 C C . THR B 1 75 ? -7.305 49.094 25.219 1 97.12 75 THR B C 1
ATOM 5495 O O . THR B 1 75 ? -6.781 48.031 24.891 1 97.12 75 THR B O 1
ATOM 5498 N N . GLU B 1 76 ? -7.402 50.125 24.531 1 96.06 76 GLU B N 1
ATOM 5499 C CA . GLU B 1 76 ? -6.812 50.062 23.203 1 96.06 76 GLU B CA 1
ATOM 5500 C C . GLU B 1 76 ? -5.305 49.844 23.266 1 96.06 76 GLU B C 1
ATOM 5502 O O . GLU B 1 76 ? -4.746 49.062 22.484 1 96.06 76 GLU B O 1
ATOM 5507 N N . PRO B 1 77 ? -4.641 50.5 24.25 1 96.81 77 PRO B N 1
ATOM 5508 C CA . PRO B 1 77 ? -3.215 50.188 24.359 1 96.81 77 PRO B CA 1
ATOM 5509 C C . PRO B 1 77 ? -2.949 48.719 24.672 1 96.81 77 PRO B C 1
ATOM 5511 O O . PRO B 1 77 ? -2.012 48.156 24.125 1 96.81 77 PRO B O 1
ATOM 5514 N N . GLU B 1 78 ? -3.729 48.188 25.453 1 96 78 GLU B N 1
ATOM 5515 C CA . GLU B 1 78 ? -3.6 46.75 25.75 1 96 78 GLU B CA 1
ATOM 5516 C C . GLU B 1 78 ? -3.883 45.906 24.516 1 96 78 GLU B C 1
ATOM 5518 O O . GLU B 1 78 ? -3.191 44.906 24.266 1 96 78 GLU B O 1
ATOM 5523 N N . ALA B 1 79 ? -4.906 46.312 23.828 1 96.44 79 ALA B N 1
ATOM 5524 C CA . ALA B 1 79 ? -5.266 45.625 22.594 1 96.44 79 ALA B CA 1
ATOM 5525 C C . ALA B 1 79 ? -4.125 45.656 21.578 1 96.44 79 ALA B C 1
ATOM 5527 O O . ALA B 1 79 ? -3.842 44.688 20.891 1 96.44 79 ALA B O 1
ATOM 5528 N N . ALA B 1 80 ? -3.559 46.781 21.469 1 96.56 80 ALA B N 1
ATOM 5529 C CA . ALA B 1 80 ? -2.443 46.969 20.547 1 96.56 80 ALA B CA 1
ATOM 5530 C C . ALA B 1 80 ? -1.272 46.062 20.906 1 96.56 80 ALA B C 1
ATOM 5532 O O . ALA B 1 80 ? -0.648 45.469 20.031 1 96.56 80 ALA B O 1
ATOM 5533 N N . VAL B 1 81 ? -1.016 46 22.188 1 96.44 81 VAL B N 1
ATOM 5534 C CA . VAL B 1 81 ? 0.063 45.125 22.656 1 96.44 81 VAL B CA 1
ATOM 5535 C C . VAL B 1 81 ? -0.258 43.688 22.344 1 96.44 81 VAL B C 1
ATOM 5537 O O . VAL B 1 81 ? 0.615 42.938 21.922 1 96.44 81 VAL B O 1
ATOM 5540 N N . TRP B 1 82 ? -1.452 43.281 22.547 1 96.56 82 TRP B N 1
ATOM 5541 C CA . TRP B 1 82 ? -1.905 41.938 22.281 1 96.56 82 TRP B CA 1
ATOM 5542 C C . TRP B 1 82 ? -1.76 41.594 20.797 1 96.56 82 TRP B C 1
ATOM 5544 O O . TRP B 1 82 ? -1.188 40.562 20.438 1 96.56 82 TRP B O 1
ATOM 5554 N N . ARG B 1 83 ? -2.158 42.438 19.969 1 95.69 83 ARG B N 1
ATOM 5555 C CA . ARG B 1 83 ? -2.064 42.219 18.531 1 95.69 83 ARG B CA 1
ATOM 5556 C C . ARG B 1 83 ? -0.61 42.125 18.094 1 95.69 83 ARG B C 1
ATOM 5558 O O . ARG B 1 83 ? -0.268 41.25 17.266 1 95.69 83 ARG B O 1
ATOM 5565 N N . GLU B 1 84 ? 0.178 42.938 18.609 1 95.38 84 GLU B N 1
ATOM 5566 C CA . GLU B 1 84 ? 1.595 42.906 18.266 1 95.38 84 GLU B CA 1
ATOM 5567 C C . GLU B 1 84 ? 2.268 41.625 18.719 1 95.38 84 GLU B C 1
ATOM 5569 O O . GLU B 1 84 ? 3.164 41.125 18.047 1 95.38 84 GLU B O 1
ATOM 5574 N N . SER B 1 85 ? 1.814 41.125 19.812 1 95.5 85 SER B N 1
ATOM 5575 C CA . SER B 1 85 ? 2.369 39.906 20.328 1 95.5 85 SER B CA 1
ATOM 5576 C C . SER B 1 85 ? 2.111 38.719 19.391 1 95.5 85 SER B C 1
ATOM 5578 O O . SER B 1 85 ? 2.891 37.781 19.344 1 95.5 85 SER B O 1
ATOM 5580 N N . GLY B 1 86 ? 1.114 38.812 18.656 1 95.31 86 GLY B N 1
ATOM 5581 C CA . GLY B 1 86 ? 0.76 37.781 17.719 1 95.31 86 GLY B CA 1
ATOM 5582 C C . GLY B 1 86 ? 1.728 37.656 16.547 1 95.31 86 GLY B C 1
ATOM 5583 O O . GLY B 1 86 ? 1.751 36.656 15.852 1 95.31 86 GLY B O 1
ATOM 5584 N N . SER B 1 87 ? 2.557 38.594 16.359 1 94.06 87 SER B N 1
ATOM 5585 C CA . SER B 1 87 ? 3.496 38.625 15.242 1 94.06 87 SER B CA 1
ATOM 5586 C C . SER B 1 87 ? 4.91 38.281 15.711 1 94.06 87 SER B C 1
ATOM 5588 O O . SER B 1 87 ? 5.859 38.344 14.922 1 94.06 87 SER B O 1
ATOM 5590 N N . ARG B 1 88 ? 5.008 37.906 16.969 1 94.38 88 ARG B N 1
ATOM 5591 C CA . ARG B 1 88 ? 6.316 37.625 17.562 1 94.38 88 ARG B CA 1
ATOM 5592 C C . ARG B 1 88 ? 6.371 36.219 18.156 1 94.38 88 ARG B C 1
ATOM 5594 O O . ARG B 1 88 ? 5.379 35.5 18.141 1 94.38 88 ARG B O 1
ATOM 5601 N N . TRP B 1 89 ? 7.629 35.844 18.484 1 96.31 89 TRP B N 1
ATOM 5602 C CA . TRP B 1 89 ? 7.789 34.594 19.234 1 96.31 89 TRP B CA 1
ATOM 5603 C C . TRP B 1 89 ? 7.004 34.656 20.547 1 96.31 89 TRP B C 1
ATOM 5605 O O . TRP B 1 89 ? 6.992 35.656 21.234 1 96.31 89 TRP B O 1
ATOM 5615 N N . CYS B 1 90 ? 6.312 33.531 20.859 1 97 90 CYS B N 1
ATOM 5616 C CA . CYS B 1 90 ? 5.52 33.5 22.094 1 97 90 CYS B CA 1
ATOM 5617 C C . CYS B 1 90 ? 6.133 32.562 23.109 1 97 90 CYS B C 1
ATOM 5619 O O . CYS B 1 90 ? 5.824 32.625 24.297 1 97 90 CYS B O 1
ATOM 5621 N N . GLY B 1 91 ? 6.93 31.547 22.609 1 97.12 91 GLY B N 1
ATOM 5622 C CA . GLY B 1 91 ? 7.75 30.859 23.594 1 97.12 91 GLY B CA 1
ATOM 5623 C C . GLY B 1 91 ? 7.41 29.391 23.719 1 97.12 91 GLY B C 1
ATOM 5624 O O . GLY B 1 91 ? 7.914 28.703 24.625 1 97.12 91 GLY B O 1
ATOM 5625 N N . GLY B 1 92 ? 6.594 28.734 22.875 1 98 92 GLY B N 1
ATOM 5626 C CA . GLY B 1 92 ? 6.395 27.297 22.906 1 98 92 GLY B CA 1
ATOM 5627 C C . GLY B 1 92 ? 7.66 26.516 22.594 1 98 92 GLY B C 1
ATOM 5628 O O . GLY B 1 92 ? 8.5 26.969 21.812 1 98 92 GLY B O 1
ATOM 5629 N N . THR B 1 93 ? 7.766 25.266 23.219 1 98.5 93 THR B N 1
ATOM 5630 C CA . THR B 1 93 ? 9.008 24.516 23.109 1 98.5 93 THR B CA 1
ATOM 5631 C C . THR B 1 93 ? 8.719 23.031 22.891 1 98.5 93 THR B C 1
ATOM 5633 O O . THR B 1 93 ? 7.586 22.578 23.078 1 98.5 93 THR B O 1
ATOM 5636 N N . LEU B 1 94 ? 9.797 22.344 22.531 1 98.81 94 LEU B N 1
ATOM 5637 C CA . LEU B 1 94 ? 9.727 20.891 22.391 1 98.81 94 LEU B CA 1
ATOM 5638 C C . LEU B 1 94 ? 9.43 20.234 23.734 1 98.81 94 LEU B C 1
ATOM 5640 O O . LEU B 1 94 ? 8.641 19.281 23.812 1 98.81 94 LEU B O 1
ATOM 5644 N N . LYS B 1 95 ? 10.031 20.734 24.797 1 98.56 95 LYS B N 1
ATOM 5645 C CA . LYS B 1 95 ? 9.773 20.203 26.125 1 98.56 95 LYS B CA 1
ATOM 5646 C C . LYS B 1 95 ? 8.32 20.438 26.547 1 98.56 95 LYS B C 1
ATOM 5648 O O . LYS B 1 95 ? 7.699 19.562 27.156 1 98.56 95 LYS B O 1
ATOM 5653 N N . GLY B 1 96 ? 7.867 21.641 26.219 1 98.5 96 GLY B N 1
ATOM 5654 C CA . GLY B 1 96 ? 6.461 21.922 26.469 1 98.5 96 GLY B CA 1
ATOM 5655 C C . GLY B 1 96 ? 5.535 20.938 25.766 1 98.5 96 GLY B C 1
ATOM 5656 O O . GLY B 1 96 ? 4.598 20.422 26.375 1 98.5 96 GLY B O 1
ATOM 5657 N N . LEU B 1 97 ? 5.758 20.688 24.5 1 98.88 97 LEU B N 1
ATOM 5658 C CA . LEU B 1 97 ? 4.949 19.75 23.734 1 98.88 97 LEU B CA 1
ATOM 5659 C C . LEU B 1 97 ? 5.043 18.344 24.328 1 98.88 97 LEU B C 1
ATOM 5661 O O . LEU B 1 97 ? 4.031 17.656 24.484 1 98.88 97 LEU B O 1
ATOM 5665 N N . ALA B 1 98 ? 6.246 17.906 24.672 1 98.81 98 ALA B N 1
ATOM 5666 C CA . ALA B 1 98 ? 6.441 16.578 25.25 1 98.81 98 ALA B CA 1
ATOM 5667 C C . ALA B 1 98 ? 5.586 16.391 26.5 1 98.81 98 ALA B C 1
ATOM 5669 O O . ALA B 1 98 ? 5.031 15.305 26.719 1 98.81 98 ALA B O 1
ATOM 5670 N N . SER B 1 99 ? 5.402 17.438 27.266 1 98.38 99 SER B N 1
ATOM 5671 C CA . SER B 1 99 ? 4.66 17.359 28.516 1 98.38 99 SER B CA 1
ATOM 5672 C C . SER B 1 99 ? 3.16 17.266 28.266 1 98.38 99 SER B C 1
ATOM 5674 O O . SER B 1 99 ? 2.381 17.062 29.203 1 98.38 99 SER B O 1
ATOM 5676 N N . LYS B 1 100 ? 2.721 17.422 27.047 1 98.69 100 LYS B N 1
ATOM 5677 C CA . LYS B 1 100 ? 1.296 17.438 26.719 1 98.69 100 LYS B CA 1
ATOM 5678 C C . LYS B 1 100 ? 0.894 16.203 25.922 1 98.69 100 LYS B C 1
ATOM 5680 O O . LYS B 1 100 ? -0.223 16.125 25.406 1 98.69 100 LYS B O 1
ATOM 5685 N N . MET B 1 101 ? 1.747 15.195 25.734 1 98.81 101 MET B N 1
ATOM 5686 C CA . MET B 1 101 ? 1.431 13.977 24.984 1 98.81 101 MET B CA 1
ATOM 5687 C C . MET B 1 101 ? 0.261 13.242 25.625 1 98.81 101 MET B C 1
ATOM 5689 O O . MET B 1 101 ? -0.576 12.664 24.938 1 98.81 101 MET B O 1
ATOM 5693 N N . GLY B 1 102 ? 0.178 13.25 26.969 1 98.75 102 GLY B N 1
ATOM 5694 C CA . GLY B 1 102 ? -0.958 12.648 27.656 1 98.75 102 GLY B CA 1
ATOM 5695 C C . GLY B 1 102 ? -2.279 13.312 27.312 1 98.75 102 GLY B C 1
ATOM 5696 O O . GLY B 1 102 ? -3.293 12.633 27.125 1 98.75 102 GLY B O 1
ATOM 5697 N N . TYR B 1 103 ? -2.262 14.68 27.266 1 98.69 103 TYR B N 1
ATOM 5698 C CA . TYR B 1 103 ? -3.436 15.445 26.859 1 98.69 103 TYR B CA 1
ATOM 5699 C C . TYR B 1 103 ? -3.939 15 25.484 1 98.69 103 TYR B C 1
ATOM 5701 O O . TYR B 1 103 ? -5.141 14.781 25.312 1 98.69 103 TYR B O 1
ATOM 5709 N N . LEU B 1 104 ? -3.029 14.812 24.578 1 98.88 104 LEU B N 1
ATOM 5710 C CA . LEU B 1 104 ? -3.357 14.414 23.203 1 98.88 104 LEU B CA 1
ATOM 5711 C C . LEU B 1 104 ? -3.818 12.961 23.172 1 98.88 104 LEU B C 1
ATOM 5713 O O . LEU B 1 104 ? -4.805 12.633 22.5 1 98.88 104 LEU B O 1
ATOM 5717 N N . LYS B 1 105 ? -3.117 12.102 23.875 1 98.81 105 LYS B N 1
ATOM 5718 C CA . LYS B 1 105 ? -3.469 10.688 23.922 1 98.81 105 LYS B CA 1
ATOM 5719 C C . LYS B 1 105 ? -4.883 10.484 24.469 1 98.81 105 LYS B C 1
ATOM 5721 O O . LYS B 1 105 ? -5.676 9.742 23.891 1 98.81 105 LYS B O 1
ATOM 5726 N N . ARG B 1 106 ? -5.223 11.18 25.516 1 98.75 106 ARG B N 1
ATOM 5727 C CA . ARG B 1 106 ? -6.527 11.016 26.156 1 98.75 106 ARG B CA 1
ATOM 5728 C C . ARG B 1 106 ? -7.637 11.578 25.266 1 98.75 106 ARG B C 1
ATOM 5730 O O . ARG B 1 106 ? -8.781 11.133 25.344 1 98.75 106 ARG B O 1
ATOM 5737 N N . MET B 1 107 ? -7.324 12.516 24.422 1 98.69 107 MET B N 1
ATOM 5738 C CA . MET B 1 107 ? -8.289 12.992 23.422 1 98.69 107 MET B CA 1
ATOM 5739 C C . MET B 1 107 ? -8.508 11.953 22.328 1 98.69 107 MET B C 1
ATOM 5741 O O . MET B 1 107 ? -9.594 11.875 21.75 1 98.69 107 MET B O 1
ATOM 5745 N N . GLY B 1 108 ? -7.5 11.18 21.969 1 98.75 108 GLY B N 1
ATOM 5746 C CA . GLY B 1 108 ? -7.586 10.148 20.953 1 98.75 108 GLY B CA 1
ATOM 5747 C C . GLY B 1 108 ? -6.656 10.383 19.781 1 98.75 108 GLY B C 1
ATOM 5748 O O . GLY B 1 108 ? -6.719 9.672 18.781 1 98.75 108 GLY B O 1
ATOM 5749 N N . VAL B 1 109 ? -5.734 11.289 19.906 1 98.88 109 VAL B N 1
ATOM 5750 C CA . VAL B 1 109 ? -4.762 11.617 18.875 1 98.88 109 VAL B CA 1
ATOM 5751 C C . VAL B 1 109 ? -3.684 10.539 18.812 1 98.88 109 VAL B C 1
ATOM 5753 O O . VAL B 1 109 ? -3.209 10.07 19.844 1 98.88 109 VAL B O 1
ATOM 5756 N N . THR B 1 110 ? -3.299 10.195 17.594 1 98.88 110 THR B N 1
ATOM 5757 C CA . THR B 1 110 ? -2.322 9.117 17.469 1 98.88 110 THR B CA 1
ATOM 5758 C C . THR B 1 110 ? -1.13 9.562 16.625 1 98.88 110 THR B C 1
ATOM 5760 O O . THR B 1 110 ? -0.2 8.789 16.406 1 98.88 110 THR B O 1
ATOM 5763 N N . ALA B 1 111 ? -1.111 10.773 16.156 1 98.88 111 ALA B N 1
ATOM 5764 C CA . ALA B 1 111 ? 0.034 11.359 15.461 1 98.88 111 ALA B CA 1
ATOM 5765 C C . ALA B 1 111 ? 0.054 12.875 15.609 1 98.88 111 ALA B C 1
ATOM 5767 O O . ALA B 1 111 ? -0.986 13.531 15.5 1 98.88 111 ALA B O 1
ATOM 5768 N N . VAL B 1 112 ? 1.199 13.414 15.852 1 98.81 112 VAL B N 1
ATOM 5769 C CA . VAL B 1 112 ? 1.326 14.867 15.922 1 98.81 112 VAL B CA 1
ATOM 5770 C C . VAL B 1 112 ? 2.143 15.375 14.734 1 98.81 112 VAL B C 1
ATOM 5772 O O . VAL B 1 112 ? 3.154 14.773 14.367 1 98.81 112 VAL B O 1
ATOM 5775 N N . TRP B 1 113 ? 1.623 16.312 14.078 1 98.44 113 TRP B N 1
ATOM 5776 C CA . TRP B 1 113 ? 2.293 17.078 13.031 1 98.44 113 TRP B CA 1
ATOM 5777 C C . TRP B 1 113 ? 2.801 18.406 13.562 1 98.44 113 TRP B C 1
ATOM 5779 O O . TRP B 1 113 ? 2.008 19.297 13.898 1 98.44 113 TRP B O 1
ATOM 5789 N N . VAL B 1 114 ? 4.129 18.562 13.609 1 98.62 114 VAL B N 1
ATOM 5790 C CA . VAL B 1 114 ? 4.754 19.703 14.25 1 98.62 114 VAL B CA 1
ATOM 5791 C C . VAL B 1 114 ? 5.219 20.703 13.195 1 98.62 114 VAL B C 1
ATOM 5793 O O . VAL B 1 114 ? 5.828 20.312 12.195 1 98.62 114 VAL B O 1
ATOM 5796 N N . SER B 1 115 ? 4.953 21.922 13.422 1 98 115 SER B N 1
ATOM 5797 C CA . SER B 1 115 ? 5.402 22.969 12.516 1 98 115 SER B CA 1
ATOM 5798 C C . SER B 1 115 ? 6.918 22.953 12.344 1 98 115 SER B C 1
ATOM 5800 O O . SER B 1 115 ? 7.617 22.266 13.094 1 98 115 SER B O 1
ATOM 5802 N N . PRO B 1 116 ? 7.453 23.656 11.328 1 97.81 116 PRO B N 1
ATOM 5803 C CA . PRO B 1 116 ? 8.898 23.609 11.094 1 97.81 116 PRO B CA 1
ATOM 5804 C C . PRO B 1 116 ? 9.711 24.016 12.312 1 97.81 116 PRO B C 1
ATOM 5806 O O . PRO B 1 116 ? 9.344 24.969 13.008 1 97.81 116 PRO B O 1
ATOM 5809 N N . LEU B 1 117 ? 10.781 23.297 12.539 1 97.25 117 LEU B N 1
ATOM 5810 C CA . LEU B 1 117 ? 11.438 23.531 13.82 1 97.25 117 LEU B CA 1
ATOM 5811 C C . LEU B 1 117 ? 12.914 23.844 13.633 1 97.25 117 LEU B C 1
ATOM 5813 O O . LEU B 1 117 ? 13.648 24 14.609 1 97.25 117 LEU B O 1
ATOM 5817 N N . PHE B 1 118 ? 13.375 23.953 12.375 1 98 118 PHE B N 1
ATOM 5818 C CA . PHE B 1 118 ? 14.812 24.156 12.18 1 98 118 PHE B CA 1
ATOM 5819 C C . PHE B 1 118 ? 15.164 25.641 12.242 1 98 118 PHE B C 1
ATOM 5821 O O . PHE B 1 118 ? 14.297 26.5 12.062 1 98 118 PHE B O 1
ATOM 5828 N N . LYS B 1 119 ? 16.406 25.953 12.438 1 98 119 LYS B N 1
ATOM 5829 C CA . LYS B 1 119 ? 16.859 27.281 12.836 1 98 119 LYS B CA 1
ATOM 5830 C C . LYS B 1 119 ? 16.516 28.328 11.773 1 98 119 LYS B C 1
ATOM 5832 O O . LYS B 1 119 ? 16.844 28.141 10.594 1 98 119 LYS B O 1
ATOM 5837 N N . GLN B 1 120 ? 15.922 29.438 12.258 1 97.56 120 GLN B N 1
ATOM 5838 C CA . GLN B 1 120 ? 15.477 30.547 11.414 1 97.56 120 GLN B CA 1
ATOM 5839 C C . GLN B 1 120 ? 16.516 31.672 11.406 1 97.56 120 GLN B C 1
ATOM 5841 O O . GLN B 1 120 ? 17.453 31.672 12.203 1 97.56 120 GLN B O 1
ATOM 5846 N N . CYS B 1 121 ? 16.312 32.625 10.445 1 96.94 121 CYS B N 1
ATOM 5847 C CA . CYS B 1 121 ? 17.125 33.812 10.461 1 96.94 121 CYS B CA 1
ATOM 5848 C C . CYS B 1 121 ? 16.891 34.625 11.742 1 96.94 121 CYS B C 1
ATOM 5850 O O . CYS B 1 121 ? 15.758 34.938 12.086 1 96.94 121 CYS B O 1
ATOM 5852 N N . SER B 1 122 ? 17.922 34.969 12.383 1 94.56 122 SER B N 1
ATOM 5853 C CA . SER B 1 122 ? 17.828 35.531 13.727 1 94.56 122 SER B CA 1
ATOM 5854 C C . SER B 1 122 ? 17.234 36.938 13.703 1 94.56 122 SER B C 1
ATOM 5856 O O . SER B 1 122 ? 16.688 37.406 14.711 1 94.56 122 SER B O 1
ATOM 5858 N N . PHE B 1 123 ? 17.297 37.688 12.578 1 94.25 123 PHE B N 1
ATOM 5859 C CA . PHE B 1 123 ? 16.891 39.062 12.531 1 94.25 123 PHE B CA 1
ATOM 5860 C C . PHE B 1 123 ? 15.422 39.188 12.125 1 94.25 123 PHE B C 1
ATOM 5862 O O . PHE B 1 123 ? 14.875 40.281 12.062 1 94.25 123 PHE B O 1
ATOM 5869 N N . VAL B 1 124 ? 14.727 38.094 11.844 1 91.44 124 VAL B N 1
ATOM 5870 C CA . VAL B 1 124 ? 13.32 38.062 11.477 1 91.44 124 VAL B CA 1
ATOM 5871 C C . VAL B 1 124 ? 12.562 37.156 12.469 1 91.44 124 VAL B C 1
ATOM 5873 O O . VAL B 1 124 ? 12.992 36.062 12.766 1 91.44 124 VAL B O 1
ATOM 5876 N N . PRO B 1 125 ? 11.422 37.656 13.023 1 90.06 125 PRO B N 1
ATOM 5877 C CA . PRO B 1 125 ? 10.664 36.812 13.953 1 90.06 125 PRO B CA 1
ATOM 5878 C C . PRO B 1 125 ? 9.805 35.781 13.242 1 90.06 125 PRO B C 1
ATOM 5880 O O . PRO B 1 125 ? 8.578 35.781 13.391 1 90.06 125 PRO B O 1
ATOM 5883 N N . THR B 1 126 ? 10.383 34.875 12.602 1 91.25 126 THR B N 1
ATOM 5884 C CA . THR B 1 126 ? 9.695 33.844 11.852 1 91.25 126 THR B CA 1
ATOM 5885 C C . THR B 1 126 ? 9.289 32.688 12.773 1 91.25 126 THR B C 1
ATOM 5887 O O . THR B 1 126 ? 9.758 31.562 12.617 1 91.25 126 THR B O 1
ATOM 5890 N N . TYR B 1 127 ? 8.266 32.969 13.633 1 92.62 127 TYR B N 1
ATOM 5891 C CA . TYR B 1 127 ? 7.855 32.031 14.664 1 92.62 127 TYR B CA 1
ATOM 5892 C C . TYR B 1 127 ? 7.219 30.797 14.047 1 92.62 127 TYR B C 1
ATOM 5894 O O . TYR B 1 127 ? 7.172 29.734 14.68 1 92.62 127 TYR B O 1
ATOM 5902 N N . HIS B 1 128 ? 6.734 30.891 12.75 1 91 128 HIS B N 1
ATOM 5903 C CA . HIS B 1 128 ? 6.047 29.781 12.117 1 91 128 HIS B CA 1
ATOM 5904 C C . HIS B 1 128 ? 7.039 28.797 11.5 1 91 128 HIS B C 1
ATOM 5906 O O . HIS B 1 128 ? 6.672 27.672 11.156 1 91 128 HIS B O 1
ATOM 5912 N N . GLY B 1 129 ? 8.281 29.219 11.336 1 93.38 129 GLY B N 1
ATOM 5913 C CA . GLY B 1 129 ? 9.367 28.281 11.133 1 93.38 129 GLY B CA 1
ATOM 5914 C C . GLY B 1 129 ? 9.688 28.047 9.664 1 93.38 129 GLY B C 1
ATOM 5915 O O . GLY B 1 129 ? 10.5 27.172 9.336 1 93.38 129 GLY B O 1
ATOM 5916 N N . TYR B 1 130 ? 9.227 28.875 8.672 1 94.38 130 TYR B N 1
ATOM 5917 C CA . TYR B 1 130 ? 9.352 28.531 7.258 1 94.38 130 TYR B CA 1
ATOM 5918 C C . TYR B 1 130 ? 10.547 29.234 6.625 1 94.38 130 TYR B C 1
ATOM 5920 O O . TYR B 1 130 ? 10.781 29.109 5.422 1 94.38 130 TYR B O 1
ATOM 5928 N N . GLY B 1 131 ? 11.297 30.031 7.352 1 96.44 131 GLY B N 1
ATOM 5929 C CA . GLY B 1 131 ? 12.484 30.703 6.852 1 96.44 131 GLY B CA 1
ATOM 5930 C C . GLY B 1 131 ? 13.773 30.141 7.422 1 96.44 131 GLY B C 1
ATOM 5931 O O . GLY B 1 131 ? 14.5 30.844 8.133 1 96.44 131 GLY B O 1
ATOM 5932 N N . ILE B 1 132 ? 14.164 29 6.98 1 98.12 132 ILE B N 1
ATOM 5933 C CA . ILE B 1 132 ? 15.234 28.234 7.613 1 98.12 132 ILE B CA 1
ATOM 5934 C C . ILE B 1 132 ? 16.594 28.812 7.207 1 98.12 132 ILE B C 1
ATOM 5936 O O . ILE B 1 132 ? 16.828 29.078 6.027 1 98.12 132 ILE B O 1
ATOM 5940 N N . GLN B 1 133 ? 17.438 29.016 8.188 1 98.06 133 GLN B N 1
ATOM 5941 C CA . GLN B 1 133 ? 18.812 29.438 8.016 1 98.06 133 GLN B CA 1
ATOM 5942 C C . GLN B 1 133 ? 19.766 28.266 8.172 1 98.06 133 GLN B C 1
ATOM 5944 O O . GLN B 1 133 ? 20.781 28.172 7.477 1 98.06 133 GLN B O 1
ATOM 5949 N N . ASN B 1 134 ? 19.5 27.391 9.039 1 98.44 134 ASN B N 1
ATOM 5950 C CA . ASN B 1 134 ? 20.297 26.203 9.266 1 98.44 134 ASN B CA 1
ATOM 5951 C C . ASN B 1 134 ? 19.422 24.953 9.32 1 98.44 134 ASN B C 1
ATOM 5953 O O . ASN B 1 134 ? 18.703 24.734 10.289 1 98.44 134 ASN B O 1
ATOM 5957 N N . PHE B 1 135 ? 19.562 24.047 8.359 1 98.56 135 PHE B N 1
ATOM 5958 C CA . PHE B 1 135 ? 18.719 22.859 8.219 1 98.56 135 PHE B CA 1
ATOM 5959 C C . PHE B 1 135 ? 19.203 21.75 9.141 1 98.56 135 PHE B C 1
ATOM 5961 O O . PHE B 1 135 ? 18.516 20.719 9.289 1 98.56 135 PHE B O 1
ATOM 5968 N N . LEU B 1 136 ? 20.312 21.922 9.867 1 98.25 136 LEU B N 1
ATOM 5969 C CA . LEU B 1 136 ? 20.875 20.859 10.695 1 98.25 136 LEU B CA 1
ATOM 5970 C C . LEU B 1 136 ? 20.766 21.203 12.172 1 98.25 136 LEU B C 1
ATOM 5972 O O . LEU B 1 136 ? 21.359 20.531 13.016 1 98.25 136 LEU B O 1
ATOM 5976 N N . GLU B 1 137 ? 20.031 22.219 12.453 1 98.06 137 GLU B N 1
ATOM 5977 C CA . GLU B 1 137 ? 19.906 22.656 13.844 1 98.06 137 GLU B CA 1
ATOM 5978 C C . GLU B 1 137 ? 18.453 22.984 14.188 1 98.06 137 GLU B C 1
ATOM 5980 O O . GLU B 1 137 ? 17.75 23.625 13.398 1 98.06 137 GLU B O 1
ATOM 5985 N N . VAL B 1 138 ? 18.031 22.531 15.344 1 98.25 138 VAL B N 1
ATOM 5986 C CA . VAL B 1 138 ? 16.75 22.953 15.891 1 98.25 138 VAL B CA 1
ATOM 5987 C C . VAL B 1 138 ? 16.828 24.422 16.312 1 98.25 138 VAL B C 1
ATOM 5989 O O . VAL B 1 138 ? 17.828 24.844 16.906 1 98.25 138 VAL B O 1
ATOM 5992 N N . ASP B 1 139 ? 15.836 25.188 15.969 1 98.12 139 ASP B N 1
ATOM 5993 C CA . ASP B 1 139 ? 15.859 26.578 16.391 1 98.12 139 ASP B CA 1
ATOM 5994 C C . ASP B 1 139 ? 15.969 26.688 17.906 1 98.12 139 ASP B C 1
ATOM 5996 O O . ASP B 1 139 ? 15.227 26.031 18.641 1 98.12 139 ASP B O 1
ATOM 6000 N N . PRO B 1 140 ? 16.828 27.516 18.375 1 96.69 140 PRO B N 1
ATOM 6001 C CA . PRO B 1 140 ? 17.078 27.594 19.812 1 96.69 140 PRO B CA 1
ATOM 6002 C C . PRO B 1 140 ? 15.844 28.047 20.594 1 96.69 140 PRO B C 1
ATOM 6004 O O . PRO B 1 140 ? 15.742 27.797 21.797 1 96.69 140 PRO B O 1
ATOM 6007 N N . HIS B 1 141 ? 14.914 28.766 19.953 1 97.19 141 HIS B N 1
ATOM 6008 C CA . HIS B 1 141 ? 13.672 29.125 20.641 1 97.19 141 HIS B CA 1
ATOM 6009 C C . HIS B 1 141 ? 12.883 27.891 21.047 1 97.19 141 HIS B C 1
ATOM 6011 O O . HIS B 1 141 ? 12.102 27.938 22 1 97.19 141 HIS B O 1
ATOM 6017 N N . PHE B 1 142 ? 13.055 26.781 20.281 1 98.25 142 PHE B N 1
ATOM 6018 C CA . PHE B 1 142 ? 12.273 25.578 20.5 1 98.25 142 PHE B CA 1
ATOM 6019 C C . PHE B 1 142 ? 13.016 24.609 21.422 1 98.25 142 PHE B C 1
ATOM 6021 O O . PHE B 1 142 ? 12.398 23.75 22.062 1 98.25 142 PHE B O 1
ATOM 6028 N N . GLY B 1 143 ? 14.281 24.609 21.391 1 98 143 GLY B N 1
ATOM 6029 C CA . GLY B 1 143 ? 15.109 23.688 22.156 1 98 143 GLY B CA 1
ATOM 6030 C C . GLY B 1 143 ? 16.312 23.188 21.391 1 98 143 GLY B C 1
ATOM 6031 O O . GLY B 1 143 ? 16.984 23.953 20.703 1 98 143 GLY B O 1
ATOM 6032 N N . THR B 1 144 ? 16.641 21.891 21.641 1 98 144 THR B N 1
ATOM 6033 C CA . THR B 1 144 ? 17.812 21.266 21.062 1 98 144 THR B CA 1
ATOM 6034 C C . THR B 1 144 ? 17.438 20 20.297 1 98 144 THR B C 1
ATOM 6036 O O . THR B 1 144 ? 16.281 19.578 20.328 1 98 144 THR B O 1
ATOM 6039 N N . ALA B 1 145 ? 18.438 19.516 19.594 1 97.81 145 ALA B N 1
ATOM 6040 C CA . ALA B 1 145 ? 18.234 18.234 18.922 1 97.81 145 ALA B CA 1
ATOM 6041 C C . ALA B 1 145 ? 17.922 17.125 19.938 1 97.81 145 ALA B C 1
ATOM 6043 O O . ALA B 1 145 ? 17.125 16.234 19.656 1 97.81 145 ALA B O 1
ATOM 6044 N N . ASP B 1 146 ? 18.516 17.188 21.078 1 98.06 146 ASP B N 1
ATOM 6045 C CA . ASP B 1 146 ? 18.234 16.219 22.141 1 98.06 146 ASP B CA 1
ATOM 6046 C C . ASP B 1 146 ? 16.781 16.344 22.625 1 98.06 146 ASP B C 1
ATOM 6048 O O . ASP B 1 146 ? 16.156 15.344 22.953 1 98.06 146 ASP B O 1
ATOM 6052 N N . ASP B 1 147 ? 16.328 17.578 22.688 1 98.56 147 ASP B N 1
ATOM 6053 C CA . ASP B 1 147 ? 14.922 17.781 23.062 1 98.56 147 ASP B CA 1
ATOM 6054 C C . ASP B 1 147 ? 13.984 17.156 22.031 1 98.56 147 ASP B C 1
ATOM 6056 O O . ASP B 1 147 ? 12.938 16.625 22.391 1 98.56 147 ASP B O 1
ATOM 6060 N N . LEU B 1 148 ? 14.336 17.25 20.766 1 98.69 148 LEU B N 1
ATOM 6061 C CA . LEU B 1 148 ? 13.539 16.609 19.734 1 98.69 148 LEU B CA 1
ATOM 6062 C C . LEU B 1 148 ? 13.539 15.094 19.891 1 98.69 148 LEU B C 1
ATOM 6064 O O . LEU B 1 148 ? 12.492 14.453 19.812 1 98.69 148 LEU B O 1
ATOM 6068 N N . ARG B 1 149 ? 14.711 14.516 20.109 1 98.38 149 ARG B N 1
ATOM 6069 C CA . ARG B 1 149 ? 14.805 13.078 20.344 1 98.38 149 ARG B CA 1
ATOM 6070 C C . ARG B 1 149 ? 13.922 12.656 21.516 1 98.38 149 ARG B C 1
ATOM 6072 O O . ARG B 1 149 ? 13.219 11.648 21.438 1 98.38 149 ARG B O 1
ATOM 6079 N N . GLU B 1 150 ? 13.961 13.461 22.547 1 98.62 150 GLU B N 1
ATOM 6080 C CA . GLU B 1 150 ? 13.164 13.164 23.734 1 98.62 150 GLU B CA 1
ATOM 6081 C C . GLU B 1 150 ? 11.672 13.289 23.438 1 98.62 150 GLU B C 1
ATOM 6083 O O . GLU B 1 150 ? 10.875 12.469 23.906 1 98.62 150 GLU B O 1
ATOM 6088 N N . LEU B 1 151 ? 11.312 14.305 22.703 1 98.81 151 LEU B N 1
ATOM 6089 C CA . LEU B 1 151 ? 9.922 14.445 22.312 1 98.81 151 LEU B CA 1
ATOM 6090 C C . LEU B 1 151 ? 9.422 13.188 21.594 1 98.81 151 LEU B C 1
ATOM 6092 O O . LEU B 1 151 ? 8.359 12.664 21.922 1 98.81 151 LEU B O 1
ATOM 6096 N N . VAL B 1 152 ? 10.18 12.68 20.625 1 98.88 152 VAL B N 1
ATOM 6097 C CA . VAL B 1 152 ? 9.773 11.531 19.828 1 98.88 152 VAL B CA 1
ATOM 6098 C C . VAL B 1 152 ? 9.695 10.289 20.703 1 98.88 152 VAL B C 1
ATOM 6100 O O . VAL B 1 152 ? 8.75 9.5 20.594 1 98.88 152 VAL B O 1
ATOM 6103 N N . HIS B 1 153 ? 10.648 10.141 21.594 1 98.75 153 HIS B N 1
ATOM 6104 C CA . HIS B 1 153 ? 10.641 9.031 22.531 1 98.75 153 HIS B CA 1
ATOM 6105 C C . HIS B 1 153 ? 9.383 9.039 23.391 1 98.75 153 HIS B C 1
ATOM 6107 O O . HIS B 1 153 ? 8.695 8.016 23.516 1 98.75 153 HIS B O 1
ATOM 6113 N N . VAL B 1 154 ? 9.055 10.211 23.938 1 98.88 154 VAL B N 1
ATOM 6114 C CA . VAL B 1 154 ? 7.887 10.359 24.797 1 98.88 154 VAL B CA 1
ATOM 6115 C C . VAL B 1 154 ? 6.617 10.125 23.984 1 98.88 154 VAL B C 1
ATOM 6117 O O . VAL B 1 154 ? 5.68 9.469 24.453 1 98.88 154 VAL B O 1
ATOM 6120 N N . ALA B 1 155 ? 6.59 10.664 22.797 1 98.94 155 ALA B N 1
ATOM 6121 C CA . ALA B 1 155 ? 5.438 10.469 21.922 1 98.94 155 ALA B CA 1
ATOM 6122 C C . ALA B 1 155 ? 5.211 8.984 21.641 1 98.94 155 ALA B C 1
ATOM 6124 O O . ALA B 1 155 ? 4.102 8.469 21.828 1 98.94 155 ALA B O 1
ATOM 6125 N N . HIS B 1 156 ? 6.293 8.242 21.219 1 98.81 156 HIS B N 1
ATOM 6126 C CA . HIS B 1 156 ? 6.195 6.812 20.938 1 98.81 156 HIS B CA 1
ATOM 6127 C C . HIS B 1 156 ? 5.73 6.043 22.172 1 98.81 156 HIS B C 1
ATOM 6129 O O . HIS B 1 156 ? 4.891 5.145 22.062 1 98.81 156 HIS B O 1
ATOM 6135 N N . ALA B 1 157 ? 6.211 6.418 23.312 1 98.56 157 ALA B N 1
ATOM 6136 C CA . ALA B 1 157 ? 5.828 5.762 24.562 1 98.56 157 ALA B CA 1
ATOM 6137 C C . ALA B 1 157 ? 4.344 5.969 24.859 1 98.56 157 ALA B C 1
ATOM 6139 O O . ALA B 1 157 ? 3.736 5.184 25.594 1 98.56 157 ALA B O 1
ATOM 6140 N N . ASN B 1 158 ? 3.809 7.066 24.328 1 98.56 158 ASN B N 1
ATOM 6141 C CA . ASN B 1 158 ? 2.393 7.355 24.531 1 98.56 158 ASN B CA 1
ATOM 6142 C C . ASN B 1 158 ? 1.56 6.922 23.328 1 98.56 158 ASN B C 1
ATOM 6144 O O . ASN B 1 158 ? 0.397 7.309 23.203 1 98.56 158 ASN B O 1
ATOM 6148 N N . GLY B 1 159 ? 2.121 6.164 22.344 1 98.38 159 GLY B N 1
ATOM 6149 C CA . GLY B 1 159 ? 1.397 5.66 21.188 1 98.38 159 GLY B CA 1
ATOM 6150 C C . GLY B 1 159 ? 1.126 6.723 20.141 1 98.38 159 GLY B C 1
ATOM 6151 O O . GLY B 1 159 ? 0.13 6.652 19.422 1 98.38 159 GLY B O 1
ATOM 6152 N N . ILE B 1 160 ? 1.961 7.727 20.094 1 98.88 160 ILE B N 1
ATOM 6153 C CA . ILE B 1 160 ? 1.752 8.844 19.172 1 98.88 160 ILE B CA 1
ATOM 6154 C C . ILE B 1 160 ? 2.922 8.93 18.203 1 98.88 160 ILE B C 1
ATOM 6156 O O . ILE B 1 160 ? 4.082 8.984 18.609 1 98.88 160 ILE B O 1
ATOM 6160 N N . TYR B 1 161 ? 2.652 8.898 16.922 1 98.94 161 TYR B N 1
ATOM 6161 C CA . TYR B 1 161 ? 3.654 9.102 15.883 1 98.94 161 TYR B CA 1
ATOM 6162 C C . TYR B 1 161 ? 3.979 10.586 15.727 1 98.94 161 TYR B C 1
ATOM 6164 O O . TYR B 1 161 ? 3.182 11.445 16.109 1 98.94 161 TYR B O 1
ATOM 6172 N N . VAL B 1 162 ? 5.156 10.906 15.172 1 98.94 162 VAL B N 1
ATOM 6173 C CA . VAL B 1 162 ? 5.578 12.289 15.023 1 98.94 162 VAL B CA 1
ATOM 6174 C C . VAL B 1 162 ? 5.898 12.586 13.562 1 98.94 162 VAL B C 1
ATOM 6176 O O . VAL B 1 162 ? 6.723 11.906 12.953 1 98.94 162 VAL B O 1
ATOM 6179 N N . ILE B 1 163 ? 5.266 13.57 13.031 1 98.81 163 ILE B N 1
ATOM 6180 C CA . ILE B 1 163 ? 5.484 14.078 11.68 1 98.81 163 ILE B CA 1
ATOM 6181 C C . ILE B 1 163 ? 6.094 15.477 11.75 1 98.81 163 ILE B C 1
ATOM 6183 O O . ILE B 1 163 ? 5.582 16.359 12.453 1 98.81 163 ILE B O 1
ATOM 6187 N N . LEU B 1 164 ? 7.184 15.719 11.016 1 98.75 164 LEU B N 1
ATOM 6188 C CA . LEU B 1 164 ? 7.789 17.047 10.984 1 98.75 164 LEU B CA 1
ATOM 6189 C C . LEU B 1 164 ? 7.402 17.781 9.703 1 98.75 164 LEU B C 1
ATOM 6191 O O . LEU B 1 164 ? 7.336 17.188 8.633 1 98.75 164 LEU B O 1
ATOM 6195 N N . ASP B 1 165 ? 7.16 19.016 9.883 1 98.06 165 ASP B N 1
ATOM 6196 C CA . ASP B 1 165 ? 6.988 19.922 8.742 1 98.06 165 ASP B CA 1
ATOM 6197 C C . ASP B 1 165 ? 8.344 20.328 8.164 1 98.06 165 ASP B C 1
ATOM 6199 O O . ASP B 1 165 ? 9.172 20.906 8.867 1 98.06 165 ASP B O 1
ATOM 6203 N N . ILE B 1 166 ? 8.531 20.062 6.828 1 98.38 166 ILE B N 1
ATOM 6204 C CA . ILE B 1 166 ? 9.852 20.328 6.27 1 98.38 166 ILE B CA 1
ATOM 6205 C C . ILE B 1 166 ? 9.719 21.141 4.988 1 98.38 166 ILE B C 1
ATOM 6207 O O . ILE B 1 166 ? 8.648 21.188 4.375 1 98.38 166 ILE B O 1
ATOM 6211 N N . ILE B 1 167 ? 10.852 21.797 4.637 1 97.75 167 ILE B N 1
ATOM 6212 C CA . ILE B 1 167 ? 10.922 22.672 3.477 1 97.75 167 ILE B CA 1
ATOM 6213 C C . ILE B 1 167 ? 12.109 22.281 2.598 1 97.75 167 ILE B C 1
ATOM 6215 O O . ILE B 1 167 ? 13.203 22.031 3.104 1 97.75 167 ILE B O 1
ATOM 6219 N N . LEU B 1 168 ? 11.852 22.188 1.327 1 96.88 168 LEU B N 1
ATOM 6220 C CA . LEU B 1 168 ? 12.93 21.875 0.394 1 96.88 168 LEU B CA 1
ATOM 6221 C C . LEU B 1 168 ? 13.086 22.984 -0.643 1 96.88 168 LEU B C 1
ATOM 6223 O O . LEU B 1 168 ? 14.188 23.219 -1.138 1 96.88 168 LEU B O 1
ATOM 6227 N N . ASN B 1 169 ? 12.117 23.75 -0.946 1 95.94 169 ASN B N 1
ATOM 6228 C CA . ASN B 1 169 ? 12.078 24.641 -2.102 1 95.94 169 ASN B CA 1
ATOM 6229 C C . ASN B 1 169 ? 12.828 25.953 -1.83 1 95.94 169 ASN B C 1
ATOM 6231 O O . ASN B 1 169 ? 13.312 26.594 -2.758 1 95.94 169 ASN B O 1
ATOM 6235 N N . HIS B 1 170 ? 12.883 26.312 -0.567 1 97.69 170 HIS B N 1
ATOM 6236 C CA . HIS B 1 170 ? 13.492 27.609 -0.273 1 97.69 170 HIS B CA 1
ATOM 6237 C C . HIS B 1 170 ? 14.211 27.578 1.071 1 97.69 170 HIS B C 1
ATOM 6239 O O . HIS B 1 170 ? 13.977 26.688 1.889 1 97.69 170 HIS B O 1
ATOM 6245 N N . ALA B 1 171 ? 15.102 28.5 1.197 1 97.94 171 ALA B N 1
ATOM 6246 C CA . ALA B 1 171 ? 15.688 28.859 2.486 1 97.94 171 ALA B CA 1
ATOM 6247 C C . ALA B 1 171 ? 15.109 30.172 3.014 1 97.94 171 ALA B C 1
ATOM 6249 O O . ALA B 1 171 ? 14.117 30.672 2.479 1 97.94 171 ALA B O 1
ATOM 6250 N N . GLY B 1 172 ? 15.594 30.625 4.184 1 97.56 172 GLY B N 1
ATOM 6251 C CA . GLY B 1 172 ? 15.164 31.906 4.703 1 97.56 172 GLY B CA 1
ATOM 6252 C C . GLY B 1 172 ? 15.727 33.094 3.922 1 97.56 172 GLY B C 1
ATOM 6253 O O . GLY B 1 172 ? 16.234 32.906 2.814 1 97.56 172 GLY B O 1
ATOM 6254 N N . ASN B 1 173 ? 15.508 34.281 4.414 1 97.44 173 ASN B N 1
ATOM 6255 C CA . ASN B 1 173 ? 16.078 35.5 3.84 1 97.44 173 ASN B CA 1
ATOM 6256 C C . ASN B 1 173 ? 17.578 35.594 4.117 1 97.44 173 ASN B C 1
ATOM 6258 O O . ASN B 1 173 ? 18.031 36.5 4.801 1 97.44 173 ASN B O 1
ATOM 6262 N N . ILE B 1 174 ? 18.344 34.75 3.494 1 97.81 174 ILE B N 1
ATOM 6263 C CA . ILE B 1 174 ? 19.703 34.5 3.922 1 97.81 174 ILE B CA 1
ATOM 6264 C C . ILE B 1 174 ? 20.688 35.344 3.123 1 97.81 174 ILE B C 1
ATOM 6266 O O . ILE B 1 174 ? 21.859 35.469 3.484 1 97.81 174 ILE B O 1
ATOM 6270 N N . PHE B 1 175 ? 20.281 35.969 1.992 1 97.88 175 PHE B N 1
ATOM 6271 C CA . PHE B 1 175 ? 21.156 36.844 1.235 1 97.88 175 PHE B CA 1
ATOM 6272 C C . PHE B 1 175 ? 20.359 38 0.647 1 97.88 175 PHE B C 1
ATOM 6274 O O . PHE B 1 175 ? 19.141 38 0.638 1 97.88 175 PHE B O 1
ATOM 6281 N N . ALA B 1 176 ? 21.109 39.031 0.231 1 97.31 176 ALA B N 1
ATOM 6282 C CA . ALA B 1 176 ? 20.5 40.188 -0.425 1 97.31 176 ALA B CA 1
ATOM 6283 C C . ALA B 1 176 ? 20.969 40.281 -1.877 1 97.31 176 ALA B C 1
ATOM 6285 O O . ALA B 1 176 ? 22.125 40.031 -2.188 1 97.31 176 ALA B O 1
ATOM 6286 N N . TYR B 1 177 ? 19.984 40.656 -2.68 1 97.19 177 TYR B N 1
ATOM 6287 C CA . TYR B 1 177 ? 20.344 41.062 -4.035 1 97.19 177 TYR B CA 1
ATOM 6288 C C . TYR B 1 177 ? 21.016 42.438 -4.043 1 97.19 177 TYR B C 1
ATOM 6290 O O . TYR B 1 177 ? 20.969 43.156 -3.049 1 97.19 177 TYR B O 1
ATOM 6298 N N . ASP B 1 178 ? 21.641 42.781 -5.176 1 95.44 178 ASP B N 1
ATOM 6299 C CA . ASP B 1 178 ? 22.391 44.031 -5.285 1 95.44 178 ASP B CA 1
ATOM 6300 C C . ASP B 1 178 ? 21.469 45.219 -5.488 1 95.44 178 ASP B C 1
ATOM 6302 O O . ASP B 1 178 ? 21.906 46.375 -5.555 1 95.44 178 ASP B O 1
ATOM 6306 N N . ARG B 1 179 ? 20.203 44.844 -5.625 1 92.69 179 ARG B N 1
ATOM 6307 C CA . ARG B 1 179 ? 19.188 45.875 -5.77 1 92.69 179 ARG B CA 1
ATOM 6308 C C . ARG B 1 179 ? 17.906 45.5 -5.031 1 92.69 179 ARG B C 1
ATOM 6310 O O . ARG B 1 179 ? 17.734 44.344 -4.645 1 92.69 179 ARG B O 1
ATOM 6317 N N . GLY B 1 180 ? 17.031 46.469 -4.828 1 86.88 180 GLY B N 1
ATOM 6318 C CA . GLY B 1 180 ? 15.852 46.25 -4.012 1 86.88 180 GLY B CA 1
ATOM 6319 C C . GLY B 1 180 ? 14.719 45.594 -4.766 1 86.88 180 GLY B C 1
ATOM 6320 O O . GLY B 1 180 ? 14 44.75 -4.211 1 86.88 180 GLY B O 1
ATOM 6321 N N . TYR B 1 181 ? 14.469 46 -5.977 1 91.19 181 TYR B N 1
ATOM 6322 C CA . TYR B 1 181 ? 13.367 45.469 -6.762 1 91.19 181 TYR B CA 1
ATOM 6323 C C . TYR B 1 181 ? 13.859 44.406 -7.742 1 91.19 181 TYR B C 1
ATOM 6325 O O . TYR B 1 181 ? 14.516 44.719 -8.734 1 91.19 181 TYR B O 1
ATOM 6333 N N . THR B 1 182 ? 13.539 43.125 -7.445 1 94.81 182 THR B N 1
ATOM 6334 C CA . THR B 1 182 ? 14.023 42 -8.242 1 94.81 182 THR B CA 1
ATOM 6335 C C . THR B 1 182 ? 12.875 41.062 -8.617 1 94.81 182 THR B C 1
ATOM 6337 O O . THR B 1 182 ? 12.812 39.906 -8.164 1 94.81 182 THR B O 1
ATOM 6340 N N . PRO B 1 183 ? 11.961 41.5 -9.539 1 96.06 183 PRO B N 1
ATOM 6341 C CA . PRO B 1 183 ? 10.867 40.625 -9.984 1 96.06 183 PRO B CA 1
ATOM 6342 C C . PRO B 1 183 ? 11.328 39.531 -10.938 1 96.06 183 PRO B C 1
ATOM 6344 O O . PRO B 1 183 ? 12.227 39.75 -11.758 1 96.06 183 PRO B O 1
ATOM 6347 N N . TYR B 1 184 ? 10.719 38.375 -10.766 1 96.69 184 TYR B N 1
ATOM 6348 C CA . TYR B 1 184 ? 10.961 37.344 -11.758 1 96.69 184 TYR B CA 1
ATOM 6349 C C . TYR B 1 184 ? 10.57 37.781 -13.156 1 96.69 184 TYR B C 1
ATOM 6351 O O . TYR B 1 184 ? 9.484 38.344 -13.352 1 96.69 184 TYR B O 1
ATOM 6359 N N . ASP B 1 185 ? 11.43 37.562 -14.148 1 94.69 185 ASP B N 1
ATOM 6360 C CA . ASP B 1 185 ? 11.102 37.938 -15.523 1 94.69 185 ASP B CA 1
ATOM 6361 C C . ASP B 1 185 ? 11.43 36.812 -16.5 1 94.69 185 ASP B C 1
ATOM 6363 O O . ASP B 1 185 ? 11.406 37.031 -17.719 1 94.69 185 ASP B O 1
ATOM 6367 N N . GLY B 1 186 ? 11.781 35.719 -15.992 1 92.62 186 GLY B N 1
ATOM 6368 C CA . GLY B 1 186 ? 11.969 34.5 -16.797 1 92.62 186 GLY B CA 1
ATOM 6369 C C . GLY B 1 186 ? 13.391 34.344 -17.312 1 92.62 186 GLY B C 1
ATOM 6370 O O . GLY B 1 186 ? 13.789 33.281 -17.75 1 92.62 186 GLY B O 1
ATOM 6371 N N . SER B 1 187 ? 14.219 35.344 -17.125 1 91.75 187 SER B N 1
ATOM 6372 C CA . SER B 1 187 ? 15.523 35.25 -17.766 1 91.75 187 SER B CA 1
ATOM 6373 C C . SER B 1 187 ? 16.625 35.844 -16.875 1 91.75 187 SER B C 1
ATOM 6375 O O . SER B 1 187 ? 17.75 35.344 -16.875 1 91.75 187 SER B O 1
ATOM 6377 N N . THR B 1 188 ? 16.344 36.75 -16.141 1 94.69 188 THR B N 1
ATOM 6378 C CA . THR B 1 188 ? 17.359 37.5 -15.391 1 94.69 188 THR B CA 1
ATOM 6379 C C . THR B 1 188 ? 17.797 36.719 -14.164 1 94.69 188 THR B C 1
ATOM 6381 O O . THR B 1 188 ? 16.969 36.219 -13.383 1 94.69 188 THR B O 1
ATOM 6384 N N . VAL B 1 189 ? 19.078 36.531 -14.047 1 97 189 VAL B N 1
ATOM 6385 C CA . VAL B 1 189 ? 19.688 36.094 -12.812 1 97 189 VAL B CA 1
ATOM 6386 C C . VAL B 1 189 ? 20.297 37.281 -12.07 1 97 189 VAL B C 1
ATOM 6388 O O . VAL B 1 189 ? 21.266 37.875 -12.539 1 97 189 VAL B O 1
ATOM 6391 N N . TYR B 1 190 ? 19.812 37.562 -10.914 1 97.19 190 TYR B N 1
ATOM 6392 C CA . TYR B 1 190 ? 20.203 38.781 -10.219 1 97.19 190 TYR B CA 1
ATOM 6393 C C . TYR B 1 190 ? 21.516 38.594 -9.453 1 97.19 190 TYR B C 1
ATOM 6395 O O . TYR B 1 190 ? 21.734 37.562 -8.844 1 97.19 190 TYR B O 1
ATOM 6403 N N . PRO B 1 191 ? 22.344 39.625 -9.531 1 96.88 191 PRO B N 1
ATOM 6404 C CA . PRO B 1 191 ? 23.547 39.562 -8.703 1 96.88 191 PRO B CA 1
ATOM 6405 C C . PRO B 1 191 ? 23.25 39.656 -7.211 1 96.88 191 PRO B C 1
ATOM 6407 O O . PRO B 1 191 ? 22.297 40.344 -6.812 1 96.88 191 PRO B O 1
ATOM 6410 N N . VAL B 1 192 ? 24.109 38.969 -6.441 1 97.88 192 VAL B N 1
ATOM 6411 C CA . VAL B 1 192 ? 23.922 38.938 -4.996 1 97.88 192 VAL B CA 1
ATOM 6412 C C . VAL B 1 192 ? 25.031 39.719 -4.301 1 97.88 192 VAL B C 1
ATOM 6414 O O . VAL B 1 192 ? 26.219 39.562 -4.617 1 97.88 192 VAL B O 1
ATOM 6417 N N . THR B 1 193 ? 24.609 40.594 -3.406 1 97.19 193 THR B N 1
ATOM 6418 C CA . THR B 1 193 ? 25.562 41.344 -2.607 1 97.19 193 THR B CA 1
ATOM 6419 C C . THR B 1 193 ? 26.328 40.438 -1.659 1 97.19 193 THR B C 1
ATOM 6421 O O . THR B 1 193 ? 27.547 40.562 -1.527 1 97.19 193 THR B O 1
ATOM 6424 N N . GLY B 1 194 ? 25.625 39.625 -0.965 1 97.31 194 GLY B N 1
ATOM 6425 C CA . GLY B 1 194 ? 26.234 38.719 -0.019 1 97.31 194 GLY B CA 1
ATOM 6426 C C . GLY B 1 194 ? 25.219 38.031 0.884 1 97.31 194 GLY B C 1
ATOM 6427 O O . GLY B 1 194 ? 24.047 38.375 0.881 1 97.31 194 GLY B O 1
ATOM 6428 N N . PHE B 1 195 ? 25.719 37.031 1.632 1 98.12 195 PHE B N 1
ATOM 6429 C CA . PHE B 1 195 ? 24.922 36.406 2.691 1 98.12 195 PHE B CA 1
ATOM 6430 C C . PHE B 1 195 ? 24.75 37.375 3.855 1 98.12 195 PHE B C 1
ATOM 6432 O O . PHE B 1 195 ? 25.594 38.25 4.086 1 98.12 195 PHE B O 1
ATOM 6439 N N . ARG B 1 196 ? 23.688 37.156 4.527 1 97.56 196 ARG B N 1
ATOM 6440 C CA . ARG B 1 196 ? 23.375 38.031 5.652 1 97.56 196 ARG B CA 1
ATOM 6441 C C . ARG B 1 196 ? 24 37.5 6.941 1 97.56 196 ARG B C 1
ATOM 6443 O O . ARG B 1 196 ? 24.031 36.281 7.172 1 97.56 196 ARG B O 1
ATOM 6450 N N . SER B 1 197 ? 24.453 38.438 7.789 1 96.94 197 SER B N 1
ATOM 6451 C CA . SER B 1 197 ? 24.922 38.125 9.133 1 96.94 197 SER B CA 1
ATOM 6452 C C . SER B 1 197 ? 23.766 38.094 10.125 1 96.94 197 SER B C 1
ATOM 6454 O O . SER B 1 197 ? 22.609 38.219 9.734 1 96.94 197 SER B O 1
ATOM 6456 N N . ALA B 1 198 ? 24.062 37.875 11.359 1 95.44 198 ALA B N 1
ATOM 6457 C CA . ALA B 1 198 ? 23.078 37.688 12.414 1 95.44 198 ALA B CA 1
ATOM 6458 C C . ALA B 1 198 ? 22.109 38.875 12.477 1 95.44 198 ALA B C 1
ATOM 6460 O O . ALA B 1 198 ? 20.938 38.719 12.805 1 95.44 198 ALA B O 1
ATOM 6461 N N . ASP B 1 199 ? 22.609 40.031 12.094 1 95.69 199 ASP B N 1
ATOM 6462 C CA . ASP B 1 199 ? 21.781 41.219 12.211 1 95.69 199 ASP B CA 1
ATOM 6463 C C . ASP B 1 199 ? 21.078 41.531 10.898 1 95.69 199 ASP B C 1
ATOM 6465 O O . ASP B 1 199 ? 20.422 42.594 10.773 1 95.69 199 ASP B O 1
ATOM 6469 N N . GLY B 1 200 ? 21.25 40.75 9.922 1 96.5 200 GLY B N 1
ATOM 6470 C CA . GLY B 1 200 ? 20.547 40.906 8.664 1 96.5 200 GLY B CA 1
ATOM 6471 C C . GLY B 1 200 ? 21.359 41.656 7.617 1 96.5 200 GLY B C 1
ATOM 6472 O O . GLY B 1 200 ? 20.938 41.781 6.465 1 96.5 200 GLY B O 1
ATOM 6473 N N . THR B 1 201 ? 22.562 42.125 8 1 96.88 201 THR B N 1
ATOM 6474 C CA . THR B 1 201 ? 23.406 42.875 7.059 1 96.88 201 THR B CA 1
ATOM 6475 C C . THR B 1 201 ? 24.047 41.906 6.051 1 96.88 201 THR B C 1
ATOM 6477 O O . THR B 1 201 ? 24.641 40.906 6.438 1 96.88 201 THR B O 1
ATOM 6480 N N . PRO B 1 202 ? 23.922 42.219 4.77 1 96.94 202 PRO B N 1
ATOM 6481 C CA . PRO B 1 202 ? 24.5 41.344 3.752 1 96.94 202 PRO B CA 1
ATOM 6482 C C . PRO B 1 202 ? 26 41.562 3.555 1 96.94 202 PRO B C 1
ATOM 6484 O O . PRO B 1 202 ? 26.422 41.969 2.475 1 96.94 202 PRO B O 1
ATOM 6487 N N . ASN B 1 203 ? 26.828 41.188 4.504 1 96 203 ASN B N 1
ATOM 6488 C CA . ASN B 1 203 ? 28.25 41.5 4.508 1 96 203 ASN B CA 1
ATOM 6489 C C . ASN B 1 203 ? 29.109 40.25 4.492 1 96 203 ASN B C 1
ATOM 6491 O O . ASN B 1 203 ? 30.328 40.344 4.695 1 96 203 ASN B O 1
ATOM 6495 N N . LEU B 1 204 ? 28.531 39.125 4.367 1 97.31 204 LEU B N 1
ATOM 6496 C CA . LEU B 1 204 ? 29.297 37.875 4.266 1 97.31 204 LEU B CA 1
ATOM 6497 C C . LEU B 1 204 ? 29.438 37.469 2.809 1 97.31 204 LEU B C 1
ATOM 6499 O O . LEU B 1 204 ? 28.594 37.781 1.974 1 97.31 204 LEU B O 1
ATOM 6503 N N . PRO B 1 205 ? 30.469 36.781 2.506 1 96.44 205 PRO B N 1
ATOM 6504 C CA . PRO B 1 205 ? 30.672 36.344 1.121 1 96.44 205 PRO B CA 1
ATOM 6505 C C . PRO B 1 205 ? 29.547 35.406 0.629 1 96.44 205 PRO B C 1
ATOM 6507 O O . PRO B 1 205 ? 29.062 34.562 1.384 1 96.44 205 PRO B O 1
ATOM 6510 N N . PHE B 1 206 ? 29.203 35.594 -0.652 1 97.19 206 PHE B N 1
ATOM 6511 C CA . PHE B 1 206 ? 28.234 34.719 -1.292 1 97.19 206 PHE B CA 1
ATOM 6512 C C . PHE B 1 206 ? 28.938 33.5 -1.913 1 97.19 206 PHE B C 1
ATOM 6514 O O . PHE B 1 206 ? 29.156 33.469 -3.125 1 97.19 206 PHE B O 1
ATOM 6521 N N . GLY B 1 207 ? 29.203 32.531 -1.166 1 96 207 GLY B N 1
ATOM 6522 C CA . GLY B 1 207 ? 29.938 31.312 -1.458 1 96 207 GLY B CA 1
ATOM 6523 C C . GLY B 1 207 ? 30.375 30.562 -0.212 1 96 207 GLY B C 1
ATOM 6524 O O . GLY B 1 207 ? 30.047 30.969 0.905 1 96 207 GLY B O 1
ATOM 6525 N N . PRO B 1 208 ? 31.031 29.484 -0.456 1 94.06 208 PRO B N 1
ATOM 6526 C CA . PRO B 1 208 ? 31.5 28.766 0.719 1 94.06 208 PRO B CA 1
ATOM 6527 C C . PRO B 1 208 ? 32.25 29.656 1.706 1 94.06 208 PRO B C 1
ATOM 6529 O O . PRO B 1 208 ? 33.125 30.422 1.307 1 94.06 208 PRO B O 1
ATOM 6532 N N . ILE B 1 209 ? 31.938 29.516 2.959 1 94.62 209 ILE B N 1
ATOM 6533 C CA . ILE B 1 209 ? 32.438 30.453 3.953 1 94.62 209 ILE B CA 1
ATOM 6534 C C . ILE B 1 209 ? 33.469 29.781 4.832 1 94.62 209 ILE B C 1
ATOM 6536 O O . ILE B 1 209 ? 33.25 28.672 5.34 1 94.62 209 ILE B O 1
ATOM 6540 N N . ASP B 1 210 ? 34.562 30.453 4.953 1 93 210 ASP B N 1
ATOM 6541 C CA . ASP B 1 210 ? 35.562 30.125 5.988 1 93 210 ASP B CA 1
ATOM 6542 C C . ASP B 1 210 ? 35.188 30.797 7.309 1 93 210 ASP B C 1
ATOM 6544 O O . ASP B 1 210 ? 35.375 32 7.465 1 93 210 ASP B O 1
ATOM 6548 N N . THR B 1 211 ? 34.781 29.984 8.18 1 90.94 211 THR B N 1
ATOM 6549 C CA . THR B 1 211 ? 34.312 30.547 9.43 1 90.94 211 THR B CA 1
ATOM 6550 C C . THR B 1 211 ? 35.438 31.172 10.234 1 90.94 211 THR B C 1
ATOM 6552 O O . THR B 1 211 ? 35.188 31.969 11.141 1 90.94 211 THR B O 1
ATOM 6555 N N . LYS B 1 212 ? 36.812 30.859 9.961 1 91.06 212 LYS B N 1
ATOM 6556 C CA . LYS B 1 212 ? 37.969 31.516 10.602 1 91.06 212 LYS B CA 1
ATOM 6557 C C . LYS B 1 212 ? 38.125 32.938 10.102 1 91.06 212 LYS B C 1
ATOM 6559 O O . LYS B 1 212 ? 38.375 33.844 10.891 1 91.06 212 LYS B O 1
ATOM 6564 N N . ALA B 1 213 ? 37.781 33.094 8.891 1 93.94 213 ALA B N 1
ATOM 6565 C CA . ALA B 1 213 ? 37.906 34.406 8.258 1 93.94 213 ALA B CA 1
ATOM 6566 C C . ALA B 1 213 ? 36.625 35.219 8.469 1 93.94 213 ALA B C 1
ATOM 6568 O O . ALA B 1 213 ? 36.688 36.469 8.484 1 93.94 213 ALA B O 1
ATOM 6569 N N . ASN B 1 214 ? 35.531 34.562 8.586 1 94.88 214 ASN B N 1
ATOM 6570 C CA . ASN B 1 214 ? 34.219 35.188 8.789 1 94.88 214 ASN B CA 1
ATOM 6571 C C . ASN B 1 214 ? 33.5 34.594 10 1 94.88 214 ASN B C 1
ATOM 6573 O O . ASN B 1 214 ? 32.469 33.938 9.859 1 94.88 214 ASN B O 1
ATOM 6577 N N . PRO B 1 215 ? 33.938 34.906 11.109 1 92.31 215 PRO B N 1
ATOM 6578 C CA . PRO B 1 215 ? 33.406 34.281 12.328 1 92.31 215 PRO B CA 1
ATOM 6579 C C . PRO B 1 215 ? 31.922 34.625 12.547 1 92.31 215 PRO B C 1
ATOM 6581 O O . PRO B 1 215 ? 31.219 33.875 13.242 1 92.31 215 PRO B O 1
ATOM 6584 N N . ASP B 1 216 ? 31.453 35.688 11.914 1 91.56 216 ASP B N 1
ATOM 6585 C CA . ASP B 1 216 ? 30.078 36.125 12.086 1 91.56 216 ASP B CA 1
ATOM 6586 C C . ASP B 1 216 ? 29.125 35.188 11.336 1 91.56 216 ASP B C 1
ATOM 6588 O O . ASP B 1 216 ? 27.906 35.25 11.555 1 91.56 216 ASP B O 1
ATOM 6592 N N . ALA B 1 217 ? 29.609 34.375 10.617 1 94.56 217 ALA B N 1
ATOM 6593 C CA . ALA B 1 217 ? 28.797 33.469 9.812 1 94.56 217 ALA B CA 1
ATOM 6594 C C . ALA B 1 217 ? 28.188 32.344 10.672 1 94.56 217 ALA B C 1
ATOM 6596 O O . ALA B 1 217 ? 27.094 31.875 10.383 1 94.56 217 ALA B O 1
ATOM 6597 N N . TRP B 1 218 ? 28.922 31.953 11.703 1 93.75 218 TRP B N 1
ATOM 6598 C CA . TRP B 1 218 ? 28.469 30.875 12.562 1 93.75 218 TRP B CA 1
ATOM 6599 C C . TRP B 1 218 ? 28.188 31.375 13.969 1 93.75 218 TRP B C 1
ATOM 6601 O O . TRP B 1 218 ? 29.016 32.094 14.562 1 93.75 218 TRP B O 1
ATOM 6611 N N . PRO B 1 219 ? 27.062 31 14.531 1 93.44 219 PRO B N 1
ATOM 6612 C CA . PRO B 1 219 ? 26.078 30.047 14.016 1 93.44 219 PRO B CA 1
ATOM 6613 C C . PRO B 1 219 ? 24.891 30.75 13.352 1 93.44 219 PRO B C 1
ATOM 6615 O O . PRO B 1 219 ? 24 30.078 12.828 1 93.44 219 PRO B O 1
ATOM 6618 N N . ASP B 1 220 ? 24.859 32.125 13.25 1 94.94 220 ASP B N 1
ATOM 6619 C CA . ASP B 1 220 ? 23.594 32.812 12.969 1 94.94 220 ASP B CA 1
ATOM 6620 C C . ASP B 1 220 ? 23.625 33.438 11.586 1 94.94 220 ASP B C 1
ATOM 6622 O O . ASP B 1 220 ? 22.609 34 11.141 1 94.94 220 ASP B O 1
ATOM 6626 N N . GLY B 1 221 ? 24.75 33.438 10.945 1 96 221 GLY B N 1
ATOM 6627 C CA . GLY B 1 221 ? 24.859 34.062 9.641 1 96 221 GLY B CA 1
ATOM 6628 C C . GLY B 1 221 ? 24.922 33.062 8.5 1 96 221 GLY B C 1
ATOM 6629 O O . GLY B 1 221 ? 25.016 31.844 8.727 1 96 221 GLY B O 1
ATOM 6630 N N . ALA B 1 222 ? 24.734 33.594 7.34 1 97.06 222 ALA B N 1
ATOM 6631 C CA . ALA B 1 222 ? 24.781 32.781 6.121 1 97.06 222 ALA B CA 1
ATOM 6632 C C . ALA B 1 222 ? 23.703 31.703 6.129 1 97.06 222 ALA B C 1
ATOM 6634 O O . ALA B 1 222 ? 22.562 31.969 6.543 1 97.06 222 ALA B O 1
ATOM 6635 N N . VAL B 1 223 ? 23.969 30.547 5.477 1 98.12 223 VAL B N 1
ATOM 6636 C CA . VAL B 1 223 ? 23.078 29.391 5.422 1 98.12 223 VAL B CA 1
ATOM 6637 C C . VAL B 1 223 ? 23.875 28.109 5.668 1 98.12 223 VAL B C 1
ATOM 6639 O O . VAL B 1 223 ? 25.062 28.031 5.324 1 98.12 223 VAL B O 1
ATOM 6642 N N . TRP B 1 224 ? 23.234 27.188 6.328 1 97.88 224 TRP B N 1
ATOM 6643 C CA . TRP B 1 224 ? 23.891 25.922 6.637 1 97.88 224 TRP B CA 1
ATOM 6644 C C . TRP B 1 224 ? 22.969 24.75 6.371 1 97.88 224 TRP B C 1
ATOM 6646 O O . TRP B 1 224 ? 21.75 24.844 6.578 1 97.88 224 TRP B O 1
ATOM 6656 N N . PRO B 1 225 ? 23.578 23.578 5.863 1 97.75 225 PRO B N 1
ATOM 6657 C CA . PRO B 1 225 ? 25 23.188 5.836 1 97.75 225 PRO B CA 1
ATOM 6658 C C . PRO B 1 225 ? 25.781 23.891 4.727 1 97.75 225 PRO B C 1
ATOM 6660 O O . PRO B 1 225 ? 25.188 24.531 3.854 1 97.75 225 PRO B O 1
ATOM 6663 N N . ARG B 1 226 ? 27.141 23.672 4.75 1 97.12 226 ARG B N 1
ATOM 6664 C CA . ARG B 1 226 ? 28.062 24.375 3.857 1 97.12 226 ARG B CA 1
ATOM 6665 C C . ARG B 1 226 ? 27.703 24.109 2.396 1 97.12 226 ARG B C 1
ATOM 6667 O O . ARG B 1 226 ? 27.875 24.984 1.546 1 97.12 226 ARG B O 1
ATOM 6674 N N . GLU B 1 227 ? 27.156 22.984 2.105 1 97.19 227 GLU B N 1
ATOM 6675 C CA . GLU B 1 227 ? 26.828 22.562 0.744 1 97.19 227 GLU B CA 1
ATOM 6676 C C . GLU B 1 227 ? 25.766 23.469 0.133 1 97.19 227 GLU B C 1
ATOM 6678 O O . GLU B 1 227 ? 25.609 23.516 -1.088 1 97.19 227 GLU B O 1
ATOM 6683 N N . LEU B 1 228 ? 25.047 24.25 0.986 1 98.31 228 LEU B N 1
ATOM 6684 C CA . LEU B 1 228 ? 24.016 25.141 0.494 1 98.31 228 LEU B CA 1
ATOM 6685 C C . LEU B 1 228 ? 24.562 26.547 0.293 1 98.31 228 LEU B C 1
ATOM 6687 O O . LEU B 1 228 ? 23.828 27.469 -0.08 1 98.31 228 LEU B O 1
ATOM 6691 N N . GLN B 1 229 ? 25.875 26.734 0.438 1 98.25 229 GLN B N 1
ATOM 6692 C CA . GLN B 1 229 ? 26.453 28.062 0.37 1 98.25 229 GLN B CA 1
ATOM 6693 C C . GLN B 1 229 ? 26.953 28.375 -1.038 1 98.25 229 GLN B C 1
ATOM 6695 O O . GLN B 1 229 ? 27.297 29.531 -1.343 1 98.25 229 GLN B O 1
ATOM 6700 N N . ALA B 1 230 ? 26.922 27.359 -1.902 1 97.25 230 ALA B N 1
ATOM 6701 C CA . ALA B 1 230 ? 27.312 27.594 -3.287 1 97.25 230 ALA B CA 1
ATOM 6702 C C . ALA B 1 230 ? 26.328 28.531 -3.992 1 97.25 230 ALA B C 1
ATOM 6704 O O . ALA B 1 230 ? 25.125 28.422 -3.785 1 97.25 230 ALA B O 1
ATOM 6705 N N . ALA B 1 231 ? 26.859 29.359 -4.859 1 94.75 231 ALA B N 1
ATOM 6706 C CA . ALA B 1 231 ? 25.984 30.281 -5.578 1 94.75 231 ALA B CA 1
ATOM 6707 C C . ALA B 1 231 ? 24.953 29.531 -6.422 1 94.75 231 ALA B C 1
ATOM 6709 O O . ALA B 1 231 ? 23.812 29.969 -6.531 1 94.75 231 ALA B O 1
ATOM 6710 N N . ASN B 1 232 ? 25.391 28.484 -6.973 1 95.81 232 ASN B N 1
ATOM 6711 C CA . ASN B 1 232 ? 24.5 27.734 -7.867 1 95.81 232 ASN B CA 1
ATOM 6712 C C . ASN B 1 232 ? 23.469 26.922 -7.086 1 95.81 232 ASN B C 1
ATOM 6714 O O . ASN B 1 232 ? 22.656 26.203 -7.676 1 95.81 232 ASN B O 1
ATOM 6718 N N . ALA B 1 233 ? 23.5 27 -5.77 1 98 233 ALA B N 1
ATOM 6719 C CA . ALA B 1 233 ? 22.469 26.359 -4.945 1 98 233 ALA B CA 1
ATOM 6720 C C . ALA B 1 233 ? 21.156 27.125 -5.027 1 98 233 ALA B C 1
ATOM 6722 O O . ALA B 1 233 ? 20.109 26.609 -4.617 1 98 233 ALA B O 1
ATOM 6723 N N . TYR B 1 234 ? 21.141 28.25 -5.613 1 98.12 234 TYR B N 1
ATOM 6724 C CA . TYR B 1 234 ? 19.969 29.094 -5.691 1 98.12 234 TYR B CA 1
ATOM 6725 C C . TYR B 1 234 ? 19.703 29.531 -7.129 1 98.12 234 TYR B C 1
ATOM 6727 O O . TYR B 1 234 ? 20.641 29.734 -7.898 1 98.12 234 TYR B O 1
ATOM 6735 N N . THR B 1 235 ? 18.422 29.75 -7.426 1 97.44 235 THR B N 1
ATOM 6736 C CA . THR B 1 235 ? 18.078 30.172 -8.773 1 97.44 235 THR B CA 1
ATOM 6737 C C . THR B 1 235 ? 18.422 31.641 -8.992 1 97.44 235 THR B C 1
ATOM 6739 O O . THR B 1 235 ? 18.891 32.031 -10.062 1 97.44 235 THR B O 1
ATOM 6742 N N . ARG B 1 236 ? 18.156 32.5 -8.047 1 97.62 236 ARG B N 1
ATOM 6743 C CA . ARG B 1 236 ? 18.469 33.938 -8.023 1 97.62 236 ARG B CA 1
ATOM 6744 C C . ARG B 1 236 ? 17.719 34.656 -9.133 1 97.62 236 ARG B C 1
ATOM 6746 O O . ARG B 1 236 ? 18.281 35.531 -9.789 1 97.62 236 ARG B O 1
ATOM 6753 N N . MET B 1 237 ? 16.469 34.25 -9.328 1 97.5 237 MET B N 1
ATOM 6754 C CA . MET B 1 237 ? 15.742 34.844 -10.453 1 97.5 237 MET B CA 1
ATOM 6755 C C . MET B 1 237 ? 14.672 35.812 -9.969 1 97.5 237 MET B C 1
ATOM 6757 O O . MET B 1 237 ? 13.773 36.156 -10.719 1 97.5 237 MET B O 1
ATOM 6761 N N . GLY B 1 238 ? 14.719 36.188 -8.703 1 97.06 238 GLY B N 1
ATOM 6762 C CA . GLY B 1 238 ? 13.805 37.188 -8.172 1 97.06 238 GLY B CA 1
ATOM 6763 C C . GLY B 1 238 ? 12.516 36.594 -7.637 1 97.06 238 GLY B C 1
ATOM 6764 O O . GLY B 1 238 ? 12.336 35.375 -7.641 1 97.06 238 GLY B O 1
ATOM 6765 N N . HIS B 1 239 ? 11.602 37.5 -7.129 1 96.75 239 HIS B N 1
ATOM 6766 C CA . HIS B 1 239 ? 10.406 37.062 -6.434 1 96.75 239 HIS B CA 1
ATOM 6767 C C . HIS B 1 239 ? 9.281 36.75 -7.414 1 96.75 239 HIS B C 1
ATOM 6769 O O . HIS B 1 239 ? 9.148 37.406 -8.438 1 96.75 239 HIS B O 1
ATOM 6775 N N . ILE B 1 240 ? 8.445 35.844 -7.066 1 96.31 240 ILE B N 1
ATOM 6776 C CA . ILE B 1 240 ? 7.285 35.438 -7.848 1 96.31 240 ILE B CA 1
ATOM 6777 C C . ILE B 1 240 ? 6.273 36.562 -7.914 1 96.31 240 ILE B C 1
ATOM 6779 O O . ILE B 1 240 ? 5.996 37.219 -6.902 1 96.31 240 ILE B O 1
ATOM 6783 N N . ARG B 1 241 ? 5.688 36.812 -9.086 1 93.75 241 ARG B N 1
ATOM 6784 C CA . ARG B 1 241 ? 4.605 37.781 -9.305 1 93.75 241 ARG B CA 1
ATOM 6785 C C . ARG B 1 241 ? 3.307 37.062 -9.664 1 93.75 241 ARG B C 1
ATOM 6787 O O . ARG B 1 241 ? 2.238 37.406 -9.156 1 93.75 241 ARG B O 1
ATOM 6794 N N . ASP B 1 242 ? 3.527 36.125 -10.438 1 93.81 242 ASP B N 1
ATOM 6795 C CA . ASP B 1 242 ? 2.408 35.281 -10.844 1 93.81 242 ASP B CA 1
ATOM 6796 C C . ASP B 1 242 ? 2.586 33.844 -10.32 1 93.81 242 ASP B C 1
ATOM 6798 O O . ASP B 1 242 ? 3.334 33.062 -10.898 1 93.81 242 ASP B O 1
ATOM 6802 N N . TRP B 1 243 ? 1.749 33.531 -9.383 1 89.5 243 TRP B N 1
ATOM 6803 C CA . TRP B 1 243 ? 1.924 32.312 -8.594 1 89.5 243 TRP B CA 1
ATOM 6804 C C . TRP B 1 243 ? 1.517 31.094 -9.398 1 89.5 243 TRP B C 1
ATOM 6806 O O . TRP B 1 243 ? 1.813 29.969 -9.008 1 89.5 243 TRP B O 1
ATOM 6816 N N . ASP B 1 244 ? 0.891 31.203 -10.539 1 87.38 244 ASP B N 1
ATOM 6817 C CA . ASP B 1 244 ? 0.362 30.078 -11.297 1 87.38 244 ASP B CA 1
ATOM 6818 C C . ASP B 1 244 ? 1.074 29.922 -12.633 1 87.38 244 ASP B C 1
ATOM 6820 O O . ASP B 1 244 ? 0.761 29.016 -13.414 1 87.38 244 ASP B O 1
ATOM 6824 N N . SER B 1 245 ? 2.055 30.734 -12.844 1 91.94 245 SER B N 1
ATOM 6825 C CA . SER B 1 245 ? 2.738 30.719 -14.133 1 91.94 245 SER B CA 1
ATOM 6826 C C . SER B 1 245 ? 4.004 29.859 -14.078 1 91.94 245 SER B C 1
ATOM 6828 O O . SER B 1 245 ? 4.898 30.125 -13.266 1 91.94 245 SER B O 1
ATOM 6830 N N . TYR B 1 246 ? 4.141 28.906 -14.93 1 89.38 246 TYR B N 1
ATOM 6831 C CA . TYR B 1 246 ? 5.363 28.125 -15.109 1 89.38 246 TYR B CA 1
ATOM 6832 C C . TYR B 1 246 ? 6.379 28.906 -15.953 1 89.38 246 TYR B C 1
ATOM 6834 O O . TYR B 1 246 ? 6.035 29.438 -17 1 89.38 246 TYR B O 1
ATOM 6842 N N . HIS B 1 247 ? 7.465 29.062 -15.562 1 91.56 247 HIS B N 1
ATOM 6843 C CA . HIS B 1 247 ? 8.234 28.438 -14.5 1 91.56 247 HIS B CA 1
ATOM 6844 C C . HIS B 1 247 ? 8.391 29.359 -13.297 1 91.56 247 HIS B C 1
ATOM 6846 O O . HIS B 1 247 ? 9.227 29.125 -12.43 1 91.56 247 HIS B O 1
ATOM 6852 N N . GLU B 1 248 ? 7.672 30.469 -13.328 1 94.38 248 GLU B N 1
ATOM 6853 C CA . GLU B 1 248 ? 7.805 31.469 -12.281 1 94.38 248 GLU B CA 1
ATOM 6854 C C . GLU B 1 248 ? 7.609 30.859 -10.898 1 94.38 248 GLU B C 1
ATOM 6856 O O . GLU B 1 248 ? 8.391 31.125 -9.984 1 94.38 248 GLU B O 1
ATOM 6861 N N . TYR B 1 249 ? 6.652 29.984 -10.711 1 92 249 TYR B N 1
ATOM 6862 C CA . TYR B 1 249 ? 6.398 29.406 -9.398 1 92 249 TYR B CA 1
ATOM 6863 C C . TYR B 1 249 ? 7.469 28.391 -9.031 1 92 249 TYR B C 1
ATOM 6865 O O . TYR B 1 249 ? 7.598 28 -7.867 1 92 249 TYR B O 1
ATOM 6873 N N . LEU B 1 250 ? 8.234 27.906 -10.031 1 93 250 LEU B N 1
ATOM 6874 C CA . LEU B 1 250 ? 9.273 26.922 -9.773 1 93 250 LEU B CA 1
ATOM 6875 C C . LEU B 1 250 ? 10.602 27.609 -9.461 1 93 250 LEU B C 1
ATOM 6877 O O . LEU B 1 250 ? 11.375 27.109 -8.641 1 93 250 LEU B O 1
ATOM 6881 N N . ASP B 1 251 ? 10.805 28.766 -10.102 1 95.44 251 ASP B N 1
ATOM 6882 C CA . ASP B 1 251 ? 12.164 29.328 -10.109 1 95.44 251 ASP B CA 1
ATOM 6883 C C . ASP B 1 251 ? 12.227 30.625 -9.312 1 95.44 251 ASP B C 1
ATOM 6885 O O . ASP B 1 251 ? 13.32 31.125 -9.039 1 95.44 251 ASP B O 1
ATOM 6889 N N . GLY B 1 252 ? 11.133 31.094 -8.977 1 96.88 252 GLY B N 1
ATOM 6890 C CA . GLY B 1 252 ? 11.117 32.375 -8.305 1 96.88 252 GLY B CA 1
ATOM 6891 C C . GLY B 1 252 ? 11.203 32.281 -6.797 1 96.88 252 GLY B C 1
ATOM 6892 O O . GLY B 1 252 ? 10.844 31.234 -6.227 1 96.88 252 GLY B O 1
ATOM 6893 N N . ASP B 1 253 ? 11.68 33.375 -6.188 1 96.88 253 ASP B N 1
ATOM 6894 C CA . ASP B 1 253 ? 11.695 33.5 -4.73 1 96.88 253 ASP B CA 1
ATOM 6895 C C . ASP B 1 253 ? 10.281 33.594 -4.172 1 96.88 253 ASP B C 1
ATOM 6897 O O . ASP B 1 253 ? 9.43 34.281 -4.742 1 96.88 253 ASP B O 1
ATOM 6901 N N . PHE B 1 254 ? 10.031 32.844 -3.127 1 93.62 254 PHE B N 1
ATOM 6902 C CA . PHE B 1 254 ? 8.789 33 -2.373 1 93.62 254 PHE B CA 1
ATOM 6903 C C . PHE B 1 254 ? 8.859 34.188 -1.441 1 93.62 254 PHE B C 1
ATOM 6905 O O . PHE B 1 254 ? 9.234 34.062 -0.274 1 93.62 254 PHE B O 1
ATOM 6912 N N . PHE B 1 255 ? 8.508 35.344 -1.933 1 91.81 255 PHE B N 1
ATOM 6913 C CA . PHE B 1 255 ? 8.688 36.594 -1.239 1 91.81 255 PHE B CA 1
ATOM 6914 C C . PHE B 1 255 ? 10.156 36.844 -0.912 1 91.81 255 PHE B C 1
ATOM 6916 O O . PHE B 1 255 ? 11 36.875 -1.812 1 91.81 255 PHE B O 1
ATOM 6923 N N . ASP B 1 256 ? 10.438 36.906 0.428 1 93.56 256 ASP B N 1
ATOM 6924 C CA . ASP B 1 256 ? 11.828 37.156 0.781 1 93.56 256 ASP B CA 1
ATOM 6925 C C . ASP B 1 256 ? 12.578 35.844 1.012 1 93.56 256 ASP B C 1
ATOM 6927 O O . ASP B 1 256 ? 13.773 35.844 1.329 1 93.56 256 ASP B O 1
ATOM 6931 N N . LEU B 1 257 ? 11.883 34.719 0.863 1 96.75 257 LEU B N 1
ATOM 6932 C CA . LEU B 1 257 ? 12.508 33.406 0.992 1 96.75 257 LEU B CA 1
ATOM 6933 C C . LEU B 1 257 ? 13.211 33 -0.304 1 96.75 257 LEU B C 1
ATOM 6935 O O . LEU B 1 257 ? 12.633 33.125 -1.388 1 96.75 257 LEU B O 1
ATOM 6939 N N . LYS B 1 258 ? 14.406 32.594 -0.233 1 97.94 258 LYS B N 1
ATOM 6940 C CA . LYS B 1 258 ? 15.25 32.406 -1.414 1 97.94 258 LYS B CA 1
ATOM 6941 C C . LYS B 1 258 ? 15.086 31.016 -2.01 1 97.94 258 LYS B C 1
ATOM 6943 O O . LYS B 1 258 ? 15.281 30.016 -1.319 1 97.94 258 LYS B O 1
ATOM 6948 N N . ASP B 1 259 ? 14.812 30.984 -3.268 1 98.06 259 ASP B N 1
ATOM 6949 C CA . ASP B 1 259 ? 14.523 29.75 -3.977 1 98.06 259 ASP B CA 1
ATOM 6950 C C . ASP B 1 259 ? 15.781 28.906 -4.145 1 98.06 259 ASP B C 1
ATOM 6952 O O . ASP B 1 259 ? 16.812 29.391 -4.621 1 98.06 259 ASP B O 1
ATOM 6956 N N . ILE B 1 260 ? 15.719 27.656 -3.742 1 98.38 260 ILE B N 1
ATOM 6957 C CA . ILE B 1 260 ? 16.812 26.703 -3.896 1 98.38 260 ILE B CA 1
ATOM 6958 C C . ILE B 1 260 ? 16.688 26 -5.246 1 98.38 260 ILE B C 1
ATOM 6960 O O . ILE B 1 260 ? 15.609 25.531 -5.613 1 98.38 260 ILE B O 1
ATOM 6964 N N . HIS B 1 261 ? 17.75 25.969 -5.977 1 97.94 261 HIS B N 1
ATOM 6965 C CA . HIS B 1 261 ? 17.797 25.234 -7.234 1 97.94 261 HIS B CA 1
ATOM 6966 C C . HIS B 1 261 ? 17.859 23.719 -6.988 1 97.94 261 HIS B C 1
ATOM 6968 O O . HIS B 1 261 ? 18.922 23.188 -6.652 1 97.94 261 HIS B O 1
ATOM 6974 N N . LEU B 1 262 ? 16.781 23.031 -7.273 1 97.69 262 LEU B N 1
ATOM 6975 C CA . LEU B 1 262 ? 16.688 21.641 -6.859 1 97.69 262 LEU B CA 1
ATOM 6976 C C . LEU B 1 262 ? 17.172 20.703 -7.973 1 97.69 262 LEU B C 1
ATOM 6978 O O . LEU B 1 262 ? 17.484 19.547 -7.719 1 97.69 262 LEU B O 1
ATOM 6982 N N . GLY B 1 263 ? 17.203 21.141 -9.172 1 96.75 263 GLY B N 1
ATOM 6983 C CA . GLY B 1 263 ? 17.641 20.297 -10.266 1 96.75 263 GLY B CA 1
ATOM 6984 C C . GLY B 1 263 ? 17.062 20.688 -11.602 1 96.75 263 GLY B C 1
ATOM 6985 O O . GLY B 1 263 ? 16.531 21.781 -11.758 1 96.75 263 GLY B O 1
ATOM 6986 N N . GLU B 1 264 ? 17.297 19.766 -12.609 1 93.5 264 GLU B N 1
ATOM 6987 C CA . GLU B 1 264 ? 16.875 20.062 -13.969 1 93.5 264 GLU B CA 1
ATOM 6988 C C . GLU B 1 264 ? 16.375 18.797 -14.672 1 93.5 264 GLU B C 1
ATOM 6990 O O . GLU B 1 264 ? 16.719 17.688 -14.273 1 93.5 264 GLU B O 1
ATOM 6995 N N . GLY B 1 265 ? 15.438 19.094 -15.656 1 89.12 265 GLY B N 1
ATOM 6996 C CA . GLY B 1 265 ? 14.984 18.016 -16.516 1 89.12 265 GLY B CA 1
ATOM 6997 C C . GLY B 1 265 ? 13.555 17.594 -16.234 1 89.12 265 GLY B C 1
ATOM 6998 O O . GLY B 1 265 ? 12.969 18 -15.227 1 89.12 265 GLY B O 1
ATOM 6999 N N . GLU B 1 266 ? 13.133 16.719 -17.141 1 85 266 GLU B N 1
ATOM 7000 C CA . GLU B 1 266 ? 11.805 16.141 -16.969 1 85 266 GLU B CA 1
ATOM 7001 C C . GLU B 1 266 ? 11.805 15.062 -15.883 1 85 266 GLU B C 1
ATOM 7003 O O . GLU B 1 266 ? 12.867 14.555 -15.5 1 85 266 GLU B O 1
ATOM 7008 N N . VAL B 1 267 ? 10.633 14.75 -15.422 1 84.44 267 VAL B N 1
ATOM 7009 C CA . VAL B 1 267 ? 10.445 13.859 -14.273 1 84.44 267 VAL B CA 1
ATOM 7010 C C . VAL B 1 267 ? 11.203 12.555 -14.508 1 84.44 267 VAL B C 1
ATOM 7012 O O . VAL B 1 267 ? 11.914 12.07 -13.625 1 84.44 267 VAL B O 1
ATOM 7015 N N . ASP B 1 268 ? 11.211 11.977 -15.75 1 78.38 268 ASP B N 1
ATOM 7016 C CA . ASP B 1 268 ? 11.797 10.672 -16.031 1 78.38 268 ASP B CA 1
ATOM 7017 C C . ASP B 1 268 ? 13.297 10.789 -16.281 1 78.38 268 ASP B C 1
ATOM 7019 O O . ASP B 1 268 ? 14.016 9.781 -16.281 1 78.38 268 ASP B O 1
ATOM 7023 N N . ALA B 1 269 ? 13.797 11.984 -16.516 1 83.69 269 ALA B N 1
ATOM 7024 C CA . ALA B 1 269 ? 15.219 12.242 -16.75 1 83.69 269 ALA B CA 1
ATOM 7025 C C . ALA B 1 269 ? 15.75 13.32 -15.805 1 83.69 269 ALA B C 1
ATOM 7027 O O . ALA B 1 269 ? 16.625 14.109 -16.188 1 83.69 269 ALA B O 1
ATOM 7028 N N . PHE B 1 270 ? 15.18 13.359 -14.727 1 90.62 270 PHE B N 1
ATOM 7029 C CA . PHE B 1 270 ? 15.508 14.406 -13.766 1 90.62 270 PHE B CA 1
ATOM 7030 C C . PHE B 1 270 ? 16.922 14.227 -13.227 1 90.62 270 PHE B C 1
ATOM 7032 O O . PHE B 1 270 ? 17.344 13.109 -12.93 1 90.62 270 PHE B O 1
ATOM 7039 N N . ARG B 1 271 ? 17.703 15.375 -13.188 1 92.94 271 ARG B N 1
ATOM 7040 C CA . ARG B 1 271 ? 19.031 15.438 -12.602 1 92.94 271 ARG B CA 1
ATOM 7041 C C . ARG B 1 271 ? 19.047 16.328 -11.359 1 92.94 271 ARG B C 1
ATOM 7043 O O . ARG B 1 271 ? 18.891 17.547 -11.453 1 92.94 271 ARG B O 1
ATOM 7050 N N . PRO B 1 272 ? 19.156 15.688 -10.188 1 96.06 272 PRO B N 1
ATOM 7051 C CA . PRO B 1 272 ? 19.156 16.484 -8.953 1 96.06 272 PRO B CA 1
ATOM 7052 C C . PRO B 1 272 ? 20.375 17.406 -8.844 1 96.06 272 PRO B C 1
ATOM 7054 O O . PRO B 1 272 ? 21.453 17.078 -9.305 1 96.06 272 PRO B O 1
ATOM 7057 N N . SER B 1 273 ? 20.188 18.562 -8.258 1 97.62 273 SER B N 1
ATOM 7058 C CA . SER B 1 273 ? 21.281 19.469 -7.965 1 97.62 273 SER B CA 1
ATOM 7059 C C . SER B 1 273 ? 22.047 19.031 -6.723 1 97.62 273 SER B C 1
ATOM 7061 O O . SER B 1 273 ? 21.562 18.219 -5.938 1 97.62 273 SER B O 1
ATOM 7063 N N . PRO B 1 274 ? 23.234 19.578 -6.562 1 96.94 274 PRO B N 1
ATOM 7064 C CA . PRO B 1 274 ? 23.938 19.312 -5.309 1 96.94 274 PRO B CA 1
ATOM 7065 C C . PRO B 1 274 ? 23.172 19.781 -4.078 1 96.94 274 PRO B C 1
ATOM 7067 O O . PRO B 1 274 ? 23.25 19.172 -3.018 1 96.94 274 PRO B O 1
ATOM 7070 N N . ALA B 1 275 ? 22.422 20.859 -4.25 1 98.31 275 ALA B N 1
ATOM 7071 C CA . ALA B 1 275 ? 21.625 21.375 -3.135 1 98.31 275 ALA B CA 1
ATOM 7072 C C . ALA B 1 275 ? 20.562 20.375 -2.719 1 98.31 275 ALA B C 1
ATOM 7074 O O . ALA B 1 275 ? 20.359 20.125 -1.527 1 98.31 275 ALA B O 1
ATOM 7075 N N . LEU B 1 276 ? 19.859 19.828 -3.742 1 98.25 276 LEU B N 1
ATOM 7076 C CA . LEU B 1 276 ? 18.844 18.812 -3.432 1 98.25 276 LEU B CA 1
ATOM 7077 C C . LEU B 1 276 ? 19.484 17.594 -2.766 1 98.25 276 LEU B C 1
ATOM 7079 O O . LEU B 1 276 ? 18.938 17.062 -1.802 1 98.25 276 LEU B O 1
ATOM 7083 N N . LEU B 1 277 ? 20.625 17.141 -3.273 1 97.31 277 LEU B N 1
ATOM 7084 C CA . LEU B 1 277 ? 21.328 16 -2.682 1 97.31 277 LEU B CA 1
ATOM 7085 C C . LEU B 1 277 ? 21.688 16.281 -1.226 1 97.31 277 LEU B C 1
ATOM 7087 O O . LEU B 1 277 ? 21.531 15.414 -0.366 1 97.31 277 LEU B O 1
ATOM 7091 N N . ALA B 1 278 ? 22.125 17.5 -0.962 1 98.19 278 ALA B N 1
ATOM 7092 C CA . ALA B 1 278 ? 22.453 17.875 0.407 1 98.19 278 ALA B CA 1
ATOM 7093 C C . ALA B 1 278 ? 21.219 17.844 1.302 1 98.19 278 ALA B C 1
ATOM 7095 O O . ALA B 1 278 ? 21.266 17.344 2.428 1 98.19 278 ALA B O 1
ATOM 7096 N N . LEU B 1 279 ? 20.141 18.344 0.795 1 98.69 279 LEU B N 1
ATOM 7097 C CA . LEU B 1 279 ? 18.906 18.359 1.568 1 98.69 279 LEU B CA 1
ATOM 7098 C C . LEU B 1 279 ? 18.406 16.938 1.835 1 98.69 279 LEU B C 1
ATOM 7100 O O . LEU B 1 279 ? 17.859 16.672 2.904 1 98.69 279 LEU B O 1
ATOM 7104 N N . CYS B 1 280 ? 18.547 16.047 0.886 1 98.12 280 CYS B N 1
ATOM 7105 C CA . CYS B 1 280 ? 18.203 14.648 1.117 1 98.12 280 CYS B CA 1
ATOM 7106 C C . CYS B 1 280 ? 18.969 14.094 2.312 1 98.12 280 CYS B C 1
ATOM 7108 O O . CYS B 1 280 ? 18.391 13.445 3.184 1 98.12 280 CYS B O 1
ATOM 7110 N N . GLU B 1 281 ? 20.234 14.391 2.371 1 98.06 281 GLU B N 1
ATOM 7111 C CA . GLU B 1 281 ? 21.047 13.906 3.48 1 98.06 281 GLU B CA 1
ATOM 7112 C C . GLU B 1 281 ? 20.609 14.523 4.801 1 98.06 281 GLU B C 1
ATOM 7114 O O . GLU B 1 281 ? 20.609 13.859 5.836 1 98.06 281 GLU B O 1
ATOM 7119 N N . VAL B 1 282 ? 20.25 15.75 4.719 1 98.56 282 VAL B N 1
ATOM 7120 C CA . VAL B 1 282 ? 19.781 16.469 5.906 1 98.56 282 VAL B CA 1
ATOM 7121 C C . VAL B 1 282 ? 18.562 15.758 6.477 1 98.56 282 VAL B C 1
ATOM 7123 O O . VAL B 1 282 ? 18.5 15.484 7.68 1 98.56 282 VAL B O 1
ATOM 7126 N N . TYR B 1 283 ? 17.656 15.469 5.664 1 98.69 283 TYR B N 1
ATOM 7127 C CA . TYR B 1 283 ? 16.391 14.93 6.168 1 98.69 283 TYR B CA 1
ATOM 7128 C C . TYR B 1 283 ? 16.516 13.453 6.5 1 98.69 283 TYR B C 1
ATOM 7130 O O . TYR B 1 283 ? 15.766 12.922 7.324 1 98.69 283 TYR B O 1
ATOM 7138 N N . LYS B 1 284 ? 17.469 12.711 5.859 1 98.62 284 LYS B N 1
ATOM 7139 C CA . LYS B 1 284 ? 17.844 11.398 6.367 1 98.62 284 LYS B CA 1
ATOM 7140 C C . LYS B 1 284 ? 18.391 11.492 7.793 1 98.62 284 LYS B C 1
ATOM 7142 O O . LYS B 1 284 ? 18.047 10.68 8.648 1 98.62 284 LYS B O 1
ATOM 7147 N N . TYR B 1 285 ? 19.234 12.492 8.055 1 98.25 285 TYR B N 1
ATOM 7148 C CA . TYR B 1 285 ? 19.859 12.727 9.352 1 98.25 285 TYR B CA 1
ATOM 7149 C C . TYR B 1 285 ? 18.812 12.883 10.445 1 98.25 285 TYR B C 1
ATOM 7151 O O . TYR B 1 285 ? 18.922 12.273 11.516 1 98.25 285 TYR B O 1
ATOM 7159 N N . TRP B 1 286 ? 17.781 13.617 10.156 1 98.62 286 TRP B N 1
ATOM 7160 C CA . TRP B 1 286 ? 16.781 13.883 11.188 1 98.62 286 TRP B CA 1
ATOM 7161 C C . TRP B 1 286 ? 15.945 12.633 11.469 1 98.62 286 TRP B C 1
ATOM 7163 O O . TRP B 1 286 ? 15.516 12.414 12.602 1 98.62 286 TRP B O 1
ATOM 7173 N N . ILE B 1 287 ? 15.68 11.766 10.477 1 98.81 287 ILE B N 1
ATOM 7174 C CA . ILE B 1 287 ? 15.039 10.477 10.719 1 98.81 287 ILE B CA 1
ATOM 7175 C C . ILE B 1 287 ? 15.938 9.625 11.609 1 98.81 287 ILE B C 1
ATOM 7177 O O . ILE B 1 287 ? 15.484 9.109 12.633 1 98.81 287 ILE B O 1
ATOM 7181 N N . ALA B 1 288 ? 17.203 9.523 11.219 1 98.56 288 ALA B N 1
ATOM 7182 C CA . ALA B 1 288 ? 18.172 8.672 11.914 1 98.56 288 ALA B CA 1
ATOM 7183 C C . ALA B 1 288 ? 18.359 9.125 13.359 1 98.56 288 ALA B C 1
ATOM 7185 O O . ALA B 1 288 ? 18.406 8.297 14.273 1 98.56 288 ALA B O 1
ATOM 7186 N N . LEU B 1 289 ? 18.406 10.422 13.523 1 97.94 289 LEU B N 1
ATOM 7187 C CA . LEU B 1 289 ? 18.703 10.969 14.844 1 97.94 289 LEU B CA 1
ATOM 7188 C C . LEU B 1 289 ? 17.5 10.875 15.758 1 97.94 289 LEU B C 1
ATOM 7190 O O . LEU B 1 289 ? 17.609 10.438 16.906 1 97.94 289 LEU B O 1
ATOM 7194 N N . SER B 1 290 ? 16.297 11.25 15.266 1 98.25 290 SER B N 1
ATOM 7195 C CA . SER B 1 290 ? 15.18 11.492 16.172 1 98.25 290 SER B CA 1
ATOM 7196 C C . SER B 1 290 ? 14.141 10.375 16.078 1 98.25 290 SER B C 1
ATOM 7198 O O . SER B 1 290 ? 13.266 10.266 16.922 1 98.25 290 SER B O 1
ATOM 7200 N N . ASP B 1 291 ? 14.156 9.539 15.016 1 98.69 291 ASP B N 1
ATOM 7201 C CA . ASP B 1 291 ? 13.227 8.422 14.867 1 98.69 291 ASP B CA 1
ATOM 7202 C C . ASP B 1 291 ? 11.82 8.914 14.547 1 98.69 291 ASP B C 1
ATOM 7204 O O . ASP B 1 291 ? 10.836 8.375 15.055 1 98.69 291 ASP B O 1
ATOM 7208 N N . VAL B 1 292 ? 11.742 10.039 13.797 1 98.81 292 VAL B N 1
ATOM 7209 C CA . VAL B 1 292 ? 10.445 10.578 13.406 1 98.81 292 VAL B CA 1
ATOM 7210 C C . VAL B 1 292 ? 9.75 9.617 12.445 1 98.81 292 VAL B C 1
ATOM 7212 O O . VAL B 1 292 ? 10.383 8.727 11.875 1 98.81 292 VAL B O 1
ATOM 7215 N N . ASP B 1 293 ? 8.438 9.836 12.188 1 98.88 293 ASP B N 1
ATOM 7216 C CA . ASP B 1 293 ? 7.617 8.812 11.531 1 98.88 293 ASP B CA 1
ATOM 7217 C C . ASP B 1 293 ? 7.109 9.297 10.18 1 98.88 293 ASP B C 1
ATOM 7219 O O . ASP B 1 293 ? 6.551 8.523 9.398 1 98.88 293 ASP B O 1
ATOM 7223 N N . GLY B 1 294 ? 7.266 10.531 9.859 1 98.69 294 GLY B N 1
ATOM 7224 C CA . GLY B 1 294 ? 6.82 11.117 8.602 1 98.69 294 GLY B CA 1
ATOM 7225 C C . GLY B 1 294 ? 7.246 12.562 8.43 1 98.69 294 GLY B C 1
ATOM 7226 O O . GLY B 1 294 ? 7.781 13.172 9.359 1 98.69 294 GLY B O 1
ATOM 7227 N N . TYR B 1 295 ? 7.062 13.094 7.168 1 98.69 295 TYR B N 1
ATOM 7228 C CA . TYR B 1 295 ? 7.281 14.5 6.836 1 98.69 295 TYR B CA 1
ATOM 7229 C C . TYR B 1 295 ? 6.07 15.086 6.125 1 98.69 295 TYR B C 1
ATOM 7231 O O . TYR B 1 295 ? 5.465 14.438 5.27 1 98.69 295 TYR B O 1
ATOM 7239 N N . ARG B 1 296 ? 5.672 16.172 6.574 1 97.94 296 ARG B N 1
ATOM 7240 C CA . ARG B 1 296 ? 4.84 17.031 5.73 1 97.94 296 ARG B CA 1
ATOM 7241 C C . ARG B 1 296 ? 5.699 17.984 4.91 1 97.94 296 ARG B C 1
ATOM 7243 O O . ARG B 1 296 ? 6.457 18.781 5.465 1 97.94 296 ARG B O 1
ATOM 7250 N N . ILE B 1 297 ? 5.598 17.906 3.596 1 97.31 297 ILE B N 1
ATOM 7251 C CA . ILE B 1 297 ? 6.445 18.672 2.686 1 97.31 297 ILE B CA 1
ATOM 7252 C C . ILE B 1 297 ? 5.715 19.938 2.23 1 97.31 297 ILE B C 1
ATOM 7254 O O . ILE B 1 297 ? 4.676 19.859 1.571 1 97.31 297 ILE B O 1
ATOM 7258 N N . ASP B 1 298 ? 6.301 20.984 2.521 1 93.69 298 ASP B N 1
ATOM 7259 C CA . ASP B 1 298 ? 5.75 22.281 2.188 1 93.69 298 ASP B CA 1
ATOM 7260 C C . ASP B 1 298 ? 5.93 22.594 0.704 1 93.69 298 ASP B C 1
ATOM 7262 O O . ASP B 1 298 ? 6.918 22.188 0.094 1 93.69 298 ASP B O 1
ATOM 7266 N N . THR B 1 299 ? 5.066 23.25 0.073 1 89.88 299 THR B N 1
ATOM 7267 C CA . THR B 1 299 ? 5.141 23.922 -1.226 1 89.88 299 THR B CA 1
ATOM 7268 C C . THR B 1 299 ? 5.605 22.938 -2.305 1 89.88 299 THR B C 1
ATOM 7270 O O . THR B 1 299 ? 6.523 23.25 -3.068 1 89.88 299 THR B O 1
ATOM 7273 N N . VAL B 1 300 ? 4.973 21.828 -2.412 1 92.94 300 VAL B N 1
ATOM 7274 C CA . VAL B 1 300 ? 5.324 20.797 -3.385 1 92.94 300 VAL B CA 1
ATOM 7275 C C . VAL B 1 300 ? 5.203 21.359 -4.801 1 92.94 300 VAL B C 1
ATOM 7277 O O . VAL B 1 300 ? 6.027 21.062 -5.664 1 92.94 300 VAL B O 1
ATOM 7280 N N . LYS B 1 301 ? 4.188 22.219 -5.008 1 88.81 301 LYS B N 1
ATOM 7281 C CA . LYS B 1 301 ? 3.99 22.844 -6.309 1 88.81 301 LYS B CA 1
ATOM 7282 C C . LYS B 1 301 ? 5.25 23.578 -6.762 1 88.81 301 LYS B C 1
ATOM 7284 O O . LYS B 1 301 ? 5.617 23.531 -7.938 1 88.81 301 LYS B O 1
ATOM 7289 N N . HIS B 1 302 ? 5.93 24.125 -5.875 1 92.31 302 HIS B N 1
ATOM 7290 C CA . HIS B 1 302 ? 7.07 24.984 -6.18 1 92.31 302 HIS B CA 1
ATOM 7291 C C . HIS B 1 302 ? 8.359 24.172 -6.277 1 92.31 302 HIS B C 1
ATOM 7293 O O . HIS B 1 302 ? 9.391 24.688 -6.695 1 92.31 302 HIS B O 1
ATOM 7299 N N . MET B 1 303 ? 8.352 22.953 -5.949 1 94.38 303 MET B N 1
ATOM 7300 C CA . MET B 1 303 ? 9.492 22.062 -6.094 1 94.38 303 MET B CA 1
ATOM 7301 C C . MET B 1 303 ? 9.555 21.484 -7.5 1 94.38 303 MET B C 1
ATOM 7303 O O . MET B 1 303 ? 10.641 21.234 -8.031 1 94.38 303 MET B O 1
ATOM 7307 N N . GLY B 1 304 ? 8.391 21.281 -8.055 1 92.12 304 GLY B N 1
ATOM 7308 C CA . GLY B 1 304 ? 8.297 20.531 -9.297 1 92.12 304 GLY B CA 1
ATOM 7309 C C . GLY B 1 304 ? 8.242 19.031 -9.086 1 92.12 304 GLY B C 1
ATOM 7310 O O . GLY B 1 304 ? 8.719 18.531 -8.07 1 92.12 304 GLY B O 1
ATOM 7311 N N . ALA B 1 305 ? 7.738 18.297 -10.094 1 91.06 305 ALA B N 1
ATOM 7312 C CA . ALA B 1 305 ? 7.488 16.875 -9.984 1 91.06 305 ALA B CA 1
ATOM 7313 C C . ALA B 1 305 ? 8.797 16.094 -9.922 1 91.06 305 ALA B C 1
ATOM 7315 O O . ALA B 1 305 ? 8.898 15.094 -9.195 1 91.06 305 ALA B O 1
ATOM 7316 N N . GLY B 1 306 ? 9.789 16.469 -10.688 1 92.25 306 GLY B N 1
ATOM 7317 C CA . GLY B 1 306 ? 11.07 15.773 -10.711 1 92.25 306 GLY B CA 1
ATOM 7318 C C . GLY B 1 306 ? 11.766 15.766 -9.367 1 92.25 306 GLY B C 1
ATOM 7319 O O . GLY B 1 306 ? 12.164 14.711 -8.875 1 92.25 306 GLY B O 1
ATOM 7320 N N . ALA B 1 307 ? 11.859 16.938 -8.766 1 95.75 307 ALA B N 1
ATOM 7321 C CA . ALA B 1 307 ? 12.523 17.062 -7.469 1 95.75 307 ALA B CA 1
ATOM 7322 C C . ALA B 1 307 ? 11.734 16.328 -6.383 1 95.75 307 ALA B C 1
ATOM 7324 O O . ALA B 1 307 ? 12.32 15.656 -5.535 1 95.75 307 ALA B O 1
ATOM 7325 N N . THR B 1 308 ? 10.43 16.453 -6.469 1 95.38 308 THR B N 1
ATOM 7326 C CA . THR B 1 308 ? 9.57 15.82 -5.477 1 95.38 308 THR B CA 1
ATOM 7327 C C . THR B 1 308 ? 9.711 14.297 -5.547 1 95.38 308 THR B C 1
ATOM 7329 O O . THR B 1 308 ? 9.867 13.633 -4.52 1 95.38 308 THR B O 1
ATOM 7332 N N . ARG B 1 309 ? 9.688 13.789 -6.73 1 92.56 309 ARG B N 1
ATOM 7333 C CA . ARG B 1 309 ? 9.82 12.344 -6.918 1 92.56 309 ARG B CA 1
ATOM 7334 C C . ARG B 1 309 ? 11.18 11.852 -6.418 1 92.56 309 ARG B C 1
ATOM 7336 O O . ARG B 1 309 ? 11.258 10.82 -5.75 1 92.56 309 ARG B O 1
ATOM 7343 N N . PHE B 1 310 ? 12.195 12.562 -6.797 1 93.19 310 PHE B N 1
ATOM 7344 C CA . PHE B 1 310 ? 13.547 12.188 -6.375 1 93.19 310 PHE B CA 1
ATOM 7345 C C . PHE B 1 310 ? 13.641 12.141 -4.855 1 93.19 310 PHE B C 1
ATOM 7347 O O . PHE B 1 310 ? 14.102 11.148 -4.289 1 93.19 310 PHE B O 1
ATOM 7354 N N . PHE B 1 311 ? 13.148 13.164 -4.215 1 96.62 311 PHE B N 1
ATOM 7355 C CA . PHE B 1 311 ? 13.195 13.25 -2.762 1 96.62 311 PHE B CA 1
ATOM 7356 C C . PHE B 1 311 ? 12.383 12.133 -2.123 1 96.62 311 PHE B C 1
ATOM 7358 O O . PHE B 1 311 ? 12.844 11.469 -1.194 1 96.62 311 PHE B O 1
ATOM 7365 N N . ALA B 1 312 ? 11.195 11.938 -2.598 1 95.31 312 ALA B N 1
ATOM 7366 C CA . ALA B 1 312 ? 10.32 10.906 -2.051 1 95.31 312 ALA B CA 1
ATOM 7367 C C . ALA B 1 312 ? 10.977 9.531 -2.139 1 95.31 312 ALA B C 1
ATOM 7369 O O . ALA B 1 312 ? 10.953 8.766 -1.173 1 95.31 312 ALA B O 1
ATOM 7370 N N . SER B 1 313 ? 11.57 9.258 -3.24 1 92.31 313 SER B N 1
ATOM 7371 C CA . SER B 1 313 ? 12.234 7.969 -3.436 1 92.31 313 SER B CA 1
ATOM 7372 C C . SER B 1 313 ? 13.391 7.789 -2.457 1 92.31 313 SER B C 1
ATOM 7374 O O . SER B 1 313 ? 13.516 6.734 -1.832 1 92.31 313 SER B O 1
ATOM 7376 N N . VAL B 1 314 ? 14.188 8.82 -2.299 1 95.19 314 VAL B N 1
ATOM 7377 C CA . VAL B 1 314 ? 15.359 8.773 -1.425 1 95.19 314 VAL B CA 1
ATOM 7378 C C . VAL B 1 314 ? 14.914 8.508 0.012 1 95.19 314 VAL B C 1
ATOM 7380 O O . VAL B 1 314 ? 15.461 7.629 0.684 1 95.19 314 VAL B O 1
ATOM 7383 N N . ILE B 1 315 ? 13.891 9.188 0.403 1 97.44 315 ILE B N 1
ATOM 7384 C CA . ILE B 1 315 ? 13.469 9.094 1.795 1 97.44 315 ILE B CA 1
ATOM 7385 C C . ILE B 1 315 ? 12.781 7.75 2.039 1 97.44 315 ILE B C 1
ATOM 7387 O O . ILE B 1 315 ? 13.016 7.109 3.066 1 97.44 315 ILE B O 1
ATOM 7391 N N . HIS B 1 316 ? 11.984 7.301 1.136 1 95.44 316 HIS B N 1
ATOM 7392 C CA . HIS B 1 316 ? 11.32 6.012 1.287 1 95.44 316 HIS B CA 1
ATOM 7393 C C . HIS B 1 316 ? 12.336 4.875 1.363 1 95.44 316 HIS B C 1
ATOM 7395 O O . HIS B 1 316 ? 12.219 3.996 2.221 1 95.44 316 HIS B O 1
ATOM 7401 N N . GLU B 1 317 ? 13.312 4.883 0.456 1 94.69 317 GLU B N 1
ATOM 7402 C CA . GLU B 1 317 ? 14.32 3.826 0.473 1 94.69 317 GLU B CA 1
ATOM 7403 C C . GLU B 1 317 ? 15.109 3.838 1.779 1 94.69 317 GLU B C 1
ATOM 7405 O O . GLU B 1 317 ? 15.328 2.787 2.389 1 94.69 317 GLU B O 1
ATOM 7410 N N . PHE B 1 318 ? 15.484 5.043 2.264 1 97.06 318 PHE B N 1
ATOM 7411 C CA . PHE B 1 318 ? 16.234 5.16 3.514 1 97.06 318 PHE B CA 1
ATOM 7412 C C . PHE B 1 318 ? 15.406 4.645 4.684 1 97.06 318 PHE B C 1
ATOM 7414 O O . PHE B 1 318 ? 15.898 3.861 5.5 1 97.06 318 PHE B O 1
ATOM 7421 N N . ALA B 1 319 ? 14.125 5.074 4.727 1 97.75 319 ALA B N 1
ATOM 7422 C CA . ALA B 1 319 ? 13.242 4.672 5.812 1 97.75 319 ALA B CA 1
ATOM 7423 C C . ALA B 1 319 ? 13.039 3.158 5.828 1 97.75 319 ALA B C 1
ATOM 7425 O O . ALA B 1 319 ? 13.141 2.521 6.879 1 97.75 319 ALA B O 1
ATOM 7426 N N . GLN B 1 320 ? 12.828 2.568 4.715 1 95.56 320 GLN B N 1
ATOM 7427 C CA . GLN B 1 320 ? 12.633 1.124 4.629 1 95.56 320 GLN B CA 1
ATOM 7428 C C . GLN B 1 320 ? 13.906 0.376 5.023 1 95.56 320 GLN B C 1
ATOM 7430 O O . GLN B 1 320 ? 13.836 -0.688 5.645 1 95.56 320 GLN B O 1
ATOM 7435 N N . ALA B 1 321 ? 15.047 0.922 4.664 1 95.81 321 ALA B N 1
ATOM 7436 C CA . ALA B 1 321 ? 16.328 0.294 4.992 1 95.81 321 ALA B CA 1
ATOM 7437 C C . ALA B 1 321 ? 16.5 0.183 6.504 1 95.81 321 ALA B C 1
ATOM 7439 O O . ALA B 1 321 ? 17.203 -0.713 6.988 1 95.81 321 ALA B O 1
ATOM 7440 N N . ILE B 1 322 ? 15.82 1.06 7.277 1 97.19 322 ILE B N 1
ATOM 7441 C CA . ILE B 1 322 ? 16 1.027 8.727 1 97.19 322 ILE B CA 1
ATOM 7442 C C . ILE B 1 322 ? 14.742 0.472 9.383 1 97.19 322 ILE B C 1
ATOM 7444 O O . ILE B 1 322 ? 14.555 0.618 10.594 1 97.19 322 ILE B O 1
ATOM 7448 N N . GLY B 1 323 ? 13.836 -0.041 8.625 1 96.12 323 GLY B N 1
ATOM 7449 C CA . GLY B 1 323 ? 12.703 -0.781 9.156 1 96.12 323 GLY B CA 1
ATOM 7450 C C . GLY B 1 323 ? 11.438 0.053 9.258 1 96.12 323 GLY B C 1
ATOM 7451 O O . GLY B 1 323 ? 10.422 -0.409 9.773 1 96.12 323 GLY B O 1
ATOM 7452 N N . LYS B 1 324 ? 11.453 1.288 8.812 1 97.75 324 LYS B N 1
ATOM 7453 C CA . LYS B 1 324 ? 10.242 2.109 8.766 1 97.75 324 LYS B CA 1
ATOM 7454 C C . LYS B 1 324 ? 9.523 1.957 7.426 1 97.75 324 LYS B C 1
ATOM 7456 O O . LYS B 1 324 ? 9.648 2.814 6.551 1 97.75 324 LYS B O 1
ATOM 7461 N N . GLU B 1 325 ? 8.641 1.006 7.363 1 96 325 GLU B N 1
ATOM 7462 C CA . GLU B 1 325 ? 8.086 0.47 6.125 1 96 325 GLU B CA 1
ATOM 7463 C C . GLU B 1 325 ? 7.059 1.425 5.52 1 96 325 GLU B C 1
ATOM 7465 O O . GLU B 1 325 ? 6.801 1.385 4.316 1 96 325 GLU B O 1
ATOM 7470 N N . ASN B 1 326 ? 6.441 2.232 6.336 1 96.31 326 ASN B N 1
ATOM 7471 C CA . ASN B 1 326 ? 5.367 3.129 5.926 1 96.31 326 ASN B CA 1
ATOM 7472 C C . ASN B 1 326 ? 5.609 4.555 6.418 1 96.31 326 ASN B C 1
ATOM 7474 O O . ASN B 1 326 ? 4.715 5.172 7 1 96.31 326 ASN B O 1
ATOM 7478 N N . PHE B 1 327 ? 6.965 4.992 6.199 1 97.88 327 PHE B N 1
ATOM 7479 C CA . PHE B 1 327 ? 7.262 6.395 6.48 1 97.88 327 PHE B CA 1
ATOM 7480 C C . PHE B 1 327 ? 6.402 7.312 5.617 1 97.88 327 PHE B C 1
ATOM 7482 O O . PHE B 1 327 ? 6.316 7.133 4.402 1 97.88 327 PHE B O 1
ATOM 7489 N N . TYR B 1 328 ? 5.73 8.219 6.16 1 97.19 328 TYR B N 1
ATOM 7490 C CA . TYR B 1 328 ? 4.633 8.906 5.484 1 97.19 328 TYR B CA 1
ATOM 7491 C C . TYR B 1 328 ? 5.062 10.289 5.012 1 97.19 328 TYR B C 1
ATOM 7493 O O . TYR B 1 328 ? 5.543 11.102 5.805 1 97.19 328 TYR B O 1
ATOM 7501 N N . LEU B 1 329 ? 5.004 10.547 3.713 1 97.44 329 LEU B N 1
ATOM 7502 C CA . LEU B 1 329 ? 5.27 11.852 3.105 1 97.44 329 LEU B CA 1
ATOM 7503 C C . LEU B 1 329 ? 3.971 12.508 2.65 1 97.44 329 LEU B C 1
ATOM 7505 O O . LEU B 1 329 ? 3.324 12.039 1.713 1 97.44 329 LEU B O 1
ATOM 7509 N N . ILE B 1 330 ? 3.615 13.547 3.352 1 96.94 330 ILE B N 1
ATOM 7510 C CA . ILE B 1 330 ? 2.4 14.289 3.039 1 96.94 330 ILE B CA 1
ATOM 7511 C C . ILE B 1 330 ? 2.758 15.57 2.285 1 96.94 330 ILE B C 1
ATOM 7513 O O . ILE B 1 330 ? 3.557 16.375 2.764 1 96.94 330 ILE B O 1
ATOM 7517 N N . GLY B 1 331 ? 2.172 15.734 1.102 1 95.31 331 GLY B N 1
ATOM 7518 C CA . GLY B 1 331 ? 2.473 16.922 0.309 1 95.31 331 GLY B CA 1
ATOM 7519 C C . GLY B 1 331 ? 1.385 17.969 0.373 1 95.31 331 GLY B C 1
ATOM 7520 O O . GLY B 1 331 ? 0.196 17.641 0.366 1 95.31 331 GLY B O 1
ATOM 7521 N N . GLU B 1 332 ? 1.79 19.125 0.546 1 89.25 332 GLU B N 1
ATOM 7522 C CA . GLU B 1 332 ? 0.867 20.234 0.287 1 89.25 332 GLU B CA 1
ATOM 7523 C C . GLU B 1 332 ? 0.722 20.484 -1.21 1 89.25 332 GLU B C 1
ATOM 7525 O O . GLU B 1 332 ? 1.626 21.031 -1.841 1 89.25 332 GLU B O 1
ATOM 7530 N N . ILE B 1 333 ? -0.332 20.062 -1.778 1 79.06 333 ILE B N 1
ATOM 7531 C CA . ILE B 1 333 ? -0.588 20.141 -3.213 1 79.06 333 ILE B CA 1
ATOM 7532 C C . ILE B 1 333 ? -1.81 21.031 -3.469 1 79.06 333 ILE B C 1
ATOM 7534 O O . ILE B 1 333 ? -2.93 20.656 -3.104 1 79.06 333 ILE B O 1
ATOM 7538 N N . THR B 1 334 ? -1.596 22.109 -3.973 1 74.06 334 THR B N 1
ATOM 7539 C CA . THR B 1 334 ? -2.695 23 -4.312 1 74.06 334 THR B CA 1
ATOM 7540 C C . THR B 1 334 ? -3.121 22.812 -5.766 1 74.06 334 THR B C 1
ATOM 7542 O O . THR B 1 334 ? -2.463 22.094 -6.52 1 74.06 334 THR B O 1
ATOM 7545 N N . GLY B 1 335 ? -4.211 23.297 -6.18 1 71.88 335 GLY B N 1
ATOM 7546 C CA . GLY B 1 335 ? -4.668 23.219 -7.555 1 71.88 335 GLY B CA 1
ATOM 7547 C C . GLY B 1 335 ? -5.762 22.188 -7.766 1 71.88 335 GLY B C 1
ATOM 7548 O O . GLY B 1 335 ? -5.965 21.703 -8.883 1 71.88 335 GLY B O 1
ATOM 7549 N N . GLY B 1 336 ? -6.309 21.75 -6.688 1 74.06 336 GLY B N 1
ATOM 7550 C CA . GLY B 1 336 ? -7.477 20.891 -6.801 1 74.06 336 GLY B CA 1
ATOM 7551 C C . GLY B 1 336 ? -7.152 19.422 -6.652 1 74.06 336 GLY B C 1
ATOM 7552 O O . GLY B 1 336 ? -5.98 19.047 -6.586 1 74.06 336 GLY B O 1
ATOM 7553 N N . ARG B 1 337 ? -8.148 18.562 -6.645 1 76.31 337 ARG B N 1
ATOM 7554 C CA . ARG B 1 337 ? -8.07 17.141 -6.363 1 76.31 337 ARG B CA 1
ATOM 7555 C C . ARG B 1 337 ? -7.395 16.391 -7.512 1 76.31 337 ARG B C 1
ATOM 7557 O O . ARG B 1 337 ? -6.645 15.438 -7.285 1 76.31 337 ARG B O 1
ATOM 7564 N N . ASP B 1 338 ? -7.684 16.844 -8.68 1 77.5 338 ASP B N 1
ATOM 7565 C CA . ASP B 1 338 ? -7.07 16.203 -9.836 1 77.5 338 ASP B CA 1
ATOM 7566 C C . ASP B 1 338 ? -5.551 16.359 -9.812 1 77.5 338 ASP B C 1
ATOM 7568 O O . ASP B 1 338 ? -4.82 15.406 -10.102 1 77.5 338 ASP B O 1
ATOM 7572 N N . ASN B 1 339 ? -5.188 17.531 -9.492 1 82.62 339 ASN B N 1
ATOM 7573 C CA . ASN B 1 339 ? -3.75 17.766 -9.414 1 82.62 339 ASN B CA 1
ATOM 7574 C C . ASN B 1 339 ? -3.113 16.969 -8.273 1 82.62 339 ASN B C 1
ATOM 7576 O O . ASN B 1 339 ? -2.002 16.453 -8.422 1 82.62 339 ASN B O 1
ATOM 7580 N N . ALA B 1 340 ? -3.838 16.875 -7.211 1 84.12 340 ALA B N 1
ATOM 7581 C CA . ALA B 1 340 ? -3.338 16.094 -6.082 1 84.12 340 ALA B CA 1
ATOM 7582 C C . ALA B 1 340 ? -3.178 14.625 -6.465 1 84.12 340 ALA B C 1
ATOM 7584 O O . ALA B 1 340 ? -2.152 14.008 -6.172 1 84.12 340 ALA B O 1
ATOM 7585 N N . PHE B 1 341 ? -4.141 14.078 -7.184 1 81 341 PHE B N 1
ATOM 7586 C CA . PHE B 1 341 ? -4.105 12.695 -7.633 1 81 341 PHE B CA 1
ATOM 7587 C C . PHE B 1 341 ? -2.9 12.445 -8.531 1 81 341 PHE B C 1
ATOM 7589 O O . PHE B 1 341 ? -2.125 11.516 -8.297 1 81 341 PHE B O 1
ATOM 7596 N N . ASN B 1 342 ? -2.736 13.305 -9.469 1 82.19 342 ASN B N 1
ATOM 7597 C CA . ASN B 1 342 ? -1.656 13.141 -10.438 1 82.19 342 ASN B CA 1
ATOM 7598 C C . ASN B 1 342 ? -0.287 13.312 -9.789 1 82.19 342 ASN B C 1
ATOM 7600 O O . ASN B 1 342 ? 0.651 12.578 -10.102 1 82.19 342 ASN B O 1
ATOM 7604 N N . THR B 1 343 ? -0.238 14.273 -8.953 1 87.69 343 THR B N 1
ATOM 7605 C CA . THR B 1 343 ? 1.033 14.547 -8.289 1 87.69 343 THR B CA 1
ATOM 7606 C C . THR B 1 343 ? 1.438 13.367 -7.398 1 87.69 343 THR B C 1
ATOM 7608 O O . THR B 1 343 ? 2.59 12.938 -7.43 1 87.69 343 THR B O 1
ATOM 7611 N N . LEU B 1 344 ? 0.484 12.852 -6.684 1 87.94 344 LEU B N 1
ATOM 7612 C CA . LEU B 1 344 ? 0.782 11.695 -5.836 1 87.94 344 LEU B CA 1
ATOM 7613 C C . LEU B 1 344 ? 1.225 10.508 -6.676 1 87.94 344 LEU B C 1
ATOM 7615 O O . LEU B 1 344 ? 2.209 9.836 -6.348 1 87.94 344 LEU B O 1
ATOM 7619 N N . ALA B 1 345 ? 0.537 10.289 -7.75 1 80.38 345 ALA B N 1
ATOM 7620 C CA . ALA B 1 345 ? 0.84 9.156 -8.625 1 80.38 345 ALA B CA 1
ATOM 7621 C C . ALA B 1 345 ? 2.223 9.305 -9.25 1 80.38 345 ALA B C 1
ATOM 7623 O O . ALA B 1 345 ? 2.947 8.32 -9.414 1 80.38 345 ALA B O 1
ATOM 7624 N N . THR B 1 346 ? 2.611 10.492 -9.523 1 84.25 346 THR B N 1
ATOM 7625 C CA . THR B 1 346 ? 3.848 10.773 -10.25 1 84.25 346 THR B CA 1
ATOM 7626 C C . THR B 1 346 ? 5.039 10.789 -9.289 1 84.25 346 THR B C 1
ATOM 7628 O O . THR B 1 346 ? 6.133 10.352 -9.641 1 84.25 346 THR B O 1
ATOM 7631 N N . THR B 1 347 ? 4.871 11.211 -8.117 1 89.94 347 THR B N 1
ATOM 7632 C CA . THR B 1 347 ? 6.016 11.562 -7.285 1 89.94 347 THR B CA 1
ATOM 7633 C C . THR B 1 347 ? 6.266 10.5 -6.227 1 89.94 347 THR B C 1
ATOM 7635 O O . THR B 1 347 ? 7.344 10.445 -5.633 1 89.94 347 THR B O 1
ATOM 7638 N N . GLY B 1 348 ? 5.258 9.727 -5.906 1 88.62 348 GLY B N 1
ATOM 7639 C CA . GLY B 1 348 ? 5.414 8.719 -4.863 1 88.62 348 GLY B CA 1
ATOM 7640 C C . GLY B 1 348 ? 5.145 9.258 -3.471 1 88.62 348 GLY B C 1
ATOM 7641 O O . GLY B 1 348 ? 5.324 8.547 -2.48 1 88.62 348 GLY B O 1
ATOM 7642 N N . LEU B 1 349 ? 4.625 10.5 -3.371 1 93.44 349 LEU B N 1
ATOM 7643 C CA . LEU B 1 349 ? 4.137 10.984 -2.084 1 93.44 349 LEU B CA 1
ATOM 7644 C C . LEU B 1 349 ? 2.996 10.109 -1.573 1 93.44 349 LEU B C 1
ATOM 7646 O O . LEU B 1 349 ? 2.26 9.516 -2.365 1 93.44 349 LEU B O 1
ATOM 7650 N N . ASN B 1 350 ? 2.869 10.039 -0.263 1 94.31 350 ASN B N 1
ATOM 7651 C CA . ASN B 1 350 ? 1.873 9.141 0.313 1 94.31 350 ASN B CA 1
ATOM 7652 C C . ASN B 1 350 ? 0.492 9.789 0.354 1 94.31 350 ASN B C 1
ATOM 7654 O O . ASN B 1 350 ? -0.521 9.117 0.151 1 94.31 350 ASN B O 1
ATOM 7658 N N . ALA B 1 351 ? 0.456 11.086 0.609 1 94.12 351 ALA B N 1
ATOM 7659 C CA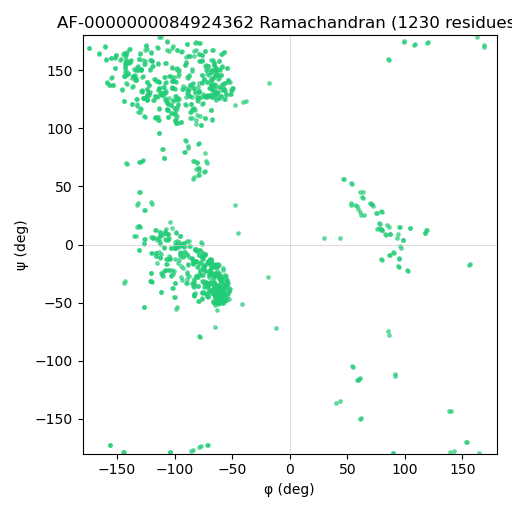 . ALA B 1 351 ? -0.834 11.758 0.757 1 94.12 351 ALA B CA 1
ATOM 7660 C C . ALA B 1 351 ? -0.721 13.242 0.432 1 94.12 351 ALA B C 1
ATOM 7662 O O . ALA B 1 351 ? 0.383 13.789 0.375 1 94.12 351 ALA B O 1
ATOM 7663 N N . ALA B 1 352 ? -1.867 13.797 0.152 1 92.94 352 ALA B N 1
ATOM 7664 C CA . ALA B 1 352 ? -2.006 15.234 -0.049 1 92.94 352 ALA B CA 1
ATOM 7665 C C . ALA B 1 352 ? -2.758 15.883 1.112 1 92.94 352 ALA B C 1
ATOM 7667 O O . ALA B 1 352 ? -3.662 15.273 1.688 1 92.94 352 ALA B O 1
ATOM 7668 N N . LEU B 1 353 ? -2.357 17.031 1.41 1 90.44 353 LEU B N 1
ATOM 7669 C CA . LEU B 1 353 ? -3.119 17.828 2.371 1 90.44 353 LEU B CA 1
ATOM 7670 C C . LEU B 1 353 ? -4.379 18.391 1.729 1 90.44 353 LEU B C 1
ATOM 7672 O O . LEU B 1 353 ? -4.301 19.078 0.701 1 90.44 353 LEU B O 1
ATOM 7676 N N . GLY B 1 354 ? -5.508 18.094 2.248 1 84.62 354 GLY B N 1
ATOM 7677 C CA . GLY B 1 354 ? -6.789 18.5 1.688 1 84.62 354 GLY B CA 1
ATOM 7678 C C . GLY B 1 354 ? -7.199 19.891 2.092 1 84.62 354 GLY B C 1
ATOM 7679 O O . GLY B 1 354 ? -8.32 20.109 2.564 1 84.62 354 GLY B O 1
ATOM 7680 N N . VAL B 1 355 ? -6.363 20.906 1.828 1 78.44 355 VAL B N 1
ATOM 7681 C CA . VAL B 1 355 ? -6.59 22.25 2.352 1 78.44 355 VAL B CA 1
ATOM 7682 C C . VAL B 1 355 ? -7.32 23.094 1.309 1 78.44 355 VAL B C 1
ATOM 7684 O O . VAL B 1 355 ? -7.719 24.219 1.587 1 78.44 355 VAL B O 1
ATOM 7687 N N . ASP B 1 356 ? -7.574 22.516 0.171 1 81.62 356 ASP B N 1
ATOM 7688 C CA . ASP B 1 356 ? -8.211 23.297 -0.886 1 81.62 356 ASP B CA 1
ATOM 7689 C C . ASP B 1 356 ? -9.711 23.438 -0.637 1 81.62 356 ASP B C 1
ATOM 7691 O O . ASP B 1 356 ? -10.156 24.406 -0.016 1 81.62 356 ASP B O 1
ATOM 7695 N N . ASP B 1 357 ? -10.492 22.438 -0.944 1 82.44 357 ASP B N 1
ATOM 7696 C CA . ASP B 1 357 ? -11.945 22.609 -0.939 1 82.44 357 ASP B CA 1
ATOM 7697 C C . ASP B 1 357 ? -12.57 21.906 0.263 1 82.44 357 ASP B C 1
ATOM 7699 O O . ASP B 1 357 ? -13.695 22.234 0.661 1 82.44 357 ASP B O 1
ATOM 7703 N N . ILE B 1 358 ? -11.93 21.109 0.966 1 88.75 358 ILE B N 1
ATOM 7704 C CA . ILE B 1 358 ? -12.516 20.25 1.992 1 88.75 358 ILE B CA 1
ATOM 7705 C C . ILE B 1 358 ? -12.938 21.109 3.188 1 88.75 358 ILE B C 1
ATOM 7707 O O . ILE B 1 358 ? -14.078 21.016 3.652 1 88.75 358 ILE B O 1
ATOM 7711 N N . PRO B 1 359 ? -12.094 22.078 3.688 1 91.06 359 PRO B N 1
ATOM 7712 C CA . PRO B 1 359 ? -12.484 22.844 4.875 1 91.06 359 PRO B CA 1
ATOM 7713 C C . PRO B 1 359 ? -13.75 23.672 4.648 1 91.06 359 PRO B C 1
ATOM 7715 O O . PRO B 1 359 ? -14.648 23.672 5.492 1 91.06 359 PRO B O 1
ATOM 7718 N N . LEU B 1 360 ? -13.859 24.297 3.514 1 91.81 360 LEU B N 1
ATOM 7719 C CA . LEU B 1 360 ? -15 25.172 3.248 1 91.81 360 LEU B CA 1
ATOM 7720 C C . LEU B 1 360 ? -16.266 24.344 3.035 1 91.81 360 LEU B C 1
ATOM 7722 O O . LEU B 1 360 ? -17.344 24.734 3.508 1 91.81 360 LEU B O 1
ATOM 7726 N N . ARG B 1 361 ? -16.141 23.266 2.301 1 93.06 361 ARG B N 1
ATOM 7727 C CA . ARG B 1 361 ? -17.312 22.422 2.064 1 93.06 361 ARG B CA 1
ATOM 7728 C C . ARG B 1 361 ? -17.812 21.797 3.367 1 93.06 361 ARG B C 1
ATOM 7730 O O . ARG B 1 361 ? -19.016 21.672 3.574 1 93.06 361 ARG B O 1
ATOM 7737 N N . LEU B 1 362 ? -16.891 21.406 4.168 1 95.62 362 LEU B N 1
ATOM 7738 C CA . LEU B 1 362 ? -17.25 20.859 5.469 1 95.62 362 LEU B CA 1
ATOM 7739 C C . LEU B 1 362 ? -17.938 21.922 6.328 1 95.62 362 LEU B C 1
ATOM 7741 O O . LEU B 1 362 ? -19 21.656 6.91 1 95.62 362 LEU B O 1
ATOM 7745 N N . GLU B 1 363 ? -17.391 23.109 6.395 1 95.38 363 GLU B N 1
ATOM 7746 C CA . GLU B 1 363 ? -17.953 24.203 7.184 1 95.38 363 GLU B CA 1
ATOM 7747 C C . GLU B 1 363 ? -19.344 24.562 6.695 1 95.38 363 GLU B C 1
ATOM 7749 O O . GLU B 1 363 ? -20.266 24.719 7.5 1 95.38 363 GLU B O 1
ATOM 7754 N N . ASP B 1 364 ? -19.453 24.719 5.398 1 95.56 364 ASP B N 1
ATOM 7755 C CA . ASP B 1 364 ? -20.734 25.125 4.824 1 95.56 364 ASP B CA 1
ATOM 7756 C C . ASP B 1 364 ? -21.812 24.078 5.098 1 95.56 364 ASP B C 1
ATOM 7758 O O . ASP B 1 364 ? -22.969 24.422 5.359 1 95.56 364 ASP B O 1
ATOM 7762 N N . LEU B 1 365 ? -21.422 22.844 5.059 1 96.75 365 LEU B N 1
ATOM 7763 C CA . LEU B 1 365 ? -22.375 21.781 5.375 1 96.75 365 LEU B CA 1
ATOM 7764 C C . LEU B 1 365 ? -22.828 21.875 6.832 1 96.75 365 LEU B C 1
ATOM 7766 O O . LEU B 1 365 ? -24.016 21.938 7.113 1 96.75 365 LEU B O 1
ATOM 7770 N N . VAL B 1 366 ? -21.906 21.938 7.727 1 97.44 366 VAL B N 1
ATOM 7771 C CA . VAL B 1 366 ? -22.203 21.875 9.156 1 97.44 366 VAL B CA 1
ATOM 7772 C C . VAL B 1 366 ? -22.984 23.109 9.578 1 97.44 366 VAL B C 1
ATOM 7774 O O . VAL B 1 366 ? -23.891 23.031 10.422 1 97.44 366 VAL B O 1
ATOM 7777 N N . LYS B 1 367 ? -22.719 24.266 8.945 1 95.56 367 LYS B N 1
ATOM 7778 C CA . LYS B 1 367 ? -23.406 25.516 9.297 1 95.56 367 LYS B CA 1
ATOM 7779 C C . LYS B 1 367 ? -24.719 25.656 8.539 1 95.56 367 LYS B C 1
ATOM 7781 O O . LYS B 1 367 ? -25.391 26.672 8.656 1 95.56 367 LYS B O 1
ATOM 7786 N N . GLY B 1 368 ? -25.031 24.703 7.707 1 95.31 368 GLY B N 1
ATOM 7787 C CA . GLY B 1 368 ? -26.297 24.672 7.016 1 95.31 368 GLY B CA 1
ATOM 7788 C C . GLY B 1 368 ? -26.359 25.594 5.809 1 95.31 368 GLY B C 1
ATOM 7789 O O . GLY B 1 368 ? -27.438 26.016 5.391 1 95.31 368 GLY B O 1
ATOM 7790 N N . ARG B 1 369 ? -25.203 25.828 5.199 1 94.38 369 ARG B N 1
ATOM 7791 C CA . ARG B 1 369 ? -25.141 26.828 4.133 1 94.38 369 ARG B CA 1
ATOM 7792 C C . ARG B 1 369 ? -25.078 26.156 2.764 1 94.38 369 ARG B C 1
ATOM 7794 O O . ARG B 1 369 ? -25.188 26.828 1.734 1 94.38 369 ARG B O 1
ATOM 7801 N N . ALA B 1 370 ? -24.859 24.875 2.754 1 94.62 370 ALA B N 1
ATOM 7802 C CA . ALA B 1 370 ? -24.719 24.156 1.486 1 94.62 370 ALA B CA 1
ATOM 7803 C C . ALA B 1 370 ? -25.359 22.781 1.561 1 94.62 370 ALA B C 1
ATOM 7805 O O . ALA B 1 370 ? -25.641 22.266 2.65 1 94.62 370 ALA B O 1
ATOM 7806 N N . ASN B 1 371 ? -25.562 22.266 0.369 1 95.69 371 ASN B N 1
ATOM 7807 C CA . ASN B 1 371 ? -26.062 20.891 0.302 1 95.69 371 ASN B CA 1
ATOM 7808 C C . ASN B 1 371 ? -25.016 19.891 0.776 1 95.69 371 ASN B C 1
ATOM 7810 O O . ASN B 1 371 ? -23.844 20 0.422 1 95.69 371 ASN B O 1
ATOM 7814 N N . PRO B 1 372 ? -25.516 18.875 1.616 1 95.88 372 PRO B N 1
ATOM 7815 C CA . PRO B 1 372 ? -24.578 17.844 2.072 1 95.88 372 PRO B CA 1
ATOM 7816 C C . PRO B 1 372 ? -23.859 17.156 0.92 1 95.88 372 PRO B C 1
ATOM 7818 O O . PRO B 1 372 ? -22.719 16.734 1.067 1 95.88 372 PRO B O 1
ATOM 7821 N N . ALA B 1 373 ? -24.484 17.031 -0.238 1 93 373 ALA B N 1
ATOM 7822 C CA . ALA B 1 373 ? -23.906 16.375 -1.405 1 93 373 ALA B CA 1
ATOM 7823 C C . ALA B 1 373 ? -22.625 17.078 -1.847 1 93 373 ALA B C 1
ATOM 7825 O O . ALA B 1 373 ? -21.703 16.438 -2.357 1 93 373 ALA B O 1
ATOM 7826 N N . ASP B 1 374 ? -22.562 18.328 -1.632 1 92 374 ASP B N 1
ATOM 7827 C CA . ASP B 1 374 ? -21.375 19.094 -2.027 1 92 374 ASP B CA 1
ATOM 7828 C C . ASP B 1 374 ? -20.125 18.578 -1.314 1 92 374 ASP B C 1
ATOM 7830 O O . ASP B 1 374 ? -19.062 18.469 -1.919 1 92 374 ASP B O 1
ATOM 7834 N N . TYR B 1 375 ? -20.266 18.25 -0.078 1 92.44 375 TYR B N 1
ATOM 7835 C CA . TYR B 1 375 ? -19.156 17.719 0.699 1 92.44 375 TYR B CA 1
ATOM 7836 C C . TYR B 1 375 ? -18.922 16.25 0.391 1 92.44 375 TYR B C 1
ATOM 7838 O O . TYR B 1 375 ? -17.797 15.836 0.106 1 92.44 375 TYR B O 1
ATOM 7846 N N . PHE B 1 376 ? -19.938 15.445 0.4 1 91 376 PHE B N 1
ATOM 7847 C CA . PHE B 1 376 ? -19.797 14 0.286 1 91 376 PHE B CA 1
ATOM 7848 C C . PHE B 1 376 ? -19.359 13.602 -1.116 1 91 376 PHE B C 1
ATOM 7850 O O . PHE B 1 376 ? -18.688 12.578 -1.297 1 91 376 PHE B O 1
ATOM 7857 N N . ASN B 1 377 ? -19.656 14.43 -2.09 1 85.19 377 ASN B N 1
ATOM 7858 C CA . ASN B 1 377 ? -19.234 14.148 -3.463 1 85.19 377 ASN B CA 1
ATOM 7859 C C . ASN B 1 377 ? -17.734 14.328 -3.648 1 85.19 377 ASN B C 1
ATOM 7861 O O . ASN B 1 377 ? -17.172 13.883 -4.648 1 85.19 377 ASN B O 1
ATOM 7865 N N . LEU B 1 378 ? -17.141 15.008 -2.662 1 81.44 378 LEU B N 1
ATOM 7866 C CA . LEU B 1 378 ? -15.695 15.148 -2.719 1 81.44 378 LEU B CA 1
ATOM 7867 C C . LEU B 1 378 ? -15.008 13.789 -2.688 1 81.44 378 LEU B C 1
ATOM 7869 O O . LEU B 1 378 ? -13.914 13.625 -3.223 1 81.44 378 LEU B O 1
ATOM 7873 N N . PHE B 1 379 ? -15.672 12.82 -2.021 1 78.38 379 PHE B N 1
ATOM 7874 C CA . PHE B 1 379 ? -15.047 11.531 -1.752 1 78.38 379 PHE B CA 1
ATOM 7875 C C . PHE B 1 379 ? -15.516 10.484 -2.756 1 78.38 379 PHE B C 1
ATOM 7877 O O . PHE B 1 379 ? -15.164 9.305 -2.639 1 78.38 379 PHE B O 1
ATOM 7884 N N . ARG B 1 380 ? -16.438 10.758 -3.441 1 65.94 380 ARG B N 1
ATOM 7885 C CA . ARG B 1 380 ? -16.938 9.797 -4.414 1 65.94 380 ARG B CA 1
ATOM 7886 C C . ARG B 1 380 ? -16 9.688 -5.613 1 65.94 380 ARG B C 1
ATOM 7888 O O . ARG B 1 380 ? -15.656 10.695 -6.23 1 65.94 380 ARG B O 1
ATOM 7895 N N . ASN B 1 381 ? -14.867 8.898 -5.34 1 53.28 381 ASN B N 1
ATOM 7896 C CA . ASN B 1 381 ? -13.812 8.5 -6.266 1 53.28 381 ASN B CA 1
ATOM 7897 C C . ASN B 1 381 ? -14.258 8.633 -7.715 1 53.28 381 ASN B C 1
ATOM 7899 O O . ASN B 1 381 ? -13.531 8.266 -8.633 1 53.28 381 ASN B O 1
ATOM 7903 N N . SER B 1 382 ? -15.586 8.5 -7.926 1 46.72 382 SER B N 1
ATOM 7904 C CA . SER B 1 382 ? -16.031 8.164 -9.273 1 46.72 382 SER B CA 1
ATOM 7905 C C . SER B 1 382 ? -15.461 9.133 -10.305 1 46.72 382 SER B C 1
ATOM 7907 O O . SER B 1 382 ? -15.328 8.781 -11.477 1 46.72 382 SER B O 1
ATOM 7909 N N . LEU B 1 383 ? -15.555 10.242 -10 1 45.06 383 LEU B N 1
ATOM 7910 C CA . LEU B 1 383 ? -15.312 11.031 -11.203 1 45.06 383 LEU B CA 1
ATOM 7911 C C . LEU B 1 383 ? -13.898 10.812 -11.719 1 45.06 383 LEU B C 1
ATOM 7913 O O . LEU B 1 383 ? -13.688 10.688 -12.93 1 45.06 383 LEU B O 1
ATOM 7917 N N . LEU B 1 384 ? -12.961 11.062 -10.883 1 45.59 384 LEU B N 1
ATOM 7918 C CA . LEU B 1 384 ? -11.656 11.039 -11.539 1 45.59 384 LEU B CA 1
ATOM 7919 C C . LEU B 1 384 ? -11.125 9.617 -11.641 1 45.59 384 LEU B C 1
ATOM 7921 O O . LEU B 1 384 ? -10.383 9.289 -12.57 1 45.59 384 LEU B O 1
ATOM 7925 N N . VAL B 1 385 ? -11.234 8.789 -10.57 1 49.06 385 VAL B N 1
ATOM 7926 C CA . VAL B 1 385 ? -10.188 7.781 -10.594 1 49.06 385 VAL B CA 1
ATOM 7927 C C . VAL B 1 385 ? -10.766 6.441 -11.039 1 49.06 385 VAL B C 1
ATOM 7929 O O . VAL B 1 385 ? -10.039 5.457 -11.18 1 49.06 385 VAL B O 1
ATOM 7932 N N . ARG B 1 386 ? -11.906 6.57 -11.672 1 49.06 386 ARG B N 1
ATOM 7933 C CA . ARG B 1 386 ? -12.375 5.266 -12.133 1 49.06 386 ARG B CA 1
ATOM 7934 C C . ARG B 1 386 ? -11.906 4.152 -11.203 1 49.06 386 ARG B C 1
ATOM 7936 O O . ARG B 1 386 ? -11.594 3.051 -11.648 1 49.06 386 ARG B O 1
ATOM 7943 N N . LYS B 1 387 ? -11.281 4.492 -10.109 1 53.81 387 LYS B N 1
ATOM 7944 C CA . LYS B 1 387 ? -10.758 3.475 -9.195 1 53.81 387 LYS B CA 1
ATOM 7945 C C . LYS B 1 387 ? -11.852 2.98 -8.25 1 53.81 387 LYS B C 1
ATOM 7947 O O . LYS B 1 387 ? -12.938 3.551 -8.195 1 53.81 387 LYS B O 1
ATOM 7952 N N . GLU B 1 388 ? -11.617 1.821 -7.625 1 50.5 388 GLU B N 1
ATOM 7953 C CA . GLU B 1 388 ? -12.508 1.172 -6.664 1 50.5 388 GLU B CA 1
ATOM 7954 C C . GLU B 1 388 ? -13.18 2.195 -5.758 1 50.5 388 GLU B C 1
ATOM 7956 O O . GLU B 1 388 ? -12.633 3.271 -5.508 1 50.5 388 GLU B O 1
ATOM 7961 N N . SER B 1 389 ? -14.484 2.281 -5.656 1 51.66 389 SER B N 1
ATOM 7962 C CA . SER B 1 389 ? -15.297 3.182 -4.844 1 51.66 389 SER B CA 1
ATOM 7963 C C . SER B 1 389 ? -14.695 3.365 -3.453 1 51.66 389 SER B C 1
ATOM 7965 O O . SER B 1 389 ? -14.484 2.391 -2.727 1 51.66 389 SER B O 1
ATOM 7967 N N . HIS B 1 390 ? -14.414 4.543 -3.102 1 57.31 390 HIS B N 1
ATOM 7968 C CA . HIS B 1 390 ? -14.312 5.059 -1.74 1 57.31 390 HIS B CA 1
ATOM 7969 C C . HIS B 1 390 ? -12.977 4.684 -1.109 1 57.31 390 HIS B C 1
ATOM 7971 O O . HIS B 1 390 ? -12.82 4.734 0.113 1 57.31 390 HIS B O 1
ATOM 7977 N N . VAL B 1 391 ? -11.953 4.137 -2.098 1 61.88 391 VAL B N 1
ATOM 7978 C CA . VAL B 1 391 ? -10.836 3.592 -1.332 1 61.88 391 VAL B CA 1
ATOM 7979 C C . VAL B 1 391 ? -9.625 4.508 -1.467 1 61.88 391 VAL B C 1
ATOM 7981 O O . VAL B 1 391 ? -8.844 4.66 -0.522 1 61.88 391 VAL B O 1
ATOM 7984 N N . TRP B 1 392 ? -9.617 5.305 -2.545 1 72.06 392 TRP B N 1
ATOM 7985 C CA . TRP B 1 392 ? -8.391 6.059 -2.758 1 72.06 392 TRP B CA 1
ATOM 7986 C C . TRP B 1 392 ? -8.234 7.16 -1.715 1 72.06 392 TRP B C 1
ATOM 7988 O O . TRP B 1 392 ? -7.168 7.324 -1.123 1 72.06 392 TRP B O 1
ATOM 7998 N N . PHE B 1 393 ? -9.312 7.812 -1.261 1 77.44 393 PHE B N 1
ATOM 7999 C CA . PHE B 1 393 ? -9.266 8.969 -0.371 1 77.44 393 PHE B CA 1
ATOM 8000 C C . PHE B 1 393 ? -8.898 8.547 1.047 1 77.44 393 PHE B C 1
ATOM 8002 O O . PHE B 1 393 ? -8.391 9.352 1.829 1 77.44 393 PHE B O 1
ATOM 8009 N N . ARG B 1 394 ? -9.156 7.352 1.249 1 84.75 394 ARG B N 1
ATOM 8010 C CA . ARG B 1 394 ? -9.07 6.852 2.619 1 84.75 394 ARG B CA 1
ATOM 8011 C C . ARG B 1 394 ? -7.672 7.062 3.188 1 84.75 394 ARG B C 1
ATOM 8013 O O . ARG B 1 394 ? -7.52 7.477 4.34 1 84.75 394 ARG B O 1
ATOM 8020 N N . ASP B 1 395 ? -6.668 6.883 2.33 1 89.19 395 ASP B N 1
ATOM 8021 C CA . ASP B 1 395 ? -5.309 6.941 2.857 1 89.19 395 ASP B CA 1
ATOM 8022 C C . ASP B 1 395 ? -4.438 7.883 2.027 1 89.19 395 ASP B C 1
ATOM 8024 O O . ASP B 1 395 ? -3.211 7.875 2.156 1 89.19 395 ASP B O 1
ATOM 8028 N N . LYS B 1 396 ? -5.133 8.742 1.179 1 90.19 396 LYS B N 1
ATOM 8029 C CA . LYS B 1 396 ? -4.348 9.594 0.285 1 90.19 396 LYS B CA 1
ATOM 8030 C C . LYS B 1 396 ? -4.613 11.07 0.554 1 90.19 396 LYS B C 1
ATOM 8032 O O . LYS B 1 396 ? -3.932 11.938 0.007 1 90.19 396 LYS B O 1
ATOM 8037 N N . VAL B 1 397 ? -5.586 11.32 1.411 1 91.5 397 VAL B N 1
ATOM 8038 C CA . VAL B 1 397 ? -5.926 12.711 1.656 1 91.5 397 VAL B CA 1
ATOM 8039 C C . VAL B 1 397 ? -6.039 12.961 3.158 1 91.5 397 VAL B C 1
ATOM 8041 O O . VAL B 1 397 ? -6.75 12.242 3.861 1 91.5 397 VAL B O 1
ATOM 8044 N N . VAL B 1 398 ? -5.305 13.914 3.611 1 95.25 398 VAL B N 1
ATOM 8045 C CA . VAL B 1 398 ? -5.461 14.398 4.977 1 95.25 398 VAL B CA 1
ATOM 8046 C C . VAL B 1 398 ? -6.559 15.461 5.023 1 95.25 398 VAL B C 1
ATOM 8048 O O . VAL B 1 398 ? -6.48 16.469 4.324 1 95.25 398 VAL B O 1
ATOM 8051 N N . THR B 1 399 ? -7.598 15.273 5.797 1 94.69 399 THR B N 1
ATOM 8052 C CA . THR B 1 399 ? -8.734 16.188 5.867 1 94.69 399 THR B CA 1
ATOM 8053 C C . THR B 1 399 ? -8.625 17.094 7.086 1 94.69 399 THR B C 1
ATOM 8055 O O . THR B 1 399 ? -8.188 16.656 8.156 1 94.69 399 THR B O 1
ATOM 8058 N N . VAL B 1 400 ? -8.992 18.375 6.902 1 93.69 400 VAL B N 1
ATOM 8059 C CA . VAL B 1 400 ? -8.867 19.359 7.969 1 93.69 400 VAL B CA 1
ATOM 8060 C C . VAL B 1 400 ? -10.094 20.266 7.984 1 93.69 400 VAL B C 1
ATOM 8062 O O . VAL B 1 400 ? -10.773 20.422 6.969 1 93.69 400 VAL B O 1
ATOM 8065 N N . ILE B 1 401 ? -10.352 20.875 9.148 1 94 401 ILE B N 1
ATOM 8066 C CA . ILE B 1 401 ? -11.383 21.891 9.305 1 94 401 ILE B CA 1
ATOM 8067 C C . ILE B 1 401 ? -10.75 23.281 9.289 1 94 401 ILE B C 1
ATOM 8069 O O . ILE B 1 401 ? -11.281 24.203 8.656 1 94 401 ILE B O 1
ATOM 8073 N N . ASP B 1 402 ? -9.695 23.328 10.031 1 91.94 402 ASP B N 1
ATOM 8074 C CA . ASP B 1 402 ? -8.898 24.547 10.18 1 91.94 402 ASP B CA 1
ATOM 8075 C C . ASP B 1 402 ? -7.41 24.25 10 1 91.94 402 ASP B C 1
ATOM 8077 O O . ASP B 1 402 ? -6.973 23.109 10.18 1 91.94 402 ASP B O 1
ATOM 8081 N N . ASP B 1 403 ? -6.742 25.25 9.523 1 89.19 403 ASP B N 1
ATOM 8082 C CA . ASP B 1 403 ? -5.285 25.156 9.531 1 89.19 403 ASP B CA 1
ATOM 8083 C C . ASP B 1 403 ? -4.648 26.531 9.797 1 89.19 403 ASP B C 1
ATOM 8085 O O . ASP B 1 403 ? -5.352 27.5 10.094 1 89.19 403 ASP B O 1
ATOM 8089 N N . HIS B 1 404 ? -3.385 26.562 9.789 1 89.81 404 HIS B N 1
ATOM 8090 C CA . HIS B 1 404 ? -2.664 27.734 10.258 1 89.81 404 HIS B CA 1
ATOM 8091 C C . HIS B 1 404 ? -2.643 28.844 9.203 1 89.81 404 HIS B C 1
ATOM 8093 O O . HIS B 1 404 ? -2.281 29.984 9.492 1 89.81 404 HIS B O 1
ATOM 8099 N N . ASP B 1 405 ? -3.092 28.547 7.992 1 85 405 ASP B N 1
ATOM 8100 C CA . ASP B 1 405 ? -3.061 29.531 6.914 1 85 405 ASP B CA 1
ATOM 8101 C C . ASP B 1 405 ? -4.465 29.797 6.375 1 85 405 ASP B C 1
ATOM 8103 O O . ASP B 1 405 ? -4.742 30.891 5.863 1 85 405 ASP B O 1
ATOM 8107 N N . GLN B 1 406 ? -5.238 28.828 6.43 1 83.25 406 GLN B N 1
ATOM 8108 C CA . GLN B 1 406 ? -6.578 28.875 5.852 1 83.25 406 GLN B CA 1
ATOM 8109 C C . GLN B 1 406 ? -6.547 29.469 4.445 1 83.25 406 GLN B C 1
ATOM 8111 O O . GLN B 1 406 ? -7.285 30.406 4.141 1 83.25 406 GLN B O 1
ATOM 8116 N N . VAL B 1 407 ? -5.797 28.906 3.598 1 74.5 407 VAL B N 1
ATOM 8117 C CA . VAL B 1 407 ? -5.559 29.422 2.25 1 74.5 407 VAL B CA 1
ATOM 8118 C C . VAL B 1 407 ? -6.871 29.453 1.474 1 74.5 407 VAL B C 1
ATOM 8120 O O . VAL B 1 407 ? -7.082 30.344 0.644 1 74.5 407 VAL B O 1
ATOM 8123 N N . CYS B 1 408 ? -7.746 28.609 1.829 1 75.12 408 CYS B N 1
ATOM 8124 C CA . CYS B 1 408 ? -9.008 28.469 1.11 1 75.12 408 CYS B CA 1
ATOM 8125 C C . CYS B 1 408 ? -9.906 29.672 1.353 1 75.12 408 CYS B C 1
ATOM 8127 O O . CYS B 1 408 ? -10.875 29.891 0.621 1 75.12 408 CYS B O 1
ATOM 8129 N N . ARG B 1 409 ? -9.602 30.5 2.355 1 80.81 409 ARG B N 1
ATOM 8130 C CA . ARG B 1 409 ? -10.492 31.594 2.746 1 80.81 409 ARG B CA 1
ATOM 8131 C C . ARG B 1 409 ? -10.016 32.906 2.168 1 80.81 409 ARG B C 1
ATOM 8133 O O . ARG B 1 409 ? -10.688 33.938 2.328 1 80.81 409 ARG B O 1
ATOM 8140 N N . GLY B 1 410 ? -8.984 32.938 1.535 1 77.38 410 GLY B N 1
ATOM 8141 C CA . GLY B 1 410 ? -8.484 34.188 0.988 1 77.38 410 GLY B CA 1
ATOM 8142 C C . GLY B 1 410 ? -8.203 35.219 2.051 1 77.38 410 GLY B C 1
ATOM 8143 O O . GLY B 1 410 ? -7.477 34.969 3.012 1 77.38 410 GLY B O 1
ATOM 8144 N N . ALA B 1 411 ? -8.969 36.344 2.014 1 76.44 411 ALA B N 1
ATOM 8145 C CA . ALA B 1 411 ? -8.68 37.469 2.879 1 76.44 411 ALA B CA 1
ATOM 8146 C C . ALA B 1 411 ? -9.406 37.344 4.215 1 76.44 411 ALA B C 1
ATOM 8148 O O . ALA B 1 411 ? -8.984 37.938 5.215 1 76.44 411 ALA B O 1
ATOM 8149 N N . LYS B 1 412 ? -10.453 36.625 4.227 1 80.5 412 LYS B N 1
ATOM 8150 C CA . LYS B 1 412 ? -11.211 36.5 5.473 1 80.5 412 LYS B CA 1
ATOM 8151 C C . LYS B 1 412 ? -10.734 35.281 6.277 1 80.5 412 LYS B C 1
ATOM 8153 O O . LYS B 1 412 ? -11.469 34.312 6.422 1 80.5 412 LYS B O 1
ATOM 8158 N N . LYS B 1 413 ? -9.641 35.5 6.938 1 88.75 413 LYS B N 1
ATOM 8159 C CA . LYS B 1 413 ? -9.031 34.406 7.715 1 88.75 413 LYS B CA 1
ATOM 8160 C C . LYS B 1 413 ? -9.703 34.281 9.078 1 88.75 413 LYS B C 1
ATOM 8162 O O . LYS B 1 413 ? -9.742 35.219 9.859 1 88.75 413 LYS B O 1
ATOM 8167 N N . GLU B 1 414 ? -10.281 33.219 9.297 1 91.56 414 GLU B N 1
ATOM 8168 C CA . GLU B 1 414 ? -10.922 32.906 10.562 1 91.56 414 GLU B CA 1
ATOM 8169 C C . GLU B 1 414 ? -11.102 31.391 10.711 1 91.56 414 GLU B C 1
ATOM 8171 O O . GLU B 1 414 ? -10.984 30.641 9.734 1 91.56 414 GLU B O 1
ATOM 8176 N N . ARG B 1 415 ? -11.258 30.984 11.883 1 95.44 415 ARG B N 1
ATOM 8177 C CA . ARG B 1 415 ? -11.5 29.578 12.156 1 95.44 415 ARG B CA 1
ATOM 8178 C C . ARG B 1 415 ? -12.992 29.266 12.141 1 95.44 415 ARG B C 1
ATOM 8180 O O . ARG B 1 415 ? -13.82 30.156 11.961 1 95.44 415 ARG B O 1
ATOM 8187 N N . PHE B 1 416 ? -13.375 28.078 12.211 1 95.62 416 PHE B N 1
ATOM 8188 C CA . PHE B 1 416 ? -14.75 27.594 12.109 1 95.62 416 PHE B CA 1
ATOM 8189 C C . PHE B 1 416 ? -15.664 28.344 13.078 1 95.62 416 PHE B C 1
ATOM 8191 O O . PHE B 1 416 ? -16.797 28.672 12.742 1 95.62 416 PHE B O 1
ATOM 8198 N N . CYS B 1 417 ? -15.172 28.656 14.305 1 96.12 417 CYS B N 1
ATOM 8199 C CA . CYS B 1 417 ? -15.992 29.172 15.398 1 96.12 417 CYS B CA 1
ATOM 8200 C C . CYS B 1 417 ? -16.109 30.688 15.344 1 96.12 417 CYS B C 1
ATOM 8202 O O . CYS B 1 417 ? -16.734 31.297 16.203 1 96.12 417 CYS B O 1
ATOM 8204 N N . ALA B 1 418 ? -15.57 31.328 14.391 1 94.5 418 ALA B N 1
ATOM 8205 C CA . ALA B 1 418 ? -15.602 32.781 14.289 1 94.5 418 ALA B CA 1
ATOM 8206 C C . ALA B 1 418 ? -17 33.281 13.93 1 94.5 418 ALA B C 1
ATOM 8208 O O . ALA B 1 418 ? -17.734 32.594 13.203 1 94.5 418 ALA B O 1
ATOM 8209 N N . GLY B 1 419 ? -17.297 34.5 14.406 1 91.44 419 GLY B N 1
ATOM 8210 C CA . GLY B 1 419 ? -18.531 35.156 14.031 1 91.44 419 GLY B CA 1
ATOM 8211 C C . GLY B 1 419 ? -19.672 34.875 15 1 91.44 419 GLY B C 1
ATOM 8212 O O . GLY B 1 419 ? -19.578 35.188 16.188 1 91.44 419 GLY B O 1
ATOM 8213 N N . ASP B 1 420 ? -20.641 34.125 14.477 1 90.56 420 ASP B N 1
ATOM 8214 C CA . ASP B 1 420 ? -21.828 33.844 15.273 1 90.56 420 ASP B CA 1
ATOM 8215 C C . ASP B 1 420 ? -21.5 32.844 16.391 1 90.56 420 ASP B C 1
ATOM 8217 O O . ASP B 1 420 ? -20.984 31.75 16.141 1 90.56 420 ASP B O 1
ATOM 8221 N N . PRO B 1 421 ? -21.859 33.219 17.625 1 87.81 421 PRO B N 1
ATOM 8222 C CA . PRO B 1 421 ? -21.578 32.344 18.766 1 87.81 421 PRO B CA 1
ATOM 8223 C C . PRO B 1 421 ? -22.219 30.953 18.625 1 87.81 421 PRO B C 1
ATOM 8225 O O . PRO B 1 421 ? -21.766 29.984 19.25 1 87.81 421 PRO B O 1
ATOM 8228 N N . LYS B 1 422 ? -23.141 30.859 17.859 1 88.12 422 LYS B N 1
ATOM 8229 C CA . LYS B 1 422 ? -23.797 29.578 17.672 1 88.12 422 LYS B CA 1
ATOM 8230 C C . LYS B 1 422 ? -22.859 28.578 16.984 1 88.12 422 LYS B C 1
ATOM 8232 O O . LYS B 1 422 ? -23.047 27.359 17.109 1 88.12 422 LYS B O 1
ATOM 8237 N N . TRP B 1 423 ? -21.906 29.109 16.266 1 93.19 423 TRP B N 1
ATOM 8238 C CA . TRP B 1 423 ? -20.984 28.219 15.562 1 93.19 423 TRP B CA 1
ATOM 8239 C C . TRP B 1 423 ? -20.156 27.406 16.562 1 93.19 423 TRP B C 1
ATOM 8241 O O . TRP B 1 423 ? -19.734 26.281 16.25 1 93.19 423 TRP B O 1
ATOM 8251 N N . ARG B 1 424 ? -20.016 27.953 17.734 1 93.75 424 ARG B N 1
ATOM 8252 C CA . ARG B 1 424 ? -19.297 27.219 18.766 1 93.75 424 ARG B CA 1
ATOM 8253 C C . ARG B 1 424 ? -20.047 25.953 19.172 1 93.75 424 ARG B C 1
ATOM 8255 O O . ARG B 1 424 ? -19.438 24.953 19.547 1 93.75 424 ARG B O 1
ATOM 8262 N N . ARG B 1 425 ? -21.328 26.031 19.031 1 94.31 425 ARG B N 1
ATOM 8263 C CA . ARG B 1 425 ? -22.141 24.875 19.375 1 94.31 425 ARG B CA 1
ATOM 8264 C C . ARG B 1 425 ? -22.031 23.781 18.328 1 94.31 425 ARG B C 1
ATOM 8266 O O . ARG B 1 425 ? -22.328 22.609 18.609 1 94.31 425 ARG B O 1
ATOM 8273 N N . LEU B 1 426 ? -21.562 24.172 17.125 1 97.12 426 LEU B N 1
ATOM 8274 C CA . LEU B 1 426 ? -21.562 23.234 16.016 1 97.12 426 LEU B CA 1
ATOM 8275 C C . LEU B 1 426 ? -20.156 22.672 15.766 1 97.12 426 LEU B C 1
ATOM 8277 O O . LEU B 1 426 ? -19.984 21.781 14.938 1 97.12 426 LEU B O 1
ATOM 8281 N N . VAL B 1 427 ? -19.203 23.125 16.5 1 97.69 427 VAL B N 1
ATOM 8282 C CA . VAL B 1 427 ? -17.812 22.75 16.203 1 97.69 427 VAL B CA 1
ATOM 8283 C C . VAL B 1 427 ? -17.625 21.266 16.453 1 97.69 427 VAL B C 1
ATOM 8285 O O . VAL B 1 427 ? -16.844 20.594 15.75 1 97.69 427 VAL B O 1
ATOM 8288 N N . LEU B 1 428 ? -18.359 20.719 17.422 1 98.12 428 LEU B N 1
ATOM 8289 C CA . LEU B 1 428 ? -18.281 19.281 17.641 1 98.12 428 LEU B CA 1
ATOM 8290 C C . LEU B 1 428 ? -18.75 18.516 16.422 1 98.12 428 LEU B C 1
ATOM 8292 O O . LEU B 1 428 ? -18.188 17.484 16.062 1 98.12 428 LEU B O 1
ATOM 8296 N N . ASN B 1 429 ? -19.797 19.016 15.766 1 98.31 429 ASN B N 1
ATOM 8297 C CA . ASN B 1 429 ? -20.281 18.406 14.531 1 98.31 429 ASN B CA 1
ATOM 8298 C C . ASN B 1 429 ? -19.219 18.422 13.438 1 98.31 429 ASN B C 1
ATOM 8300 O O . ASN B 1 429 ? -19.078 17.453 12.688 1 98.31 429 ASN B O 1
ATOM 8304 N N . ALA B 1 430 ? -18.531 19.5 13.344 1 98.25 430 ALA B N 1
ATOM 8305 C CA . ALA B 1 430 ? -17.453 19.609 12.359 1 98.25 430 ALA B CA 1
ATOM 8306 C C . ALA B 1 430 ? -16.359 18.594 12.625 1 98.25 430 ALA B C 1
ATOM 8308 O O . ALA B 1 430 ? -15.898 17.906 11.711 1 98.25 430 ALA B O 1
ATOM 8309 N N . LEU B 1 431 ? -15.969 18.484 13.859 1 98.5 431 LEU B N 1
ATOM 8310 C CA . LEU B 1 431 ? -14.945 17.531 14.25 1 98.5 431 LEU B CA 1
ATOM 8311 C C . LEU B 1 431 ? -15.414 16.094 14.008 1 98.5 431 LEU B C 1
ATOM 8313 O O . LEU B 1 431 ? -14.656 15.273 13.484 1 98.5 431 LEU B O 1
ATOM 8317 N N . ALA B 1 432 ? -16.641 15.844 14.398 1 98.62 432 ALA B N 1
ATOM 8318 C CA . ALA B 1 432 ? -17.203 14.516 14.211 1 98.62 432 ALA B CA 1
ATOM 8319 C C . ALA B 1 432 ? -17.266 14.148 12.727 1 98.62 432 ALA B C 1
ATOM 8321 O O . ALA B 1 432 ? -16.859 13.055 12.344 1 98.62 432 ALA B O 1
ATOM 8322 N N . LEU B 1 433 ? -17.734 15.078 11.938 1 98.19 433 LEU B N 1
ATOM 8323 C CA . LEU B 1 433 ? -17.797 14.852 10.5 1 98.19 433 LEU B CA 1
ATOM 8324 C C . LEU B 1 433 ? -16.406 14.578 9.938 1 98.19 433 LEU B C 1
ATOM 8326 O O . LEU B 1 433 ? -16.219 13.602 9.203 1 98.19 433 LEU B O 1
ATOM 8330 N N . ASN B 1 434 ? -15.469 15.305 10.281 1 97.5 434 ASN B N 1
ATOM 8331 C CA . ASN B 1 434 ? -14.102 15.156 9.781 1 97.5 434 ASN B CA 1
ATOM 8332 C C . ASN B 1 434 ? -13.516 13.797 10.156 1 97.5 434 ASN B C 1
ATOM 8334 O O . ASN B 1 434 ? -12.836 13.172 9.336 1 97.5 434 ASN B O 1
ATOM 8338 N N . THR B 1 435 ? -13.789 13.297 11.367 1 98.12 435 THR B N 1
ATOM 8339 C CA . THR B 1 435 ? -13.109 12.109 11.875 1 98.12 435 THR B CA 1
ATOM 8340 C C . THR B 1 435 ? -13.898 10.844 11.547 1 98.12 435 THR B C 1
ATOM 8342 O O . THR B 1 435 ? -13.406 9.734 11.727 1 98.12 435 THR B O 1
ATOM 8345 N N . THR B 1 436 ? -15.117 11.008 11.062 1 97.88 436 THR B N 1
ATOM 8346 C CA . THR B 1 436 ? -15.922 9.82 10.789 1 97.88 436 THR B CA 1
ATOM 8347 C C . THR B 1 436 ? -16.281 9.742 9.305 1 97.88 436 THR B C 1
ATOM 8349 O O . THR B 1 436 ? -17.094 8.898 8.906 1 97.88 436 THR B O 1
ATOM 8352 N N . THR B 1 437 ? -15.758 10.625 8.469 1 94.75 437 THR B N 1
ATOM 8353 C CA . THR B 1 437 ? -15.836 10.5 7.012 1 94.75 437 THR B CA 1
ATOM 8354 C C . THR B 1 437 ? -14.484 10.094 6.434 1 94.75 437 THR B C 1
ATOM 8356 O O . THR B 1 437 ? -13.5 9.969 7.168 1 94.75 437 THR B O 1
ATOM 8359 N N . LEU B 1 438 ? -14.461 9.852 5.137 1 91.38 438 LEU B N 1
ATOM 8360 C CA . LEU B 1 438 ? -13.281 9.312 4.477 1 91.38 438 LEU B CA 1
ATOM 8361 C C . LEU B 1 438 ? -12.117 10.297 4.543 1 91.38 438 LEU B C 1
ATOM 8363 O O . LEU B 1 438 ? -12.32 11.508 4.41 1 91.38 438 LEU B O 1
ATOM 8367 N N . GLY B 1 439 ? -10.867 9.695 4.648 1 92.19 439 GLY B N 1
ATOM 8368 C CA . GLY B 1 439 ? -9.641 10.477 4.742 1 92.19 439 GLY B CA 1
ATOM 8369 C C . GLY B 1 439 ? -8.883 10.234 6.031 1 92.19 439 GLY B C 1
ATOM 8370 O O . GLY B 1 439 ? -9.312 9.445 6.875 1 92.19 439 GLY B O 1
ATOM 8371 N N . ILE B 1 440 ? -7.707 10.812 6.121 1 96.31 440 ILE B N 1
ATOM 8372 C CA . ILE B 1 440 ? -6.93 10.844 7.355 1 96.31 440 ILE B CA 1
ATOM 8373 C C . ILE B 1 440 ? -7.203 12.148 8.109 1 96.31 440 ILE B C 1
ATOM 8375 O O . ILE B 1 440 ? -6.734 13.211 7.703 1 96.31 440 ILE B O 1
ATOM 8379 N N . PRO B 1 441 ? -7.938 12.055 9.141 1 97.56 441 PRO B N 1
ATOM 8380 C CA . PRO B 1 441 ? -8.359 13.297 9.789 1 97.56 441 PRO B CA 1
ATOM 8381 C C . PRO B 1 441 ? -7.223 14 10.523 1 97.56 441 PRO B C 1
ATOM 8383 O O . PRO B 1 441 ? -6.387 13.344 11.148 1 97.56 441 PRO B O 1
ATOM 8386 N N . CYS B 1 442 ? -7.25 15.266 10.383 1 97.94 442 CYS B N 1
ATOM 8387 C CA . CYS B 1 442 ? -6.289 16.125 11.078 1 97.94 442 CYS B CA 1
ATOM 8388 C C . CYS B 1 442 ? -7.004 17.219 11.859 1 97.94 442 CYS B C 1
ATOM 8390 O O . CYS B 1 442 ? -7.852 17.922 11.312 1 97.94 442 CYS B O 1
ATOM 8392 N N . VAL B 1 443 ? -6.703 17.297 13.094 1 98.12 443 VAL B N 1
ATOM 8393 C CA . VAL B 1 443 ? -7.215 18.344 13.984 1 98.12 443 VAL B CA 1
ATOM 8394 C C . VAL B 1 443 ? -6.168 19.438 14.148 1 98.12 443 VAL B C 1
ATOM 8396 O O . VAL B 1 443 ? -5 19.156 14.445 1 98.12 443 VAL B O 1
ATOM 8399 N N . TYR B 1 444 ? -6.574 20.672 13.914 1 97.62 444 TYR B N 1
ATOM 8400 C CA . TYR B 1 444 ? -5.711 21.812 14.211 1 97.62 444 TYR B CA 1
ATOM 8401 C C . TYR B 1 444 ? -5.809 22.203 15.68 1 97.62 444 TYR B C 1
ATOM 8403 O O . TYR B 1 444 ? -6.906 22.25 16.25 1 97.62 444 TYR B O 1
ATOM 8411 N N . TYR B 1 445 ? -4.684 22.438 16.297 1 98.19 445 TYR B N 1
ATOM 8412 C CA . TYR B 1 445 ? -4.691 22.688 17.734 1 98.19 445 TYR B CA 1
ATOM 8413 C C . TYR B 1 445 ? -5.652 23.812 18.094 1 98.19 445 TYR B C 1
ATOM 8415 O O . TYR B 1 445 ? -5.789 24.781 17.328 1 98.19 445 TYR B O 1
ATOM 8423 N N . GLY B 1 446 ? -6.332 23.672 19.172 1 97.88 446 GLY B N 1
ATOM 8424 C CA . GLY B 1 446 ? -7.234 24.703 19.672 1 97.88 446 GLY B CA 1
ATOM 8425 C C . GLY B 1 446 ? -8.672 24.484 19.234 1 97.88 446 GLY B C 1
ATOM 8426 O O . GLY B 1 446 ? -9.594 25.062 19.828 1 97.88 446 GLY B O 1
ATOM 8427 N N . THR B 1 447 ? -8.859 23.672 18.172 1 98.06 447 THR B N 1
ATOM 8428 C CA . THR B 1 447 ? -10.227 23.406 17.719 1 98.06 447 THR B CA 1
ATOM 8429 C C . THR B 1 447 ? -11.023 22.688 18.797 1 98.06 447 THR B C 1
ATOM 8431 O O . THR B 1 447 ? -12.211 22.984 19 1 98.06 447 THR B O 1
ATOM 8434 N N . GLU B 1 448 ? -10.391 21.812 19.547 1 98.12 448 GLU B N 1
ATOM 8435 C CA . GLU B 1 448 ? -11.023 21.047 20.609 1 98.12 448 GLU B CA 1
ATOM 8436 C C . GLU B 1 448 ? -11.398 21.938 21.781 1 98.12 448 GLU B C 1
ATOM 8438 O O . GLU B 1 448 ? -12.141 21.531 22.672 1 98.12 448 GLU B O 1
ATOM 8443 N N . GLN B 1 449 ? -10.859 23.172 21.797 1 97.62 449 GLN B N 1
ATOM 8444 C CA . GLN B 1 449 ? -11.18 24.188 22.797 1 97.62 449 GLN B CA 1
ATOM 8445 C C . GLN B 1 449 ? -12.031 25.297 22.203 1 97.62 449 GLN B C 1
ATOM 8447 O O . GLN B 1 449 ? -12.227 26.344 22.812 1 97.62 449 GLN B O 1
ATOM 8452 N N . ALA B 1 450 ? -12.445 25.188 20.922 1 96.88 450 ALA B N 1
ATOM 8453 C CA . ALA B 1 450 ? -13.367 26.062 20.188 1 96.88 450 ALA B CA 1
ATOM 8454 C C . ALA B 1 450 ? -12.734 27.422 19.906 1 96.88 450 ALA B C 1
ATOM 8456 O O . ALA B 1 450 ? -13.406 28.453 19.969 1 96.88 450 ALA B O 1
ATOM 8457 N N . PHE B 1 451 ? -11.422 27.406 19.656 1 96.94 451 PHE B N 1
ATOM 8458 C CA . PHE B 1 451 ? -10.781 28.656 19.25 1 96.94 451 PHE B CA 1
ATOM 8459 C C . PHE B 1 451 ? -11.508 29.266 18.062 1 96.94 451 PHE B C 1
ATOM 8461 O O . PHE B 1 451 ? -11.914 28.562 17.141 1 96.94 451 PHE B O 1
ATOM 8468 N N . ASP B 1 452 ? -11.68 30.562 18.016 1 94.69 452 ASP B N 1
ATOM 8469 C CA . ASP B 1 452 ? -12.445 31.219 16.969 1 94.69 452 ASP B CA 1
ATOM 8470 C C . ASP B 1 452 ? -11.523 31.891 15.945 1 94.69 452 ASP B C 1
ATOM 8472 O O . ASP B 1 452 ? -11.898 32.094 14.797 1 94.69 452 ASP B O 1
ATOM 8476 N N . GLY B 1 453 ? -10.328 32.25 16.375 1 93.44 453 GLY B N 1
ATOM 8477 C CA . GLY B 1 453 ? -9.383 32.875 15.461 1 93.44 453 GLY B CA 1
ATOM 8478 C C . GLY B 1 453 ? -9.914 34.125 14.797 1 93.44 453 GLY B C 1
ATOM 8479 O O . GLY B 1 453 ? -9.617 34.375 13.633 1 93.44 453 GLY B O 1
ATOM 8480 N N . GLU B 1 454 ? -10.695 34.875 15.43 1 89.5 454 GLU B N 1
ATOM 8481 C CA . GLU B 1 454 ? -11.344 36.031 14.852 1 89.5 454 GLU B CA 1
ATOM 8482 C C . GLU B 1 454 ? -10.367 37.219 14.773 1 89.5 454 GLU B C 1
ATOM 8484 O O . GLU B 1 454 ? -9.656 37.5 15.734 1 89.5 454 GLU B O 1
ATOM 8489 N N . GLY B 1 455 ? -10.266 37.906 13.633 1 86.25 455 GLY B N 1
ATOM 8490 C CA . GLY B 1 455 ? -9.453 39.094 13.492 1 86.25 455 GLY B CA 1
ATOM 8491 C C . GLY B 1 455 ? -9.023 39.375 12.062 1 86.25 455 GLY B C 1
ATOM 8492 O O . GLY B 1 455 ? -8.523 40.469 11.75 1 86.25 455 GLY B O 1
ATOM 8493 N N . GLY B 1 456 ? -9.133 38.312 11.195 1 85.88 456 GLY B N 1
ATOM 8494 C CA . GLY B 1 456 ? -8.977 38.531 9.766 1 85.88 456 GLY B CA 1
ATOM 8495 C C . GLY B 1 456 ? -7.531 38.469 9.312 1 85.88 456 GLY B C 1
ATOM 8496 O O . GLY B 1 456 ? -7.172 39.094 8.297 1 85.88 456 GLY B O 1
ATOM 8497 N N . ASP B 1 457 ? -6.742 37.969 10.125 1 88.88 457 ASP B N 1
ATOM 8498 C CA . ASP B 1 457 ? -5.324 37.844 9.805 1 88.88 457 ASP B CA 1
ATOM 8499 C C . ASP B 1 457 ? -4.789 36.5 10.266 1 88.88 457 ASP B C 1
ATOM 8501 O O . ASP B 1 457 ? -5.367 35.844 11.156 1 88.88 457 ASP B O 1
ATOM 8505 N N . ASP B 1 458 ? -3.66 36.031 9.672 1 90.31 458 ASP B N 1
ATOM 8506 C CA . ASP B 1 458 ? -3.051 34.75 10 1 90.31 458 ASP B CA 1
ATOM 8507 C C . ASP B 1 458 ? -2.752 34.656 11.5 1 90.31 458 ASP B C 1
ATOM 8509 O O . ASP B 1 458 ? -2.857 33.562 12.086 1 90.31 458 ASP B O 1
ATOM 8513 N N . ARG B 1 459 ? -2.338 35.781 12.055 1 91.69 459 ARG B N 1
ATOM 8514 C CA . ARG B 1 459 ? -1.902 35.719 13.445 1 91.69 459 ARG B CA 1
ATOM 8515 C C . ARG B 1 459 ? -3.029 35.25 14.352 1 91.69 459 ARG B C 1
ATOM 8517 O O . ARG B 1 459 ? -2.781 34.594 15.367 1 91.69 459 ARG B O 1
ATOM 8524 N N . TYR B 1 460 ? -4.262 35.531 13.945 1 93.75 460 TYR B N 1
ATOM 8525 C CA . TYR B 1 460 ? -5.383 35.188 14.805 1 93.75 460 TYR B CA 1
ATOM 8526 C C . TYR B 1 460 ? -5.734 33.688 14.672 1 93.75 460 TYR B C 1
ATOM 8528 O O . TYR B 1 460 ? -6.434 33.125 15.523 1 93.75 460 TYR B O 1
ATOM 8536 N N . LEU B 1 461 ? -5.281 33.062 13.57 1 95.44 461 LEU B N 1
ATOM 8537 C CA . LEU B 1 461 ? -5.395 31.609 13.422 1 95.44 461 LEU B CA 1
ATOM 8538 C C . LEU B 1 461 ? -4.363 30.891 14.281 1 95.44 461 LEU B C 1
ATOM 8540 O O . LEU B 1 461 ? -4.457 29.672 14.484 1 95.44 461 LEU B O 1
ATOM 8544 N N . ARG B 1 462 ? -3.41 31.688 14.789 1 96.88 462 ARG B N 1
ATOM 8545 C CA . ARG B 1 462 ? -2.215 31.141 15.406 1 96.88 462 ARG B CA 1
ATOM 8546 C C . ARG B 1 462 ? -2.1 31.578 16.859 1 96.88 462 ARG B C 1
ATOM 8548 O O . ARG B 1 462 ? -1.001 31.875 17.344 1 96.88 462 ARG B O 1
ATOM 8555 N N . GLU B 1 463 ? -3.184 31.703 17.547 1 96.56 463 GLU B N 1
ATOM 8556 C CA . GLU B 1 463 ? -3.227 32.062 18.953 1 96.56 463 GLU B CA 1
ATOM 8557 C C . GLU B 1 463 ? -2.631 30.984 19.844 1 96.56 463 GLU B C 1
ATOM 8559 O O . GLU B 1 463 ? -2.613 29.812 19.469 1 96.56 463 GLU B O 1
ATOM 8564 N N . CYS B 1 464 ? -2.221 31.375 21.047 1 97.56 464 CYS B N 1
ATOM 8565 C CA . CYS B 1 464 ? -1.488 30.453 21.906 1 97.56 464 CYS B CA 1
ATOM 8566 C C . CYS B 1 464 ? -2.445 29.594 22.734 1 97.56 464 CYS B C 1
ATOM 8568 O O . CYS B 1 464 ? -3.377 30.109 23.344 1 97.56 464 CYS B O 1
ATOM 8570 N N . MET B 1 465 ? -2.109 28.344 22.812 1 97.69 465 MET B N 1
ATOM 8571 C CA . MET B 1 465 ? -2.803 27.406 23.688 1 97.69 465 MET B CA 1
ATOM 8572 C C . MET B 1 465 ? -2.408 27.641 25.141 1 97.69 465 MET B C 1
ATOM 8574 O O . MET B 1 465 ? -3.244 27.516 26.047 1 97.69 465 MET B O 1
ATOM 8578 N N . PHE B 1 466 ? -1.146 28.062 25.359 1 95.19 466 PHE B N 1
ATOM 8579 C CA . PHE B 1 466 ? -0.658 28.219 26.734 1 95.19 466 PHE B CA 1
ATOM 8580 C C . PHE B 1 466 ? -0.897 29.641 27.234 1 95.19 466 PHE B C 1
ATOM 8582 O O . PHE B 1 466 ? -0.567 29.969 28.375 1 95.19 466 PHE B O 1
ATOM 8589 N N . GLY B 1 467 ? -1.526 30.531 26.391 1 89.94 467 GLY B N 1
ATOM 8590 C CA . GLY B 1 467 ? -1.901 31.891 26.766 1 89.94 467 GLY B CA 1
ATOM 8591 C C . GLY B 1 467 ? -0.787 32.906 26.562 1 89.94 467 GLY B C 1
ATOM 8592 O O . GLY B 1 467 ? -0.799 33.656 25.578 1 89.94 467 GLY B O 1
ATOM 8593 N N . GLY B 1 468 ? 0.14 32.906 27.484 1 91.62 468 GLY B N 1
ATOM 8594 C CA . GLY B 1 468 ? 1.197 33.906 27.359 1 91.62 468 GLY B CA 1
ATOM 8595 C C . GLY B 1 468 ? 0.684 35.281 26.984 1 91.62 468 GLY B C 1
ATOM 8596 O O . GLY B 1 468 ? -0.29 35.75 27.562 1 91.62 468 GLY B O 1
ATOM 8597 N N . PRO B 1 469 ? 1.346 35.938 26.031 1 92.19 469 PRO B N 1
ATOM 8598 C CA . PRO B 1 469 ? 0.962 37.312 25.672 1 92.19 469 PRO B CA 1
ATOM 8599 C C . PRO B 1 469 ? -0.135 37.344 24.609 1 92.19 469 PRO B C 1
ATOM 8601 O O . PRO B 1 469 ? -0.715 38.406 24.359 1 92.19 469 PRO B O 1
ATOM 8604 N N . PHE B 1 470 ? -0.477 36.25 23.984 1 97.19 470 PHE B N 1
ATOM 8605 C CA . PHE B 1 470 ? -1.371 36.219 22.828 1 97.19 470 PHE B CA 1
ATOM 8606 C C . PHE B 1 470 ? -2.281 35 22.891 1 97.19 470 PHE B C 1
ATOM 8608 O O . PHE B 1 470 ? -2.176 34.094 22.047 1 97.19 470 PHE B O 1
ATOM 8615 N N . GLY B 1 471 ? -3.166 35 23.766 1 96.62 471 GLY B N 1
ATOM 8616 C CA . GLY B 1 471 ? -4.059 33.875 23.969 1 96.62 471 GLY B CA 1
ATOM 8617 C C . GLY B 1 471 ? -5.336 33.938 23.156 1 96.62 471 GLY B C 1
ATOM 8618 O O . GLY B 1 471 ? -5.672 35.031 22.641 1 96.62 471 GLY B O 1
ATOM 8619 N N . ALA B 1 472 ? -6 32.875 22.984 1 96.31 472 ALA B N 1
ATOM 8620 C CA . ALA B 1 472 ? -7.297 32.812 22.312 1 96.31 472 ALA B CA 1
ATOM 8621 C C . ALA B 1 472 ? -8.336 33.656 23.062 1 96.31 472 ALA B C 1
ATOM 8623 O O . ALA B 1 472 ? -8.148 33.969 24.234 1 96.31 472 ALA B O 1
ATOM 8624 N N . PHE B 1 473 ? -9.414 34.062 22.344 1 96.19 473 PHE B N 1
ATOM 8625 C CA . PHE B 1 473 ? -10.523 34.844 22.891 1 96.19 473 PHE B CA 1
ATOM 8626 C C . PHE B 1 473 ? -10.039 36.156 23.453 1 96.19 473 PHE B C 1
ATOM 8628 O O . PHE B 1 473 ? -10.547 36.656 24.469 1 96.19 473 PHE B O 1
ATOM 8635 N N . ARG B 1 474 ? -8.969 36.656 22.844 1 96.62 474 ARG B N 1
ATOM 8636 C CA . ARG B 1 474 ? -8.414 37.969 23.203 1 96.62 474 ARG B CA 1
ATOM 8637 C C . ARG B 1 474 ? -7.961 38 24.656 1 96.62 474 ARG B C 1
ATOM 8639 O O . ARG B 1 474 ? -8.25 38.938 25.375 1 96.62 474 ARG B O 1
ATOM 8646 N N . THR B 1 475 ? -7.25 36.906 25.031 1 97.69 475 THR B N 1
ATOM 8647 C CA . THR B 1 475 ? -6.785 36.812 26.406 1 97.69 475 THR B CA 1
ATOM 8648 C C . THR B 1 475 ? -5.262 36.844 26.469 1 97.69 475 THR B C 1
ATOM 8650 O O . THR B 1 475 ? -4.59 36.781 25.438 1 97.69 475 THR B O 1
ATOM 8653 N N . ARG B 1 476 ? -4.785 36.969 27.641 1 97.06 476 ARG B N 1
ATOM 8654 C CA . ARG B 1 476 ? -3.385 36.781 28 1 97.06 476 ARG B CA 1
ATOM 8655 C C . ARG B 1 476 ? -3.268 36.125 29.375 1 97.06 476 ARG B C 1
ATOM 8657 O O . ARG B 1 476 ? -4.145 36.281 30.219 1 97.06 476 ARG B O 1
ATOM 8664 N N . GLY B 1 477 ? -2.277 35.312 29.516 1 96.44 477 GLY B N 1
ATOM 8665 C CA . GLY B 1 477 ? -1.901 34.781 30.812 1 96.44 477 GLY B CA 1
ATOM 8666 C C . GLY B 1 477 ? -2.801 33.656 31.281 1 96.44 477 GLY B C 1
ATOM 8667 O O . GLY B 1 477 ? -2.871 33.375 32.469 1 96.44 477 GLY B O 1
ATOM 8668 N N . VAL B 1 478 ? -3.531 33.062 30.391 1 97.94 478 VAL B N 1
ATOM 8669 C CA . VAL B 1 478 ? -4.359 31.906 30.75 1 97.94 478 VAL B CA 1
ATOM 8670 C C . VAL B 1 478 ? -4.188 30.797 29.719 1 97.94 478 VAL B C 1
ATOM 8672 O O . VAL B 1 478 ? -4.07 31.062 28.516 1 97.94 478 VAL B O 1
ATOM 8675 N N . GLN B 1 479 ? -4.16 29.531 30.172 1 97.69 479 GLN B N 1
ATOM 8676 C CA . GLN B 1 479 ? -3.934 28.406 29.281 1 97.69 479 GLN B CA 1
ATOM 8677 C C . GLN B 1 479 ? -5.238 27.688 28.953 1 97.69 479 GLN B C 1
ATOM 8679 O O . GLN B 1 479 ? -6.25 27.891 29.625 1 97.69 479 GLN B O 1
ATOM 8684 N N . PHE B 1 480 ? -5.211 26.734 27.969 1 98.19 480 PHE B N 1
ATOM 8685 C CA . PHE B 1 480 ? -6.461 26.188 27.453 1 98.19 480 PHE B CA 1
ATOM 8686 C C . PHE B 1 480 ? -6.402 24.672 27.391 1 98.19 480 PHE B C 1
ATOM 8688 O O . PHE B 1 480 ? -7.18 24.047 26.672 1 98.19 480 PHE B O 1
ATOM 8695 N N . PHE B 1 481 ? -5.43 24.031 28.062 1 98.19 481 PHE B N 1
ATOM 8696 C CA . PHE B 1 481 ? -5.402 22.562 28.141 1 98.19 481 PHE B CA 1
ATOM 8697 C C . PHE B 1 481 ? -6.477 22.062 29.094 1 98.19 481 PHE B C 1
ATOM 8699 O O . PHE B 1 481 ? -6.16 21.406 30.094 1 98.19 481 PHE B O 1
ATOM 8706 N N . ASP B 1 482 ? -7.727 22.297 28.766 1 97.69 482 ASP B N 1
ATOM 8707 C CA . ASP B 1 482 ? -8.883 21.953 29.594 1 97.69 482 ASP B CA 1
ATOM 8708 C C . ASP B 1 482 ? -9.531 20.656 29.109 1 97.69 482 ASP B C 1
ATOM 8710 O O . ASP B 1 482 ? -10.289 20.656 28.141 1 97.69 482 ASP B O 1
ATOM 8714 N N . GLU B 1 483 ? -9.359 19.594 29.812 1 97.81 483 GLU B N 1
ATOM 8715 C CA . GLU B 1 483 ? -9.914 18.297 29.438 1 97.81 483 GLU B CA 1
ATOM 8716 C C . GLU B 1 483 ? -11.375 18.172 29.859 1 97.81 483 GLU B C 1
ATOM 8718 O O . GLU B 1 483 ? -12.047 17.219 29.5 1 97.81 483 GLU B O 1
ATOM 8723 N N . GLU B 1 484 ? -11.867 19.234 30.578 1 96.69 484 GLU B N 1
ATOM 8724 C CA . GLU B 1 484 ? -13.281 19.25 30.953 1 96.69 484 GLU B CA 1
ATOM 8725 C C . GLU B 1 484 ? -14.109 20.047 29.953 1 96.69 484 GLU B C 1
ATOM 8727 O O . GLU B 1 484 ? -15.344 20.078 30.062 1 96.69 484 GLU B O 1
ATOM 8732 N N . ASN B 1 485 ? -13.438 20.703 29.062 1 96.94 485 ASN B N 1
ATOM 8733 C CA . ASN B 1 485 ? -14.172 21.359 27.969 1 96.94 485 ASN B CA 1
ATOM 8734 C C . ASN B 1 485 ? -15.141 20.391 27.297 1 96.94 485 ASN B C 1
ATOM 8736 O O . ASN B 1 485 ? -14.766 19.266 26.953 1 96.94 485 ASN B O 1
ATOM 8740 N N . PRO B 1 486 ? -16.391 20.844 27.094 1 96.31 486 PRO B N 1
ATOM 8741 C CA . PRO B 1 486 ? -17.375 19.922 26.531 1 96.31 486 PRO B CA 1
ATOM 8742 C C . PRO B 1 486 ? -16.984 19.391 25.156 1 96.31 486 PRO B C 1
ATOM 8744 O O . PRO B 1 486 ? -17.234 18.219 24.844 1 96.31 486 PRO B O 1
ATOM 8747 N N . VAL B 1 487 ? -16.422 20.203 24.297 1 97.81 487 VAL B N 1
ATOM 8748 C CA . VAL B 1 487 ? -16.016 19.75 22.969 1 97.81 487 VAL B CA 1
ATOM 8749 C C . VAL B 1 487 ? -14.914 18.703 23.094 1 97.81 487 VAL B C 1
ATOM 8751 O O . VAL B 1 487 ? -14.984 17.641 22.453 1 97.81 487 VAL B O 1
ATOM 8754 N N . TYR B 1 488 ? -13.906 18.953 23.953 1 98.38 488 TYR B N 1
ATOM 8755 C CA . TYR B 1 488 ? -12.82 18.016 24.188 1 98.38 488 TYR B CA 1
ATOM 8756 C C . TYR B 1 488 ? -13.359 16.672 24.656 1 98.38 488 TYR B C 1
ATOM 8758 O O . TYR B 1 488 ? -13.016 15.617 24.109 1 98.38 488 TYR B O 1
ATOM 8766 N N . ARG B 1 489 ? -14.211 16.703 25.625 1 98.19 489 ARG B N 1
ATOM 8767 C CA . ARG B 1 489 ? -14.727 15.492 26.266 1 98.19 489 ARG B CA 1
ATOM 8768 C C . ARG B 1 489 ? -15.523 14.648 25.281 1 98.19 489 ARG B C 1
ATOM 8770 O O . ARG B 1 489 ? -15.312 13.438 25.172 1 98.19 489 ARG B O 1
ATOM 8777 N N . GLU B 1 490 ? -16.438 15.344 24.609 1 98.44 490 GLU B N 1
ATOM 8778 C CA . GLU B 1 490 ? -17.266 14.609 23.656 1 98.44 490 GLU B CA 1
ATOM 8779 C C . GLU B 1 490 ? -16.453 14.102 22.469 1 98.44 490 GLU B C 1
ATOM 8781 O O . GLU B 1 490 ? -16.672 12.992 21.984 1 98.44 490 GLU B O 1
ATOM 8786 N N . PHE B 1 491 ? -15.555 14.898 22.016 1 98.69 491 PHE B N 1
ATOM 8787 C CA . PHE B 1 491 ? -14.695 14.508 20.906 1 98.69 491 PHE B CA 1
ATOM 8788 C C . PHE B 1 491 ? -13.875 13.281 21.281 1 98.69 491 PHE B C 1
ATOM 8790 O O . PHE B 1 491 ? -13.703 12.367 20.469 1 98.69 491 PHE B O 1
ATOM 8797 N N . ALA B 1 492 ? -13.352 13.227 22.516 1 98.81 492 ALA B N 1
ATOM 8798 C CA . ALA B 1 492 ? -12.594 12.07 23 1 98.81 492 ALA B CA 1
ATOM 8799 C C . ALA B 1 492 ? -13.422 10.797 22.906 1 98.81 492 ALA B C 1
ATOM 8801 O O . ALA B 1 492 ? -12.906 9.734 22.531 1 98.81 492 ALA B O 1
ATOM 8802 N N . LYS B 1 493 ? -14.703 10.906 23.219 1 98.69 493 LYS B N 1
ATOM 8803 C CA . LYS B 1 493 ? -15.594 9.758 23.109 1 98.69 493 LYS B CA 1
ATOM 8804 C C . LYS B 1 493 ? -15.734 9.312 21.656 1 98.69 493 LYS B C 1
ATOM 8806 O O . LYS B 1 493 ? -15.727 8.117 21.359 1 98.69 493 LYS B O 1
ATOM 8811 N N . ILE B 1 494 ? -15.891 10.273 20.797 1 98.81 494 ILE B N 1
ATOM 8812 C CA . ILE B 1 494 ? -16.047 10 19.375 1 98.81 494 ILE B CA 1
ATOM 8813 C C . ILE B 1 494 ? -14.797 9.305 18.844 1 98.81 494 ILE B C 1
ATOM 8815 O O . ILE B 1 494 ? -14.898 8.297 18.141 1 98.81 494 ILE B O 1
ATOM 8819 N N . LEU B 1 495 ? -13.617 9.773 19.219 1 98.88 495 LEU B N 1
ATOM 8820 C CA . LEU B 1 495 ? -12.367 9.203 18.734 1 98.88 495 LEU B CA 1
ATOM 8821 C C . LEU B 1 495 ? -12.133 7.812 19.312 1 98.88 495 LEU B C 1
ATOM 8823 O O . LEU B 1 495 ? -11.555 6.945 18.656 1 98.88 495 LEU B O 1
ATOM 8827 N N . ALA B 1 496 ? -12.578 7.609 20.547 1 98.69 496 ALA B N 1
ATOM 8828 C CA . ALA B 1 496 ? -12.5 6.273 21.141 1 98.69 496 ALA B CA 1
ATOM 8829 C C . ALA B 1 496 ? -13.297 5.266 20.312 1 98.69 496 ALA B C 1
ATOM 8831 O O . ALA B 1 496 ? -12.836 4.152 20.062 1 98.69 496 ALA B O 1
ATOM 8832 N N . LEU B 1 497 ? -14.477 5.691 19.891 1 98.38 497 LEU B N 1
ATOM 8833 C CA . LEU B 1 497 ? -15.305 4.816 19.078 1 98.38 497 LEU B CA 1
ATOM 8834 C C . LEU B 1 497 ? -14.68 4.598 17.703 1 98.38 497 LEU B C 1
ATOM 8836 O O . LEU B 1 497 ? -14.734 3.494 17.156 1 98.38 497 LEU B O 1
ATOM 8840 N N . ARG B 1 498 ? -14.094 5.637 17.125 1 98.5 498 ARG B N 1
ATOM 8841 C CA . ARG B 1 498 ? -13.398 5.488 15.844 1 98.5 498 ARG B CA 1
ATOM 8842 C C . ARG B 1 498 ? -12.281 4.457 15.945 1 98.5 498 ARG B C 1
ATOM 8844 O O . ARG B 1 498 ? -12.117 3.623 15.055 1 98.5 498 ARG B O 1
ATOM 8851 N N . ARG B 1 499 ? -11.539 4.535 17.031 1 97.81 499 ARG B N 1
ATOM 8852 C CA . ARG B 1 499 ? -10.438 3.604 17.234 1 97.81 499 ARG B CA 1
ATOM 8853 C C . ARG B 1 499 ? -10.938 2.168 17.328 1 97.81 499 ARG B C 1
ATOM 8855 O O . ARG B 1 499 ? -10.297 1.243 16.828 1 97.81 499 ARG B O 1
ATOM 8862 N N . GLU B 1 500 ? -12.094 2.047 17.906 1 97.19 500 GLU B N 1
ATOM 8863 C CA . GLU B 1 500 ? -12.656 0.725 18.172 1 97.19 500 GLU B CA 1
ATOM 8864 C C . GLU B 1 500 ? -13.281 0.132 16.922 1 97.19 500 GLU B C 1
ATOM 8866 O O . GLU B 1 500 ? -13.258 -1.084 16.719 1 97.19 500 GLU B O 1
ATOM 8871 N N . LYS B 1 501 ? -13.898 0.994 16.078 1 97.19 501 LYS B N 1
ATOM 8872 C CA . LYS B 1 501 ? -14.781 0.514 15.023 1 97.19 501 LYS B CA 1
ATOM 8873 C C . LYS B 1 501 ? -14.125 0.64 13.656 1 97.19 501 LYS B C 1
ATOM 8875 O O . LYS B 1 501 ? -13.969 1.747 13.133 1 97.19 501 LYS B O 1
ATOM 8880 N N . LEU B 1 502 ? -13.898 -0.507 13 1 95.25 502 LEU B N 1
ATOM 8881 C CA . LEU B 1 502 ? -13.211 -0.559 11.711 1 95.25 502 LEU B CA 1
ATOM 8882 C C . LEU B 1 502 ? -13.992 0.207 10.648 1 95.25 502 LEU B C 1
ATOM 8884 O O . LEU B 1 502 ? -13.398 0.906 9.82 1 95.25 502 LEU B O 1
ATOM 8888 N N . PRO B 1 503 ? -15.375 0.197 10.617 1 95.94 503 PRO B N 1
ATOM 8889 C CA . PRO B 1 503 ? -16.109 0.934 9.586 1 95.94 503 PRO B CA 1
ATOM 8890 C C . PRO B 1 503 ? -15.828 2.434 9.617 1 95.94 503 PRO B C 1
ATOM 8892 O O . PRO B 1 503 ? -15.805 3.08 8.562 1 95.94 503 PRO B O 1
ATOM 8895 N N . LEU B 1 504 ? -15.5 2.973 10.75 1 96.88 504 LEU B N 1
ATOM 8896 C CA . LEU B 1 504 ? -15.281 4.41 10.867 1 96.88 504 LEU B CA 1
ATOM 8897 C C . LEU B 1 504 ? -13.914 4.797 10.32 1 96.88 504 LEU B C 1
ATOM 8899 O O . LEU B 1 504 ? -13.703 5.941 9.906 1 96.88 504 LEU B O 1
ATOM 8903 N N . ARG B 1 505 ? -13.008 3.832 10.273 1 94.88 505 ARG B N 1
ATOM 8904 C CA . ARG B 1 505 ? -11.641 4.117 9.836 1 94.88 505 ARG B CA 1
ATOM 8905 C C . ARG B 1 505 ? -11.438 3.709 8.383 1 94.88 505 ARG B C 1
ATOM 8907 O O . ARG B 1 505 ? -10.766 4.41 7.621 1 94.88 505 ARG B O 1
ATOM 8914 N N . ARG B 1 506 ? -12.148 2.607 7.949 1 92.31 506 ARG B N 1
ATOM 8915 C CA . ARG B 1 506 ? -11.781 2.004 6.672 1 92.31 506 ARG B CA 1
ATOM 8916 C C . ARG B 1 506 ? -13.016 1.785 5.801 1 92.31 506 ARG B C 1
ATOM 8918 O O . ARG B 1 506 ? -12.898 1.377 4.641 1 92.31 506 ARG B O 1
ATOM 8925 N N . GLY B 1 507 ? -14.133 2.037 6.27 1 92.31 507 GLY B N 1
ATOM 8926 C CA . GLY B 1 507 ? -15.367 1.624 5.617 1 92.31 507 GLY B CA 1
ATOM 8927 C C . GLY B 1 507 ? -15.727 2.48 4.418 1 92.31 507 GLY B C 1
ATOM 8928 O O . GLY B 1 507 ? -15.305 3.637 4.328 1 92.31 507 GLY B O 1
ATOM 8929 N N . ARG B 1 508 ? -16.5 1.969 3.559 1 89.5 508 ARG B N 1
ATOM 8930 C CA . ARG B 1 508 ? -17.156 2.711 2.479 1 89.5 508 ARG B CA 1
ATOM 8931 C C . ARG B 1 508 ? -18.125 3.748 3.029 1 89.5 508 ARG B C 1
ATOM 8933 O O . ARG B 1 508 ? -18.641 3.592 4.137 1 89.5 508 ARG B O 1
ATOM 8940 N N . GLN B 1 509 ? -18.328 4.809 2.268 1 92.25 509 GLN B N 1
ATOM 8941 C CA . GLN B 1 509 ? -19.125 5.934 2.748 1 92.25 509 GLN B CA 1
ATOM 8942 C C . GLN B 1 509 ? -20.281 6.234 1.8 1 92.25 509 GLN B C 1
ATOM 8944 O O . GLN B 1 509 ? -20.094 6.27 0.581 1 92.25 509 GLN B O 1
ATOM 8949 N N . TYR B 1 510 ? -21.484 6.426 2.363 1 91.56 510 TYR B N 1
ATOM 8950 C CA . TYR B 1 510 ? -22.672 6.762 1.585 1 91.56 510 TYR B CA 1
ATOM 8951 C C . TYR B 1 510 ? -23.484 7.852 2.271 1 91.56 510 TYR B C 1
ATOM 8953 O O . TYR B 1 510 ? -23.938 7.672 3.406 1 91.56 510 TYR B O 1
ATOM 8961 N N . LEU B 1 511 ? -23.672 8.992 1.542 1 95.06 511 LEU B N 1
ATOM 8962 C CA . LEU B 1 511 ? -24.719 9.914 1.995 1 95.06 511 LEU B CA 1
ATOM 8963 C C . LEU B 1 511 ? -26.094 9.273 1.884 1 95.06 511 LEU B C 1
ATOM 8965 O O . LEU B 1 511 ? -26.438 8.695 0.851 1 95.06 511 LEU B O 1
ATOM 8969 N N . ARG B 1 512 ? -26.844 9.352 2.941 1 96.81 512 ARG B N 1
ATOM 8970 C CA . ARG B 1 512 ? -28.109 8.625 2.938 1 96.81 512 ARG B CA 1
ATOM 8971 C C . ARG B 1 512 ? -29.297 9.57 2.734 1 96.81 512 ARG B C 1
ATOM 8973 O O . ARG B 1 512 ? -29.297 10.68 3.27 1 96.81 512 ARG B O 1
ATOM 8980 N N . GLU B 1 513 ? -30.266 9.078 2.043 1 97 513 GLU B N 1
ATOM 8981 C CA . GLU B 1 513 ? -31.516 9.797 1.873 1 97 513 GLU B CA 1
ATOM 8982 C C . GLU B 1 513 ? -32.344 9.781 3.16 1 97 513 GLU B C 1
ATOM 8984 O O . GLU B 1 513 ? -32.188 8.867 3.98 1 97 513 GLU B O 1
ATOM 8989 N N . ILE B 1 514 ? -33.156 10.836 3.225 1 97.25 514 ILE B N 1
ATOM 8990 C CA . ILE B 1 514 ? -34 10.938 4.406 1 97.25 514 ILE B CA 1
ATOM 8991 C C . ILE B 1 514 ? -35.438 11.188 3.986 1 97.25 514 ILE B C 1
ATOM 8993 O O . ILE B 1 514 ? -35.719 11.492 2.82 1 97.25 514 ILE B O 1
ATOM 8997 N N . SER B 1 515 ? -36.344 10.977 4.949 1 96.5 515 SER B N 1
ATOM 8998 C CA . SER B 1 515 ? -37.75 11.289 4.793 1 96.5 515 SER B CA 1
ATOM 8999 C C . SER B 1 515 ? -38.375 11.766 6.105 1 96.5 515 SER B C 1
ATOM 9001 O O . SER B 1 515 ? -38.094 11.195 7.164 1 96.5 515 SER B O 1
ATOM 9003 N N . GLY B 1 516 ? -39.156 12.867 5.996 1 92.38 516 GLY B N 1
ATOM 9004 C CA . GLY B 1 516 ? -39.875 13.344 7.164 1 92.38 516 GLY B CA 1
ATOM 9005 C C . GLY B 1 516 ? -41.156 12.57 7.422 1 92.38 516 GLY B C 1
ATOM 9006 O O . GLY B 1 516 ? -41.594 12.438 8.57 1 92.38 516 GLY B O 1
ATOM 9007 N N . ASP B 1 517 ? -41.75 12.016 6.312 1 90.25 517 ASP B N 1
ATOM 9008 C CA . ASP B 1 517 ? -43.062 11.383 6.414 1 90.25 517 ASP B CA 1
ATOM 9009 C C . ASP B 1 517 ? -42.938 9.867 6.273 1 90.25 517 ASP B C 1
ATOM 9011 O O . ASP B 1 517 ? -43.938 9.164 6.367 1 90.25 517 ASP B O 1
ATOM 9015 N N . GLY B 1 518 ? -41.781 9.398 6.043 1 89.25 518 GLY B N 1
ATOM 9016 C CA . GLY B 1 518 ? -41.594 7.969 5.898 1 89.25 518 GLY B CA 1
ATOM 9017 C C . GLY B 1 518 ? -42 7.445 4.535 1 89.25 518 GLY B C 1
ATOM 9018 O O . GLY B 1 518 ? -42.125 6.234 4.34 1 89.25 518 GLY B O 1
ATOM 9019 N N . VAL B 1 519 ? -42.219 8.344 3.525 1 89.25 519 VAL B N 1
ATOM 9020 C CA . VAL B 1 519 ? -42.719 7.922 2.223 1 89.25 519 VAL B CA 1
ATOM 9021 C C . VAL B 1 519 ? -41.781 8.438 1.121 1 89.25 519 VAL B C 1
ATOM 9023 O O . VAL B 1 519 ? -41.344 7.672 0.272 1 89.25 519 VAL B O 1
ATOM 9026 N N . THR B 1 520 ? -41.562 9.68 1.164 1 91.94 520 THR B N 1
ATOM 9027 C CA . THR B 1 520 ? -40.75 10.305 0.132 1 91.94 520 THR B CA 1
ATOM 9028 C C . THR B 1 520 ? -39.344 10.508 0.622 1 91.94 520 THR B C 1
ATOM 9030 O O . THR B 1 520 ? -39.094 11.297 1.534 1 91.94 520 THR B O 1
ATOM 9033 N N . PHE B 1 521 ? -38.469 9.781 0.039 1 95 521 PHE B N 1
ATOM 9034 C CA . PHE B 1 521 ? -37.062 9.859 0.442 1 95 521 PHE B CA 1
ATOM 9035 C C . PHE B 1 521 ? -36.25 10.688 -0.553 1 95 521 PHE B C 1
ATOM 9037 O O . PHE B 1 521 ? -36.531 10.648 -1.757 1 95 521 PHE B O 1
ATOM 9044 N N . GLY B 1 522 ? -35.312 11.43 -0.147 1 94.25 522 GLY B N 1
ATOM 9045 C CA . GLY B 1 522 ? -34.375 12.203 -0.922 1 94.25 522 GLY B CA 1
ATOM 9046 C C . GLY B 1 522 ? -33.188 12.68 -0.103 1 94.25 522 GLY B C 1
ATOM 9047 O O . GLY B 1 522 ? -33.219 12.617 1.128 1 94.25 522 GLY B O 1
ATOM 9048 N N . LEU B 1 523 ? -32.188 13.086 -0.784 1 95.44 523 LEU B N 1
ATOM 9049 C CA . LEU B 1 523 ? -31.062 13.648 -0.067 1 95.44 523 LEU B CA 1
ATOM 9050 C C . LEU B 1 523 ? -31.422 14.977 0.589 1 95.44 523 LEU B C 1
ATOM 9052 O O . LEU B 1 523 ? -32.219 15.75 0.037 1 95.44 523 LEU B O 1
ATOM 9056 N N . PRO B 1 524 ? -30.891 15.188 1.767 1 93.44 524 PRO B N 1
ATOM 9057 C CA . PRO B 1 524 ? -31.125 16.516 2.361 1 93.44 524 PRO B CA 1
ATOM 9058 C C . PRO B 1 524 ? -30.578 17.641 1.5 1 93.44 524 PRO B C 1
ATOM 9060 O O . PRO B 1 524 ? -29.562 17.484 0.824 1 93.44 524 PRO B O 1
ATOM 9063 N N . TYR B 1 525 ? -31.281 18.766 1.513 1 91.75 525 TYR B N 1
ATOM 9064 C CA . TYR B 1 525 ? -30.875 19.922 0.714 1 91.75 525 TYR B CA 1
ATOM 9065 C C . TYR B 1 525 ? -31.328 21.219 1.372 1 91.75 525 TYR B C 1
ATOM 9067 O O . TYR B 1 525 ? -32.125 21.219 2.303 1 91.75 525 TYR B O 1
ATOM 9075 N N . VAL B 1 526 ? -30.734 22.219 0.923 1 88.94 526 VAL B N 1
ATOM 9076 C CA . VAL B 1 526 ? -31 23.547 1.441 1 88.94 526 VAL B CA 1
ATOM 9077 C C . VAL B 1 526 ? -32.406 23.984 1.032 1 88.94 526 VAL B C 1
ATOM 9079 O O . VAL B 1 526 ? -32.781 23.891 -0.142 1 88.94 526 VAL B O 1
ATOM 9082 N N . ILE B 1 527 ? -33.156 24.406 1.981 1 84.75 527 ILE B N 1
ATOM 9083 C CA . ILE B 1 527 ? -34.469 25.016 1.769 1 84.75 527 ILE B CA 1
ATOM 9084 C C . ILE B 1 527 ? -34.469 26.406 2.379 1 84.75 527 ILE B C 1
ATOM 9086 O O . ILE B 1 527 ? -34.219 26.578 3.574 1 84.75 527 ILE B O 1
ATOM 9090 N N . GLY B 1 528 ? -34.906 27.406 1.644 1 86 528 GLY B N 1
ATOM 9091 C CA . GLY B 1 528 ? -34.969 28.766 2.154 1 86 528 GLY B CA 1
ATOM 9092 C C . GLY B 1 528 ? -33.625 29.344 2.535 1 86 528 GLY B C 1
ATOM 9093 O O . GLY B 1 528 ? -33.5 30.047 3.537 1 86 528 GLY B O 1
ATOM 9094 N N . GLY B 1 529 ? -32.562 28.891 1.966 1 87.44 529 GLY B N 1
ATOM 9095 C CA . GLY B 1 529 ? -31.234 29.453 2.146 1 87.44 529 GLY B CA 1
ATOM 9096 C C . GLY B 1 529 ? -30.422 28.766 3.223 1 87.44 529 GLY B C 1
ATOM 9097 O O . GLY B 1 529 ? -29.25 29.094 3.445 1 87.44 529 GLY B O 1
ATOM 9098 N N . GLU B 1 530 ? -31.078 27.906 4.027 1 91.88 530 GLU B N 1
ATOM 9099 C CA . GLU B 1 530 ? -30.406 27.141 5.066 1 91.88 530 GLU B CA 1
ATOM 9100 C C . GLU B 1 530 ? -30.953 25.719 5.152 1 91.88 530 GLU B C 1
ATOM 9102 O O . GLU B 1 530 ? -32.125 25.469 4.812 1 91.88 530 GLU B O 1
ATOM 9107 N N . ILE B 1 531 ? -30.109 24.891 5.48 1 92.69 531 ILE B N 1
ATOM 9108 C CA . ILE B 1 531 ? -30.562 23.531 5.75 1 92.69 531 ILE B CA 1
ATOM 9109 C C . ILE B 1 531 ? -30.609 23.281 7.258 1 92.69 531 ILE B C 1
ATOM 9111 O O . ILE B 1 531 ? -29.594 23.391 7.938 1 92.69 531 ILE B O 1
ATOM 9115 N N . ARG B 1 532 ? -31.719 23.094 7.836 1 93.25 532 ARG B N 1
ATOM 9116 C CA . ARG B 1 532 ? -31.953 22.672 9.211 1 93.25 532 ARG B CA 1
ATOM 9117 C C . ARG B 1 532 ? -32.531 21.25 9.25 1 93.25 532 ARG B C 1
ATOM 9119 O O . ARG B 1 532 ? -33.75 21.078 9.336 1 93.25 532 ARG B O 1
ATOM 9126 N N . SER B 1 533 ? -31.578 20.312 9.141 1 94.56 533 SER B N 1
ATOM 9127 C CA . SER B 1 533 ? -32 18.938 8.914 1 94.56 533 SER B CA 1
ATOM 9128 C C . SER B 1 533 ? -31 17.953 9.469 1 94.56 533 SER B C 1
ATOM 9130 O O . SER B 1 533 ? -29.875 18.328 9.812 1 94.56 533 SER B O 1
ATOM 9132 N N . VAL B 1 534 ? -31.531 16.766 9.625 1 97 534 VAL B N 1
ATOM 9133 C CA . VAL B 1 534 ? -30.641 15.617 9.828 1 97 534 VAL B CA 1
ATOM 9134 C C . VAL B 1 534 ? -29.844 15.352 8.555 1 97 534 VAL B C 1
ATOM 9136 O O . VAL B 1 534 ? -30.406 15.281 7.461 1 97 534 VAL B O 1
ATOM 9139 N N . VAL B 1 535 ? -28.547 15.281 8.672 1 98.31 535 VAL B N 1
ATOM 9140 C CA . VAL B 1 535 ? -27.672 14.852 7.594 1 98.31 535 VAL B CA 1
ATOM 9141 C C . VAL B 1 535 ? -27.016 13.523 7.965 1 98.31 535 VAL B C 1
ATOM 9143 O O . VAL B 1 535 ? -26.016 13.5 8.695 1 98.31 535 VAL B O 1
ATOM 9146 N N . PRO B 1 536 ? -27.594 12.438 7.5 1 98.5 536 PRO B N 1
ATOM 9147 C CA . PRO B 1 536 ? -27.062 11.117 7.844 1 98.5 536 PRO B CA 1
ATOM 9148 C C . PRO B 1 536 ? -26.125 10.562 6.77 1 98.5 536 PRO B C 1
ATOM 9150 O O . PRO B 1 536 ? -26.281 10.883 5.59 1 98.5 536 PRO B O 1
ATOM 9153 N N . TRP B 1 537 ? -25.172 9.773 7.125 1 97.25 537 TRP B N 1
ATOM 9154 C CA . TRP B 1 537 ? -24.344 8.969 6.219 1 97.25 537 TRP B CA 1
ATOM 9155 C C . TRP B 1 537 ? -24.016 7.617 6.84 1 97.25 537 TRP B C 1
ATOM 9157 O O . TRP B 1 537 ? -24.141 7.438 8.055 1 97.25 537 TRP B O 1
ATOM 9167 N N . SER B 1 538 ? -23.734 6.668 5.992 1 96.44 538 SER B N 1
ATOM 9168 C CA . SER B 1 538 ? -23.312 5.34 6.43 1 96.44 538 SER B CA 1
ATOM 9169 C C . SER B 1 538 ? -21.828 5.109 6.172 1 96.44 538 SER B C 1
ATOM 9171 O O . SER B 1 538 ? -21.281 5.605 5.188 1 96.44 538 SER B O 1
ATOM 9173 N N . ARG B 1 539 ? -21.203 4.484 7.113 1 95.69 539 ARG B N 1
ATOM 9174 C CA . ARG B 1 539 ? -19.938 3.809 6.918 1 95.69 539 ARG B CA 1
ATOM 9175 C C . ARG B 1 539 ? -20.109 2.293 6.957 1 95.69 539 ARG B C 1
ATOM 9177 O O . ARG B 1 539 ? -20.672 1.751 7.906 1 95.69 539 ARG B O 1
ATOM 9184 N N . ILE B 1 540 ? -19.641 1.627 5.844 1 94.5 540 ILE B N 1
ATOM 9185 C CA . ILE B 1 540 ? -19.844 0.186 5.746 1 94.5 540 ILE B CA 1
ATOM 9186 C C . ILE B 1 540 ? -18.5 -0.515 5.539 1 94.5 540 ILE B C 1
ATOM 9188 O O . ILE B 1 540 ? -17.719 -0.124 4.672 1 94.5 540 ILE B O 1
ATOM 9192 N N . PHE B 1 541 ? -18.203 -1.492 6.328 1 94.06 541 PHE B N 1
ATOM 9193 C CA . PHE B 1 541 ? -17.031 -2.346 6.168 1 94.06 541 PHE B CA 1
ATOM 9194 C C . PHE B 1 541 ? -17.406 -3.816 6.285 1 94.06 541 PHE B C 1
ATOM 9196 O O . PHE B 1 541 ? -17.906 -4.254 7.324 1 94.06 541 PHE B O 1
ATOM 9203 N N . ASP B 1 542 ? -17.141 -4.57 5.184 1 93.56 542 ASP B N 1
ATOM 9204 C CA . ASP B 1 542 ? -17.609 -5.945 5.066 1 93.56 542 ASP B CA 1
ATOM 9205 C C . ASP B 1 542 ? -19.125 -6.016 5.266 1 93.56 542 ASP B C 1
ATOM 9207 O O . ASP B 1 542 ? -19.891 -5.504 4.445 1 93.56 542 ASP B O 1
ATOM 9211 N N . THR B 1 543 ? -19.609 -6.504 6.422 1 92.19 543 THR B N 1
ATOM 9212 C CA . THR B 1 543 ? -21.047 -6.641 6.621 1 92.19 543 THR B CA 1
ATOM 9213 C C . THR B 1 543 ? -21.516 -5.734 7.75 1 92.19 543 THR B C 1
ATOM 9215 O O . THR B 1 543 ? -22.672 -5.832 8.188 1 92.19 543 THR B O 1
ATOM 9218 N N . GLU B 1 544 ? -20.688 -4.809 8.188 1 95 544 GLU B N 1
ATOM 9219 C CA . GLU B 1 544 ? -21.047 -3.922 9.289 1 95 544 GLU B CA 1
ATOM 9220 C C . GLU B 1 544 ? -21.375 -2.518 8.789 1 95 544 GLU B C 1
ATOM 9222 O O . GLU B 1 544 ? -20.562 -1.896 8.102 1 95 544 GLU B O 1
ATOM 9227 N N . GLU B 1 545 ? -22.547 -2.092 9.07 1 96.62 545 GLU B N 1
ATOM 9228 C CA . GLU B 1 545 ? -22.938 -0.72 8.766 1 96.62 545 GLU B CA 1
ATOM 9229 C C . GLU B 1 545 ? -23.094 0.103 10.039 1 96.62 545 GLU B C 1
ATOM 9231 O O . GLU B 1 545 ? -23.75 -0.336 10.984 1 96.62 545 GLU B O 1
ATOM 9236 N N . MET B 1 546 ? -22.484 1.229 10.086 1 98.19 546 MET B N 1
ATOM 9237 C CA . MET B 1 546 ? -22.766 2.26 11.078 1 98.19 546 MET B CA 1
ATOM 9238 C C . MET B 1 546 ? -23.453 3.459 10.43 1 98.19 546 MET B C 1
ATOM 9240 O O . MET B 1 546 ? -23.094 3.861 9.328 1 98.19 546 MET B O 1
ATOM 9244 N N . VAL B 1 547 ? -24.453 3.955 11.062 1 98.62 547 VAL B N 1
ATOM 9245 C CA . VAL B 1 547 ? -25.172 5.145 10.609 1 98.62 547 VAL B CA 1
ATOM 9246 C C . VAL B 1 547 ? -24.828 6.332 11.5 1 98.62 547 VAL B C 1
ATOM 9248 O O . VAL B 1 547 ? -24.969 6.258 12.727 1 98.62 547 VAL B O 1
ATOM 9251 N N . LEU B 1 548 ? -24.328 7.332 10.914 1 98.81 548 LEU B N 1
ATOM 9252 C CA . LEU B 1 548 ? -24 8.57 11.609 1 98.81 548 LEU B CA 1
ATOM 9253 C C . LEU B 1 548 ? -24.875 9.719 11.117 1 98.81 548 LEU B C 1
ATOM 9255 O O . LEU B 1 548 ? -25.406 9.672 10.008 1 98.81 548 LEU B O 1
ATOM 9259 N N . ALA B 1 549 ? -25.031 10.711 11.961 1 98.81 549 ALA B N 1
ATOM 9260 C CA . ALA B 1 549 ? -25.812 11.859 11.523 1 98.81 549 ALA B CA 1
ATOM 9261 C C . ALA B 1 549 ? -25.484 13.094 12.359 1 98.81 549 ALA B C 1
ATOM 9263 O O . ALA B 1 549 ? -25.297 13 13.578 1 98.81 549 ALA B O 1
ATOM 9264 N N . ILE B 1 550 ? -25.391 14.18 11.727 1 98.56 550 ILE B N 1
ATOM 9265 C CA . ILE B 1 550 ? -25.344 15.469 12.414 1 98.56 550 ILE B CA 1
ATOM 9266 C C . ILE B 1 550 ? -26.672 16.203 12.211 1 98.56 550 ILE B C 1
ATOM 9268 O O . ILE B 1 550 ? -27.453 15.859 11.32 1 98.56 550 ILE B O 1
ATOM 9272 N N . ASN B 1 551 ? -26.969 17.094 13.109 1 97.94 551 ASN B N 1
ATOM 9273 C CA . ASN B 1 551 ? -28.062 18.047 13 1 97.94 551 ASN B CA 1
ATOM 9274 C C . ASN B 1 551 ? -27.562 19.453 12.719 1 97.94 551 ASN B C 1
ATOM 9276 O O . ASN B 1 551 ? -26.828 20.031 13.516 1 97.94 551 ASN B O 1
ATOM 9280 N N . THR B 1 552 ? -27.922 20.016 11.531 1 95.81 552 THR B N 1
ATOM 9281 C CA . THR B 1 552 ? -27.453 21.344 11.172 1 95.81 552 THR B CA 1
ATOM 9282 C C . THR B 1 552 ? -28.297 22.422 11.852 1 95.81 552 THR B C 1
ATOM 9284 O O . THR B 1 552 ? -27.984 23.609 11.758 1 95.81 552 THR B O 1
ATOM 9287 N N . ASP B 1 553 ? -29.328 22.016 12.531 1 94.12 553 ASP B N 1
ATOM 9288 C CA . ASP B 1 553 ? -30.141 22.922 13.336 1 94.12 553 ASP B CA 1
ATOM 9289 C C . ASP B 1 553 ? -29.562 23.078 14.742 1 94.12 553 ASP B C 1
ATOM 9291 O O . ASP B 1 553 ? -29.594 22.141 15.531 1 94.12 553 ASP B O 1
ATOM 9295 N N . ALA B 1 554 ? -29.125 24.203 15.062 1 92.5 554 ALA B N 1
ATOM 9296 C CA . ALA B 1 554 ? -28.453 24.453 16.344 1 92.5 554 ALA B CA 1
ATOM 9297 C C . ALA B 1 554 ? -29.484 24.562 17.469 1 92.5 554 ALA B C 1
ATOM 9299 O O . ALA B 1 554 ? -29.141 24.422 18.641 1 92.5 554 ALA B O 1
ATOM 9300 N N . ASP B 1 555 ? -30.719 24.734 17.156 1 94.25 555 ASP B N 1
ATOM 9301 C CA . ASP B 1 555 ? -31.672 25.172 18.188 1 94.25 555 ASP B CA 1
ATOM 9302 C C . ASP B 1 555 ? -32.656 24.062 18.547 1 94.25 555 ASP B C 1
ATOM 9304 O O . ASP B 1 555 ? -33.219 24.062 19.641 1 94.25 555 ASP B O 1
ATOM 9308 N N . SER B 1 556 ? -32.875 23.172 17.609 1 96.38 556 SER B N 1
ATOM 9309 C CA . SER B 1 556 ? -33.875 22.156 17.859 1 96.38 556 SER B CA 1
ATOM 9310 C C . SER B 1 556 ? -33.406 20.781 17.422 1 96.38 556 SER B C 1
ATOM 9312 O O . SER B 1 556 ? -32.719 20.641 16.422 1 96.38 556 SER B O 1
ATOM 9314 N N . PRO B 1 557 ? -33.844 19.75 18.219 1 97.62 557 PRO B N 1
ATOM 9315 C CA . PRO B 1 557 ? -33.625 18.391 17.719 1 97.62 557 PRO B CA 1
ATOM 9316 C C . PRO B 1 557 ? -34.406 18.094 16.438 1 97.62 557 PRO B C 1
ATOM 9318 O O . PRO B 1 557 ? -35.438 18.703 16.188 1 97.62 557 PRO B O 1
ATOM 9321 N N . ARG B 1 558 ? -33.906 17.25 15.609 1 97.56 558 ARG B N 1
ATOM 9322 C CA . ARG B 1 558 ? -34.562 16.828 14.375 1 97.56 558 ARG B CA 1
ATOM 9323 C C . ARG B 1 558 ? -34.625 15.312 14.281 1 97.56 558 ARG B C 1
ATOM 9325 O O . ARG B 1 558 ? -33.719 14.609 14.742 1 97.56 558 ARG B O 1
ATOM 9332 N N . THR B 1 559 ? -35.719 14.867 13.719 1 97.81 559 THR B N 1
ATOM 9333 C CA . THR B 1 559 ? -35.938 13.438 13.5 1 97.81 559 THR B CA 1
ATOM 9334 C C . THR B 1 559 ? -36.219 13.164 12.023 1 97.81 559 THR B C 1
ATOM 9336 O O . THR B 1 559 ? -36.938 13.938 11.367 1 97.81 559 THR B O 1
ATOM 9339 N N . ALA B 1 560 ? -35.688 12.094 11.492 1 97.81 560 ALA B N 1
ATOM 9340 C CA . ALA B 1 560 ? -35.969 11.68 10.117 1 97.81 560 ALA B CA 1
ATOM 9341 C C . ALA B 1 560 ? -35.844 10.172 9.961 1 97.81 560 ALA B C 1
ATOM 9343 O O . ALA B 1 560 ? -35.156 9.508 10.758 1 97.81 560 ALA B O 1
ATOM 9344 N N . TRP B 1 561 ? -36.625 9.672 8.969 1 97.56 561 TRP B N 1
ATOM 9345 C CA . TRP B 1 561 ? -36.312 8.336 8.461 1 97.56 561 TRP B CA 1
ATOM 9346 C C . TRP B 1 561 ? -35.062 8.336 7.613 1 97.56 561 TRP B C 1
ATOM 9348 O O . TRP B 1 561 ? -34.906 9.156 6.707 1 97.56 561 TRP B O 1
ATOM 9358 N N . VAL B 1 562 ? -34.156 7.449 7.965 1 98.25 562 VAL B N 1
ATOM 9359 C CA . VAL B 1 562 ? -32.875 7.367 7.27 1 98.25 562 VAL B CA 1
ATOM 9360 C C . VAL B 1 562 ? -32.719 6.012 6.582 1 98.25 562 VAL B C 1
ATOM 9362 O O . VAL B 1 562 ? -32.906 4.965 7.215 1 98.25 562 VAL B O 1
ATOM 9365 N N . LEU B 1 563 ? -32.406 6.043 5.312 1 97.06 563 LEU B N 1
ATOM 9366 C CA . LEU B 1 563 ? -32.219 4.809 4.566 1 97.06 563 LEU B CA 1
ATOM 9367 C C . LEU B 1 563 ? -31 4.047 5.098 1 97.06 563 LEU B C 1
ATOM 9369 O O . LEU B 1 563 ? -29.984 4.648 5.43 1 97.06 563 LEU B O 1
ATOM 9373 N N . VAL B 1 564 ? -31.109 2.729 5.23 1 96.62 564 VAL B N 1
ATOM 9374 C CA . VAL B 1 564 ? -30 1.838 5.527 1 96.62 564 VAL B CA 1
ATOM 9375 C C . VAL B 1 564 ? -29.844 0.818 4.398 1 96.62 564 VAL B C 1
ATOM 9377 O O . VAL B 1 564 ? -30.688 0.722 3.516 1 96.62 564 VAL B O 1
ATOM 9380 N N . ASP B 1 565 ? -28.766 0.185 4.387 1 94.5 565 ASP B N 1
ATOM 9381 C CA . ASP B 1 565 ? -28.469 -0.753 3.309 1 94.5 565 ASP B CA 1
ATOM 9382 C C . ASP B 1 565 ? -29.391 -1.973 3.373 1 94.5 565 ASP B C 1
ATOM 9384 O O . ASP B 1 565 ? -29.297 -2.783 4.297 1 94.5 565 ASP B O 1
ATOM 9388 N N . GLY B 1 566 ? -30.188 -2.109 2.346 1 92.5 566 GLY B N 1
ATOM 9389 C CA . GLY B 1 566 ? -31.172 -3.17 2.316 1 92.5 566 GLY B CA 1
ATOM 9390 C C . GLY B 1 566 ? -30.578 -4.551 2.137 1 92.5 566 GLY B C 1
ATOM 9391 O O . GLY B 1 566 ? -31.234 -5.559 2.393 1 92.5 566 GLY B O 1
ATOM 9392 N N . SER B 1 567 ? -29.328 -4.637 1.734 1 88.31 567 SER B N 1
ATOM 9393 C CA . SER B 1 567 ? -28.672 -5.93 1.566 1 88.31 567 SER B CA 1
ATOM 9394 C C . SER B 1 567 ? -28.094 -6.426 2.885 1 88.31 567 SER B C 1
ATOM 9396 O O . SER B 1 567 ? -27.75 -7.605 3.014 1 88.31 567 SER B O 1
ATOM 9398 N N . LEU B 1 568 ? -28.047 -5.547 3.832 1 92.62 568 LEU B N 1
ATOM 9399 C CA . LEU B 1 568 ? -27.391 -5.891 5.09 1 92.62 568 LEU B CA 1
ATOM 9400 C C . LEU B 1 568 ? -28.422 -6.055 6.207 1 92.62 568 LEU B C 1
ATOM 9402 O O . LEU B 1 568 ? -28.141 -6.707 7.215 1 92.62 568 LEU B O 1
ATOM 9406 N N . HIS B 1 569 ? -29.547 -5.414 5.949 1 94.56 569 HIS B N 1
ATOM 9407 C CA . HIS B 1 569 ? -30.484 -5.371 7.062 1 94.56 569 HIS B CA 1
ATOM 9408 C C . HIS B 1 569 ? -31.875 -5.82 6.625 1 94.56 569 HIS B C 1
ATOM 9410 O O . HIS B 1 569 ? -32.25 -5.68 5.453 1 94.56 569 HIS B O 1
ATOM 9416 N N . ARG B 1 570 ? -32.656 -6.402 7.586 1 92.81 570 ARG B N 1
ATOM 9417 C CA . ARG B 1 570 ? -34.031 -6.816 7.398 1 92.81 570 ARG B CA 1
ATOM 9418 C C . ARG B 1 570 ? -34.969 -6.109 8.391 1 92.81 570 ARG B C 1
ATOM 9420 O O . ARG B 1 570 ? -34.5 -5.582 9.406 1 92.81 570 ARG B O 1
ATOM 9427 N N . GLU B 1 571 ? -36.188 -6.117 7.961 1 95.62 571 GLU B N 1
ATOM 9428 C CA . GLU B 1 571 ? -37.188 -5.555 8.883 1 95.62 571 GLU B CA 1
ATOM 9429 C C . GLU B 1 571 ? -37.062 -6.188 10.266 1 95.62 571 GLU B C 1
ATOM 9431 O O . GLU B 1 571 ? -36.938 -7.41 10.391 1 95.62 571 GLU B O 1
ATOM 9436 N N . GLY B 1 572 ? -37 -5.355 11.203 1 96.25 572 GLY B N 1
ATOM 9437 C CA . GLY B 1 572 ? -36.969 -5.848 12.57 1 96.25 572 GLY B CA 1
ATOM 9438 C C . GLY B 1 572 ? -35.562 -5.797 13.164 1 96.25 572 GLY B C 1
ATOM 9439 O O . GLY B 1 572 ? -35.406 -5.824 14.383 1 96.25 572 GLY B O 1
ATOM 9440 N N . ASP B 1 573 ? -34.5 -5.781 12.312 1 96.38 573 ASP B N 1
ATOM 9441 C CA . ASP B 1 573 ? -33.156 -5.551 12.836 1 96.38 573 ASP B CA 1
ATOM 9442 C C . ASP B 1 573 ? -33.094 -4.258 13.641 1 96.38 573 ASP B C 1
ATOM 9444 O O . ASP B 1 573 ? -33.906 -3.348 13.43 1 96.38 573 ASP B O 1
ATOM 9448 N N . ARG B 1 574 ? -32.219 -4.191 14.57 1 97.44 574 ARG B N 1
ATOM 9449 C CA . ARG B 1 574 ? -32.188 -3.021 15.445 1 97.44 574 ARG B CA 1
ATOM 9450 C C . ARG B 1 574 ? -30.828 -2.332 15.391 1 97.44 574 ARG B C 1
ATOM 9452 O O . ARG B 1 574 ? -29.797 -2.996 15.32 1 97.44 574 ARG B O 1
ATOM 9459 N N . PHE B 1 575 ? -30.875 -1.129 15.336 1 98.06 575 PHE B N 1
ATOM 9460 C CA . PHE B 1 575 ? -29.703 -0.28 15.531 1 98.06 575 PHE B CA 1
ATOM 9461 C C . PHE B 1 575 ? -29.703 0.329 16.938 1 98.06 575 PHE B C 1
ATOM 9463 O O . PHE B 1 575 ? -30.766 0.701 17.453 1 98.06 575 PHE B O 1
ATOM 9470 N N . ALA B 1 576 ? -28.578 0.411 17.547 1 98.19 576 ALA B N 1
ATOM 9471 C CA . ALA B 1 576 ? -28.438 1.051 18.859 1 98.19 576 ALA B CA 1
ATOM 9472 C C . ALA B 1 576 ? -27.594 2.314 18.766 1 98.19 576 ALA B C 1
ATOM 9474 O O . ALA B 1 576 ? -26.594 2.346 18.031 1 98.19 576 ALA B O 1
ATOM 9475 N N . TYR B 1 577 ? -28.016 3.338 19.5 1 98.25 577 TYR B N 1
ATOM 9476 C CA . TYR B 1 577 ? -27.172 4.527 19.656 1 98.25 577 TYR B CA 1
ATOM 9477 C C . TYR B 1 577 ? -25.922 4.211 20.469 1 98.25 577 TYR B C 1
ATOM 9479 O O . TYR B 1 577 ? -26 3.963 21.672 1 98.25 577 TYR B O 1
ATOM 9487 N N . ARG B 1 578 ? -24.766 4.18 19.766 1 98.12 578 ARG B N 1
ATOM 9488 C CA . ARG B 1 578 ? -23.5 3.977 20.453 1 98.12 578 ARG B CA 1
ATOM 9489 C C . ARG B 1 578 ? -22.969 5.289 21.016 1 98.12 578 ARG B C 1
ATOM 9491 O O . ARG B 1 578 ? -22.219 5.293 22 1 98.12 578 ARG B O 1
ATOM 9498 N N . TYR B 1 579 ? -23.328 6.34 20.312 1 98.56 579 TYR B N 1
ATOM 9499 C CA . TYR B 1 579 ? -22.984 7.688 20.75 1 98.56 579 TYR B CA 1
ATOM 9500 C C . TYR B 1 579 ? -24.094 8.672 20.422 1 98.56 579 TYR B C 1
ATOM 9502 O O . TYR B 1 579 ? -24.75 8.547 19.375 1 98.56 579 TYR B O 1
ATOM 9510 N N . SER B 1 580 ? -24.281 9.609 21.25 1 98.75 580 SER B N 1
ATOM 9511 C CA . SER B 1 580 ? -25.141 10.773 21.047 1 98.75 580 SER B CA 1
ATOM 9512 C C . SER B 1 580 ? -24.703 11.953 21.891 1 98.75 580 SER B C 1
ATOM 9514 O O . SER B 1 580 ? -24.234 11.773 23.031 1 98.75 580 SER B O 1
ATOM 9516 N N . THR B 1 581 ? -24.828 13.086 21.359 1 98 581 THR B N 1
ATOM 9517 C CA . THR B 1 581 ? -24.562 14.273 22.156 1 98 581 THR B CA 1
ATOM 9518 C C . THR B 1 581 ? -25.578 14.391 23.297 1 98 581 THR B C 1
ATOM 9520 O O . THR B 1 581 ? -25.359 15.141 24.25 1 98 581 THR B O 1
ATOM 9523 N N . ASP B 1 582 ? -26.688 13.711 23.219 1 97.44 582 ASP B N 1
ATOM 9524 C CA . ASP B 1 582 ? -27.641 13.516 24.312 1 97.44 582 ASP B CA 1
ATOM 9525 C C . ASP B 1 582 ? -27.406 12.172 25 1 97.44 582 ASP B C 1
ATOM 9527 O O . ASP B 1 582 ? -27.844 11.133 24.5 1 97.44 582 ASP B O 1
ATOM 9531 N N . PRO B 1 583 ? -26.828 12.211 26.141 1 96.56 583 PRO B N 1
ATOM 9532 C CA . PRO B 1 583 ? -26.531 10.953 26.828 1 96.56 583 PRO B CA 1
ATOM 9533 C C . PRO B 1 583 ? -27.766 10.086 27.047 1 96.56 583 PRO B C 1
ATOM 9535 O O . PRO B 1 583 ? -27.656 8.859 27.141 1 96.56 583 PRO B O 1
ATOM 9538 N N . GLY B 1 584 ? -28.906 10.664 27.125 1 97.12 584 GLY B N 1
ATOM 9539 C CA . GLY B 1 584 ? -30.141 9.922 27.344 1 97.12 584 GLY B CA 1
ATOM 9540 C C . GLY B 1 584 ? -30.5 9.016 26.188 1 97.12 584 GLY B C 1
ATOM 9541 O O . GLY B 1 584 ? -31.297 8.078 26.344 1 97.12 584 GLY B O 1
ATOM 9542 N N . GLN B 1 585 ? -29.906 9.234 24.984 1 97.62 585 GLN B N 1
ATOM 9543 C CA . GLN B 1 585 ? -30.203 8.453 23.797 1 97.62 585 GLN B CA 1
ATOM 9544 C C . GLN B 1 585 ? -29.312 7.219 23.703 1 97.62 585 GLN B C 1
ATOM 9546 O O . GLN B 1 585 ? -29.609 6.285 22.953 1 97.62 585 GLN B O 1
ATOM 9551 N N . VAL B 1 586 ? -28.25 7.199 24.406 1 97.31 586 VAL B N 1
ATOM 9552 C CA . VAL B 1 586 ? -27.25 6.141 24.266 1 97.31 586 VAL B CA 1
ATOM 9553 C C . VAL B 1 586 ? -27.859 4.805 24.703 1 97.31 586 VAL B C 1
ATOM 9555 O O . VAL B 1 586 ? -28.547 4.73 25.719 1 97.31 586 VAL B O 1
ATOM 9558 N N . ARG B 1 587 ? -27.703 3.742 24.031 1 94.38 587 ARG B N 1
ATOM 9559 C CA . ARG B 1 587 ? -28.188 2.377 24.219 1 94.38 587 ARG B CA 1
ATOM 9560 C C . ARG B 1 587 ? -29.625 2.236 23.75 1 94.38 587 ARG B C 1
ATOM 9562 O O . ARG B 1 587 ? -30.156 1.124 23.656 1 94.38 587 ARG B O 1
ATOM 9569 N N . GLY B 1 588 ? -30.266 3.416 23.516 1 97.38 588 GLY B N 1
ATOM 9570 C CA . GLY B 1 588 ? -31.547 3.326 22.859 1 97.38 588 GLY B CA 1
ATOM 9571 C C . GLY B 1 588 ? -31.484 2.65 21.5 1 97.38 588 GLY B C 1
ATOM 9572 O O . GLY B 1 588 ? -30.438 2.658 20.859 1 97.38 588 GLY B O 1
ATOM 9573 N N . THR B 1 589 ? -32.594 2.053 21.094 1 97.81 589 THR B N 1
ATOM 9574 C CA . THR B 1 589 ? -32.562 1.309 19.844 1 97.81 589 THR B CA 1
ATOM 9575 C C . THR B 1 589 ? -33.688 1.791 18.922 1 97.81 589 THR B C 1
ATOM 9577 O O . THR B 1 589 ? -34.625 2.463 19.359 1 97.81 589 THR B O 1
ATOM 9580 N N . THR B 1 590 ? -33.5 1.621 17.75 1 97.56 590 THR B N 1
ATOM 9581 C CA . THR B 1 590 ? -34.5 1.826 16.703 1 97.56 590 THR B CA 1
ATOM 9582 C C . THR B 1 590 ? -34.5 0.646 15.742 1 97.56 590 THR B C 1
ATOM 9584 O O . THR B 1 590 ? -33.469 0.056 15.453 1 97.56 590 THR B O 1
ATOM 9587 N N . ALA B 1 591 ? -35.625 0.278 15.281 1 97.56 591 ALA B N 1
ATOM 9588 C CA . ALA B 1 591 ? -35.781 -0.899 14.43 1 97.56 591 ALA B CA 1
ATOM 9589 C C . ALA B 1 591 ? -35.812 -0.509 12.953 1 97.56 591 ALA B C 1
ATOM 9591 O O . ALA B 1 591 ? -36.344 0.544 12.594 1 97.56 591 ALA B O 1
ATOM 9592 N N . VAL B 1 592 ? -35.25 -1.369 12.18 1 97.75 592 VAL B N 1
ATOM 9593 C CA . VAL B 1 592 ? -35.375 -1.228 10.734 1 97.75 592 VAL B CA 1
ATOM 9594 C C . VAL B 1 592 ? -36.812 -1.486 10.297 1 97.75 592 VAL B C 1
ATOM 9596 O O . VAL B 1 592 ? -37.438 -2.48 10.703 1 97.75 592 VAL B O 1
ATOM 9599 N N . GLN B 1 593 ? -37.344 -0.585 9.555 1 96.31 593 GLN B N 1
ATOM 9600 C CA . GLN B 1 593 ? -38.688 -0.739 8.969 1 96.31 593 GLN B CA 1
ATOM 9601 C C . GLN B 1 593 ? -38.594 -0.834 7.449 1 96.31 593 GLN B C 1
ATOM 9603 O O . GLN B 1 593 ? -37.906 -0.056 6.809 1 96.31 593 GLN B O 1
ATOM 9608 N N . ARG B 1 594 ? -39.281 -1.741 6.895 1 94.62 594 ARG B N 1
ATOM 9609 C CA . ARG B 1 594 ? -39.438 -1.808 5.445 1 94.62 594 ARG B CA 1
ATOM 9610 C C . ARG B 1 594 ? -40.5 -0.828 4.973 1 94.62 594 ARG B C 1
ATOM 9612 O O . ARG B 1 594 ? -41.688 -1.025 5.234 1 94.62 594 ARG B O 1
ATOM 9619 N N . ILE B 1 595 ? -40.125 0.14 4.312 1 91 595 ILE B N 1
ATOM 9620 C CA . ILE B 1 595 ? -41.062 1.15 3.828 1 91 595 ILE B CA 1
ATOM 9621 C C . ILE B 1 595 ? -41.719 0.683 2.52 1 91 595 ILE B C 1
ATOM 9623 O O . ILE B 1 595 ? -42.906 0.864 2.303 1 91 595 ILE B O 1
ATOM 9627 N N . ASN B 1 596 ? -40.906 0.112 1.636 1 86.81 596 ASN B N 1
ATOM 9628 C CA . ASN B 1 596 ? -41.312 -0.582 0.419 1 86.81 596 ASN B CA 1
ATOM 9629 C C . ASN B 1 596 ? -40.25 -1.58 -0.04 1 86.81 596 ASN B C 1
ATOM 9631 O O . ASN B 1 596 ? -39.344 -1.919 0.718 1 86.81 596 ASN B O 1
ATOM 9635 N N . ASP B 1 597 ? -40.469 -2.135 -1.215 1 83.06 597 ASP B N 1
ATOM 9636 C CA . ASP B 1 597 ? -39.625 -3.223 -1.679 1 83.06 597 ASP B CA 1
ATOM 9637 C C . ASP B 1 597 ? -38.188 -2.754 -1.832 1 83.06 597 ASP B C 1
ATOM 9639 O O . ASP B 1 597 ? -37.25 -3.557 -1.74 1 83.06 597 ASP B O 1
ATOM 9643 N N . ALA B 1 598 ? -37.938 -1.439 -1.876 1 82.94 598 ALA B N 1
ATOM 9644 C CA . ALA B 1 598 ? -36.625 -0.931 -2.197 1 82.94 598 ALA B CA 1
ATOM 9645 C C . ALA B 1 598 ? -36.031 -0.172 -1.015 1 82.94 598 ALA B C 1
ATOM 9647 O O . ALA B 1 598 ? -34.812 0.156 -1.016 1 82.94 598 ALA B O 1
ATOM 9648 N N . VAL B 1 599 ? -36.844 0.006 -0.033 1 89.44 599 VAL B N 1
ATOM 9649 C CA . VAL B 1 599 ? -36.375 0.97 0.967 1 89.44 599 VAL B CA 1
ATOM 9650 C C . VAL B 1 599 ? -36.5 0.358 2.361 1 89.44 599 VAL B C 1
ATOM 9652 O O . VAL B 1 599 ? -37.594 -0.013 2.797 1 89.44 599 VAL B O 1
ATOM 9655 N N . GLN B 1 600 ? -35.375 0.204 3.018 1 94.88 600 GLN B N 1
ATOM 9656 C CA . GLN B 1 600 ? -35.281 -0.039 4.453 1 94.88 600 GLN B CA 1
ATOM 9657 C C . GLN B 1 600 ? -34.75 1.188 5.18 1 94.88 600 GLN B C 1
ATOM 9659 O O . GLN B 1 600 ? -33.812 1.848 4.691 1 94.88 600 GLN B O 1
ATOM 9664 N N . ALA B 1 601 ? -35.438 1.514 6.254 1 97.56 601 ALA B N 1
ATOM 9665 C CA . ALA B 1 601 ? -35.031 2.742 6.926 1 97.56 601 ALA B CA 1
ATOM 9666 C C . ALA B 1 601 ? -35.125 2.6 8.445 1 97.56 601 ALA B C 1
ATOM 9668 O O . ALA B 1 601 ? -35.812 1.702 8.945 1 97.56 601 ALA B O 1
ATOM 9669 N N . ILE B 1 602 ? -34.438 3.389 9.133 1 97.94 602 ILE B N 1
ATOM 9670 C CA . ILE B 1 602 ? -34.562 3.543 10.586 1 97.94 602 ILE B CA 1
ATOM 9671 C C . ILE B 1 602 ? -34.906 4.992 10.922 1 97.94 602 ILE B C 1
ATOM 9673 O O . ILE B 1 602 ? -34.562 5.91 10.164 1 97.94 602 ILE B O 1
ATOM 9677 N N . GLN B 1 603 ? -35.594 5.199 11.961 1 97.75 603 GLN B N 1
ATOM 9678 C CA . GLN B 1 603 ? -35.844 6.551 12.453 1 97.75 603 GLN B CA 1
ATOM 9679 C C . GLN B 1 603 ? -34.688 7.039 13.336 1 97.75 603 GLN B C 1
ATOM 9681 O O . GLN B 1 603 ? -34.344 6.375 14.312 1 97.75 603 GLN B O 1
ATOM 9686 N N . VAL B 1 604 ? -34.156 8.164 13.047 1 98.44 604 VAL B N 1
ATOM 9687 C CA . VAL B 1 604 ? -33.031 8.703 13.781 1 98.44 604 VAL B CA 1
ATOM 9688 C C . VAL B 1 604 ? -33.375 10.094 14.312 1 98.44 604 VAL B C 1
ATOM 9690 O O . VAL B 1 604 ? -33.844 10.953 13.562 1 98.44 604 VAL B O 1
ATOM 9693 N N . THR B 1 605 ? -33.188 10.273 15.531 1 98.38 605 THR B N 1
ATOM 9694 C CA . THR B 1 605 ? -33.312 11.586 16.156 1 98.38 605 THR B CA 1
ATOM 9695 C C . THR B 1 605 ? -31.922 12.117 16.547 1 98.38 605 THR B C 1
ATOM 9697 O O . THR B 1 605 ? -31.141 11.43 17.203 1 98.38 605 THR B O 1
ATOM 9700 N N . VAL B 1 606 ? -31.641 13.281 16.094 1 98.69 606 VAL B N 1
ATOM 9701 C CA . VAL B 1 606 ? -30.375 13.938 16.422 1 98.69 606 VAL B CA 1
ATOM 9702 C C . VAL B 1 606 ? -30.641 15.18 17.266 1 98.69 606 VAL B C 1
ATOM 9704 O O . VAL B 1 606 ? -31.453 16.031 16.891 1 98.69 606 VAL B O 1
ATOM 9707 N N . PRO B 1 607 ? -29.969 15.305 18.438 1 98.38 607 PRO B N 1
ATOM 9708 C CA . PRO B 1 607 ? -30.156 16.484 19.281 1 98.38 607 PRO B CA 1
ATOM 9709 C C . PRO B 1 607 ? -29.797 17.781 18.562 1 98.38 607 PRO B C 1
ATOM 9711 O O . PRO B 1 607 ? -29.156 17.75 17.516 1 98.38 607 PRO B O 1
ATOM 9714 N N . ALA B 1 608 ? -30.281 18.969 19.172 1 97.38 608 ALA B N 1
ATOM 9715 C CA . ALA B 1 608 ? -29.891 20.266 18.641 1 97.38 608 ALA B CA 1
ATOM 9716 C C . ALA B 1 608 ? -28.375 20.406 18.578 1 97.38 608 ALA B C 1
ATOM 9718 O O . ALA B 1 608 ? -27.688 20.094 19.547 1 97.38 608 ALA B O 1
ATOM 9719 N N . ALA B 1 609 ? -27.859 20.797 17.469 1 96.62 609 ALA B N 1
ATOM 9720 C CA . ALA B 1 609 ? -26.422 20.938 17.25 1 96.62 609 ALA B CA 1
ATOM 9721 C C . ALA B 1 609 ? -25.688 19.656 17.609 1 96.62 609 ALA B C 1
ATOM 9723 O O . ALA B 1 609 ? -24.578 19.703 18.156 1 96.62 609 ALA B O 1
ATOM 9724 N N . GLY B 1 610 ? -26.375 18.531 17.344 1 97.94 610 GLY B N 1
ATOM 9725 C CA . GLY B 1 610 ? -25.844 17.297 17.891 1 97.94 610 GLY B CA 1
ATOM 9726 C C . GLY B 1 610 ? -25.312 16.344 16.828 1 97.94 610 GLY B C 1
ATOM 9727 O O . GLY B 1 610 ? -25.328 16.672 15.633 1 97.94 610 GLY B O 1
ATOM 9728 N N . PHE B 1 611 ? -24.781 15.211 17.25 1 98.62 611 PHE B N 1
ATOM 9729 C CA . PHE B 1 611 ? -24.188 14.117 16.484 1 98.62 611 PHE B CA 1
ATOM 9730 C C . PHE B 1 611 ? -24.547 12.773 17.109 1 98.62 611 PHE B C 1
ATOM 9732 O O . PHE B 1 611 ? -24.594 12.641 18.328 1 98.62 611 PHE B O 1
ATOM 9739 N N . VAL B 1 612 ? -24.859 11.828 16.25 1 98.88 612 VAL B N 1
ATOM 9740 C CA . VAL B 1 612 ? -25.172 10.492 16.75 1 98.88 612 VAL B CA 1
ATOM 9741 C C . VAL B 1 612 ? -24.453 9.445 15.898 1 98.88 612 VAL B C 1
ATOM 9743 O O . VAL B 1 612 ? -24.141 9.695 14.734 1 98.88 612 VAL B O 1
ATOM 9746 N N . MET B 1 613 ? -24.141 8.336 16.5 1 98.81 613 MET B N 1
ATOM 9747 C CA . MET B 1 613 ? -23.641 7.133 15.844 1 98.81 613 MET B CA 1
ATOM 9748 C C . MET B 1 613 ? -24.484 5.918 16.234 1 98.81 613 MET B C 1
ATOM 9750 O O . MET B 1 613 ? -24.656 5.637 17.422 1 98.81 613 MET B O 1
ATOM 9754 N N . LEU B 1 614 ? -24.953 5.273 15.234 1 98.69 614 LEU B N 1
ATOM 9755 C CA . LEU B 1 614 ? -25.719 4.055 15.453 1 98.69 614 LEU B CA 1
ATOM 9756 C C . LEU B 1 614 ? -25.031 2.848 14.828 1 98.69 614 LEU B C 1
ATOM 9758 O O . LEU B 1 614 ? -24.391 2.965 13.773 1 98.69 614 LEU B O 1
ATOM 9762 N N . GLU B 1 615 ? -25.094 1.717 15.477 1 96.81 615 GLU B N 1
ATOM 9763 C CA . GLU B 1 615 ? -24.594 0.446 14.969 1 96.81 615 GLU B CA 1
ATOM 9764 C C . GLU B 1 615 ? -25.609 -0.67 15.141 1 96.81 615 GLU B C 1
ATOM 9766 O O . GLU B 1 615 ? -26.469 -0.605 16.031 1 96.81 615 GLU B O 1
ATOM 9771 N N . GLN B 1 616 ? -25.469 -1.606 14.266 1 91 616 GLN B N 1
ATOM 9772 C CA . GLN B 1 616 ? -26.359 -2.748 14.422 1 91 616 GLN B CA 1
ATOM 9773 C C . GLN B 1 616 ? -26.062 -3.518 15.703 1 91 616 GLN B C 1
ATOM 9775 O O . GLN B 1 616 ? -24.891 -3.715 16.047 1 91 616 GLN B O 1
ATOM 9780 N N . ARG B 1 617 ? -27.109 -3.82 16.453 1 83.56 617 ARG B N 1
ATOM 9781 C CA . ARG B 1 617 ? -26.984 -4.586 17.688 1 83.56 617 ARG B CA 1
ATOM 9782 C C . ARG B 1 617 ? -26.812 -6.07 17.406 1 83.56 617 ARG B C 1
ATOM 9784 O O . ARG B 1 617 ? -27.484 -6.617 16.516 1 83.56 617 ARG B O 1
#

Organism: Geobacter metallireducens (strain ATCC 53774 / DSM 7210 / GS-15) (NCBI:txid269799)

Sequence (1234 aa):
MTVPQSITELDLKNLTNRTFHPSPVAWEDQVLYFLLLDRFSDGKETGYRDNRGRRVAKGETPLYQPGDAGNAIRTEPEAAVWRESGSRWCGGTLKGLASKMGYLKRMGVTAVWVSPLFKQCSFVPTYHGYGIQNFLEVDPHFGTADDLRELVHVAHANGIYVILDIILNHAGNIFAYDRGYTPYDGSTVYPVTGFRSADGTPNLPFGPIDTKANPDAWPDGAVWPRELQAANAYTRMGHIRDWDSYHEYLDGDFFDLKDIHLGEGEVDAFRPSPALLALCEVYKYWIALSDVDGYRIDTVKHMGAGATRFFASVIHEFAQAIGKENFYLIGEITGGRDNAFNTLATTGLNAALGVDDIPLRLEDLVKGRANPADYFNLFRNSLLVRKESHVWFRDKVVTVIDDHDQVCRGAKKERFCAGDPKWRRLVLNALALNTTTLGIPCVYYGTEQAFDGEGGDDRYLRECMFGGPFGAFRTRGVQFFDEENPVYREFAKILALRREKLPLRRGRQYLREISGDGVTFGLPYVIGGEIRSVVPWSRIFDTEEMVLAINTDADSPRTAWVLVDGSLHREGDRFAYRYSTDPGQVRGTTAVQRINDAVQAIQVTVPAAGFVMLEQRMTVPQSITELDLKNLTNRTFHPSPVAWEDQVLYFLLLDRFSDGKETGYRDNRGRRVAKGETPLYQPGDAGNAIRTEPEAAVWRESGSRWCGGTLKGLASKMGYLKRMGVTAVWVSPLFKQCSFVPTYHGYGIQNFLEVDPHFGTADDLRELVHVAHANGIYVILDIILNHAGNIFAYDRGYTPYDGSTVYPVTGFRSADGTPNLPFGPIDTKANPDAWPDGAVWPRELQAANAYTRMGHIRDWDSYHEYLDGDFFDLKDIHLGEGEVDAFRPSPALLALCEVYKYWIALSDVDGYRIDTVKHMGAGATRFFASVIHEFAQAIGKENFYLIGEITGGRDNAFNTLATTGLNAALGVDDIPLRLEDLVKGRANPADYFNLFRNSLLVRKESHVWFRDKVVTVIDDHDQVCRGAKKERFCAGDPKWRRLVLNALALNTTTLGIPCVYYGTEQAFDGEGGDDRYLRECMFGGPFGAFRTRGVQFFDEENPVYREFAKILALRREKLPLRRGRQYLREISGDGVTFGLPYVIGGEIRSVVPWSRIFDTEEMVLAINTDADSPRTAWVLVDGSLHREGDRFAYRYSTDPGQVRGTTAVQRINDAVQAIQVTVPAAGFVMLEQR

Radius of gyration: 33.57 Å; Cα contacts (8 Å, |Δi|>4): 3010; chains: 2; bounding box: 83×100×76 Å

InterPro domains:
  IPR006047 Glycosyl hydrolase family 13, catalytic domain [PF00128] (37-453)
  IPR006047 Glycosyl hydrolase family 13, catalytic domain [SM00642] (34-498)
  IPR017853 Glycoside hydrolase superfamily [SSF51445] (31-454)